Protein 2YF4 (pdb70)

Nearest PDB structures (foldseek):
  2yeu-assembly1_B  TM=9.692E-01  e=1.778E-23  Deinococcus radiodurans R1 = ATCC 13939 = DSM 20539
  2yeu-assembly3_F  TM=9.655E-01  e=5.722E-23  Deinococcus radiodurans R1 = ATCC 13939 = DSM 20539
  2yf3-assembly3_E  TM=9.596E-01  e=1.088E-22  Deinococcus radiodurans R1 = ATCC 13939 = DSM 20539
  5i0j-assembly1_A  TM=9.231E-01  e=7.939E-22  Deinococcus radiodurans
  5hva-assembly1_A  TM=9.234E-01  e=1.127E-21  Deinococcus radiodurans

GO terms:
  GO:0047429 nucleoside triphosphate diphosphatase activity (F, IDA)

Sequence (887 aa):
GIDPFTMSDLPCPPTNAERLHEFHRAIGAATPERPTPPPPELLRLRQTLLDEESAEVRAEIDHLLARQAAGEALSAGDLAPLAHELADLLYVTYGALDQLGIDADAVFAEVHRANLSKASGPRRADGKQLKPEGWRPADVRGVIERLQHAGIDPFTPCPPTNAERLHEFHRAIGAATPERPTPPPPELLRLRQTLLDEESAEVRAEIDHLLARQAAGEALSAGDLAPLAHELADLLYVTYGALDQLGIDADAVFAEVHRANLSKASGPRRADGKQLKPEGWRPADVRGVIERLQHAIDPFTMSDLPCPPTNAERLHEFHRAIGAATPERPTPPPPELLRLRQTLLDEESAEVRAEIDHLLARQAAGEALSAGDLAPLAHELADLLYVTYGALDQLGIDADAVFAEVHRANLSKASGPRRADGKQLKPEGWRPADVRGVIERLQHAGIDPFTMSDLPCPPTNAERLHEFHRAIGAATPERPTPPPPELLRLRQTLLDEESAEVRAEIDHLLARQAAGEALSAGDLAPLAHELADLLYVTYGALDQLGIDADAVFAEVHRANLSKASGPRRADGKQLKPEGWRPADVRGVIERLQHAIDPFTMSDLPCPPTNAERLHEFHRAIGAATPERPTPPPPELLRLRQTLLDEESAEVRAEIDHLLARQAAGEALSAGDLAPLAHELADLLYVTYGALDQLGIDADAVFAEVHRANLSKASGPRRADGKQLKPEGWRPADVRGVIERLQHAIDPFTCPPTNAERLHEFHRAIGATPERPTPPPPELLRLRQTLLDEESAEVRAEIDHLLARQAAGEALSAGDLAPLAHELADLLYVTYGALDQLGIDADAVFAEVHRANLSKASGPRRADGKQLKPEGWRPADVRGVIERLQHA

Structure (mmCIF, N/CA/C/O backbone):
data_2YF4
#
_entry.id   2YF4
#
_cell.length_a   67.778
_cell.length_b   110.828
_cell.length_c   166.110
_cell.angle_alpha   90.00
_cell.angle_beta   90.00
_cell.angle_gamma   90.00
#
_symmetry.space_group_name_H-M   'P 21 21 21'
#
loop_
_entity.id
_entity.type
_entity.pdbx_description
1 polymer 'MAZG-LIKE NUCLEOSIDE TRIPHOSPHATE PYROPHOSPHOHYDROLASE'
2 non-polymer GLYCEROL
3 non-polymer 'SULFATE ION'
4 water water
#
loop_
_atom_site.group_PDB
_atom_site.id
_atom_site.type_symbol
_atom_site.label_atom_id
_atom_site.label_alt_id
_atom_site.label_comp_id
_atom_site.label_asym_id
_atom_site.label_entity_id
_atom_site.label_seq_id
_atom_site.pdbx_PDB_ins_code
_atom_site.Cartn_x
_atom_site.Cartn_y
_atom_site.Cartn_z
_atom_site.occupancy
_atom_site.B_iso_or_equiv
_atom_site.auth_seq_id
_atom_site.auth_comp_id
_atom_site.auth_asym_id
_atom_site.auth_atom_id
_atom_site.pdbx_PDB_model_num
ATOM 1 N N . GLY A 1 1 ? -5.251 10.282 4.524 1.00 57.22 -5 GLY A N 1
ATOM 2 C CA . GLY A 1 1 ? -4.717 11.674 4.428 1.00 54.98 -5 GLY A CA 1
ATOM 3 C C . GLY A 1 1 ? -5.736 12.646 3.854 1.00 55.18 -5 GLY A C 1
ATOM 4 O O . GLY A 1 1 ? -6.932 12.557 4.154 1.00 57.31 -5 GLY A O 1
ATOM 10 N N . ILE A 1 2 ? -5.256 13.553 3.002 1.00 53.23 -4 ILE A N 1
ATOM 11 C CA . ILE A 1 2 ? -6.031 14.702 2.497 1.00 51.67 -4 ILE A CA 1
ATOM 12 C C . ILE A 1 2 ? -7.282 14.324 1.669 1.00 52.47 -4 ILE A C 1
ATOM 13 O O . ILE A 1 2 ? -7.347 13.234 1.087 1.00 53.73 -4 ILE A O 1
ATOM 29 N N . ASP A 1 3 ? -8.275 15.227 1.629 1.00 51.83 -3 ASP A N 1
ATOM 30 C CA . ASP A 1 3 ? -9.573 14.976 0.930 1.00 52.47 -3 ASP A CA 1
ATOM 31 C C . ASP A 1 3 ? -10.301 16.290 0.451 1.00 51.31 -3 ASP A C 1
ATOM 32 O O . ASP A 1 3 ? -9.796 17.396 0.717 1.00 49.32 -3 ASP A O 1
ATOM 41 N N . PRO A 1 4 ? -11.495 16.173 -0.257 1.00 53.12 -2 PRO A N 1
ATOM 42 C CA . PRO A 1 4 ? -12.229 17.390 -0.722 1.00 53.83 -2 PRO A CA 1
ATOM 43 C C . PRO A 1 4 ? -12.544 18.363 0.388 1.00 53.62 -2 PRO A C 1
ATOM 44 O O . PRO A 1 4 ? -12.928 19.563 0.076 1.00 54.93 -2 PRO A O 1
ATOM 55 N N . PHE A 1 5 ? -12.596 17.898 1.659 1.00 53.48 -1 PHE A N 1
ATOM 56 C CA . PHE A 1 5 ? -12.876 18.719 2.859 1.00 52.73 -1 PHE A CA 1
ATOM 57 C C . PHE A 1 5 ? -11.656 19.403 3.562 1.00 49.76 -1 PHE A C 1
ATOM 58 O O . PHE A 1 5 ? -11.830 20.200 4.515 1.00 49.76 -1 PHE A O 1
ATOM 75 N N . THR A 1 6 ? -10.398 19.124 3.102 1.00 48.14 0 THR A N 1
ATOM 76 C CA . THR A 1 6 ? -9.185 19.634 3.795 1.00 45.40 0 THR A CA 1
ATOM 77 C C . THR A 1 6 ? -8.979 21.160 3.639 1.00 44.58 0 THR A C 1
ATOM 78 O O . THR A 1 6 ? -9.146 21.693 2.540 1.00 44.93 0 THR A O 1
ATOM 89 N N . MET A 1 7 ? -8.636 21.858 4.737 1.00 42.79 1 MET A N 1
ATOM 90 C CA . MET A 1 7 ? -8.305 23.292 4.684 1.00 43.11 1 MET A CA 1
ATOM 91 C C . MET A 1 7 ? -6.813 23.447 4.452 1.00 40.80 1 MET A C 1
ATOM 92 O O . MET A 1 7 ? -6.011 23.110 5.324 1.00 41.25 1 MET A O 1
ATOM 106 N N . SER A 1 8 ? -6.429 23.967 3.289 1.00 40.73 2 SER A N 1
ATOM 107 C CA . SER A 1 8 ? -5.002 24.084 2.947 1.00 39.89 2 SER A CA 1
ATOM 108 C C . SER A 1 8 ? -4.254 25.217 3.648 1.00 39.70 2 SER A C 1
ATOM 109 O O . SER A 1 8 ? -3.029 25.147 3.784 1.00 38.12 2 SER A O 1
ATOM 117 N N . ASP A 1 9 ? -4.951 26.275 4.050 1.00 42.09 3 ASP A N 1
ATOM 118 C CA . ASP A 1 9 ? -4.224 27.351 4.730 1.00 43.48 3 ASP A CA 1
ATOM 119 C C . ASP A 1 9 ? -3.914 26.930 6.161 1.00 43.74 3 ASP A C 1
ATOM 120 O O . ASP A 1 9 ? -4.802 26.493 6.880 1.00 44.86 3 ASP A O 1
ATOM 129 N N . LEU A 1 10 ? -2.634 26.982 6.535 1.00 43.82 4 LEU A N 1
ATOM 130 C CA . LEU A 1 10 ? -2.209 26.495 7.848 1.00 44.62 4 LEU A CA 1
ATOM 131 C C . LEU A 1 10 ? -2.688 27.436 8.944 1.00 44.98 4 LEU A C 1
ATOM 132 O O . LEU A 1 10 ? -2.792 28.648 8.719 1.00 44.21 4 LEU A O 1
ATOM 148 N N . PRO A 1 11 ? -3.023 26.877 10.126 1.00 46.18 5 PRO A N 1
ATOM 149 C CA . PRO A 1 11 ? -3.530 27.724 11.207 1.00 46.17 5 PRO A CA 1
ATOM 150 C C . PRO A 1 11 ? -2.447 28.676 11.741 1.00 43.91 5 PRO A C 1
ATOM 151 O O . PRO A 1 11 ? -2.773 29.704 12.347 1.00 43.42 5 PRO A O 1
ATOM 162 N N . CYS A 1 12 ? -1.181 28.343 11.486 1.00 42.12 6 CYS A N 1
ATOM 163 C CA . CYS A 1 12 ? -0.050 29.110 12.020 1.00 40.45 6 CYS A CA 1
ATOM 164 C C . CYS A 1 12 ? 0.968 29.506 10.945 1.00 37.81 6 CYS A C 1
ATOM 165 O O . CYS A 1 12 ? 1.260 28.721 10.040 1.00 38.05 6 CYS A O 1
ATOM 173 N N . PRO A 1 13 ? 1.497 30.739 11.033 1.00 35.53 7 PRO A N 1
ATOM 174 C CA . PRO A 1 13 ? 2.413 31.221 10.004 1.00 33.20 7 PRO A CA 1
ATOM 175 C C . PRO A 1 13 ? 3.783 30.562 10.130 1.00 29.96 7 PRO A C 1
ATOM 176 O O . PRO A 1 13 ? 4.115 30.061 11.204 1.00 28.97 7 PRO A O 1
ATOM 187 N N . PRO A 1 14 ? 4.559 30.531 9.033 1.00 28.03 8 PRO A N 1
ATOM 188 C CA . PRO A 1 14 ? 5.901 29.984 9.139 1.00 25.66 8 PRO A CA 1
ATOM 189 C C . PRO A 1 14 ? 6.715 30.824 10.098 1.00 23.55 8 PRO A C 1
ATOM 190 O O . PRO A 1 14 ? 6.450 32.018 10.254 1.00 23.73 8 PRO A O 1
ATOM 201 N N . THR A 1 15 ? 7.689 30.189 10.731 1.00 20.67 9 THR A N 1
ATOM 202 C CA . THR A 1 15 ? 8.634 30.931 11.568 1.00 18.30 9 THR A CA 1
ATOM 203 C C . THR A 1 15 ? 9.589 31.711 10.658 1.00 17.64 9 THR A C 1
ATOM 204 O O . THR A 1 15 ? 9.737 31.405 9.485 1.00 17.31 9 THR A O 1
ATOM 215 N N . ASN A 1 16 ? 10.244 32.722 11.218 1.00 15.87 10 ASN A N 1
ATOM 216 C CA . ASN A 1 16 ? 11.254 33.466 10.457 1.00 16.10 10 ASN A CA 1
ATOM 217 C C . ASN A 1 16 ? 12.386 32.584 9.943 1.00 16.47 10 ASN A C 1
ATOM 218 O O . ASN A 1 16 ? 12.931 32.845 8.858 1.00 17.05 10 ASN A O 1
ATOM 229 N N . ALA A 1 17 ? 12.754 31.554 10.702 1.00 15.41 11 ALA A N 1
ATOM 230 C CA . ALA A 1 17 ? 13.759 30.616 10.234 1.00 15.38 11 ALA A CA 1
ATOM 231 C C . ALA A 1 17 ? 13.238 29.892 9.011 1.00 16.63 11 ALA A C 1
ATOM 232 O O . ALA A 1 17 ? 13.971 29.698 8.046 1.00 15.42 11 ALA A O 1
ATOM 239 N N . GLU A 1 18 ? 11.974 29.487 9.079 1.00 17.10 12 GLU A N 1
ATOM 240 C CA . GLU A 1 18 ? 11.350 28.793 7.950 1.00 18.86 12 GLU A CA 1
ATOM 241 C C . GLU A 1 18 ? 11.288 29.672 6.712 1.00 18.40 12 GLU A C 1
ATOM 242 O O . GLU A 1 18 ? 11.450 29.163 5.581 1.00 18.50 12 GLU A O 1
ATOM 254 N N . ARG A 1 19 ? 11.069 30.972 6.920 1.00 17.49 13 ARG A N 1
ATOM 255 C CA . ARG A 1 19 ? 11.084 31.948 5.839 1.00 17.69 13 ARG A CA 1
ATOM 256 C C . ARG A 1 19 ? 12.441 31.994 5.163 1.00 16.77 13 ARG A C 1
ATOM 257 O O . ARG A 1 19 ? 12.510 32.058 3.950 1.00 17.02 13 ARG A O 1
ATOM 278 N N . LEU A 1 20 ? 13.537 31.904 5.930 1.00 15.39 14 LEU A N 1
ATOM 279 C CA . LEU A 1 20 ? 14.836 31.860 5.273 1.00 14.21 14 LEU A CA 1
ATOM 280 C C . LEU A 1 20 ? 15.006 30.612 4.419 1.00 14.64 14 LEU A C 1
ATOM 281 O O . LEU A 1 20 ? 15.679 30.657 3.395 1.00 14.68 14 LEU A O 1
ATOM 297 N N . HIS A 1 21 ? 14.446 29.487 4.865 1.00 15.19 15 HIS A N 1
ATOM 298 C CA . HIS A 1 21 ? 14.581 28.253 4.095 1.00 15.72 15 HIS A CA 1
ATOM 299 C C . HIS A 1 21 ? 13.858 28.433 2.759 1.00 17.02 15 HIS A C 1
ATOM 300 O O . HIS A 1 21 ? 14.344 27.966 1.722 1.00 17.51 15 HIS A O 1
ATOM 315 N N . GLU A 1 22 ? 12.698 29.094 2.807 1.00 17.25 16 GLU A N 1
ATOM 316 C CA . GLU A 1 22 ? 11.904 29.387 1.594 1.00 17.98 16 GLU A CA 1
ATOM 317 C C . GLU A 1 22 ? 12.665 30.354 0.660 1.00 17.20 16 GLU A C 1
ATOM 318 O O . GLU A 1 22 ? 12.728 30.153 -0.565 1.00 17.94 16 GLU A O 1
ATOM 330 N N . PHE A 1 23 ? 13.255 31.391 1.259 1.00 16.24 17 PHE A N 1
ATOM 331 C CA . PHE A 1 23 ? 14.096 32.320 0.524 1.00 15.36 17 PHE A CA 1
ATOM 332 C C . PHE A 1 23 ? 15.238 31.614 -0.204 1.00 15.01 17 PHE A C 1
ATOM 333 O O . PHE A 1 23 ? 15.501 31.874 -1.382 1.00 14.04 17 PHE A O 1
ATOM 350 N N . HIS A 1 24 ? 15.968 30.765 0.515 1.00 14.99 18 HIS A N 1
ATOM 351 C CA . HIS A 1 24 ? 17.063 30.050 -0.116 1.00 14.60 18 HIS A CA 1
ATOM 352 C C . HIS A 1 24 ? 16.637 29.148 -1.256 1.00 15.74 18 HIS A C 1
ATOM 353 O O . HIS A 1 24 ? 17.332 29.068 -2.259 1.00 15.48 18 HIS A O 1
ATOM 367 N N . ARG A 1 25 ? 15.471 28.532 -1.130 1.00 16.54 19 ARG A N 1
ATOM 368 C CA . ARG A 1 25 ? 14.967 27.771 -2.267 1.00 18.26 19 ARG A CA 1
ATOM 369 C C . ARG A 1 25 ? 14.693 28.700 -3.464 1.00 18.82 19 ARG A C 1
ATOM 370 O O . ARG A 1 25 ? 14.977 28.328 -4.637 1.00 20.27 19 ARG A O 1
ATOM 391 N N . ALA A 1 26 ? 14.188 29.903 -3.186 1.00 17.93 20 ALA A N 1
ATOM 392 C CA . ALA A 1 26 ? 13.848 30.849 -4.248 1.00 18.04 20 ALA A CA 1
ATOM 393 C C . ALA A 1 26 ? 15.071 31.404 -4.978 1.00 19.16 20 ALA A C 1
ATOM 394 O O . ALA A 1 26 ? 14.954 31.835 -6.129 1.00 20.84 20 ALA A O 1
ATOM 401 N N . ILE A 1 27 ? 16.244 31.389 -4.339 1.00 17.70 21 ILE A N 1
ATOM 402 C CA . ILE A 1 27 ? 17.434 31.943 -5.024 1.00 18.41 21 ILE A CA 1
ATOM 403 C C . ILE A 1 27 ? 18.267 30.878 -5.688 1.00 20.48 21 ILE A C 1
ATOM 404 O O . ILE A 1 27 ? 19.263 31.176 -6.346 1.00 19.94 21 ILE A O 1
ATOM 420 N N . GLY A 1 28 ? 17.809 29.638 -5.553 1.00 23.07 22 GLY A N 1
ATOM 421 C CA . GLY A 1 28 ? 18.356 28.520 -6.308 1.00 27.57 22 GLY A CA 1
ATOM 422 C C . GLY A 1 28 ? 19.158 27.686 -5.352 1.00 28.60 22 GLY A C 1
ATOM 423 O O . GLY A 1 28 ? 19.598 26.568 -5.675 1.00 30.93 22 GLY A O 1
ATOM 427 N N . ALA A 1 29 ? 19.297 28.232 -4.155 1.00 30.03 23 ALA A N 1
ATOM 428 C CA . ALA A 1 29 ? 20.315 27.833 -3.200 1.00 30.14 23 ALA A CA 1
ATOM 429 C C . ALA A 1 29 ? 19.891 26.793 -2.187 1.00 29.86 23 ALA A C 1
ATOM 430 O O . ALA A 1 29 ? 20.217 26.946 -1.014 1.00 29.50 23 ALA A O 1
ATOM 437 N N . ALA A 1 30 ? 19.250 25.718 -2.641 1.00 28.36 24 ALA A N 1
ATOM 438 C CA . ALA A 1 30 ? 18.431 24.858 -1.756 1.00 28.87 24 ALA A CA 1
ATOM 439 C C . ALA A 1 30 ? 19.210 24.168 -0.622 1.00 26.79 24 ALA A C 1
ATOM 440 O O . ALA A 1 30 ? 19.917 23.174 -0.841 1.00 28.21 24 ALA A O 1
ATOM 447 N N . THR A 1 31 ? 19.036 24.682 0.593 1.00 23.67 25 THR A N 1
ATOM 448 C CA . THR A 1 31 ? 19.984 24.411 1.676 1.00 21.82 25 THR A CA 1
ATOM 449 C C . THR A 1 31 ? 19.684 23.096 2.399 1.00 21.51 25 THR A C 1
ATOM 450 O O . THR A 1 31 ? 18.571 22.587 2.320 1.00 22.92 25 THR A O 1
ATOM 461 N N . PRO A 1 32 ? 20.674 22.551 3.135 1.00 21.52 26 PRO A N 1
ATOM 462 C CA . PRO A 1 32 ? 20.513 21.231 3.753 1.00 21.54 26 PRO A CA 1
ATOM 463 C C . PRO A 1 32 ? 19.560 21.227 4.932 1.00 21.70 26 PRO A C 1
ATOM 464 O O . PRO A 1 32 ? 19.373 22.260 5.586 1.00 20.88 26 PRO A O 1
ATOM 475 N N . GLU A 1 33 ? 18.951 20.065 5.176 1.00 22.90 27 GLU A N 1
ATOM 476 C CA . GLU A 1 33 ? 17.974 19.910 6.262 1.00 23.98 27 GLU A CA 1
ATOM 477 C C . GLU A 1 33 ? 18.660 19.679 7.604 1.00 23.30 27 GLU A C 1
ATOM 478 O O . GLU A 1 33 ? 18.072 19.946 8.640 1.00 24.04 27 GLU A O 1
ATOM 490 N N . ARG A 1 34 ? 19.899 19.192 7.572 1.00 21.79 28 ARG A N 1
ATOM 491 C CA . ARG A 1 34 ? 20.647 18.844 8.788 1.00 21.18 28 ARG A CA 1
ATOM 492 C C . ARG A 1 34 ? 22.005 19.529 8.802 1.00 19.30 28 ARG A C 1
ATOM 493 O O . ARG A 1 34 ? 22.473 19.979 7.754 1.00 17.16 28 ARG A O 1
ATOM 514 N N . PRO A 1 35 ? 22.640 19.615 9.995 1.00 18.34 29 PRO A N 1
ATOM 515 C CA . PRO A 1 35 ? 23.891 20.357 10.105 1.00 17.62 29 PRO A CA 1
ATOM 516 C C . PRO A 1 35 ? 24.928 19.847 9.125 1.00 17.68 29 PRO A C 1
ATOM 517 O O . PRO A 1 35 ? 25.185 18.632 9.057 1.00 18.36 29 PRO A O 1
ATOM 528 N N . THR A 1 36 ? 25.513 20.770 8.372 1.00 16.77 30 THR A N 1
ATOM 529 C CA . THR A 1 36 ? 26.376 20.446 7.251 1.00 17.77 30 THR A CA 1
ATOM 530 C C . THR A 1 36 ? 27.594 21.381 7.225 1.00 17.04 30 THR A C 1
ATOM 531 O O . THR A 1 36 ? 27.436 22.608 7.081 1.00 15.15 30 THR A O 1
ATOM 542 N N . PRO A 1 37 ? 28.799 20.831 7.374 1.00 17.97 31 PRO A N 1
ATOM 543 C CA . PRO A 1 37 ? 29.974 21.699 7.340 1.00 18.47 31 PRO A CA 1
ATOM 544 C C . PRO A 1 37 ? 30.033 22.450 6.014 1.00 18.56 31 PRO A C 1
ATOM 545 O O . PRO A 1 37 ? 29.817 21.867 4.935 1.00 18.61 31 PRO A O 1
ATOM 556 N N . PRO A 1 38 ? 30.299 23.749 6.086 1.00 17.84 32 PRO A N 1
ATOM 557 C CA . PRO A 1 38 ? 30.249 24.599 4.923 1.00 17.27 32 PRO A CA 1
ATOM 558 C C . PRO A 1 38 ? 31.619 24.711 4.251 1.00 18.15 32 PRO A C 1
ATOM 559 O O . PRO A 1 38 ? 32.656 24.484 4.901 1.00 19.24 32 PRO A O 1
ATOM 570 N N . PRO A 1 39 ? 31.632 25.016 2.952 1.00 18.20 33 PRO A N 1
ATOM 571 C CA . PRO A 1 39 ? 32.909 25.398 2.347 1.00 18.46 33 PRO A CA 1
ATOM 572 C C . PRO A 1 39 ? 33.324 26.767 2.845 1.00 16.41 33 PRO A C 1
ATOM 573 O O . PRO A 1 39 ? 32.461 27.541 3.285 1.00 16.50 33 PRO A O 1
ATOM 584 N N . PRO A 1 40 ? 34.637 27.073 2.795 1.00 17.46 34 PRO A N 1
ATOM 585 C CA . PRO A 1 40 ? 35.122 28.376 3.257 1.00 16.72 34 PRO A CA 1
ATOM 586 C C . PRO A 1 40 ? 34.483 29.539 2.531 1.00 15.96 34 PRO A C 1
ATOM 587 O O . PRO A 1 40 ? 34.284 30.586 3.174 1.00 14.88 34 PRO A O 1
ATOM 598 N N . GLU A 1 41 ? 34.147 29.359 1.237 1.00 16.10 35 GLU A N 1
ATOM 599 C CA . GLU A 1 41 ? 33.486 30.455 0.499 1.00 16.81 35 GLU A CA 1
ATOM 600 C C . GLU A 1 41 ? 32.177 30.843 1.168 1.00 14.80 35 GLU A C 1
ATOM 601 O O . GLU A 1 41 ? 31.798 32.031 1.159 1.00 14.96 35 GLU A O 1
ATOM 613 N N . LEU A 1 42 ? 31.461 29.851 1.695 1.00 13.80 36 LEU A N 1
ATOM 614 C CA . LEU A 1 42 ? 30.180 30.097 2.320 1.00 13.86 36 LEU A CA 1
ATOM 615 C C . LEU A 1 42 ? 30.383 30.883 3.617 1.00 13.48 36 LEU A C 1
ATOM 616 O O . LEU A 1 42 ? 29.692 31.869 3.865 1.00 12.39 36 LEU A O 1
ATOM 632 N N . LEU A 1 43 ? 31.348 30.460 4.429 1.00 13.11 37 LEU A N 1
ATOM 633 C CA . LEU A 1 43 ? 31.612 31.181 5.680 1.00 12.43 37 LEU A CA 1
ATOM 634 C C . LEU A 1 43 ? 32.048 32.613 5.411 1.00 13.71 37 LEU A C 1
ATOM 635 O O . LEU A 1 43 ? 31.649 33.528 6.141 1.00 12.92 37 LEU A O 1
ATOM 651 N N . ARG A 1 44 ? 32.891 32.814 4.408 1.00 14.10 38 ARG A N 1
ATOM 652 C CA . ARG A 1 44 ? 33.318 34.183 4.081 1.00 15.03 38 ARG A CA 1
ATOM 653 C C . ARG A 1 44 ? 32.136 35.055 3.686 1.00 14.67 38 ARG A C 1
ATOM 654 O O . ARG A 1 44 ? 32.049 36.206 4.109 1.00 14.45 38 ARG A O 1
ATOM 675 N N . LEU A 1 45 ? 31.235 34.505 2.871 1.00 13.80 39 LEU A N 1
ATOM 676 C CA . LEU A 1 45 ? 30.057 35.256 2.437 1.00 14.00 39 LEU A CA 1
ATOM 677 C C . LEU A 1 45 ? 29.219 35.612 3.643 1.00 13.32 39 LEU A C 1
ATOM 678 O O . LEU A 1 45 ? 28.793 36.784 3.805 1.00 13.47 39 LEU A O 1
ATOM 694 N N . ARG A 1 46 ? 28.967 34.631 4.507 1.00 11.69 40 ARG A N 1
ATOM 695 C CA . ARG A 1 46 ? 28.105 34.929 5.654 1.00 12.23 40 ARG A CA 1
ATOM 696 C C . ARG A 1 46 ? 28.727 35.957 6.567 1.00 12.31 40 ARG A C 1
ATOM 697 O O . ARG A 1 46 ? 28.009 36.762 7.178 1.00 11.51 40 ARG A O 1
ATOM 718 N N . GLN A 1 47 ? 30.051 35.893 6.719 1.00 12.60 41 GLN A N 1
ATOM 719 C CA . GLN A 1 47 ? 30.749 36.866 7.554 1.00 13.84 41 GLN A CA 1
ATOM 720 C C . GLN A 1 47 ? 30.591 38.274 6.997 1.00 14.16 41 GLN A C 1
ATOM 721 O O . GLN A 1 47 ? 30.313 39.207 7.767 1.00 13.84 41 GLN A O 1
ATOM 735 N N . THR A 1 48 ? 30.817 38.444 5.694 1.00 13.50 42 THR A N 1
ATOM 736 C CA . THR A 1 48 ? 30.675 39.759 5.075 1.00 14.72 42 THR A CA 1
ATOM 737 C C . THR A 1 48 ? 29.253 40.296 5.274 1.00 13.60 42 THR A C 1
ATOM 738 O O . THR A 1 48 ? 29.049 41.480 5.610 1.00 14.96 42 THR A O 1
ATOM 749 N N . LEU A 1 49 ? 28.262 39.438 5.049 1.00 12.95 43 LEU A N 1
ATOM 750 C CA . LEU A 1 49 ? 26.879 39.872 5.226 1.00 13.34 43 LEU A CA 1
ATOM 751 C C . LEU A 1 49 ? 26.604 40.375 6.650 1.00 13.86 43 LEU A C 1
ATOM 752 O O . LEU A 1 49 ? 25.971 41.420 6.843 1.00 12.95 43 LEU A O 1
ATOM 768 N N . LEU A 1 50 ? 27.080 39.625 7.642 1.00 13.14 44 LEU A N 1
ATOM 769 C CA . LEU A 1 50 ? 26.910 40.030 9.039 1.00 13.17 44 LEU A CA 1
ATOM 770 C C . LEU A 1 50 ? 27.641 41.332 9.352 1.00 13.90 44 LEU A C 1
ATOM 771 O O . LEU A 1 50 ? 27.091 42.203 10.037 1.00 15.40 44 LEU A O 1
ATOM 787 N N . ASP A 1 51 ? 28.874 41.464 8.873 1.00 14.43 45 ASP A N 1
ATOM 788 C CA . ASP A 1 51 ? 29.655 42.688 9.107 1.00 15.53 45 ASP A CA 1
ATOM 789 C C . ASP A 1 51 ? 28.988 43.901 8.502 1.00 16.45 45 ASP A C 1
ATOM 790 O O . ASP A 1 51 ? 28.916 44.970 9.158 1.00 16.38 45 ASP A O 1
ATOM 799 N N . GLU A 1 52 ? 28.516 43.770 7.262 1.00 16.25 46 GLU A N 1
ATOM 800 C CA . GLU A 1 52 ? 27.865 44.913 6.601 1.00 17.54 46 GLU A CA 1
ATOM 801 C C . GLU A 1 52 ? 26.573 45.328 7.313 1.00 17.31 46 GLU A C 1
ATOM 802 O O . GLU A 1 52 ? 26.357 46.537 7.546 1.00 17.31 46 GLU A O 1
ATOM 814 N N . GLU A 1 53 ? 25.741 44.356 7.682 1.00 16.38 47 GLU A N 1
ATOM 815 C CA . GLU A 1 53 ? 24.460 44.702 8.325 1.00 17.18 47 GLU A CA 1
ATOM 816 C C . GLU A 1 53 ? 24.662 45.206 9.728 1.00 16.11 47 GLU A C 1
ATOM 817 O O . GLU A 1 53 ? 24.015 46.185 10.127 1.00 16.74 47 GLU A O 1
ATOM 829 N N . SER A 1 54 ? 25.547 44.579 10.498 1.00 15.05 48 SER A N 1
ATOM 830 C CA . SER A 1 54 ? 25.792 45.088 11.844 1.00 15.99 48 SER A CA 1
ATOM 831 C C . SER A 1 54 ? 26.349 46.526 11.795 1.00 16.37 48 SER A C 1
ATOM 832 O O . SER A 1 54 ? 25.998 47.342 12.650 1.00 17.02 48 SER A O 1
ATOM 840 N N . ALA A 1 55 ? 27.180 46.843 10.798 1.00 17.07 49 ALA A N 1
ATOM 841 C CA . ALA A 1 55 ? 27.721 48.209 10.659 1.00 17.81 49 ALA A CA 1
ATOM 842 C C . ALA A 1 55 ? 26.610 49.219 10.359 1.00 18.39 49 ALA A C 1
ATOM 843 O O . ALA A 1 55 ? 26.621 50.343 10.875 1.00 20.27 49 ALA A O 1
ATOM 850 N N . GLU A 1 56 ? 25.647 48.825 9.536 1.00 18.35 50 GLU A N 1
ATOM 851 C CA . GLU A 1 56 ? 24.523 49.698 9.210 1.00 19.90 50 GLU A CA 1
ATOM 852 C C . GLU A 1 56 ? 23.681 49.972 10.468 1.00 19.39 50 GLU A C 1
ATOM 853 O O . GLU A 1 56 ? 23.338 51.130 10.762 1.00 20.18 50 GLU A O 1
ATOM 865 N N . VAL A 1 57 ? 23.325 48.907 11.187 1.00 16.97 51 VAL A N 1
ATOM 866 C CA . VAL A 1 57 ? 22.573 49.080 12.450 1.00 16.09 51 VAL A CA 1
ATOM 867 C C . VAL A 1 57 ? 23.317 50.044 13.383 1.00 16.15 51 VAL A C 1
ATOM 868 O O . VAL A 1 57 ? 22.682 50.948 13.980 1.00 17.30 51 VAL A O 1
ATOM 881 N N . ARG A 1 58 ? 24.631 49.843 13.513 1.00 16.49 52 ARG A N 1
ATOM 882 C CA . ARG A 1 58 ? 25.502 50.599 14.445 1.00 18.33 52 ARG A CA 1
ATOM 883 C C . ARG A 1 58 ? 25.497 52.095 14.147 1.00 19.07 52 ARG A C 1
ATOM 884 O O . ARG A 1 58 ? 25.307 52.930 15.058 1.00 19.54 52 ARG A O 1
ATOM 905 N N . ALA A 1 59 ? 25.691 52.433 12.874 1.00 20.24 53 ALA A N 1
ATOM 906 C CA . ALA A 1 59 ? 25.712 53.835 12.437 1.00 21.95 53 ALA A CA 1
ATOM 907 C C . ALA A 1 59 ? 24.350 54.465 12.646 1.00 22.14 53 ALA A C 1
ATOM 908 O O . ALA A 1 59 ? 24.275 55.617 13.100 1.00 22.16 53 ALA A O 1
ATOM 915 N N . GLU A 1 60 ? 23.277 53.733 12.356 1.00 20.94 54 GLU A N 1
ATOM 916 C CA . GLU A 1 60 ? 21.932 54.274 12.568 1.00 21.82 54 GLU A CA 1
ATOM 917 C C . GLU A 1 60 ? 21.601 54.550 14.040 1.00 21.19 54 GLU A C 1
ATOM 918 O O . GLU A 1 60 ? 21.074 55.630 14.368 1.00 21.21 54 GLU A O 1
ATOM 930 N N . ILE A 1 61 ? 21.917 53.617 14.935 1.00 18.87 55 ILE A N 1
ATOM 931 C CA . ILE A 1 61 ? 21.853 53.983 16.378 1.00 18.19 55 ILE A CA 1
ATOM 932 C C . ILE A 1 61 ? 22.689 55.240 16.736 1.00 18.92 55 ILE A C 1
ATOM 933 O O . ILE A 1 61 ? 22.231 56.117 17.499 1.00 18.75 55 ILE A O 1
ATOM 949 N N . ASP A 1 62 ? 23.892 55.360 16.173 1.00 19.45 56 ASP A N 1
ATOM 950 C CA . ASP A 1 62 ? 24.734 56.561 16.405 1.00 22.03 56 ASP A CA 1
ATOM 951 C C . ASP A 1 62 ? 24.011 57.852 16.005 1.00 23.32 56 ASP A C 1
ATOM 952 O O . ASP A 1 62 ? 24.169 58.876 16.676 1.00 23.69 56 ASP A O 1
ATOM 961 N N . HIS A 1 63 ? 23.240 57.777 14.914 1.00 24.31 57 HIS A N 1
ATOM 962 C CA . HIS A 1 63 ? 22.564 58.964 14.354 1.00 25.08 57 HIS A CA 1
ATOM 963 C C . HIS A 1 63 ? 21.370 59.344 15.209 1.00 24.65 57 HIS A C 1
ATOM 964 O O . HIS A 1 63 ? 21.115 60.528 15.424 1.00 24.19 57 HIS A O 1
ATOM 978 N N . LEU A 1 64 ? 20.644 58.339 15.692 1.00 21.90 58 LEU A N 1
ATOM 979 C CA . LEU A 1 64 ? 19.548 58.582 16.630 1.00 20.77 58 LEU A CA 1
ATOM 980 C C . LEU A 1 64 ? 20.085 59.218 17.894 1.00 20.67 58 LEU A C 1
ATOM 981 O O . LEU A 1 64 ? 19.507 60.189 18.383 1.00 20.37 58 LEU A O 1
ATOM 997 N N . LEU A 1 65 ? 21.202 58.696 18.408 1.00 19.02 59 LEU A N 1
ATOM 998 C CA . LEU A 1 65 ? 21.793 59.241 19.616 1.00 18.86 59 LEU A CA 1
ATOM 999 C C . LEU A 1 65 ? 22.246 60.685 19.400 1.00 19.72 59 LEU A C 1
ATOM 1000 O O . LEU A 1 65 ? 22.121 61.488 20.300 1.00 20.36 59 LEU A O 1
ATOM 1016 N N . ALA A 1 66 ? 22.756 61.002 18.202 1.00 19.75 60 ALA A N 1
ATOM 1017 C CA . ALA A 1 66 ? 23.234 62.364 17.941 1.00 20.86 60 ALA A CA 1
ATOM 1018 C C . ALA A 1 66 ? 22.066 63.343 17.992 1.00 21.28 60 ALA A C 1
ATOM 1019 O O . ALA A 1 66 ? 22.200 64.454 18.469 1.00 22.49 60 ALA A O 1
ATOM 1026 N N . ARG A 1 67 ? 20.933 62.911 17.459 1.00 19.83 61 ARG A N 1
ATOM 1027 C CA . ARG A 1 67 ? 19.758 63.748 17.445 1.00 20.44 61 ARG A CA 1
ATOM 1028 C C . ARG A 1 67 ? 19.212 63.930 18.849 1.00 19.52 61 ARG A C 1
ATOM 1029 O O . ARG A 1 67 ? 18.749 65.006 19.186 1.00 19.54 61 ARG A O 1
ATOM 1050 N N . GLN A 1 68 ? 19.277 62.882 19.675 1.00 17.76 62 GLN A N 1
ATOM 1051 C CA . GLN A 1 68 ? 18.873 63.023 21.072 1.00 17.94 62 GLN A CA 1
ATOM 1052 C C . GLN A 1 68 ? 19.805 63.955 21.830 1.00 18.22 62 GLN A C 1
ATOM 1053 O O . GLN A 1 68 ? 19.352 64.796 22.598 1.00 18.37 62 GLN A O 1
ATOM 1067 N N . ALA A 1 69 ? 21.098 63.859 21.529 1.00 18.11 63 ALA A N 1
ATOM 1068 C CA . ALA A 1 69 ? 22.104 64.718 22.177 1.00 18.11 63 ALA A CA 1
ATOM 1069 C C . ALA A 1 69 ? 21.845 66.182 21.840 1.00 18.77 63 ALA A C 1
ATOM 1070 O O . ALA A 1 69 ? 22.157 67.063 22.635 1.00 19.62 63 ALA A O 1
ATOM 1077 N N . ALA A 1 70 ? 21.232 66.397 20.683 1.00 19.11 64 ALA A N 1
ATOM 1078 C CA . ALA A 1 70 ? 20.925 67.721 20.155 1.00 20.59 64 ALA A CA 1
ATOM 1079 C C . ALA A 1 70 ? 19.651 68.265 20.778 1.00 21.10 64 ALA A C 1
ATOM 1080 O O . ALA A 1 70 ? 19.312 69.429 20.580 1.00 22.46 64 ALA A O 1
ATOM 1087 N N . GLY A 1 71 ? 18.966 67.426 21.553 1.00 20.13 65 GLY A N 1
ATOM 1088 C CA . GLY A 1 71 ? 17.744 67.841 22.265 1.00 20.60 65 GLY A CA 1
ATOM 1089 C C . GLY A 1 71 ? 16.442 67.405 21.607 1.00 20.42 65 GLY A C 1
ATOM 1090 O O . GLY A 1 71 ? 15.369 67.850 22.012 1.00 22.11 65 GLY A O 1
ATOM 1094 N N . GLU A 1 72 ? 16.538 66.550 20.590 1.00 21.21 66 GLU A N 1
ATOM 1095 C CA . GLU A 1 72 ? 15.355 66.154 19.828 1.00 22.91 66 GLU A CA 1
ATOM 1096 C C . GLU A 1 72 ? 14.576 65.064 20.555 1.00 23.50 66 GLU A C 1
ATOM 1097 O O . GLU A 1 72 ? 15.166 64.222 21.202 1.00 22.49 66 GLU A O 1
ATOM 1109 N N . ALA A 1 73 ? 13.251 65.099 20.401 1.00 25.34 67 ALA A N 1
ATOM 1110 C CA . ALA A 1 73 ? 12.389 64.040 20.906 1.00 26.54 67 ALA A CA 1
ATOM 1111 C C . ALA A 1 73 ? 12.045 63.135 19.739 1.00 26.53 67 ALA A C 1
ATOM 1112 O O . ALA A 1 73 ? 11.315 63.541 18.816 1.00 28.77 67 ALA A O 1
ATOM 1119 N N . LEU A 1 74 ? 12.580 61.922 19.773 1.00 26.06 68 LEU A N 1
ATOM 1120 C CA . LEU A 1 74 ? 12.334 60.947 18.701 1.00 25.96 68 LEU A CA 1
ATOM 1121 C C . LEU A 1 74 ? 10.869 60.621 18.611 1.00 26.64 68 LEU A C 1
ATOM 1122 O O . LEU A 1 74 ? 10.162 60.573 19.623 1.00 26.26 68 LEU A O 1
ATOM 1138 N N . SER A 1 75 ? 10.420 60.438 17.375 1.00 28.44 69 SER A N 1
ATOM 1139 C CA . SER A 1 75 ? 9.112 59.894 17.102 1.00 30.22 69 SER A CA 1
ATOM 1140 C C . SER A 1 75 ? 9.246 58.403 16.810 1.00 29.92 69 SER A C 1
ATOM 1141 O O . SER A 1 75 ? 10.347 57.918 16.458 1.00 29.35 69 SER A O 1
ATOM 1149 N N . ALA A 1 76 ? 8.145 57.668 16.983 1.00 30.40 70 ALA A N 1
ATOM 1150 C CA . ALA A 1 76 ? 8.087 56.281 16.513 1.00 29.64 70 ALA A CA 1
ATOM 1151 C C . ALA A 1 76 ? 8.541 56.148 15.045 1.00 29.32 70 ALA A C 1
ATOM 1152 O O . ALA A 1 76 ? 9.312 55.249 14.732 1.00 27.95 70 ALA A O 1
ATOM 1159 N N . GLY A 1 77 ? 8.091 57.046 14.158 1.00 30.34 71 GLY A N 1
ATOM 1160 C CA . GLY A 1 77 ? 8.538 57.052 12.748 1.00 29.26 71 GLY A CA 1
ATOM 1161 C C . GLY A 1 77 ? 10.034 57.218 12.512 1.00 28.01 71 GLY A C 1
ATOM 1162 O O . GLY A 1 77 ? 10.592 56.706 11.535 1.00 27.57 71 GLY A O 1
ATOM 1166 N N . ASP A 1 78 ? 10.707 57.906 13.426 1.00 26.36 72 ASP A N 1
ATOM 1167 C CA . ASP A 1 78 ? 12.148 58.050 13.329 1.00 24.98 72 ASP A CA 1
ATOM 1168 C C . ASP A 1 78 ? 12.851 56.703 13.524 1.00 22.71 72 ASP A C 1
ATOM 1169 O O . ASP A 1 78 ? 14.010 56.588 13.174 1.00 24.02 72 ASP A O 1
ATOM 1178 N N . LEU A 1 79 ? 12.150 55.728 14.093 1.00 21.76 73 LEU A N 1
ATOM 1179 C CA . LEU A 1 79 ? 12.720 54.374 14.370 1.00 20.65 73 LEU A CA 1
ATOM 1180 C C . LEU A 1 79 ? 12.622 53.416 13.174 1.00 21.02 73 LEU A C 1
ATOM 1181 O O . LEU A 1 79 ? 13.138 52.291 13.218 1.00 20.92 73 LEU A O 1
ATOM 1197 N N . ALA A 1 80 ? 11.950 53.837 12.114 1.00 21.36 74 ALA A N 1
ATOM 1198 C CA . ALA A 1 80 ? 11.747 52.922 10.992 1.00 21.16 74 ALA A CA 1
ATOM 1199 C C . ALA A 1 80 ? 13.062 52.461 10.329 1.00 20.73 74 ALA A C 1
ATOM 1200 O O . ALA A 1 80 ? 13.226 51.262 10.088 1.00 20.04 74 ALA A O 1
ATOM 1207 N N . PRO A 1 81 ? 14.000 53.397 10.066 1.00 20.75 75 PRO A N 1
ATOM 1208 C CA . PRO A 1 81 ? 15.263 52.941 9.489 1.00 20.39 75 PRO A CA 1
ATOM 1209 C C . PRO A 1 81 ? 15.973 51.912 10.375 1.00 18.46 75 PRO A C 1
ATOM 1210 O O . PRO A 1 81 ? 16.410 50.863 9.875 1.00 17.39 75 PRO A O 1
ATOM 1221 N N . LEU A 1 82 ? 16.052 52.179 11.676 1.00 18.13 76 LEU A N 1
ATOM 1222 C CA . LEU A 1 82 ? 16.684 51.235 12.617 1.00 16.32 76 LEU A CA 1
ATOM 1223 C C . LEU A 1 82 ? 15.963 49.887 12.631 1.00 16.82 76 LEU A C 1
ATOM 1224 O O . LEU A 1 82 ? 16.598 48.828 12.616 1.00 15.80 76 LEU A O 1
ATOM 1240 N N . ALA A 1 83 ? 14.625 49.918 12.667 1.00 16.44 77 ALA A N 1
ATOM 1241 C CA . ALA A 1 83 ? 13.829 48.700 12.690 1.00 16.98 77 ALA A CA 1
ATOM 1242 C C . ALA A 1 83 ? 14.072 47.854 11.425 1.00 17.34 77 ALA A C 1
ATOM 1243 O O . ALA A 1 83 ? 14.229 46.628 11.509 1.00 16.47 77 ALA A O 1
ATOM 1250 N N . HIS A 1 84 ? 14.093 48.529 10.273 1.00 16.93 78 HIS A N 1
ATOM 1251 C CA . HIS A 1 84 ? 14.399 47.912 8.975 1.00 17.46 78 HIS A CA 1
ATOM 1252 C C . HIS A 1 84 ? 15.767 47.227 9.058 1.00 16.18 78 HIS A C 1
ATOM 1253 O O . HIS A 1 84 ? 15.910 46.034 8.695 1.00 15.88 78 HIS A O 1
ATOM 1267 N N . GLU A 1 85 ? 16.766 47.945 9.572 1.00 15.40 79 GLU A N 1
ATOM 1268 C CA . GLU A 1 85 ? 18.134 47.405 9.625 1.00 15.50 79 GLU A CA 1
ATOM 1269 C C . GLU A 1 85 ? 18.256 46.274 10.622 1.00 14.79 79 GLU A C 1
ATOM 1270 O O . GLU A 1 85 ? 18.951 45.305 10.361 1.00 13.99 79 GLU A O 1
ATOM 1282 N N . LEU A 1 86 ? 17.562 46.358 11.760 1.00 13.90 80 LEU A N 1
ATOM 1283 C CA . LEU A 1 86 ? 17.559 45.220 12.678 1.00 13.14 80 LEU A CA 1
ATOM 1284 C C . LEU A 1 86 ? 16.925 44.006 12.026 1.00 13.38 80 LEU A C 1
ATOM 1285 O O . LEU A 1 86 ? 17.404 42.883 12.209 1.00 12.64 80 LEU A O 1
ATOM 1301 N N . ALA A 1 87 ? 15.852 44.225 11.258 1.00 13.49 81 ALA A N 1
ATOM 1302 C CA . ALA A 1 87 ? 15.251 43.105 10.536 1.00 13.10 81 ALA A CA 1
ATOM 1303 C C . ALA A 1 87 ? 16.185 42.520 9.470 1.00 13.23 81 ALA A C 1
ATOM 1304 O O . ALA A 1 87 ? 16.242 41.301 9.293 1.00 13.91 81 ALA A O 1
ATOM 1311 N N . ASP A 1 88 ? 16.920 43.374 8.777 1.00 13.03 82 ASP A N 1
ATOM 1312 C CA . ASP A 1 88 ? 17.904 42.892 7.804 1.00 13.20 82 ASP A CA 1
ATOM 1313 C C . ASP A 1 88 ? 18.982 42.077 8.523 1.00 12.89 82 ASP A C 1
ATOM 1314 O O . ASP A 1 88 ? 19.514 41.112 7.976 1.00 11.81 82 ASP A O 1
ATOM 1323 N N . LEU A 1 89 ? 19.346 42.505 9.734 1.00 12.06 83 LEU A N 1
ATOM 1324 C CA . LEU A 1 89 ? 20.309 41.746 10.528 1.00 11.72 83 LEU A CA 1
ATOM 1325 C C . LEU A 1 89 ? 19.744 40.377 10.911 1.00 11.70 83 LEU A C 1
ATOM 1326 O O . LEU A 1 89 ? 20.435 39.364 10.764 1.00 11.25 83 LEU A O 1
ATOM 1342 N N . LEU A 1 90 ? 18.461 40.317 11.296 1.00 11.57 84 LEU A N 1
ATOM 1343 C CA . LEU A 1 90 ? 17.841 39.015 11.537 1.00 11.91 84 LEU A CA 1
ATOM 1344 C C . LEU A 1 90 ? 17.917 38.172 10.264 1.00 11.72 84 LEU A C 1
ATOM 1345 O O . LEU A 1 90 ? 18.238 36.989 10.344 1.00 11.93 84 LEU A O 1
ATOM 1361 N N . TYR A 1 91 ? 17.649 38.807 9.115 1.00 11.73 85 TYR A N 1
ATOM 1362 C CA . TYR A 1 91 ? 17.584 38.099 7.846 1.00 12.36 85 TYR A CA 1
ATOM 1363 C C . TYR A 1 91 ? 18.926 37.418 7.567 1.00 12.57 85 TYR A C 1
ATOM 1364 O O . TYR A 1 91 ? 18.936 36.234 7.208 1.00 11.98 85 TYR A O 1
ATOM 1382 N N . VAL A 1 92 ? 20.051 38.102 7.803 1.00 11.84 86 VAL A N 1
ATOM 1383 C CA . VAL A 1 92 ? 21.335 37.471 7.454 1.00 11.84 86 VAL A CA 1
ATOM 1384 C C . VAL A 1 92 ? 21.886 36.563 8.566 1.00 11.38 86 VAL A C 1
ATOM 1385 O O . VAL A 1 92 ? 22.772 35.770 8.313 1.00 10.69 86 VAL A O 1
ATOM 1398 N N . THR A 1 93 ? 21.323 36.672 9.775 1.00 10.80 87 THR A N 1
ATOM 1399 C CA . THR A 1 93 ? 21.712 35.817 10.895 1.00 10.48 87 THR A CA 1
ATOM 1400 C C . THR A 1 93 ? 20.970 34.501 10.739 1.00 11.68 87 THR A C 1
ATOM 1401 O O . THR A 1 93 ? 21.578 33.426 10.741 1.00 12.01 87 THR A O 1
ATOM 1412 N N . TYR A 1 94 ? 19.659 34.579 10.586 1.00 11.08 88 TYR A N 1
ATOM 1413 C CA . TYR A 1 94 ? 18.927 33.361 10.227 1.00 11.47 88 TYR A CA 1
ATOM 1414 C C . TYR A 1 94 ? 19.497 32.744 8.941 1.00 11.75 88 TYR A C 1
ATOM 1415 O O . TYR A 1 94 ? 19.563 31.496 8.825 1.00 11.86 88 TYR A O 1
ATOM 1433 N N . GLY A 1 95 ? 19.877 33.597 7.973 1.00 11.46 89 GLY A N 1
ATOM 1434 C CA . GLY A 1 95 ? 20.389 33.110 6.685 1.00 10.44 89 GLY A CA 1
ATOM 1435 C C . GLY A 1 95 ? 21.635 32.262 6.893 1.00 11.65 89 GLY A C 1
ATOM 1436 O O . GLY A 1 95 ? 21.813 31.225 6.239 1.00 11.80 89 GLY A O 1
ATOM 1440 N N . ALA A 1 96 ? 22.501 32.677 7.818 1.00 9.61 90 ALA A N 1
ATOM 1441 C CA . ALA A 1 96 ? 23.708 31.903 8.078 1.00 10.65 90 ALA A CA 1
ATOM 1442 C C . ALA A 1 96 ? 23.372 30.541 8.668 1.00 10.84 90 ALA A C 1
ATOM 1443 O O . ALA A 1 96 ? 23.905 29.510 8.237 1.00 11.62 90 ALA A O 1
ATOM 1450 N N . LEU A 1 97 ? 22.455 30.519 9.633 1.00 10.85 91 LEU A N 1
ATOM 1451 C CA . LEU A 1 97 ? 22.108 29.260 10.281 1.00 11.52 91 LEU A CA 1
ATOM 1452 C C . LEU A 1 97 ? 21.496 28.301 9.252 1.00 12.42 91 LEU A C 1
ATOM 1453 O O . LEU A 1 97 ? 21.876 27.132 9.193 1.00 12.84 91 LEU A O 1
ATOM 1469 N N . ASP A 1 98 ? 20.614 28.825 8.406 1.00 12.45 92 ASP A N 1
ATOM 1470 C CA . ASP A 1 98 ? 19.958 28.040 7.358 1.00 12.44 92 ASP A CA 1
ATOM 1471 C C . ASP A 1 98 ? 20.956 27.479 6.343 1.00 13.10 92 ASP A C 1
ATOM 1472 O O . ASP A 1 98 ? 20.873 26.310 5.946 1.00 13.81 92 ASP A O 1
ATOM 1481 N N . GLN A 1 99 ? 21.953 28.276 5.989 1.00 12.21 93 GLN A N 1
ATOM 1482 C CA . GLN A 1 99 ? 22.980 27.772 5.069 1.00 12.65 93 GLN A CA 1
ATOM 1483 C C . GLN A 1 99 ? 23.865 26.674 5.676 1.00 13.18 93 GLN A C 1
ATOM 1484 O O . GLN A 1 99 ? 24.443 25.864 4.938 1.00 13.98 93 GLN A O 1
ATOM 1498 N N . LEU A 1 100 ? 23.984 26.677 7.008 1.00 13.22 94 LEU A N 1
ATOM 1499 C CA . LEU A 1 100 ? 24.697 25.636 7.757 1.00 13.24 94 LEU A CA 1
ATOM 1500 C C . LEU A 1 100 ? 23.840 24.390 7.976 1.00 14.19 94 LEU A C 1
ATOM 1501 O O . LEU A 1 100 ? 24.299 23.398 8.530 1.00 14.17 94 LEU A O 1
ATOM 1517 N N . GLY A 1 101 ? 22.599 24.414 7.500 1.00 14.27 95 GLY A N 1
ATOM 1518 C CA . GLY A 1 101 ? 21.706 23.278 7.734 1.00 15.50 95 GLY A CA 1
ATOM 1519 C C . GLY A 1 101 ? 21.273 23.137 9.178 1.00 15.70 95 GLY A C 1
ATOM 1520 O O . GLY A 1 101 ? 20.829 22.069 9.613 1.00 16.10 95 GLY A O 1
ATOM 1524 N N . ILE A 1 102 ? 21.410 24.216 9.942 1.00 15.11 96 ILE A N 1
ATOM 1525 C CA . ILE A 1 102 ? 21.124 24.176 11.370 1.00 15.75 96 ILE A CA 1
ATOM 1526 C C . ILE A 1 102 ? 19.805 24.887 11.648 1.00 15.67 96 ILE A C 1
ATOM 1527 O O . ILE A 1 102 ? 19.653 26.066 11.324 1.00 15.76 96 ILE A O 1
ATOM 1543 N N . ASP A 1 103 ? 18.863 24.170 12.261 1.00 15.91 97 ASP A N 1
ATOM 1544 C CA . ASP A 1 103 ? 17.541 24.699 12.548 1.00 16.83 97 ASP A CA 1
ATOM 1545 C C . ASP A 1 103 ? 17.684 25.830 13.573 1.00 15.37 97 ASP A C 1
ATOM 1546 O O . ASP A 1 103 ? 17.971 25.557 14.727 1.00 15.17 97 ASP A O 1
ATOM 1555 N N . ALA A 1 104 ? 17.496 27.085 13.141 1.00 15.33 98 ALA A N 1
ATOM 1556 C CA . ALA A 1 104 ? 17.707 28.235 14.031 1.00 14.22 98 ALA A CA 1
ATOM 1557 C C . ALA A 1 104 ? 16.780 28.189 15.234 1.00 14.96 98 ALA A C 1
ATOM 1558 O O . ALA A 1 104 ? 17.150 28.603 16.333 1.00 15.23 98 ALA A O 1
ATOM 1565 N N . ASP A 1 105 ? 15.563 27.688 15.021 1.00 15.57 99 ASP A N 1
ATOM 1566 C CA . ASP A 1 105 ? 14.584 27.647 16.117 1.00 16.06 99 ASP A CA 1
ATOM 1567 C C . ASP A 1 105 ? 15.008 26.689 17.223 1.00 16.70 99 ASP A C 1
ATOM 1568 O O . ASP A 1 105 ? 14.759 26.966 18.393 1.00 16.76 99 ASP A O 1
ATOM 1577 N N . ALA A 1 106 ? 15.638 25.565 16.859 1.00 17.18 100 ALA A N 1
ATOM 1578 C CA . ALA A 1 106 ? 16.050 24.560 17.850 1.00 17.13 100 ALA A CA 1
ATOM 1579 C C . ALA A 1 106 ? 17.179 25.130 18.691 1.00 16.43 100 ALA A C 1
ATOM 1580 O O . ALA A 1 106 ? 17.210 24.931 19.894 1.00 16.85 100 ALA A O 1
ATOM 1587 N N . VAL A 1 107 ? 18.111 25.826 18.038 1.00 14.94 101 VAL A N 1
ATOM 1588 C CA . VAL A 1 107 ? 19.231 26.433 18.770 1.00 14.81 101 VAL A CA 1
ATOM 1589 C C . VAL A 1 107 ? 18.711 27.583 19.646 1.00 15.03 101 VAL A C 1
ATOM 1590 O O . VAL A 1 107 ? 19.067 27.667 20.823 1.00 16.00 101 VAL A O 1
ATOM 1603 N N . PHE A 1 108 ? 17.852 28.434 19.080 1.00 14.25 102 PHE A N 1
ATOM 1604 C CA . PHE A 1 108 ? 17.308 29.571 19.806 1.00 13.53 102 PHE A CA 1
ATOM 1605 C C . PHE A 1 108 ? 16.531 29.069 21.029 1.00 14.99 102 PHE A C 1
ATOM 1606 O O . PHE A 1 108 ? 16.579 29.684 22.101 1.00 13.90 102 PHE A O 1
ATOM 1623 N N . ALA A 1 109 ? 15.806 27.963 20.871 1.00 15.08 103 ALA A N 1
ATOM 1624 C CA . ALA A 1 109 ? 14.963 27.461 21.989 1.00 17.20 103 ALA A CA 1
ATOM 1625 C C . ALA A 1 109 ? 15.814 27.126 23.207 1.00 17.49 103 ALA A C 1
ATOM 1626 O O . ALA A 1 109 ? 15.390 27.343 24.353 1.00 17.95 103 ALA A O 1
ATOM 1633 N N . GLU A 1 110 ? 17.000 26.583 22.947 1.00 17.29 104 GLU A N 1
ATOM 1634 C CA . GLU A 1 110 ? 17.924 26.190 23.996 1.00 17.93 104 GLU A CA 1
ATOM 1635 C C . GLU A 1 110 ? 18.560 27.424 24.671 1.00 16.91 104 GLU A C 1
ATOM 1636 O O . GLU A 1 110 ? 18.652 27.499 25.912 1.00 16.71 104 GLU A O 1
ATOM 1648 N N . VAL A 1 111 ? 18.969 28.395 23.857 1.00 15.55 105 VAL A N 1
ATOM 1649 C CA . VAL A 1 111 ? 19.498 29.676 24.364 1.00 15.17 105 VAL A CA 1
ATOM 1650 C C . VAL A 1 111 ? 18.412 30.361 25.204 1.00 15.39 105 VAL A C 1
ATOM 1651 O O . VAL A 1 111 ? 18.679 30.828 26.324 1.00 15.63 105 VAL A O 1
ATOM 1664 N N . HIS A 1 112 ? 17.192 30.400 24.662 1.00 15.48 106 HIS A N 1
ATOM 1665 C CA . HIS A 1 112 ? 16.066 30.974 25.398 1.00 15.88 106 HIS A CA 1
ATOM 1666 C C . HIS A 1 112 ? 15.816 30.262 26.721 1.00 16.27 106 HIS A C 1
ATOM 1667 O O . HIS A 1 112 ? 15.630 30.919 27.751 1.00 15.52 106 HIS A O 1
ATOM 1682 N N . ARG A 1 113 ? 15.841 28.933 26.720 1.00 17.07 107 ARG A N 1
ATOM 1683 C CA . ARG A 1 113 ? 15.591 28.194 27.959 1.00 17.90 107 ARG A CA 1
ATOM 1684 C C . ARG A 1 113 ? 16.590 28.628 29.036 1.00 17.50 107 ARG A C 1
ATOM 1685 O O . ARG A 1 113 ? 16.211 28.892 30.185 1.00 16.80 107 ARG A O 1
ATOM 1706 N N . ALA A 1 114 ? 17.865 28.704 28.661 1.00 17.00 108 ALA A N 1
ATOM 1707 C CA . ALA A 1 114 ? 18.886 29.008 29.638 1.00 16.08 108 ALA A CA 1
ATOM 1708 C C . ALA A 1 114 ? 18.782 30.483 30.088 1.00 15.58 108 ALA A C 1
ATOM 1709 O O . ALA A 1 114 ? 18.978 30.792 31.266 1.00 15.83 108 ALA A O 1
ATOM 1716 N N . ASN A 1 115 ? 18.404 31.367 29.170 1.00 14.70 109 ASN A N 1
ATOM 1717 C CA . ASN A 1 115 ? 18.330 32.795 29.489 1.00 14.30 109 ASN A CA 1
ATOM 1718 C C . ASN A 1 115 ? 17.120 33.054 30.379 1.00 14.13 109 ASN A C 1
ATOM 1719 O O . ASN A 1 115 ? 17.193 33.796 31.357 1.00 13.52 109 ASN A O 1
ATOM 1730 N N . LEU A 1 116 ? 16.008 32.430 30.032 1.00 14.33 110 LEU A N 1
ATOM 1731 C CA . LEU A 1 116 ? 14.811 32.579 30.847 1.00 14.91 110 LEU A CA 1
ATOM 1732 C C . LEU A 1 116 ? 15.022 32.021 32.236 1.00 15.37 110 LEU A C 1
ATOM 1733 O O . LEU A 1 116 ? 14.551 32.605 33.225 1.00 15.79 110 LEU A O 1
ATOM 1749 N N . SER A 1 117 ? 15.708 30.871 32.324 1.00 15.47 111 SER A N 1
ATOM 1750 C CA . SER A 1 117 ? 16.054 30.300 33.607 1.00 16.69 111 SER A CA 1
ATOM 1751 C C . SER A 1 117 ? 16.924 31.255 34.434 1.00 15.73 111 SER A C 1
ATOM 1752 O O . SER A 1 117 ? 16.680 31.457 35.616 1.00 16.81 111 SER A O 1
ATOM 1760 N N . LYS A 1 118 ? 17.911 31.876 33.798 1.00 14.46 112 LYS A N 1
ATOM 1761 C CA . LYS A 1 118 ? 18.765 32.806 34.544 1.00 14.46 112 LYS A CA 1
ATOM 1762 C C . LYS A 1 118 ? 17.960 34.002 35.056 1.00 14.12 112 LYS A C 1
ATOM 1763 O O . LYS A 1 118 ? 18.230 34.511 36.136 1.00 15.17 112 LYS A O 1
ATOM 1782 N N . ALA A 1 119 ? 16.955 34.409 34.287 1.00 14.42 113 ALA A N 1
ATOM 1783 C CA . ALA A 1 119 ? 16.132 35.548 34.657 1.00 14.04 113 ALA A CA 1
ATOM 1784 C C . ALA A 1 119 ? 15.336 35.271 35.924 1.00 15.23 113 ALA A C 1
ATOM 1785 O O . ALA A 1 119 ? 14.815 36.202 36.546 1.00 15.98 113 ALA A O 1
ATOM 1792 N N . SER A 1 120 ? 15.268 34.003 36.347 1.00 14.78 114 SER A N 1
ATOM 1793 C CA . SER A 1 120 ? 14.527 33.654 37.553 1.00 15.95 114 SER A CA 1
ATOM 1794 C C . SER A 1 120 ? 15.419 33.774 38.811 1.00 15.98 114 SER A C 1
ATOM 1795 O O . SER A 1 120 ? 14.962 33.595 39.930 1.00 16.05 114 SER A O 1
ATOM 1803 N N . GLY A 1 121 ? 16.684 34.123 38.605 1.00 15.45 115 GLY A N 1
ATOM 1804 C CA . GLY A 1 121 ? 17.607 34.343 39.708 1.00 15.38 115 GLY A CA 1
ATOM 1805 C C . GLY A 1 121 ? 17.362 35.673 40.403 1.00 15.93 115 GLY A C 1
ATOM 1806 O O . GLY A 1 121 ? 16.676 36.546 39.845 1.00 15.28 115 GLY A O 1
ATOM 1810 N N . PRO A 1 122 ? 17.946 35.844 41.588 1.00 16.78 116 PRO A N 1
ATOM 1811 C CA . PRO A 1 122 ? 17.877 37.113 42.304 1.00 17.36 116 PRO A CA 1
ATOM 1812 C C . PRO A 1 122 ? 18.809 38.117 41.674 1.00 17.36 116 PRO A C 1
ATOM 1813 O O . PRO A 1 122 ? 19.658 37.777 40.859 1.00 16.32 116 PRO A O 1
ATOM 1824 N N . ARG A 1 123 ? 18.596 39.369 42.031 1.00 20.56 117 ARG A N 1
ATOM 1825 C CA . ARG A 1 123 ? 19.485 40.449 41.687 1.00 21.77 117 ARG A CA 1
ATOM 1826 C C . ARG A 1 123 ? 20.379 40.764 42.900 1.00 23.35 117 ARG A C 1
ATOM 1827 O O . ARG A 1 123 ? 19.949 40.731 44.061 1.00 23.84 117 ARG A O 1
ATOM 1848 N N . ARG A 1 124 ? 21.629 41.043 42.591 1.00 23.92 118 ARG A N 1
ATOM 1849 C CA . ARG A 1 124 ? 22.599 41.572 43.521 1.00 26.91 118 ARG A CA 1
ATOM 1850 C C . ARG A 1 124 ? 22.175 43.014 43.809 1.00 27.08 118 ARG A C 1
ATOM 1851 O O . ARG A 1 124 ? 21.390 43.590 43.043 1.00 27.41 118 ARG A O 1
ATOM 1872 N N . ALA A 1 125 ? 22.705 43.592 44.891 1.00 29.14 119 ALA A N 1
ATOM 1873 C CA . ALA A 1 125 ? 22.329 44.945 45.342 1.00 30.50 119 ALA A CA 1
ATOM 1874 C C . ALA A 1 125 ? 22.465 46.027 44.257 1.00 30.15 119 ALA A C 1
ATOM 1875 O O . ALA A 1 125 ? 21.620 46.927 44.158 1.00 31.24 119 ALA A O 1
ATOM 1882 N N . ASP A 1 126 ? 23.525 45.940 43.462 1.00 29.61 120 ASP A N 1
ATOM 1883 C CA . ASP A 1 126 ? 23.736 46.863 42.343 1.00 29.55 120 ASP A CA 1
ATOM 1884 C C . ASP A 1 126 ? 22.928 46.493 41.071 1.00 28.37 120 ASP A C 1
ATOM 1885 O O . ASP A 1 126 ? 23.142 47.066 39.983 1.00 28.52 120 ASP A O 1
ATOM 1894 N N . GLY A 1 127 ? 22.035 45.508 41.202 1.00 27.44 121 GLY A N 1
ATOM 1895 C CA . GLY A 1 127 ? 21.174 45.060 40.089 1.00 26.00 121 GLY A CA 1
ATOM 1896 C C . GLY A 1 127 ? 21.706 44.027 39.110 1.00 25.24 121 GLY A C 1
ATOM 1897 O O . GLY A 1 127 ? 21.034 43.703 38.102 1.00 24.82 121 GLY A O 1
ATOM 1901 N N . LYS A 1 128 ? 22.904 43.488 39.363 1.00 23.62 122 LYS A N 1
ATOM 1902 C CA . LYS A 1 128 ? 23.442 42.475 38.472 1.00 21.89 122 LYS A CA 1
ATOM 1903 C C . LYS A 1 128 ? 22.587 41.224 38.608 1.00 20.23 122 LYS A C 1
ATOM 1904 O O . LYS A 1 128 ? 22.259 40.844 39.732 1.00 20.07 122 LYS A O 1
ATOM 1923 N N . GLN A 1 129 ? 22.191 40.642 37.477 1.00 18.44 123 GLN A N 1
ATOM 1924 C CA . GLN A 1 129 ? 21.423 39.389 37.489 1.00 16.91 123 GLN A CA 1
ATOM 1925 C C . GLN A 1 129 ? 22.283 38.259 37.962 1.00 16.66 123 GLN A C 1
ATOM 1926 O O . GLN A 1 129 ? 23.336 38.009 37.374 1.00 17.60 123 GLN A O 1
ATOM 1940 N N . LEU A 1 130 ? 21.799 37.520 38.950 1.00 16.68 124 LEU A N 1
ATOM 1941 C CA . LEU A 1 130 ? 22.491 36.308 39.389 1.00 17.32 124 LEU A CA 1
ATOM 1942 C C . LEU A 1 130 ? 21.701 35.110 38.902 1.00 16.84 124 LEU A C 1
ATOM 1943 O O . LEU A 1 130 ? 20.494 35.213 38.649 1.00 16.33 124 LEU A O 1
ATOM 1959 N N . LYS A 1 131 ? 22.387 33.980 38.753 1.00 16.80 125 LYS A N 1
ATOM 1960 C CA . LYS A 1 131 ? 21.738 32.724 38.396 1.00 17.61 125 LYS A CA 1
ATOM 1961 C C . LYS A 1 131 ? 20.939 32.166 39.581 1.00 17.82 125 LYS A C 1
ATOM 1962 O O . LYS A 1 131 ? 21.329 32.344 40.735 1.00 18.93 125 LYS A O 1
ATOM 1981 N N . PRO A 1 132 ? 19.815 31.489 39.294 1.00 17.98 126 PRO A N 1
ATOM 1982 C CA . PRO A 1 132 ? 19.023 30.843 40.339 1.00 18.76 126 PRO A CA 1
ATOM 1983 C C . PRO A 1 132 ? 19.705 29.538 40.793 1.00 20.62 126 PRO A C 1
ATOM 1984 O O . PRO A 1 132 ? 20.744 29.158 40.220 1.00 20.38 126 PRO A O 1
ATOM 1995 N N . GLU A 1 133 ? 19.129 28.872 41.791 1.00 21.31 127 GLU A N 1
ATOM 1996 C CA . GLU A 1 133 ? 19.496 27.479 42.091 1.00 24.51 127 GLU A CA 1
ATOM 1997 C C . GLU A 1 133 ? 19.140 26.580 40.924 1.00 25.28 127 GLU A C 1
ATOM 1998 O O . GLU A 1 133 ? 18.097 26.769 40.281 1.00 26.63 127 GLU A O 1
ATOM 2010 N N . GLY A 1 134 ? 19.970 25.574 40.693 1.00 28.10 128 GLY A N 1
ATOM 2011 C CA . GLY A 1 134 ? 19.679 24.557 39.686 1.00 28.86 128 GLY A CA 1
ATOM 2012 C C . GLY A 1 134 ? 19.916 25.007 38.252 1.00 28.56 128 GLY A C 1
ATOM 2013 O O . GLY A 1 134 ? 19.414 24.360 37.328 1.00 28.95 128 GLY A O 1
ATOM 2017 N N . TRP A 1 135 ? 20.663 26.108 38.057 1.00 27.43 129 TRP A N 1
ATOM 2018 C CA . TRP A 1 135 ? 20.856 26.664 36.709 1.00 25.47 129 TRP A CA 1
ATOM 2019 C C . TRP A 1 135 ? 21.748 25.780 35.847 1.00 26.22 129 TRP A C 1
ATOM 2020 O O . TRP A 1 135 ? 22.834 25.367 36.265 1.00 27.45 129 TRP A O 1
ATOM 2041 N N . ARG A 1 136 ? 21.275 25.524 34.637 1.00 25.14 130 ARG A N 1
ATOM 2042 C CA . ARG A 1 136 ? 21.996 24.724 33.657 1.00 25.67 130 ARG A CA 1
ATOM 2043 C C . ARG A 1 136 ? 22.226 25.584 32.427 1.00 24.16 130 ARG A C 1
ATOM 2044 O O . ARG A 1 136 ? 21.272 26.175 31.904 1.00 23.22 130 ARG A O 1
ATOM 2065 N N . PRO A 1 137 ? 23.478 25.630 31.933 1.00 23.55 131 PRO A N 1
ATOM 2066 C CA . PRO A 1 137 ? 23.817 26.409 30.746 1.00 22.89 131 PRO A CA 1
ATOM 2067 C C . PRO A 1 137 ? 23.194 25.836 29.466 1.00 21.68 131 PRO A C 1
ATOM 2068 O O . PRO A 1 137 ? 22.832 24.646 29.415 1.00 21.95 131 PRO A O 1
ATOM 2079 N N . ALA A 1 138 ? 23.064 26.688 28.455 1.00 21.43 132 ALA A N 1
ATOM 2080 C CA . ALA A 1 138 ? 22.600 26.269 27.135 1.00 21.48 132 ALA A CA 1
ATOM 2081 C C . ALA A 1 138 ? 23.545 25.177 26.637 1.00 22.24 132 ALA A C 1
ATOM 2082 O O . ALA A 1 138 ? 24.769 25.317 26.753 1.00 23.89 132 ALA A O 1
ATOM 2089 N N . ASP A 1 139 ? 22.984 24.077 26.144 1.00 22.01 133 ASP A N 1
ATOM 2090 C CA . ASP A 1 139 ? 23.796 22.977 25.612 1.00 22.36 133 ASP A CA 1
ATOM 2091 C C . ASP A 1 139 ? 23.574 22.903 24.121 1.00 20.83 133 ASP A C 1
ATOM 2092 O O . ASP A 1 139 ? 22.786 22.069 23.630 1.00 21.72 133 ASP A O 1
ATOM 2101 N N . VAL A 1 140 ? 24.239 23.798 23.400 1.00 19.01 134 VAL A N 1
ATOM 2102 C CA . VAL A 1 140 ? 24.039 23.879 21.954 1.00 17.75 134 VAL A CA 1
ATOM 2103 C C . VAL A 1 140 ? 24.725 22.716 21.235 1.00 18.20 134 VAL A C 1
ATOM 2104 O O . VAL A 1 140 ? 24.209 22.244 20.241 1.00 18.62 134 VAL A O 1
ATOM 2117 N N . ARG A 1 141 ? 25.855 22.234 21.760 1.00 18.98 135 ARG A N 1
ATOM 2118 C CA . ARG A 1 141 ? 26.463 21.017 21.197 1.00 20.25 135 ARG A CA 1
ATOM 2119 C C . ARG A 1 141 ? 25.461 19.877 21.143 1.00 20.96 135 ARG A C 1
ATOM 2120 O O . ARG A 1 141 ? 25.413 19.131 20.159 1.00 21.01 135 ARG A O 1
ATOM 2141 N N . GLY A 1 142 ? 24.671 19.742 22.211 1.00 20.93 136 GLY A N 1
ATOM 2142 C CA . GLY A 1 142 ? 23.685 18.665 22.311 1.00 22.18 136 GLY A CA 1
ATOM 2143 C C . GLY A 1 142 ? 22.569 18.850 21.304 1.00 21.02 136 GLY A C 1
ATOM 2144 O O . GLY A 1 142 ? 22.116 17.868 20.683 1.00 22.93 136 GLY A O 1
ATOM 2148 N N . VAL A 1 143 ? 22.146 20.105 21.121 1.00 20.48 137 VAL A N 1
ATOM 2149 C CA . VAL A 1 143 ? 21.149 20.435 20.090 1.00 19.88 137 VAL A CA 1
ATOM 2150 C C . VAL A 1 143 ? 21.653 20.013 18.689 1.00 19.99 137 VAL A C 1
ATOM 2151 O O . VAL A 1 143 ? 20.926 19.367 17.919 1.00 20.57 137 VAL A O 1
ATOM 2164 N N . ILE A 1 144 ? 22.902 20.362 18.370 1.00 19.80 138 ILE A N 1
ATOM 2165 C CA . ILE A 1 144 ? 23.477 20.038 17.057 1.00 20.51 138 ILE A CA 1
ATOM 2166 C C . ILE A 1 144 ? 23.556 18.521 16.873 1.00 21.91 138 ILE A C 1
ATOM 2167 O O . ILE A 1 144 ? 23.240 17.991 15.794 1.00 22.03 138 ILE A O 1
ATOM 2183 N N . GLU A 1 145 ? 23.928 17.816 17.934 1.00 22.96 139 GLU A N 1
ATOM 2184 C CA . GLU A 1 145 ? 24.017 16.357 17.863 1.00 25.20 139 GLU A CA 1
ATOM 2185 C C . GLU A 1 145 ? 22.655 15.738 17.526 1.00 25.72 139 GLU A C 1
ATOM 2186 O O . GLU A 1 145 ? 22.558 14.842 16.677 1.00 26.23 139 GLU A O 1
ATOM 2198 N N . ARG A 1 146 ? 21.614 16.225 18.196 1.00 25.82 140 ARG A N 1
ATOM 2199 C CA . ARG A 1 146 ? 20.237 15.762 18.008 1.00 26.76 140 ARG A CA 1
ATOM 2200 C C . ARG A 1 146 ? 19.693 16.071 16.610 1.00 25.98 140 ARG A C 1
ATOM 2201 O O . ARG A 1 146 ? 18.999 15.248 16.009 1.00 26.44 140 ARG A O 1
ATOM 2222 N N . LEU A 1 147 ? 20.007 17.258 16.088 1.00 23.95 141 LEU A N 1
ATOM 2223 C CA . LEU A 1 147 ? 19.557 17.668 14.752 1.00 24.22 141 LEU A CA 1
ATOM 2224 C C . LEU A 1 147 ? 20.143 16.798 13.639 1.00 25.55 141 LEU A C 1
ATOM 2225 O O . LEU A 1 147 ? 19.583 16.723 12.556 1.00 26.82 141 LEU A O 1
ATOM 2241 N N . GLN A 1 148 ? 21.280 16.168 13.901 1.00 27.07 142 GLN A N 1
ATOM 2242 C CA . GLN A 1 148 ? 21.892 15.288 12.911 1.00 30.18 142 GLN A CA 1
ATOM 2243 C C . GLN A 1 148 ? 21.122 13.972 12.748 1.00 33.42 142 GLN A C 1
ATOM 2244 O O . GLN A 1 148 ? 21.397 13.229 11.811 1.00 33.81 142 GLN A O 1
ATOM 2258 N N . HIS A 1 149 ? 20.162 13.703 13.639 1.00 36.15 143 HIS A N 1
ATOM 2259 C CA . HIS A 1 149 ? 19.407 12.428 13.622 1.00 40.56 143 HIS A CA 1
ATOM 2260 C C . HIS A 1 149 ? 17.875 12.555 13.502 1.00 42.04 143 HIS A C 1
ATOM 2261 O O . HIS A 1 149 ? 17.294 13.599 13.833 1.00 41.51 143 HIS A O 1
ATOM 2275 N N . ALA A 1 150 ? 17.235 11.482 13.021 1.00 44.78 144 ALA A N 1
ATOM 2276 C CA . ALA A 1 150 ? 15.780 11.459 12.790 1.00 46.14 144 ALA A CA 1
ATOM 2277 C C . ALA A 1 150 ? 14.976 11.506 14.088 1.00 47.45 144 ALA A C 1
ATOM 2278 O O . ALA A 1 150 ? 15.543 11.561 15.186 1.00 48.10 144 ALA A O 1
ATOM 2285 N N . GLY B 1 1 ? -23.372 35.097 22.805 1.00 80.96 -5 GLY B N 1
ATOM 2286 C CA . GLY B 1 1 ? -22.361 35.941 23.527 1.00 78.22 -5 GLY B CA 1
ATOM 2287 C C . GLY B 1 1 ? -21.135 35.176 23.995 1.00 75.16 -5 GLY B C 1
ATOM 2288 O O . GLY B 1 1 ? -20.167 35.003 23.243 1.00 73.25 -5 GLY B O 1
ATOM 2294 N N . ILE B 1 2 ? -21.176 34.733 25.254 1.00 75.10 -4 ILE B N 1
ATOM 2295 C CA . ILE B 1 2 ? -20.028 34.083 25.905 1.00 71.87 -4 ILE B CA 1
ATOM 2296 C C . ILE B 1 2 ? -20.519 32.882 26.726 1.00 72.74 -4 ILE B C 1
ATOM 2297 O O . ILE B 1 2 ? -21.481 33.004 27.494 1.00 74.95 -4 ILE B O 1
ATOM 2313 N N . ASP B 1 3 ? -19.862 31.724 26.541 1.00 70.66 -3 ASP B N 1
ATOM 2314 C CA . ASP B 1 3 ? -20.395 30.446 27.078 1.00 71.33 -3 ASP B CA 1
ATOM 2315 C C . ASP B 1 3 ? -19.265 29.397 27.158 1.00 68.24 -3 ASP B C 1
ATOM 2316 O O . ASP B 1 3 ? -18.153 29.679 26.740 1.00 65.43 -3 ASP B O 1
ATOM 2325 N N . PRO B 1 4 ? -19.555 28.191 27.704 1.00 68.63 -2 PRO B N 1
ATOM 2326 C CA . PRO B 1 4 ? -18.520 27.154 27.820 1.00 65.90 -2 PRO B CA 1
ATOM 2327 C C . PRO B 1 4 ? -17.801 26.794 26.512 1.00 63.79 -2 PRO B C 1
ATOM 2328 O O . PRO B 1 4 ? -16.638 26.280 26.563 1.00 60.98 -2 PRO B O 1
ATOM 2339 N N . PHE B 1 5 ? -18.463 27.091 25.361 1.00 64.63 -1 PHE B N 1
ATOM 2340 C CA . PHE B 1 5 ? -17.848 26.826 24.055 1.00 62.68 -1 PHE B CA 1
ATOM 2341 C C . PHE B 1 5 ? -16.846 27.895 23.597 1.00 60.76 -1 PHE B C 1
ATOM 2342 O O . PHE B 1 5 ? -15.996 27.623 22.750 1.00 59.34 -1 PHE B O 1
ATOM 2359 N N . THR B 1 6 ? -16.945 29.096 24.171 1.00 61.30 0 THR B N 1
ATOM 2360 C CA . THR B 1 6 ? -16.020 30.188 23.870 1.00 59.55 0 THR B CA 1
ATOM 2361 C C . THR B 1 6 ? -14.585 29.727 24.119 1.00 57.04 0 THR B C 1
ATOM 2362 O O . THR B 1 6 ? -13.685 29.981 23.323 1.00 56.64 0 THR B O 1
ATOM 2373 N N . PRO B 1 11 ? -4.192 29.939 19.187 1.00 53.09 5 PRO B N 1
ATOM 2374 C CA . PRO B 1 11 ? -3.094 29.668 20.099 1.00 51.32 5 PRO B CA 1
ATOM 2375 C C . PRO B 1 11 ? -1.906 29.095 19.321 1.00 49.25 5 PRO B C 1
ATOM 2376 O O . PRO B 1 11 ? -1.499 27.944 19.541 1.00 49.49 5 PRO B O 1
ATOM 2387 N N . CYS B 1 12 ? -1.382 29.896 18.390 1.00 46.97 6 CYS B N 1
ATOM 2388 C CA . CYS B 1 12 ? -0.190 29.534 17.619 1.00 44.65 6 CYS B CA 1
ATOM 2389 C C . CYS B 1 12 ? 1.015 29.382 18.555 1.00 41.77 6 CYS B C 1
ATOM 2390 O O . CYS B 1 12 ? 1.111 30.124 19.539 1.00 41.82 6 CYS B O 1
ATOM 2398 N N . PRO B 1 13 ? 1.913 28.405 18.275 1.00 39.39 7 PRO B N 1
ATOM 2399 C CA . PRO B 1 13 ? 3.117 28.258 19.101 1.00 36.82 7 PRO B CA 1
ATOM 2400 C C . PRO B 1 13 ? 3.859 29.601 19.153 1.00 33.86 7 PRO B C 1
ATOM 2401 O O . PRO B 1 13 ? 3.869 30.332 18.158 1.00 33.50 7 PRO B O 1
ATOM 2412 N N . PRO B 1 14 ? 4.452 29.944 20.308 1.00 31.88 8 PRO B N 1
ATOM 2413 C CA . PRO B 1 14 ? 5.152 31.233 20.373 1.00 29.24 8 PRO B CA 1
ATOM 2414 C C . PRO B 1 14 ? 6.283 31.375 19.351 1.00 26.20 8 PRO B C 1
ATOM 2415 O O . PRO B 1 14 ? 6.952 30.390 19.037 1.00 25.80 8 PRO B O 1
ATOM 2426 N N . THR B 1 15 ? 6.529 32.603 18.887 1.00 24.00 9 THR B N 1
ATOM 2427 C CA . THR B 1 15 ? 7.660 32.870 17.964 1.00 20.84 9 THR B CA 1
ATOM 2428 C C . THR B 1 15 ? 8.862 33.357 18.766 1.00 19.53 9 THR B C 1
ATOM 2429 O O . THR B 1 15 ? 8.732 33.689 19.934 1.00 18.78 9 THR B O 1
ATOM 2440 N N . ASN B 1 16 ? 10.018 33.435 18.122 1.00 17.18 10 ASN B N 1
ATOM 2441 C CA . ASN B 1 16 ? 11.223 33.879 18.834 1.00 16.60 10 ASN B CA 1
ATOM 2442 C C . ASN B 1 16 ? 11.120 35.328 19.307 1.00 16.13 10 ASN B C 1
ATOM 2443 O O . ASN B 1 16 ? 11.639 35.683 20.390 1.00 16.58 10 ASN B O 1
ATOM 2454 N N . ALA B 1 17 ? 10.473 36.185 18.519 1.00 16.28 11 ALA B N 1
ATOM 2455 C CA . ALA B 1 17 ? 10.197 37.558 18.976 1.00 17.19 11 ALA B CA 1
ATOM 2456 C C . ALA B 1 17 ? 9.362 37.526 20.250 1.00 17.97 11 ALA B C 1
ATOM 2457 O O . ALA B 1 17 ? 9.653 38.238 21.213 1.00 17.17 11 ALA B O 1
ATOM 2464 N N . GLU B 1 18 ? 8.334 36.681 20.250 1.00 19.56 12 GLU B N 1
ATOM 2465 C CA . GLU B 1 18 ? 7.509 36.513 21.455 1.00 19.79 12 GLU B CA 1
ATOM 2466 C C . GLU B 1 18 ? 8.290 35.990 22.658 1.00 19.79 12 GLU B C 1
ATOM 2467 O O . GLU B 1 18 ? 8.010 36.401 23.808 1.00 20.28 12 GLU B O 1
ATOM 2479 N N . ARG B 1 19 ? 9.280 35.132 22.407 1.00 19.02 13 ARG B N 1
ATOM 2480 C CA . ARG B 1 19 ? 10.196 34.680 23.456 1.00 18.23 13 ARG B CA 1
ATOM 2481 C C . ARG B 1 19 ? 10.928 35.854 24.103 1.00 17.77 13 ARG B C 1
ATOM 2482 O O . ARG B 1 19 ? 11.077 35.874 25.328 1.00 15.73 13 ARG B O 1
ATOM 2503 N N . LEU B 1 20 ? 11.356 36.843 23.302 1.00 16.80 14 LEU B N 1
ATOM 2504 C CA . LEU B 1 20 ? 12.022 38.033 23.866 1.00 15.82 14 LEU B CA 1
ATOM 2505 C C . LEU B 1 20 ? 11.085 38.881 24.749 1.00 16.92 14 LEU B C 1
ATOM 2506 O O . LEU B 1 20 ? 11.497 39.433 25.766 1.00 15.93 14 LEU B O 1
ATOM 2522 N N . HIS B 1 21 ? 9.818 38.983 24.352 1.00 17.38 15 HIS B N 1
ATOM 2523 C CA . HIS B 1 21 ? 8.848 39.655 25.209 1.00 18.21 15 HIS B CA 1
ATOM 2524 C C . HIS B 1 21 ? 8.701 38.949 26.561 1.00 17.80 15 HIS B C 1
ATOM 2525 O O . HIS B 1 21 ? 8.646 39.610 27.618 1.00 17.94 15 HIS B O 1
ATOM 2539 N N . GLU B 1 22 ? 8.646 37.614 26.523 1.00 18.35 16 GLU B N 1
ATOM 2540 C CA . GLU B 1 22 ? 8.582 36.804 27.754 1.00 19.22 16 GLU B CA 1
ATOM 2541 C C . GLU B 1 22 ? 9.836 37.009 28.607 1.00 18.33 16 GLU B C 1
ATOM 2542 O O . GLU B 1 22 ? 9.762 37.150 29.834 1.00 17.39 16 GLU B O 1
ATOM 2554 N N . PHE B 1 23 ? 10.979 37.056 27.935 1.00 16.59 17 PHE B N 1
ATOM 2555 C CA . PHE B 1 23 ? 12.261 37.269 28.632 1.00 16.62 17 PHE B CA 1
ATOM 2556 C C . PHE B 1 23 ? 12.268 38.620 29.316 1.00 16.64 17 PHE B C 1
ATOM 2557 O O . PHE B 1 23 ? 12.705 38.743 30.461 1.00 16.28 17 PHE B O 1
ATOM 2574 N N . HIS B 1 24 ? 11.828 39.657 28.604 1.00 16.19 18 HIS B N 1
ATOM 2575 C CA . HIS B 1 24 ? 11.926 40.982 29.153 1.00 15.90 18 HIS B CA 1
ATOM 2576 C C . HIS B 1 24 ? 10.942 41.201 30.309 1.00 17.17 18 HIS B C 1
ATOM 2577 O O . HIS B 1 24 ? 11.210 41.982 31.213 1.00 17.89 18 HIS B O 1
ATOM 2591 N N . ARG B 1 25 ? 9.827 40.471 30.269 1.00 18.81 19 ARG B N 1
ATOM 2592 C CA . ARG B 1 25 ? 8.930 40.440 31.429 1.00 19.84 19 ARG B CA 1
ATOM 2593 C C . ARG B 1 25 ? 9.647 39.790 32.617 1.00 19.31 19 ARG B C 1
ATOM 2594 O O . ARG B 1 25 ? 9.581 40.293 33.745 1.00 21.21 19 ARG B O 1
ATOM 2615 N N . ALA B 1 26 ? 10.352 38.690 32.345 1.00 19.66 20 ALA B N 1
ATOM 2616 C CA . ALA B 1 26 ? 11.076 37.951 33.390 1.00 18.83 20 ALA B CA 1
ATOM 2617 C C . ALA B 1 26 ? 12.190 38.740 34.047 1.00 19.90 20 ALA B C 1
ATOM 2618 O O . ALA B 1 26 ? 12.399 38.611 35.255 1.00 20.99 20 ALA B O 1
ATOM 2625 N N . ILE B 1 27 ? 12.890 39.589 33.287 1.00 19.24 21 ILE B N 1
ATOM 2626 C CA . ILE B 1 27 ? 13.961 40.384 33.890 1.00 19.55 21 ILE B CA 1
ATOM 2627 C C . ILE B 1 27 ? 13.489 41.735 34.404 1.00 21.52 21 ILE B C 1
ATOM 2628 O O . ILE B 1 27 ? 14.287 42.554 34.891 1.00 21.93 21 ILE B O 1
ATOM 2644 N N . GLY B 1 28 ? 12.179 41.980 34.308 1.00 23.76 22 GLY B N 1
ATOM 2645 C CA . GLY B 1 28 ? 11.610 43.176 34.885 1.00 27.30 22 GLY B CA 1
ATOM 2646 C C . GLY B 1 28 ? 11.869 44.371 34.004 1.00 28.20 22 GLY B C 1
ATOM 2647 O O . GLY B 1 28 ? 11.910 45.495 34.490 1.00 29.58 22 GLY B O 1
ATOM 2651 N N . ALA B 1 29 ? 12.011 44.128 32.709 1.00 29.40 23 ALA B N 1
ATOM 2652 C CA . ALA B 1 29 ? 12.323 45.172 31.744 1.00 30.44 23 ALA B CA 1
ATOM 2653 C C . ALA B 1 29 ? 11.067 45.775 31.108 1.00 32.67 23 ALA B C 1
ATOM 2654 O O . ALA B 1 29 ? 11.200 46.529 30.130 1.00 33.54 23 ALA B O 1
ATOM 2661 N N . ALA B 1 30 ? 9.887 45.446 31.675 1.00 32.93 24 ALA B N 1
ATOM 2662 C CA . ALA B 1 30 ? 8.571 46.007 31.295 1.00 33.68 24 ALA B CA 1
ATOM 2663 C C . ALA B 1 30 ? 8.412 46.674 29.894 1.00 33.54 24 ALA B C 1
ATOM 2664 O O . ALA B 1 30 ? 7.999 47.848 29.807 1.00 34.51 24 ALA B O 1
ATOM 2671 N N . THR B 1 31 ? 8.679 45.924 28.815 1.00 31.93 25 THR B N 1
ATOM 2672 C CA . THR B 1 31 ? 8.756 46.488 27.437 1.00 30.35 25 THR B CA 1
ATOM 2673 C C . THR B 1 31 ? 7.416 46.741 26.717 1.00 31.33 25 THR B C 1
ATOM 2674 O O . THR B 1 31 ? 6.503 45.904 26.782 1.00 32.39 25 THR B O 1
ATOM 2685 N N . PRO B 1 32 ? 7.327 47.868 25.984 1.00 30.29 26 PRO B N 1
ATOM 2686 C CA . PRO B 1 32 ? 6.010 48.324 25.506 1.00 30.52 26 PRO B CA 1
ATOM 2687 C C . PRO B 1 32 ? 5.402 47.450 24.398 1.00 29.92 26 PRO B C 1
ATOM 2688 O O . PRO B 1 32 ? 6.120 46.808 23.647 1.00 27.80 26 PRO B O 1
ATOM 2699 N N . GLU B 1 33 ? 4.075 47.433 24.325 1.00 30.97 27 GLU B N 1
ATOM 2700 C CA . GLU B 1 33 ? 3.347 46.654 23.321 1.00 31.62 27 GLU B CA 1
ATOM 2701 C C . GLU B 1 33 ? 3.397 47.300 21.926 1.00 30.99 27 GLU B C 1
ATOM 2702 O O . GLU B 1 33 ? 3.315 46.598 20.913 1.00 31.67 27 GLU B O 1
ATOM 2714 N N . ARG B 1 34 ? 3.572 48.618 21.881 1.00 29.97 28 ARG B N 1
ATOM 2715 C CA . ARG B 1 34 ? 3.500 49.408 20.651 1.00 29.73 28 ARG B CA 1
ATOM 2716 C C . ARG B 1 34 ? 4.783 50.272 20.452 1.00 27.67 28 ARG B C 1
ATOM 2717 O O . ARG B 1 34 ? 5.517 50.513 21.424 1.00 25.73 28 ARG B O 1
ATOM 2738 N N . PRO B 1 35 ? 5.092 50.694 19.202 1.00 26.95 29 PRO B N 1
ATOM 2739 C CA . PRO B 1 35 ? 6.355 51.411 18.978 1.00 26.00 29 PRO B CA 1
ATOM 2740 C C . PRO B 1 35 ? 6.534 52.611 19.877 1.00 25.88 29 PRO B C 1
ATOM 2741 O O . PRO B 1 35 ? 5.639 53.455 19.985 1.00 27.34 29 PRO B O 1
ATOM 2752 N N . THR B 1 36 ? 7.698 52.657 20.530 1.00 24.19 30 THR B N 1
ATOM 2753 C CA . THR B 1 36 ? 7.963 53.627 21.589 1.00 25.22 30 THR B CA 1
ATOM 2754 C C . THR B 1 36 ? 9.382 54.162 21.498 1.00 24.67 30 THR B C 1
ATOM 2755 O O . THR B 1 36 ? 10.339 53.400 21.637 1.00 21.83 30 THR B O 1
ATOM 2766 N N . PRO B 1 37 ? 9.523 55.474 21.263 1.00 25.57 31 PRO B N 1
ATOM 2767 C CA . PRO B 1 37 ? 10.840 56.089 21.216 1.00 25.38 31 PRO B CA 1
ATOM 2768 C C . PRO B 1 37 ? 11.593 55.838 22.530 1.00 23.87 31 PRO B C 1
ATOM 2769 O O . PRO B 1 37 ? 11.048 56.107 23.606 1.00 25.07 31 PRO B O 1
ATOM 2780 N N . PRO B 1 38 ? 12.811 55.305 22.441 1.00 22.08 32 PRO B N 1
ATOM 2781 C CA . PRO B 1 38 ? 13.599 54.888 23.601 1.00 20.81 32 PRO B CA 1
ATOM 2782 C C . PRO B 1 38 ? 14.394 56.050 24.174 1.00 21.56 32 PRO B C 1
ATOM 2783 O O . PRO B 1 38 ? 14.691 57.016 23.459 1.00 22.86 32 PRO B O 1
ATOM 2794 N N . PRO B 1 39 ? 14.747 55.970 25.461 1.00 20.56 33 PRO B N 1
ATOM 2795 C CA . PRO B 1 39 ? 15.689 56.950 25.988 1.00 20.65 33 PRO B CA 1
ATOM 2796 C C . PRO B 1 39 ? 17.091 56.581 25.473 1.00 18.75 33 PRO B C 1
ATOM 2797 O O . PRO B 1 39 ? 17.323 55.433 25.066 1.00 17.69 33 PRO B O 1
ATOM 2808 N N . PRO B 1 40 ? 18.013 57.552 25.454 1.00 18.45 34 PRO B N 1
ATOM 2809 C CA . PRO B 1 40 ? 19.326 57.292 24.864 1.00 18.84 34 PRO B CA 1
ATOM 2810 C C . PRO B 1 40 ? 20.085 56.166 25.582 1.00 17.96 34 PRO B C 1
ATOM 2811 O O . PRO B 1 40 ? 20.827 55.420 24.936 1.00 17.37 34 PRO B O 1
ATOM 2822 N N . GLU B 1 41 ? 19.872 56.044 26.894 1.00 18.99 35 GLU B N 1
ATOM 2823 C CA . GLU B 1 41 ? 20.549 54.996 27.679 1.00 19.23 35 GLU B CA 1
ATOM 2824 C C . GLU B 1 41 ? 20.199 53.612 27.145 1.00 17.78 35 GLU B C 1
ATOM 2825 O O . GLU B 1 41 ? 21.053 52.704 27.165 1.00 17.81 35 GLU B O 1
ATOM 2837 N N . LEU B 1 42 ? 18.958 53.439 26.691 1.00 17.91 36 LEU B N 1
ATOM 2838 C CA . LEU B 1 42 ? 18.499 52.148 26.179 1.00 16.83 36 LEU B CA 1
ATOM 2839 C C . LEU B 1 42 ? 19.179 51.899 24.824 1.00 16.06 36 LEU B C 1
ATOM 2840 O O . LEU B 1 42 ? 19.682 50.814 24.546 1.00 15.35 36 LEU B O 1
ATOM 2856 N N . LEU B 1 43 ? 19.213 52.930 23.988 1.00 15.89 37 LEU B N 1
ATOM 2857 C CA . LEU B 1 43 ? 19.868 52.786 22.696 1.00 15.65 37 LEU B CA 1
ATOM 2858 C C . LEU B 1 43 ? 21.335 52.392 22.853 1.00 15.23 37 LEU B C 1
ATOM 2859 O O . LEU B 1 43 ? 21.801 51.483 22.147 1.00 15.04 37 LEU B O 1
ATOM 2875 N N . ARG B 1 44 ? 22.044 53.061 23.768 1.00 16.38 38 ARG B N 1
ATOM 2876 C CA . ARG B 1 44 ? 23.461 52.746 24.004 1.00 17.13 38 ARG B CA 1
ATOM 2877 C C . ARG B 1 44 ? 23.617 51.324 24.495 1.00 16.11 38 ARG B C 1
ATOM 2878 O O . ARG B 1 44 ? 24.501 50.606 24.030 1.00 15.80 38 ARG B O 1
ATOM 2899 N N . LEU B 1 45 ? 22.741 50.901 25.406 1.00 15.46 39 LEU B N 1
ATOM 2900 C CA . LEU B 1 45 ? 22.824 49.502 25.846 1.00 15.74 39 LEU B CA 1
ATOM 2901 C C . LEU B 1 45 ? 22.595 48.532 24.675 1.00 14.51 39 LEU B C 1
ATOM 2902 O O . LEU B 1 45 ? 23.354 47.572 24.504 1.00 14.54 39 LEU B O 1
ATOM 2918 N N . ARG B 1 46 ? 21.576 48.772 23.856 1.00 13.12 40 ARG B N 1
ATOM 2919 C CA . ARG B 1 46 ? 21.305 47.836 22.786 1.00 12.41 40 ARG B CA 1
ATOM 2920 C C . ARG B 1 46 ? 22.487 47.814 21.810 1.00 12.32 40 ARG B C 1
ATOM 2921 O O . ARG B 1 46 ? 22.833 46.763 21.267 1.00 13.00 40 ARG B O 1
ATOM 2942 N N . GLN B 1 47 ? 23.098 48.988 21.602 1.00 13.54 41 GLN B N 1
ATOM 2943 C CA . GLN B 1 47 ? 24.262 49.074 20.685 1.00 14.79 41 GLN B CA 1
ATOM 2944 C C . GLN B 1 47 ? 25.404 48.195 21.187 1.00 15.13 41 GLN B C 1
ATOM 2945 O O . GLN B 1 47 ? 26.021 47.434 20.423 1.00 15.27 41 GLN B O 1
ATOM 2959 N N . THR B 1 48 ? 25.701 48.332 22.476 1.00 15.24 42 THR B N 1
ATOM 2960 C CA . THR B 1 48 ? 26.794 47.580 23.094 1.00 15.44 42 THR B CA 1
ATOM 2961 C C . THR B 1 48 ? 26.530 46.086 22.959 1.00 14.88 42 THR B C 1
ATOM 2962 O O . THR B 1 48 ? 27.441 45.314 22.601 1.00 16.12 42 THR B O 1
ATOM 2973 N N . LEU B 1 49 ? 25.284 45.679 23.213 1.00 13.92 43 LEU B N 1
ATOM 2974 C CA . LEU B 1 49 ? 24.968 44.241 23.169 1.00 13.78 43 LEU B CA 1
ATOM 2975 C C . LEU B 1 49 ? 25.156 43.698 21.759 1.00 14.02 43 LEU B C 1
ATOM 2976 O O . LEU B 1 49 ? 25.689 42.592 21.572 1.00 13.84 43 LEU B O 1
ATOM 2992 N N . LEU B 1 50 ? 24.724 44.478 20.766 1.00 13.54 44 LEU B N 1
ATOM 2993 C CA . LEU B 1 50 ? 24.876 44.088 19.362 1.00 13.55 44 LEU B CA 1
ATOM 2994 C C . LEU B 1 50 ? 26.343 44.057 18.954 1.00 14.78 44 LEU B C 1
ATOM 2995 O O . LEU B 1 50 ? 26.755 43.103 18.279 1.00 14.99 44 LEU B O 1
ATOM 3011 N N . ASP B 1 51 ? 27.112 45.068 19.355 1.00 15.77 45 ASP B N 1
ATOM 3012 C CA . ASP B 1 51 ? 28.557 45.131 19.013 1.00 17.42 45 ASP B CA 1
ATOM 3013 C C . ASP B 1 51 ? 29.282 43.945 19.593 1.00 17.97 45 ASP B C 1
ATOM 3014 O O . ASP B 1 51 ? 30.133 43.325 18.911 1.00 19.09 45 ASP B O 1
ATOM 3023 N N . GLU B 1 52 ? 28.955 43.608 20.831 1.00 18.38 46 GLU B N 1
ATOM 3024 C CA . GLU B 1 52 ? 29.649 42.508 21.529 1.00 19.80 46 GLU B CA 1
ATOM 3025 C C . GLU B 1 52 ? 29.339 41.146 20.919 1.00 18.50 46 GLU B C 1
ATOM 3026 O O . GLU B 1 52 ? 30.255 40.356 20.657 1.00 18.62 46 GLU B O 1
ATOM 3038 N N . GLU B 1 53 ? 28.073 40.893 20.603 1.00 16.12 47 GLU B N 1
ATOM 3039 C CA . GLU B 1 53 ? 27.730 39.631 20.009 1.00 15.58 47 GLU B CA 1
ATOM 3040 C C . GLU B 1 53 ? 28.218 39.529 18.566 1.00 14.96 47 GLU B C 1
ATOM 3041 O O . GLU B 1 53 ? 28.624 38.446 18.121 1.00 15.20 47 GLU B O 1
ATOM 3053 N N . SER B 1 54 ? 28.139 40.631 17.816 1.00 15.45 48 SER B N 1
ATOM 3054 C CA . SER B 1 54 ? 28.651 40.629 16.427 1.00 15.90 48 SER B CA 1
ATOM 3055 C C . SER B 1 54 ? 30.134 40.293 16.374 1.00 16.45 48 SER B C 1
ATOM 3056 O O . SER B 1 54 ? 30.574 39.512 15.507 1.00 15.32 48 SER B O 1
ATOM 3064 N N . ALA B 1 55 ? 30.901 40.870 17.298 1.00 16.62 49 ALA B N 1
ATOM 3065 C CA . ALA B 1 55 ? 32.339 40.598 17.364 1.00 17.56 49 ALA B CA 1
ATOM 3066 C C . ALA B 1 55 ? 32.608 39.134 17.676 1.00 17.48 49 ALA B C 1
ATOM 3067 O O . ALA B 1 55 ? 33.565 38.546 17.124 1.00 17.88 49 ALA B O 1
ATOM 3074 N N . GLU B 1 56 ? 31.792 38.540 18.554 1.00 16.99 50 GLU B N 1
ATOM 3075 C CA . GLU B 1 56 ? 31.962 37.128 18.938 1.00 17.93 50 GLU B CA 1
ATOM 3076 C C . GLU B 1 56 ? 31.729 36.204 17.739 1.00 16.54 50 GLU B C 1
ATOM 3077 O O . GLU B 1 56 ? 32.538 35.293 17.477 1.00 17.20 50 GLU B O 1
ATOM 3089 N N . VAL B 1 57 ? 30.646 36.459 16.997 1.00 15.05 51 VAL B N 1
ATOM 3090 C CA . VAL B 1 57 ? 30.374 35.702 15.780 1.00 13.24 51 VAL B CA 1
ATOM 3091 C C . VAL B 1 57 ? 31.505 35.876 14.775 1.00 13.42 51 VAL B C 1
ATOM 3092 O O . VAL B 1 57 ? 31.950 34.891 14.144 1.00 13.21 51 VAL B O 1
ATOM 3105 N N . ARG B 1 58 ? 31.938 37.117 14.590 1.00 13.99 52 ARG B N 1
ATOM 3106 C CA . ARG B 1 58 ? 32.994 37.400 13.595 1.00 15.80 52 ARG B CA 1
ATOM 3107 C C . ARG B 1 58 ? 34.242 36.623 13.921 1.00 16.82 52 ARG B C 1
ATOM 3108 O O . ARG B 1 58 ? 34.874 36.019 13.021 1.00 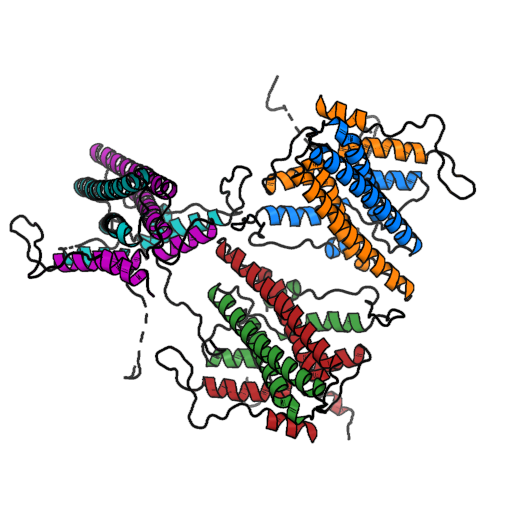16.89 52 ARG B O 1
ATOM 3129 N N . ALA B 1 59 ? 34.635 36.663 15.187 1.00 16.98 53 ALA B N 1
ATOM 3130 C CA . ALA B 1 59 ? 35.851 35.963 15.622 1.00 18.29 53 ALA B CA 1
ATOM 3131 C C . ALA B 1 59 ? 35.730 34.459 15.428 1.00 17.44 53 ALA B C 1
ATOM 3132 O O . ALA B 1 59 ? 36.701 33.815 14.980 1.00 16.81 53 ALA B O 1
ATOM 3139 N N . GLU B 1 60 ? 34.562 33.898 15.740 1.00 15.90 54 GLU B N 1
ATOM 3140 C CA . GLU B 1 60 ? 34.365 32.459 15.555 1.00 16.10 54 GLU B CA 1
ATOM 3141 C C . GLU B 1 60 ? 34.468 32.050 14.088 1.00 15.24 54 GLU B C 1
ATOM 3142 O O . GLU B 1 60 ? 35.071 31.013 13.773 1.00 15.51 54 GLU B O 1
ATOM 3154 N N . ILE B 1 61 ? 33.855 32.826 13.189 1.00 13.22 55 ILE B N 1
ATOM 3155 C CA . ILE B 1 61 ? 34.004 32.522 11.764 1.00 12.97 55 ILE B CA 1
ATOM 3156 C C . ILE B 1 61 ? 35.476 32.602 11.366 1.00 14.60 55 ILE B C 1
ATOM 3157 O O . ILE B 1 61 ? 35.946 31.790 10.552 1.00 14.71 55 ILE B O 1
ATOM 3173 N N . ASP B 1 62 ? 36.207 33.583 11.911 1.00 14.76 56 ASP B N 1
ATOM 3174 C CA . ASP B 1 62 ? 37.648 33.693 11.579 1.00 16.29 56 ASP B CA 1
ATOM 3175 C C . ASP B 1 62 ? 38.351 32.410 12.006 1.00 16.28 56 ASP B C 1
ATOM 3176 O O . ASP B 1 62 ? 39.263 31.913 11.306 1.00 17.13 56 ASP B O 1
ATOM 3185 N N . HIS B 1 63 ? 37.963 31.893 13.173 1.00 16.17 57 HIS B N 1
ATOM 3186 C CA . HIS B 1 63 ? 38.633 30.706 13.700 1.00 16.87 57 HIS B CA 1
ATOM 3187 C C . HIS B 1 63 ? 38.328 29.479 12.853 1.00 15.67 57 HIS B C 1
ATOM 3188 O O . HIS B 1 63 ? 39.225 28.669 12.597 1.00 15.11 57 HIS B O 1
ATOM 3202 N N . LEU B 1 64 ? 37.083 29.359 12.392 1.00 13.04 58 LEU B N 1
ATOM 3203 C CA . LEU B 1 64 ? 36.708 28.252 11.518 1.00 13.20 58 LEU B CA 1
ATOM 3204 C C . LEU B 1 64 ? 37.431 28.366 10.183 1.00 13.11 58 LEU B C 1
ATOM 3205 O O . LEU B 1 64 ? 37.930 27.374 9.675 1.00 14.86 58 LEU B O 1
ATOM 3221 N N . LEU B 1 65 ? 37.499 29.581 9.628 1.00 12.49 59 LEU B N 1
ATOM 3222 C CA . LEU B 1 65 ? 38.258 29.769 8.378 1.00 13.38 59 LEU B CA 1
ATOM 3223 C C . LEU B 1 65 ? 39.735 29.423 8.503 1.00 14.29 59 LEU B C 1
ATOM 3224 O O . LEU B 1 65 ? 40.310 28.841 7.577 1.00 14.58 59 LEU B O 1
ATOM 3240 N N . ALA B 1 66 ? 40.358 29.749 9.635 1.00 14.31 60 ALA B N 1
ATOM 3241 C CA . ALA B 1 66 ? 41.788 29.423 9.837 1.00 14.76 60 ALA B CA 1
ATOM 3242 C C . ALA B 1 66 ? 42.034 27.907 9.858 1.00 14.90 60 ALA B C 1
ATOM 3243 O O . ALA B 1 66 ? 43.017 27.418 9.311 1.00 15.42 60 ALA B O 1
ATOM 3250 N N . ARG B 1 67 ? 41.089 27.174 10.471 1.00 14.69 61 ARG B N 1
ATOM 3251 C CA . ARG B 1 67 ? 41.159 25.712 10.479 1.00 14.83 61 ARG B CA 1
ATOM 3252 C C . ARG B 1 67 ? 40.989 25.142 9.082 1.00 15.09 61 ARG B C 1
ATOM 3253 O O . ARG B 1 67 ? 41.695 24.188 8.694 1.00 16.71 61 ARG B O 1
ATOM 3274 N N . GLN B 1 68 ? 40.098 25.737 8.313 1.00 15.41 62 GLN B N 1
ATOM 3275 C CA . GLN B 1 68 ? 39.917 25.293 6.932 1.00 15.45 62 GLN B CA 1
ATOM 3276 C C . GLN B 1 68 ? 41.139 25.631 6.109 1.00 16.39 62 GLN B C 1
ATOM 3277 O O . GLN B 1 68 ? 41.553 24.844 5.265 1.00 16.77 62 GLN B O 1
ATOM 3291 N N . ALA B 1 69 ? 41.733 26.802 6.356 1.00 16.29 63 ALA B N 1
ATOM 3292 C CA . ALA B 1 69 ? 42.952 27.187 5.611 1.00 16.98 63 ALA B CA 1
ATOM 3293 C C . ALA B 1 69 ? 44.096 26.188 5.874 1.00 18.07 63 ALA B C 1
ATOM 3294 O O . ALA B 1 69 ? 44.970 25.943 5.013 1.00 18.68 63 ALA B O 1
ATOM 3301 N N . ALA B 1 70 ? 44.085 25.609 7.075 1.00 17.91 64 ALA B N 1
ATOM 3302 C CA . ALA B 1 70 ? 45.117 24.660 7.493 1.00 19.55 64 ALA B CA 1
ATOM 3303 C C . ALA B 1 70 ? 44.866 23.279 6.901 1.00 19.70 64 ALA B C 1
ATOM 3304 O O . ALA B 1 70 ? 45.652 22.360 7.101 1.00 20.74 64 ALA B O 1
ATOM 3311 N N . GLY B 1 71 ? 43.754 23.132 6.191 1.00 19.57 65 GLY B N 1
ATOM 3312 C CA . GLY B 1 71 ? 43.444 21.857 5.543 1.00 20.79 65 GLY B CA 1
ATOM 3313 C C . GLY B 1 71 ? 42.350 21.060 6.226 1.00 21.34 65 GLY B C 1
ATOM 3314 O O . GLY B 1 71 ? 42.056 19.947 5.810 1.00 22.41 65 GLY B O 1
ATOM 3318 N N . GLU B 1 72 ? 41.757 21.592 7.295 1.00 21.33 66 GLU B N 1
ATOM 3319 C CA . GLU B 1 72 ? 40.649 20.879 7.951 1.00 21.90 66 GLU B CA 1
ATOM 3320 C C . GLU B 1 72 ? 39.331 20.894 7.212 1.00 22.57 66 GLU B C 1
ATOM 3321 O O . GLU B 1 72 ? 38.915 21.912 6.657 1.00 23.19 66 GLU B O 1
ATOM 3333 N N . ALA B 1 73 ? 38.714 19.713 7.273 1.00 25.29 67 ALA B N 1
ATOM 3334 C CA . ALA B 1 73 ? 37.318 19.466 7.021 1.00 25.65 67 ALA B CA 1
ATOM 3335 C C . ALA B 1 73 ? 36.735 19.425 8.436 1.00 25.79 67 ALA B C 1
ATOM 3336 O O . ALA B 1 73 ? 37.023 18.492 9.253 1.00 27.77 67 ALA B O 1
ATOM 3343 N N . LEU B 1 74 ? 36.010 20.493 8.701 1.00 22.43 68 LEU B N 1
ATOM 3344 C CA . LEU B 1 74 ? 35.212 20.710 9.902 1.00 20.45 68 LEU B CA 1
ATOM 3345 C C . LEU B 1 74 ? 34.112 19.660 9.987 1.00 20.31 68 LEU B C 1
ATOM 3346 O O . LEU B 1 74 ? 33.605 19.201 8.963 1.00 20.06 68 LEU B O 1
ATOM 3362 N N . SER B 1 75 ? 33.740 19.309 11.209 1.00 20.97 69 SER B N 1
ATOM 3363 C CA . SER B 1 75 ? 32.631 18.400 11.443 1.00 21.04 69 SER B CA 1
ATOM 3364 C C . SER B 1 75 ? 31.417 19.246 11.797 1.00 20.64 69 SER B C 1
ATOM 3365 O O . SER B 1 75 ? 31.550 20.433 12.082 1.00 19.12 69 SER B O 1
ATOM 3373 N N . ALA B 1 76 ? 30.236 18.634 11.781 1.00 20.56 70 ALA B N 1
ATOM 3374 C CA . ALA B 1 76 ? 29.037 19.310 12.315 1.00 19.96 70 ALA B CA 1
ATOM 3375 C C . ALA B 1 76 ? 29.210 19.872 13.731 1.00 19.65 70 ALA B C 1
ATOM 3376 O O . ALA B 1 76 ? 28.812 21.020 13.993 1.00 19.34 70 ALA B O 1
ATOM 3383 N N . GLY B 1 77 ? 29.792 19.083 14.644 1.00 19.23 71 GLY B N 1
ATOM 3384 C CA . GLY B 1 77 ? 29.979 19.507 16.036 1.00 18.66 71 GLY B CA 1
ATOM 3385 C C . GLY B 1 77 ? 30.858 20.748 16.119 1.00 16.50 71 GLY B C 1
ATOM 3386 O O . GLY B 1 77 ? 30.681 21.575 17.017 1.00 16.87 71 GLY B O 1
ATOM 3390 N N . ASP B 1 78 ? 31.808 20.879 15.189 1.00 15.96 72 ASP B N 1
ATOM 3391 C CA . ASP B 1 78 ? 32.637 22.077 15.157 1.00 15.96 72 ASP B CA 1
ATOM 3392 C C . ASP B 1 78 ? 31.848 23.355 14.937 1.00 15.57 72 ASP B C 1
ATOM 3393 O O . ASP B 1 78 ? 32.352 24.418 15.225 1.00 15.44 72 ASP B O 1
ATOM 3402 N N . LEU B 1 79 ? 30.641 23.240 14.387 1.00 15.43 73 LEU B N 1
ATOM 3403 C CA . LEU B 1 79 ? 29.780 24.397 14.133 1.00 14.42 73 LEU B CA 1
ATOM 3404 C C . LEU B 1 79 ? 28.997 24.837 15.373 1.00 14.05 73 LEU B C 1
ATOM 3405 O O . LEU B 1 79 ? 28.317 25.846 15.315 1.00 13.59 73 LEU B O 1
ATOM 3421 N N . ALA B 1 80 ? 29.056 24.077 16.466 1.00 14.56 74 ALA B N 1
ATOM 3422 C CA . ALA B 1 80 ? 28.223 24.365 17.650 1.00 14.93 74 ALA B CA 1
ATOM 3423 C C . ALA B 1 80 ? 28.529 25.745 18.244 1.00 14.28 74 ALA B C 1
ATOM 3424 O O . ALA B 1 80 ? 27.611 26.487 18.552 1.00 14.41 74 ALA B O 1
ATOM 3431 N N . PRO B 1 81 ? 29.826 26.113 18.397 1.00 14.34 75 PRO B N 1
ATOM 3432 C CA . PRO B 1 81 ? 30.028 27.468 18.945 1.00 13.72 75 PRO B CA 1
ATOM 3433 C C . PRO B 1 81 ? 29.464 28.590 18.066 1.00 12.77 75 PRO B C 1
ATOM 3434 O O . PRO B 1 81 ? 28.823 29.548 18.575 1.00 12.96 75 PRO B O 1
ATOM 3445 N N . LEU B 1 82 ? 29.702 28.492 16.765 1.00 11.58 76 LEU B N 1
ATOM 3446 C CA . LEU B 1 82 ? 29.136 29.473 15.847 1.00 11.27 76 LEU B CA 1
ATOM 3447 C C . LEU B 1 82 ? 27.611 29.503 15.923 1.00 11.83 76 LEU B C 1
ATOM 3448 O O . LEU B 1 82 ? 27.009 30.589 15.961 1.00 11.87 76 LEU B O 1
ATOM 3464 N N . ALA B 1 83 ? 26.973 28.333 15.912 1.00 12.31 77 ALA B N 1
ATOM 3465 C CA . ALA B 1 83 ? 25.505 28.280 15.979 1.00 13.01 77 ALA B CA 1
ATOM 3466 C C . ALA B 1 83 ? 24.996 28.956 17.258 1.00 13.27 77 ALA B C 1
ATOM 3467 O O . ALA B 1 83 ? 24.034 29.714 17.223 1.00 12.98 77 ALA B O 1
ATOM 3474 N N . HIS B 1 84 ? 25.662 28.684 18.378 1.00 13.00 78 HIS B N 1
ATOM 3475 C CA . HIS B 1 84 ? 25.324 29.284 19.676 1.00 13.20 78 HIS B CA 1
ATOM 3476 C C . HIS B 1 84 ? 25.424 30.809 19.575 1.00 12.56 78 HIS B C 1
ATOM 3477 O O . HIS B 1 84 ? 24.511 31.531 19.981 1.00 13.19 78 HIS B O 1
ATOM 3491 N N . GLU B 1 85 ? 26.522 31.292 18.985 1.00 11.77 79 GLU B N 1
ATOM 3492 C CA . GLU B 1 85 ? 26.766 32.736 18.899 1.00 11.61 79 GLU B CA 1
ATOM 3493 C C . GLU B 1 85 ? 25.806 33.413 17.936 1.00 11.27 79 GLU B C 1
ATOM 3494 O O . GLU B 1 85 ? 25.335 34.527 18.210 1.00 9.91 79 GLU B O 1
ATOM 3506 N N . LEU B 1 86 ? 25.440 32.716 16.854 1.00 10.35 80 LEU B N 1
ATOM 3507 C CA . LEU B 1 86 ? 24.412 33.247 15.945 1.00 10.33 80 LEU B CA 1
ATOM 3508 C C . LEU B 1 86 ? 23.072 33.361 16.653 1.00 11.43 80 LEU B C 1
ATOM 3509 O O . LEU B 1 86 ? 22.382 34.354 16.481 1.00 11.59 80 LEU B O 1
ATOM 3525 N N . ALA B 1 87 ? 22.722 32.356 17.451 1.00 10.91 81 ALA B N 1
ATOM 3526 C CA . ALA B 1 87 ? 21.489 32.453 18.239 1.00 10.87 81 ALA B CA 1
ATOM 3527 C C . ALA B 1 87 ? 21.550 33.568 19.292 1.00 11.33 81 ALA B C 1
ATOM 3528 O O . ALA B 1 87 ? 20.548 34.230 19.529 1.00 11.96 81 ALA B O 1
ATOM 3535 N N . ASP B 1 88 ? 22.717 33.768 19.914 1.00 10.71 82 ASP B N 1
ATOM 3536 C CA . ASP B 1 88 ? 22.878 34.887 20.839 1.00 10.70 82 ASP B CA 1
ATOM 3537 C C . ASP B 1 88 ? 22.704 36.216 20.116 1.00 10.32 82 ASP B C 1
ATOM 3538 O O . ASP B 1 88 ? 22.159 37.177 20.664 1.00 10.81 82 ASP B O 1
ATOM 3547 N N . LEU B 1 89 ? 23.207 36.290 18.886 1.00 9.78 83 LEU B N 1
ATOM 3548 C CA . LEU B 1 89 ? 22.961 37.481 18.078 1.00 10.39 83 LEU B CA 1
ATOM 3549 C C . LEU B 1 89 ? 21.476 37.711 17.748 1.00 10.95 83 LEU B C 1
ATOM 3550 O O . LEU B 1 89 ? 20.979 38.833 17.859 1.00 11.00 83 LEU B O 1
ATOM 3566 N N . LEU B 1 90 ? 20.768 36.659 17.338 1.00 11.21 84 LEU B N 1
ATOM 3567 C CA . LEU B 1 90 ? 19.308 36.767 17.234 1.00 10.49 84 LEU B CA 1
ATOM 3568 C C . LEU B 1 90 ? 18.712 37.283 18.531 1.00 11.55 84 LEU B C 1
ATOM 3569 O O . LEU B 1 90 ? 17.819 38.142 18.519 1.00 11.27 84 LEU B O 1
ATOM 3585 N N . TYR B 1 91 ? 19.205 36.760 19.660 1.00 11.14 85 TYR B N 1
ATOM 3586 C CA . TYR B 1 91 ? 18.584 37.128 20.950 1.00 11.74 85 TYR B CA 1
ATOM 3587 C C . TYR B 1 91 ? 18.694 38.661 21.193 1.00 12.30 85 TYR B C 1
ATOM 3588 O O . TYR B 1 91 ? 17.746 39.307 21.651 1.00 11.57 85 TYR B O 1
ATOM 3606 N N . VAL B 1 92 ? 19.852 39.247 20.894 1.00 11.20 86 VAL B N 1
ATOM 3607 C CA . VAL B 1 92 ? 20.008 40.695 21.122 1.00 12.21 86 VAL B CA 1
ATOM 3608 C C . VAL B 1 92 ? 19.442 41.582 20.005 1.00 11.75 86 VAL B C 1
ATOM 3609 O O . VAL B 1 92 ? 19.165 42.771 20.219 1.00 12.11 86 VAL B O 1
ATOM 3622 N N . THR B 1 93 ? 19.208 40.988 18.829 1.00 11.46 87 THR B N 1
ATOM 3623 C CA . THR B 1 93 ? 18.578 41.711 17.723 1.00 11.25 87 THR B CA 1
ATOM 3624 C C . THR B 1 93 ? 17.073 41.770 17.947 1.00 12.30 87 THR B C 1
ATOM 3625 O O . THR B 1 93 ? 16.483 42.852 17.956 1.00 12.83 87 THR B O 1
ATOM 3636 N N . TYR B 1 94 ? 16.473 40.606 18.148 1.00 12.47 88 TYR B N 1
ATOM 3637 C CA . TYR B 1 94 ? 15.096 40.589 18.640 1.00 13.29 88 TYR B CA 1
ATOM 3638 C C . TYR B 1 94 ? 14.941 41.436 19.908 1.00 13.67 88 TYR B C 1
ATOM 3639 O O . TYR B 1 94 ? 13.918 42.106 20.074 1.00 13.55 88 TYR B O 1
ATOM 3657 N N . GLY B 1 95 ? 15.919 41.379 20.818 1.00 12.94 89 GLY B N 1
ATOM 3658 C CA . GLY B 1 95 ? 15.823 42.111 22.069 1.00 13.53 89 GLY B CA 1
ATOM 3659 C C . GLY B 1 95 ? 15.702 43.594 21.811 1.00 13.74 89 GLY B C 1
ATOM 3660 O O . GLY B 1 95 ? 14.961 44.298 22.510 1.00 13.82 89 GLY B O 1
ATOM 3664 N N . ALA B 1 96 ? 16.435 44.101 20.819 1.00 12.00 90 ALA B N 1
ATOM 3665 C CA . ALA B 1 96 ? 16.380 45.532 20.556 1.00 13.70 90 ALA B CA 1
ATOM 3666 C C . ALA B 1 96 ? 15.017 45.911 20.008 1.00 14.29 90 ALA B C 1
ATOM 3667 O O . ALA B 1 96 ? 14.408 46.918 20.433 1.00 15.38 90 ALA B O 1
ATOM 3674 N N . LEU B 1 97 ? 14.512 45.104 19.085 1.00 14.38 91 LEU B N 1
ATOM 3675 C CA . LEU B 1 97 ? 13.185 45.401 18.540 1.00 14.38 91 LEU B CA 1
ATOM 3676 C C . LEU B 1 97 ? 12.130 45.388 19.648 1.00 14.90 91 LEU B C 1
ATOM 3677 O O . LEU B 1 97 ? 11.301 46.292 19.716 1.00 17.14 91 LEU B O 1
ATOM 3693 N N . ASP B 1 98 ? 12.181 44.382 20.509 1.00 14.93 92 ASP B N 1
ATOM 3694 C CA . ASP B 1 98 ? 11.207 44.271 21.612 1.00 15.74 92 ASP B CA 1
ATOM 3695 C C . ASP B 1 98 ? 11.253 45.461 22.568 1.00 16.14 92 ASP B C 1
ATOM 3696 O O . ASP B 1 98 ? 10.201 45.989 22.977 1.00 17.44 92 ASP B O 1
ATOM 3705 N N . GLN B 1 99 ? 12.458 45.908 22.923 1.00 15.06 93 GLN B N 1
ATOM 3706 C CA . GLN B 1 99 ? 12.576 47.104 23.786 1.00 16.43 93 GLN B CA 1
ATOM 3707 C C . GLN B 1 99 ? 12.077 48.371 23.114 1.00 16.50 93 GLN B C 1
ATOM 3708 O O . GLN B 1 99 ? 11.688 49.337 23.784 1.00 17.97 93 GLN B O 1
ATOM 3722 N N . LEU B 1 100 ? 12.086 48.381 21.788 1.00 16.93 94 LEU B N 1
ATOM 3723 C CA . LEU B 1 100 ? 11.500 49.505 21.049 1.00 17.94 94 LEU B CA 1
ATOM 3724 C C . LEU B 1 100 ? 9.985 49.402 20.911 1.00 19.62 94 LEU B C 1
ATOM 3725 O O . LEU B 1 100 ? 9.378 50.303 20.334 1.00 20.23 94 LEU B O 1
ATOM 3741 N N . GLY B 1 101 ? 9.385 48.325 21.433 1.00 19.07 95 GLY B N 1
ATOM 3742 C CA . GLY B 1 101 ? 7.935 48.092 21.292 1.00 20.18 95 GLY B CA 1
ATOM 3743 C C . GLY B 1 101 ? 7.526 47.784 19.859 1.00 21.17 95 GLY B C 1
ATOM 3744 O O . GLY B 1 101 ? 6.357 47.935 19.473 1.00 21.82 95 GLY B O 1
ATOM 3748 N N . ILE B 1 102 ? 8.498 47.344 19.059 1.00 20.30 96 ILE B N 1
ATOM 3749 C CA . ILE B 1 102 ? 8.263 47.093 17.634 1.00 21.58 96 ILE B CA 1
ATOM 3750 C C . ILE B 1 102 ? 8.192 45.595 17.398 1.00 21.22 96 ILE B C 1
ATOM 3751 O O . ILE B 1 102 ? 9.124 44.866 17.730 1.00 20.88 96 ILE B O 1
ATOM 3767 N N . ASP B 1 103 ? 7.072 45.149 16.830 1.00 21.73 97 ASP B N 1
ATOM 3768 C CA . ASP B 1 103 ? 6.800 43.744 16.563 1.00 20.40 97 ASP B CA 1
ATOM 3769 C C . ASP B 1 103 ? 7.782 43.249 15.498 1.00 19.88 97 ASP B C 1
ATOM 3770 O O . ASP B 1 103 ? 7.634 43.569 14.325 1.00 19.95 97 ASP B O 1
ATOM 3779 N N . ALA B 1 104 ? 8.798 42.495 15.922 1.00 18.36 98 ALA B N 1
ATOM 3780 C CA . ALA B 1 104 ? 9.818 42.004 14.988 1.00 17.65 98 ALA B CA 1
ATOM 3781 C C . ALA B 1 104 ? 9.256 41.155 13.849 1.00 18.45 98 ALA B C 1
ATOM 3782 O O . ALA B 1 104 ? 9.797 41.159 12.729 1.00 18.41 98 ALA B O 1
ATOM 3789 N N . ASP B 1 105 ? 8.200 40.399 14.144 1.00 18.71 99 ASP B N 1
ATOM 3790 C CA . ASP B 1 105 ? 7.636 39.493 13.170 1.00 19.45 99 ASP B CA 1
ATOM 3791 C C . ASP B 1 105 ? 6.945 40.291 12.076 1.00 20.56 99 ASP B C 1
ATOM 3792 O O . ASP B 1 105 ? 6.986 39.913 10.905 1.00 21.80 99 ASP B O 1
ATOM 3801 N N . ALA B 1 106 ? 6.276 41.380 12.452 1.00 21.57 100 ALA B N 1
ATOM 3802 C CA . ALA B 1 106 ? 5.597 42.213 11.469 1.00 22.59 100 ALA B CA 1
ATOM 3803 C C . ALA B 1 106 ? 6.622 42.868 10.530 1.00 21.91 100 ALA B C 1
ATOM 3804 O O . ALA B 1 106 ? 6.447 42.882 9.309 1.00 21.72 100 ALA B O 1
ATOM 3811 N N . VAL B 1 107 ? 7.722 43.361 11.100 1.00 20.57 101 VAL B N 1
ATOM 3812 C CA . VAL B 1 107 ? 8.752 44.018 10.302 1.00 19.92 101 VAL B CA 1
ATOM 3813 C C . VAL B 1 107 ? 9.455 42.996 9.405 1.00 19.85 101 VAL B C 1
ATOM 3814 O O . VAL B 1 107 ? 9.681 43.258 8.216 1.00 20.37 101 VAL B O 1
ATOM 3827 N N . PHE B 1 108 ? 9.792 41.850 9.989 1.00 19.15 102 PHE B N 1
ATOM 3828 C CA . PHE B 1 108 ? 10.474 40.758 9.266 1.00 18.41 102 PHE B CA 1
ATOM 3829 C C . PHE B 1 108 ? 9.628 40.253 8.114 1.00 19.64 102 PHE B C 1
ATOM 3830 O O . PHE B 1 108 ? 10.144 39.992 7.026 1.00 19.50 102 PHE B O 1
ATOM 3847 N N . ALA B 1 109 ? 8.319 40.151 8.324 1.00 20.90 103 ALA B N 1
ATOM 3848 C CA . ALA B 1 109 ? 7.416 39.688 7.265 1.00 22.27 103 ALA B CA 1
ATOM 3849 C C . ALA B 1 109 ? 7.479 40.587 6.036 1.00 22.93 103 ALA B C 1
ATOM 3850 O O . ALA B 1 109 ? 7.444 40.075 4.885 1.00 22.97 103 ALA B O 1
ATOM 3857 N N . GLU B 1 110 ? 7.587 41.901 6.259 1.00 23.25 104 GLU B N 1
ATOM 3858 C CA . GLU B 1 110 ? 7.690 42.889 5.165 1.00 24.77 104 GLU B CA 1
ATOM 3859 C C . GLU B 1 110 ? 9.040 42.803 4.430 1.00 22.97 104 GLU B C 1
ATOM 3860 O O . GLU B 1 110 ? 9.090 42.842 3.199 1.00 23.68 104 GLU B O 1
ATOM 3872 N N . VAL B 1 111 ? 10.123 42.671 5.189 1.00 21.45 105 VAL B N 1
ATOM 3873 C CA . VAL B 1 111 ? 11.450 42.520 4.613 1.00 19.79 105 VAL B CA 1
ATOM 3874 C C . VAL B 1 111 ? 11.494 41.205 3.825 1.00 18.69 105 VAL B C 1
ATOM 3875 O O . VAL B 1 111 ? 12.068 41.149 2.717 1.00 18.74 105 VAL B O 1
ATOM 3888 N N . HIS B 1 112 ? 10.883 40.158 4.368 1.00 18.59 106 HIS B N 1
ATOM 3889 C CA . HIS B 1 112 ? 10.844 38.860 3.653 1.00 18.92 106 HIS B CA 1
ATOM 3890 C C . HIS B 1 112 ? 10.069 38.959 2.337 1.00 19.43 106 HIS B C 1
ATOM 3891 O O . HIS B 1 112 ? 10.522 38.427 1.302 1.00 20.10 106 HIS B O 1
ATOM 3906 N N . ARG B 1 113 ? 8.900 39.621 2.373 1.00 20.94 107 ARG B N 1
ATOM 3907 C CA . ARG B 1 113 ? 8.132 39.834 1.156 1.00 21.55 107 ARG B CA 1
ATOM 3908 C C . ARG B 1 113 ? 8.973 40.481 0.038 1.00 21.14 107 ARG B C 1
ATOM 3909 O O . ARG B 1 113 ? 8.971 40.005 -1.101 1.00 21.79 107 ARG B O 1
ATOM 3930 N N . ALA B 1 114 ? 9.681 41.557 0.355 1.00 20.66 108 ALA B N 1
ATOM 3931 C CA . ALA B 1 114 ? 10.496 42.282 -0.612 1.00 21.20 108 ALA B CA 1
ATOM 3932 C C . ALA B 1 114 ? 11.676 41.409 -1.073 1.00 19.94 108 ALA B C 1
ATOM 3933 O O . ALA B 1 114 ? 11.975 41.366 -2.266 1.00 20.50 108 ALA B O 1
ATOM 3940 N N . ASN B 1 115 ? 12.338 40.719 -0.147 1.00 19.26 109 ASN B N 1
ATOM 3941 C CA . ASN B 1 115 ? 13.428 39.829 -0.572 1.00 17.60 109 ASN B CA 1
ATOM 3942 C C . ASN B 1 115 ? 12.969 38.648 -1.436 1.00 18.09 109 ASN B C 1
ATOM 3943 O O . ASN B 1 115 ? 13.639 38.297 -2.409 1.00 17.87 109 ASN B O 1
ATOM 3954 N N . LEU B 1 116 ? 11.862 38.008 -1.074 1.00 18.85 110 LEU B N 1
ATOM 3955 C CA . LEU B 1 116 ? 11.343 36.881 -1.866 1.00 20.05 110 LEU B CA 1
ATOM 3956 C C . LEU B 1 116 ? 10.937 37.353 -3.262 1.00 20.68 110 LEU B C 1
ATOM 3957 O O . LEU B 1 116 ? 11.209 36.684 -4.267 1.00 19.70 110 LEU B O 1
ATOM 3973 N N . SER B 1 117 ? 10.264 38.509 -3.330 1.00 21.58 111 SER B N 1
ATOM 3974 C CA . SER B 1 117 ? 9.928 39.116 -4.611 1.00 21.69 111 SER B CA 1
ATOM 3975 C C . SER B 1 117 ? 11.196 39.401 -5.443 1.00 21.02 111 SER B C 1
ATOM 3976 O O . SER B 1 117 ? 11.226 39.075 -6.615 1.00 20.22 111 SER B O 1
ATOM 3984 N N . LYS B 1 118 ? 12.246 39.966 -4.828 1.00 18.68 112 LYS B N 1
ATOM 3985 C CA . LYS B 1 118 ? 13.499 40.228 -5.549 1.00 18.41 112 L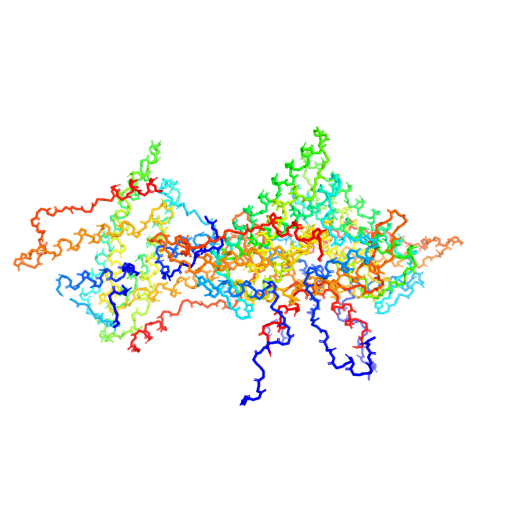YS B CA 1
ATOM 3986 C C . LYS B 1 118 ? 14.096 38.918 -6.070 1.00 17.09 112 LYS B C 1
ATOM 3987 O O . LYS B 1 118 ? 14.614 38.891 -7.182 1.00 18.78 112 LYS B O 1
ATOM 4006 N N . ALA B 1 119 ? 13.970 37.846 -5.294 1.00 16.20 113 ALA B N 1
ATOM 4007 C CA . ALA B 1 119 ? 14.473 36.521 -5.724 1.00 15.40 113 ALA B CA 1
ATOM 4008 C C . ALA B 1 119 ? 13.852 35.995 -7.000 1.00 16.50 113 ALA B C 1
ATOM 4009 O O . ALA B 1 119 ? 14.427 35.113 -7.637 1.00 15.85 113 ALA B O 1
ATOM 4016 N N . SER B 1 120 ? 12.684 36.513 -7.384 1.00 16.74 114 SER B N 1
ATOM 4017 C CA . SER B 1 120 ? 11.997 36.056 -8.581 1.00 18.42 114 SER B CA 1
ATOM 4018 C C . SER B 1 120 ? 12.496 36.763 -9.864 1.00 18.48 114 SER B C 1
ATOM 4019 O O . SER B 1 120 ? 12.034 36.476 -10.955 1.00 20.67 114 SER B O 1
ATOM 4027 N N . GLY B 1 121 ? 13.381 37.742 -9.704 1.00 17.49 115 GLY B N 1
ATOM 4028 C CA . GLY B 1 121 ? 14.004 38.356 -10.869 1.00 18.22 115 GLY B CA 1
ATOM 4029 C C . GLY B 1 121 ? 15.057 37.468 -11.526 1.00 16.95 115 GLY B C 1
ATOM 4030 O O . GLY B 1 121 ? 15.443 36.422 -10.970 1.00 16.30 115 GLY B O 1
ATOM 4034 N N . PRO B 1 122 ? 15.566 37.908 -12.691 1.00 17.48 116 PRO B N 1
ATOM 4035 C CA . PRO B 1 122 ? 16.631 37.165 -13.359 1.00 18.50 116 PRO B CA 1
ATOM 4036 C C . PRO B 1 122 ? 17.964 37.511 -12.700 1.00 17.78 116 PRO B C 1
ATOM 4037 O O . PRO B 1 122 ? 18.027 38.464 -11.918 1.00 18.47 116 PRO B O 1
ATOM 4048 N N . ARG B 1 123 ? 18.998 36.720 -12.998 1.00 18.67 117 ARG B N 1
ATOM 4049 C CA . ARG B 1 123 ? 20.371 37.083 -12.606 1.00 19.03 117 ARG B CA 1
ATOM 4050 C C . ARG B 1 123 ? 21.156 37.627 -13.798 1.00 20.24 117 ARG B C 1
ATOM 4051 O O . ARG B 1 123 ? 20.963 37.210 -14.956 1.00 20.62 117 ARG B O 1
ATOM 4072 N N . ARG B 1 124 ? 22.025 38.596 -13.513 1.00 20.95 118 ARG B N 1
ATOM 4073 C CA . ARG B 1 124 ? 23.021 39.049 -14.482 1.00 23.29 118 ARG B CA 1
ATOM 4074 C C . ARG B 1 124 ? 23.895 37.849 -14.848 1.00 23.52 118 ARG B C 1
ATOM 4075 O O . ARG B 1 124 ? 23.938 36.864 -14.113 1.00 23.80 118 ARG B O 1
ATOM 4096 N N . ALA B 1 125 ? 24.618 37.951 -15.960 1.00 24.77 119 ALA B N 1
ATOM 4097 C CA . ALA B 1 125 ? 25.508 36.888 -16.410 1.00 25.83 119 ALA B CA 1
ATOM 4098 C C . ALA B 1 125 ? 26.549 36.530 -15.348 1.00 25.48 119 ALA B C 1
ATOM 4099 O O . ALA B 1 125 ? 26.924 35.357 -15.201 1.00 27.03 119 ALA B O 1
ATOM 4106 N N . ASP B 1 126 ? 26.984 37.538 -14.595 1.00 26.42 120 ASP B N 1
ATOM 4107 C CA . ASP B 1 126 ? 27.985 37.387 -13.512 1.00 26.06 120 ASP B CA 1
ATOM 4108 C C . ASP B 1 126 ? 27.391 36.849 -12.208 1.00 24.74 120 ASP B C 1
ATOM 4109 O O . ASP B 1 126 ? 28.100 36.678 -11.207 1.00 24.81 120 ASP B O 1
ATOM 4118 N N . GLY B 1 127 ? 26.080 36.610 -12.221 1.00 23.72 121 GLY B N 1
ATOM 4119 C CA . GLY B 1 127 ? 25.388 36.009 -11.083 1.00 21.88 121 GLY B CA 1
ATOM 4120 C C . GLY B 1 127 ? 24.707 36.976 -10.133 1.00 20.47 121 GLY B C 1
ATOM 4121 O O . GLY B 1 127 ? 24.051 36.545 -9.170 1.00 19.30 121 GLY B O 1
ATOM 4125 N N . LYS B 1 128 ? 24.836 38.291 -10.350 1.00 19.89 122 LYS B N 1
ATOM 4126 C CA . LYS B 1 128 ? 24.150 39.217 -9.456 1.00 19.00 122 LYS B CA 1
ATOM 4127 C C . LYS B 1 128 ? 22.630 39.119 -9.609 1.00 18.42 122 LYS B C 1
ATOM 4128 O O . LYS B 1 128 ? 22.113 39.141 -10.735 1.00 19.28 122 LYS B O 1
ATOM 4147 N N . GLN B 1 129 ? 21.925 39.047 -8.477 1.00 17.76 123 GLN B N 1
ATOM 4148 C CA . GLN B 1 129 ? 20.459 39.068 -8.542 1.00 17.02 123 GLN B CA 1
ATOM 4149 C C . GLN B 1 129 ? 19.940 40.407 -9.035 1.00 17.71 123 GLN B C 1
ATOM 4150 O O . GLN B 1 129 ? 20.318 41.455 -8.488 1.00 18.31 123 GLN B O 1
ATOM 4164 N N . LEU B 1 130 ? 19.074 40.369 -10.043 1.00 17.48 124 LEU B N 1
ATOM 4165 C CA . LEU B 1 130 ? 18.343 41.555 -10.484 1.00 19.68 124 LEU B CA 1
ATOM 4166 C C . LEU B 1 130 ? 16.902 41.518 -9.988 1.00 20.27 124 LEU B C 1
ATOM 4167 O O . LEU B 1 130 ? 16.345 40.442 -9.748 1.00 19.17 124 LEU B O 1
ATOM 4183 N N . LYS B 1 131 ? 16.291 42.687 -9.828 1.00 20.06 125 LYS B N 1
ATOM 4184 C CA . LYS B 1 131 ? 14.883 42.750 -9.445 1.00 21.52 125 LYS B CA 1
ATOM 4185 C C . LYS B 1 131 ? 13.981 42.438 -10.624 1.00 21.35 125 LYS B C 1
ATOM 4186 O O . LYS B 1 131 ? 14.366 42.693 -11.750 1.00 24.57 125 LYS B O 1
ATOM 4205 N N . PRO B 1 132 ? 12.780 41.892 -10.362 1.00 22.00 126 PRO B N 1
ATOM 4206 C CA . PRO B 1 132 ? 11.799 41.697 -11.439 1.00 24.35 126 PRO B CA 1
ATOM 4207 C C . PRO B 1 132 ? 11.091 43.008 -11.744 1.00 26.42 126 PRO B C 1
ATOM 4208 O O . PRO B 1 132 ? 11.279 43.989 -11.021 1.00 27.58 126 PRO B O 1
ATOM 4219 N N . GLU B 1 133 ? 10.261 43.016 -12.788 1.00 28.43 127 GLU B N 1
ATOM 4220 C CA . GLU B 1 133 ? 9.319 44.124 -13.000 1.00 31.09 127 GLU B CA 1
ATOM 4221 C C . GLU B 1 133 ? 8.291 44.177 -11.865 1.00 31.98 127 GLU B C 1
ATOM 4222 O O . GLU B 1 133 ? 7.850 43.138 -11.378 1.00 32.47 127 GLU B O 1
ATOM 4234 N N . GLY B 1 134 ? 7.902 45.375 -11.452 1.00 33.65 128 GLY B N 1
ATOM 4235 C CA . GLY B 1 134 ? 6.859 45.545 -10.425 1.00 34.73 128 GLY B CA 1
ATOM 4236 C C . GLY B 1 134 ? 7.261 45.277 -8.985 1.00 33.87 128 GLY B C 1
ATOM 4237 O O . GLY B 1 134 ? 6.402 45.244 -8.090 1.00 34.54 128 GLY B O 1
ATOM 4241 N N . TRP B 1 135 ? 8.564 45.094 -8.750 1.00 32.59 129 TRP B N 1
ATOM 4242 C CA . TRP B 1 135 ? 9.109 44.927 -7.404 1.00 31.79 129 TRP B CA 1
ATOM 4243 C C . TRP B 1 135 ? 8.832 46.154 -6.539 1.00 33.38 129 TRP B C 1
ATOM 4244 O O . TRP B 1 135 ? 9.102 47.279 -6.955 1.00 34.53 129 TRP B O 1
ATOM 4265 N N . ARG B 1 136 ? 8.268 45.909 -5.358 1.00 34.24 130 ARG B N 1
ATOM 4266 C CA . ARG B 1 136 ? 8.028 46.934 -4.337 1.00 35.82 130 ARG B CA 1
ATOM 4267 C C . ARG B 1 136 ? 8.964 46.682 -3.149 1.00 34.70 130 ARG B C 1
ATOM 4268 O O . ARG B 1 136 ? 8.963 45.576 -2.581 1.00 33.97 130 ARG B O 1
ATOM 4289 N N . PRO B 1 137 ? 9.736 47.716 -2.747 1.00 35.38 131 PRO B N 1
ATOM 4290 C CA . PRO B 1 137 ? 10.558 47.665 -1.536 1.00 34.21 131 PRO B CA 1
ATOM 4291 C C . PRO B 1 137 ? 9.785 47.301 -0.277 1.00 33.87 131 PRO B C 1
ATOM 4292 O O . PRO B 1 137 ? 8.549 47.387 -0.222 1.00 34.82 131 PRO B O 1
ATOM 4303 N N . ALA B 1 138 ? 10.527 46.920 0.751 1.00 32.28 132 ALA B N 1
ATOM 4304 C CA . ALA B 1 138 ? 9.955 46.789 2.061 1.00 31.49 132 ALA B CA 1
ATOM 4305 C C . ALA B 1 138 ? 9.560 48.215 2.487 1.00 32.70 132 ALA B C 1
ATOM 4306 O O . ALA B 1 138 ? 10.317 49.174 2.264 1.00 33.72 132 ALA B O 1
ATOM 4313 N N . ASP B 1 139 ? 8.346 48.349 3.002 1.00 31.71 133 ASP B N 1
ATOM 4314 C CA . ASP B 1 139 ? 7.840 49.637 3.451 1.00 31.37 133 ASP B CA 1
ATOM 4315 C C . ASP B 1 139 ? 7.737 49.532 4.959 1.00 30.20 133 ASP B C 1
ATOM 4316 O O . ASP B 1 139 ? 6.675 49.250 5.530 1.00 30.51 133 ASP B O 1
ATOM 4325 N N . VAL B 1 140 ? 8.883 49.693 5.613 1.00 27.61 134 VAL B N 1
ATOM 4326 C CA . VAL B 1 140 ? 8.914 49.534 7.054 1.00 26.58 134 VAL B CA 1
ATOM 4327 C C . VAL B 1 140 ? 8.293 50.746 7.772 1.00 27.82 134 VAL B C 1
ATOM 4328 O O . VAL B 1 140 ? 7.709 50.577 8.835 1.00 28.45 134 VAL B O 1
ATOM 4341 N N . ARG B 1 141 ? 8.396 51.937 7.176 1.00 29.11 135 ARG B N 1
ATOM 4342 C CA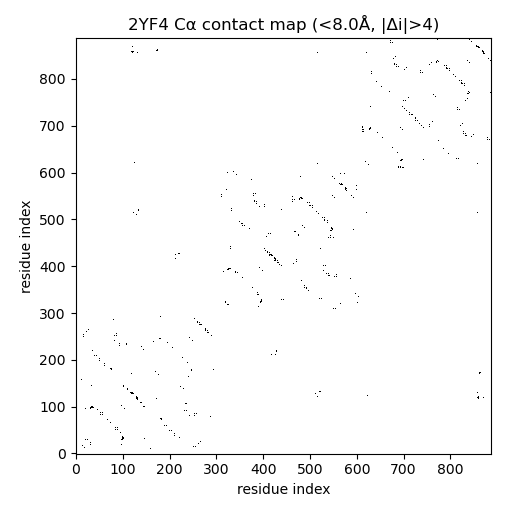 . ARG B 1 141 ? 7.702 53.133 7.700 1.00 31.22 135 ARG B CA 1
ATOM 4343 C C . ARG B 1 141 ? 6.198 52.893 7.772 1.00 32.36 135 ARG B C 1
ATOM 4344 O O . ARG B 1 141 ? 5.538 53.354 8.706 1.00 33.28 135 ARG B O 1
ATOM 4365 N N . GLY B 1 142 ? 5.664 52.157 6.788 1.00 32.01 136 GLY B N 1
ATOM 4366 C CA . GLY B 1 142 ? 4.252 51.772 6.772 1.00 32.20 136 GLY B CA 1
ATOM 4367 C C . GLY B 1 142 ? 3.905 50.737 7.829 1.00 30.91 136 GLY B C 1
ATOM 4368 O O . GLY B 1 142 ? 2.838 50.808 8.445 1.00 31.01 136 GLY B O 1
ATOM 4372 N N . VAL B 1 143 ? 4.814 49.790 8.080 1.00 29.41 137 VAL B N 1
ATOM 4373 C CA . VAL B 1 143 ? 4.579 48.778 9.105 1.00 29.05 137 VAL B CA 1
ATOM 4374 C C . VAL B 1 143 ? 4.531 49.417 10.499 1.00 29.37 137 VAL B C 1
ATOM 4375 O O . VAL B 1 143 ? 3.641 49.106 11.292 1.00 30.57 137 VAL B O 1
ATOM 4388 N N . ILE B 1 144 ? 5.507 50.278 10.781 1.00 29.32 138 ILE B N 1
ATOM 4389 C CA . ILE B 1 144 ? 5.582 51.000 12.071 1.00 29.31 138 ILE B CA 1
ATOM 4390 C C . ILE B 1 144 ? 4.255 51.726 12.332 1.00 32.06 138 ILE B C 1
ATOM 4391 O O . ILE B 1 144 ? 3.680 51.621 13.423 1.00 31.86 138 ILE B O 1
ATOM 4407 N N . GLU B 1 145 ? 3.759 52.401 11.302 1.00 33.67 139 GLU B N 1
ATOM 4408 C CA . GLU B 1 145 ? 2.487 53.127 11.375 1.00 36.37 139 GLU B CA 1
ATOM 4409 C C . GLU B 1 145 ? 1.321 52.217 11.765 1.00 36.93 139 GLU B C 1
ATOM 4410 O O . GLU B 1 145 ? 0.559 52.546 12.682 1.00 38.59 139 GLU B O 1
ATOM 4422 N N . ARG B 1 146 ? 1.190 51.069 11.103 1.00 36.13 140 ARG B N 1
ATOM 4423 C CA . ARG B 1 146 ? 0.119 50.111 11.423 1.00 37.63 140 ARG B CA 1
ATOM 4424 C C . ARG B 1 146 ? 0.202 49.540 12.827 1.00 36.18 140 ARG B C 1
ATOM 4425 O O . ARG B 1 146 ? -0.825 49.259 13.447 1.00 37.13 140 ARG B O 1
ATOM 4446 N N . LEU B 1 147 ? 1.426 49.367 13.326 1.00 33.55 141 LEU B N 1
ATOM 4447 C CA . LEU B 1 147 ? 1.624 48.876 14.676 1.00 32.76 141 LEU B CA 1
ATOM 4448 C C . LEU B 1 147 ? 1.189 49.926 15.698 1.00 34.50 141 LEU B C 1
ATOM 4449 O O . LEU B 1 147 ? 0.725 49.570 16.769 1.00 35.37 141 LEU B O 1
ATOM 4465 N N . GLN B 1 148 ? 1.325 51.203 15.345 1.00 35.74 142 GLN B N 1
ATOM 4466 C CA . GLN B 1 148 ? 0.952 52.316 16.239 1.00 38.26 142 GLN B CA 1
ATOM 4467 C C . GLN B 1 148 ? -0.553 52.457 16.425 1.00 41.96 142 GLN B C 1
ATOM 4468 O O . GLN B 1 148 ? -1.012 53.031 17.414 1.00 42.81 142 GLN B O 1
ATOM 4482 N N . HIS B 1 149 ? -1.308 51.941 15.464 1.00 44.64 143 HIS B N 1
ATOM 4483 C CA . HIS B 1 149 ? -2.736 52.229 15.353 1.00 49.31 143 HIS B CA 1
ATOM 4484 C C . HIS B 1 149 ? -3.615 50.982 15.468 1.00 50.72 143 HIS B C 1
ATOM 4485 O O . HIS B 1 149 ? -4.839 51.092 15.474 1.00 53.48 143 HIS B O 1
ATOM 4499 N N . ALA B 1 150 ? -2.994 49.806 15.586 1.00 50.41 144 ALA B N 1
ATOM 4500 C CA . ALA B 1 150 ? -3.756 48.561 15.779 1.00 51.51 144 ALA B CA 1
ATOM 4501 C C . ALA B 1 150 ? -4.266 48.398 17.213 1.00 52.16 144 ALA B C 1
ATOM 4502 O O . ALA B 1 150 ? -5.473 48.458 17.465 1.00 54.57 144 ALA B O 1
ATOM 4509 N N . ILE C 1 2 ? 39.650 -11.123 51.627 1.00 53.25 -4 ILE C N 1
ATOM 4510 C CA . ILE C 1 2 ? 40.848 -10.891 52.489 1.00 52.40 -4 ILE C CA 1
ATOM 4511 C C . ILE C 1 2 ? 41.292 -12.165 53.201 1.00 53.17 -4 ILE C C 1
ATOM 4512 O O . ILE C 1 2 ? 40.512 -12.809 53.920 1.00 54.89 -4 ILE C O 1
ATOM 4530 N N . ASP C 1 3 ? 42.552 -12.533 52.969 1.00 52.42 -3 ASP C N 1
ATOM 4531 C CA . ASP C 1 3 ? 43.185 -13.682 53.641 1.00 52.94 -3 ASP C CA 1
ATOM 4532 C C . ASP C 1 3 ? 44.678 -13.373 53.972 1.00 51.10 -3 ASP C C 1
ATOM 4533 O O . ASP C 1 3 ? 45.193 -12.302 53.602 1.00 49.31 -3 ASP C O 1
ATOM 4542 N N . PRO C 1 4 ? 45.390 -14.315 54.674 1.00 52.92 -2 PRO C N 1
ATOM 4543 C CA . PRO C 1 4 ? 46.823 -14.153 54.979 1.00 52.44 -2 PRO C CA 1
ATOM 4544 C C . PRO C 1 4 ? 47.694 -13.851 53.736 1.00 51.11 -2 PRO C C 1
ATOM 4545 O O . PRO C 1 4 ? 48.826 -13.619 53.892 1.00 51.15 -2 PRO C O 1
ATOM 4556 N N . PHE C 1 5 ? 47.214 -14.110 52.548 1.00 51.02 -1 PHE C N 1
ATOM 4557 C CA . PHE C 1 5 ? 47.979 -13.992 51.281 1.00 49.31 -1 PHE C CA 1
ATOM 4558 C C . PHE C 1 5 ? 47.789 -12.654 50.633 1.00 47.39 -1 PHE C C 1
ATOM 4559 O O . PHE C 1 5 ? 48.499 -12.284 49.688 1.00 45.36 -1 PHE C O 1
ATOM 4576 N N . THR C 1 6 ? 46.816 -11.908 51.157 1.00 45.09 0 THR C N 1
ATOM 4577 C CA . THR C 1 6 ? 46.530 -10.609 50.613 1.00 43.85 0 THR C CA 1
ATOM 4578 C C . THR C 1 6 ? 47.738 -9.695 50.819 1.00 42.78 0 THR C C 1
ATOM 4579 O O . THR C 1 6 ? 48.292 -9.615 51.922 1.00 43.49 0 THR C O 1
ATOM 4590 N N . MET C 1 7 ? 48.191 -9.070 49.733 1.00 42.58 1 MET C N 1
ATOM 4591 C CA . MET C 1 7 ? 49.177 -7.999 49.823 1.00 41.90 1 MET C CA 1
ATOM 4592 C C . MET C 1 7 ? 48.426 -6.719 50.207 1.00 40.49 1 MET C C 1
ATOM 4593 O O . MET C 1 7 ? 47.389 -6.407 49.616 1.00 39.95 1 MET C O 1
ATOM 4607 N N . SER C 1 8 ? 48.932 -5.979 51.192 1.00 40.23 2 SER C N 1
ATOM 4608 C CA . SER C 1 8 ? 48.264 -4.728 51.601 1.00 38.55 2 SER C CA 1
ATOM 4609 C C . SER C 1 8 ? 48.769 -3.513 50.849 1.00 37.71 2 SER C C 1
ATOM 4610 O O . SER C 1 8 ? 48.101 -2.470 50.858 1.00 35.14 2 SER C O 1
ATOM 4618 N N . ASP C 1 9 ? 49.943 -3.643 50.225 1.00 39.66 3 ASP C N 1
ATOM 4619 C CA . ASP C 1 9 ? 50.445 -2.624 49.292 1.00 40.23 3 ASP C CA 1
ATOM 4620 C C . ASP C 1 9 ? 49.398 -2.321 48.239 1.00 40.27 3 ASP C C 1
ATOM 4621 O O . ASP C 1 9 ? 48.802 -3.229 47.670 1.00 41.23 3 ASP C O 1
ATOM 4630 N N . LEU C 1 10 ? 49.186 -1.043 47.944 1.00 39.28 4 LEU C N 1
ATOM 4631 C CA . LEU C 1 10 ? 48.408 -0.718 46.761 1.00 40.20 4 LEU C CA 1
ATOM 4632 C C . LEU C 1 10 ? 49.343 -0.799 45.546 1.00 40.95 4 LEU C C 1
ATOM 4633 O O . LEU C 1 10 ? 50.537 -0.483 45.656 1.00 40.04 4 LEU C O 1
ATOM 4649 N N . PRO C 1 11 ? 48.817 -1.274 44.397 1.00 42.26 5 PRO C N 1
ATOM 4650 C CA . PRO C 1 11 ? 49.689 -1.395 43.221 1.00 42.81 5 PRO C CA 1
ATOM 4651 C C . PRO C 1 11 ? 50.289 -0.063 42.749 1.00 41.11 5 PRO C C 1
ATOM 4652 O O . PRO C 1 11 ? 51.360 -0.063 42.131 1.00 41.23 5 PRO C O 1
ATOM 4663 N N . CYS C 1 12 ? 49.628 1.056 43.068 1.00 39.28 6 CYS C N 1
ATOM 4664 C CA . CYS C 1 12 ? 50.066 2.373 42.628 1.00 37.76 6 CYS C CA 1
ATOM 4665 C C . CYS C 1 12 ? 50.231 3.333 43.802 1.00 35.31 6 CYS C C 1
ATOM 4666 O O . CYS C 1 12 ? 49.384 3.354 44.693 1.00 35.75 6 CYS C O 1
ATOM 4673 N N . PRO C 1 13 ? 51.312 4.138 43.790 1.00 33.27 7 PRO C N 1
ATOM 4674 C CA . PRO C 1 13 ? 51.582 5.151 44.809 1.00 30.65 7 PRO C CA 1
ATOM 4675 C C . PRO C 1 13 ? 50.536 6.282 44.814 1.00 27.06 7 PRO C C 1
ATOM 4676 O O . PRO C 1 13 ? 49.899 6.527 43.777 1.00 24.91 7 PRO C O 1
ATOM 4687 N N . PRO C 1 14 ? 50.350 6.948 45.980 1.00 24.94 8 PRO C N 1
ATOM 4688 C CA . PRO C 1 14 ? 49.388 8.051 46.114 1.00 22.02 8 PRO C CA 1
ATOM 4689 C C . PRO C 1 14 ? 49.641 9.177 45.126 1.00 19.65 8 PRO C C 1
ATOM 4690 O O . PRO C 1 14 ? 50.783 9.458 44.797 1.00 20.25 8 PRO C O 1
ATOM 4701 N N . THR C 1 15 ? 48.572 9.821 44.671 1.00 16.38 9 THR C N 1
ATOM 4702 C CA . THR C 1 15 ? 48.703 11.044 43.881 1.00 14.59 9 THR C CA 1
ATOM 4703 C C . THR C 1 15 ? 48.753 12.259 44.811 1.00 13.36 9 THR C C 1
ATOM 4704 O O . THR C 1 15 ? 48.444 12.164 45.999 1.00 15.21 9 THR C O 1
ATOM 4715 N N . ASN C 1 16 ? 49.125 13.407 44.262 1.00 13.10 10 ASN C N 1
ATOM 4716 C CA . ASN C 1 16 ? 49.136 14.624 45.051 1.00 11.58 10 ASN C CA 1
ATOM 4717 C C . ASN C 1 16 ? 47.755 15.005 45.567 1.00 12.07 10 ASN C C 1
ATOM 4718 O O . ASN C 1 16 ? 47.636 15.496 46.682 1.00 12.80 10 ASN C O 1
ATOM 4729 N N . ALA C 1 17 ? 46.725 14.764 44.758 1.00 11.73 11 ALA C N 1
ATOM 4730 C CA . ALA C 1 17 ? 45.342 14.963 45.202 1.00 12.03 11 ALA C CA 1
ATOM 4731 C C . ALA C 1 17 ? 45.073 14.107 46.440 1.00 12.94 11 ALA C C 1
ATOM 4732 O O . ALA C 1 17 ? 44.458 14.577 47.420 1.00 13.46 11 ALA C O 1
ATOM 4739 N N . GLU C 1 18 ? 45.523 12.850 46.400 1.00 13.34 12 GLU C N 1
ATOM 4740 C CA . GLU C 1 18 ? 45.303 11.932 47.497 1.00 14.09 12 GLU C CA 1
ATOM 4741 C C . GLU C 1 18 ? 46.064 12.358 48.744 1.00 14.34 12 GLU C C 1
ATOM 4742 O O . GLU C 1 18 ? 45.583 12.159 49.886 1.00 14.71 12 GLU C O 1
ATOM 4754 N N . ARG C 1 19 ? 47.245 12.940 48.537 1.00 13.82 13 ARG C N 1
ATOM 4755 C CA . ARG C 1 19 ? 47.991 13.536 49.627 1.00 13.44 13 ARG C CA 1
ATOM 4756 C C . ARG C 1 19 ? 47.207 14.625 50.358 1.00 13.10 13 ARG C C 1
ATOM 4757 O O . ARG C 1 19 ? 47.274 14.720 51.574 1.00 13.44 13 ARG C O 1
ATOM 4778 N N . LEU C 1 20 ? 46.442 15.440 49.622 1.00 12.57 14 LEU C N 1
ATOM 4779 C CA . LEU C 1 20 ? 45.630 16.463 50.298 1.00 12.47 14 LEU C CA 1
ATOM 4780 C C . LEU C 1 20 ? 44.529 15.859 51.164 1.00 12.89 14 LEU C C 1
ATOM 4781 O O . LEU C 1 20 ? 44.253 16.376 52.237 1.00 13.57 14 LEU C O 1
ATOM 4797 N N . HIS C 1 21 ? 43.935 14.758 50.711 1.00 13.01 15 HIS C N 1
ATOM 4798 C CA . HIS C 1 21 ? 42.924 14.101 51.508 1.00 14.11 15 HIS C CA 1
ATOM 4799 C C . HIS C 1 21 ? 43.544 13.626 52.819 1.00 14.88 15 HIS C C 1
ATOM 4800 O O . HIS C 1 21 ? 42.946 13.777 53.886 1.00 15.05 15 HIS C O 1
ATOM 4814 N N . GLU C 1 22 ? 44.752 13.057 52.731 1.00 14.84 16 GLU C N 1
ATOM 4815 C CA . GLU C 1 22 ? 45.495 12.597 53.916 1.00 15.49 16 GLU C CA 1
ATOM 4816 C C . GLU C 1 22 ? 45.774 13.755 54.875 1.00 14.81 16 GLU C C 1
ATOM 4817 O O . GLU C 1 22 ? 45.579 13.642 56.098 1.00 15.15 16 GLU C O 1
ATOM 4829 N N . PHE C 1 23 ? 46.226 14.874 54.305 1.00 13.38 17 PHE C N 1
ATOM 4830 C CA . PHE C 1 23 ? 46.493 16.068 55.081 1.00 13.45 17 PHE C CA 1
ATOM 4831 C C . PHE C 1 23 ? 45.231 16.548 55.800 1.00 13.39 17 PHE C C 1
ATOM 4832 O O . PHE C 1 23 ? 45.239 16.852 57.003 1.00 12.41 17 PHE C O 1
ATOM 4849 N N . HIS C 1 24 ? 44.121 16.625 55.073 1.00 13.54 18 HIS C N 1
ATOM 4850 C CA . HIS C 1 24 ? 42.909 17.103 55.733 1.00 13.44 18 HIS C CA 1
ATOM 4851 C C . HIS C 1 24 ? 42.393 16.181 56.807 1.00 15.18 18 HIS C C 1
ATOM 4852 O O . HIS C 1 24 ? 41.855 16.644 57.801 1.00 15.73 18 HIS C O 1
ATOM 4866 N N . ARG C 1 25 ? 42.577 14.876 56.614 1.00 15.43 19 ARG C N 1
ATOM 4867 C CA . ARG C 1 25 ? 42.209 13.939 57.657 1.00 17.02 19 ARG C CA 1
ATOM 4868 C C . ARG C 1 25 ? 43.019 14.238 58.921 1.00 17.25 19 ARG C C 1
ATOM 4869 O O . ARG C 1 25 ? 42.494 14.217 60.036 1.00 18.80 19 ARG C O 1
ATOM 4890 N N . ALA C 1 26 ? 44.292 14.569 58.736 1.00 16.28 20 ALA C N 1
ATOM 4891 C CA . ALA C 1 26 ? 45.169 14.817 59.869 1.00 17.56 20 ALA C CA 1
ATOM 4892 C C . ALA C 1 26 ? 44.781 16.100 60.608 1.00 18.17 20 ALA C C 1
ATOM 4893 O O . ALA C 1 26 ? 44.797 16.122 61.821 1.00 20.73 20 ALA C O 1
ATOM 4900 N N . ILE C 1 27 ? 44.385 17.150 59.893 1.00 17.46 21 ILE C N 1
ATOM 4901 C CA . ILE C 1 27 ? 44.130 18.413 60.601 1.00 19.60 21 ILE C CA 1
ATOM 4902 C C . ILE C 1 27 ? 42.677 18.571 61.053 1.00 20.99 21 ILE C C 1
ATOM 4903 O O . ILE C 1 27 ? 42.345 19.537 61.749 1.00 22.74 21 ILE C O 1
ATOM 4919 N N . GLY C 1 28 ? 41.818 17.649 60.631 1.00 22.16 22 GLY C N 1
ATOM 4920 C CA . GLY C 1 28 ? 40.387 17.691 60.953 1.00 24.94 22 GLY C CA 1
ATOM 4921 C C . GLY C 1 28 ? 39.561 18.605 60.055 1.00 25.12 22 GLY C C 1
ATOM 4922 O O . GLY C 1 28 ? 38.487 19.074 60.487 1.00 27.07 22 GLY C O 1
ATOM 4926 N N . ALA C 1 29 ? 40.029 18.846 58.827 1.00 24.52 23 ALA C N 1
ATOM 4927 C CA . ALA C 1 29 ? 39.335 19.740 57.883 1.00 24.50 23 ALA C CA 1
ATOM 4928 C C . ALA C 1 29 ? 38.372 18.933 57.048 1.00 24.92 23 ALA C C 1
ATOM 4929 O O . ALA C 1 29 ? 38.609 17.736 56.811 1.00 25.13 23 ALA C O 1
ATOM 4936 N N . ALA C 1 30 ? 37.312 19.599 56.577 1.00 24.09 24 ALA C N 1
ATOM 4937 C CA . ALA C 1 30 ? 36.309 18.938 55.749 1.00 24.13 24 ALA C CA 1
ATOM 4938 C C . ALA C 1 30 ? 36.938 18.312 54.499 1.00 23.08 24 ALA C C 1
ATOM 4939 O O . ALA C 1 30 ? 37.719 18.952 53.768 1.00 22.06 24 ALA C O 1
ATOM 4946 N N . THR C 1 31 ? 36.608 17.041 54.260 1.00 22.92 25 THR C N 1
ATOM 4947 C CA . THR C 1 31 ? 37.175 16.353 53.129 1.00 21.87 25 THR C CA 1
ATOM 4948 C C . THR C 1 31 ? 36.180 15.231 52.755 1.00 22.18 25 THR C C 1
ATOM 4949 O O . THR C 1 31 ? 36.397 14.024 52.995 1.00 22.55 25 THR C O 1
ATOM 4960 N N . PRO C 1 32 ? 35.038 15.645 52.177 1.00 21.21 26 PRO C N 1
ATOM 4961 C CA . PRO C 1 32 ? 34.045 14.683 51.730 1.00 20.97 26 PRO C CA 1
ATOM 4962 C C . PRO C 1 32 ? 34.549 13.833 50.570 1.00 20.25 26 PRO C C 1
ATOM 4963 O O . PRO C 1 32 ? 35.485 14.207 49.845 1.00 17.69 26 PRO C O 1
ATOM 4974 N N . GLU C 1 33 ? 33.896 12.689 50.398 1.00 21.56 27 GLU C N 1
ATOM 4975 C CA . GLU C 1 33 ? 34.274 11.749 49.373 1.00 23.07 27 GLU C CA 1
ATOM 4976 C C . GLU C 1 33 ? 33.723 12.162 48.005 1.00 21.68 27 GLU C C 1
ATOM 4977 O O . GLU C 1 33 ? 34.349 11.885 46.973 1.00 22.31 27 GLU C O 1
ATOM 4989 N N . ARG C 1 34 ? 32.571 12.828 47.993 1.00 20.03 28 ARG C N 1
ATOM 4990 C CA . ARG C 1 34 ? 31.930 13.204 46.741 1.00 20.10 28 ARG C CA 1
ATOM 4991 C C . ARG C 1 34 ? 31.649 14.709 46.744 1.00 18.86 28 ARG C C 1
ATOM 4992 O O . ARG C 1 34 ? 31.737 15.341 47.806 1.00 18.38 28 ARG C O 1
ATOM 5013 N N . PRO C 1 35 ? 31.330 15.275 45.569 1.00 17.90 29 PRO C N 1
ATOM 5014 C CA . PRO C 1 35 ? 31.176 16.722 45.462 1.00 17.21 29 PRO C CA 1
ATOM 5015 C C . PRO C 1 35 ? 30.115 17.255 46.413 1.00 17.35 29 PRO C C 1
ATOM 5016 O O . PRO C 1 35 ? 28.967 16.743 46.455 1.00 18.61 29 PRO C O 1
ATOM 5027 N N . THR C 1 36 ? 30.526 18.261 47.187 1.00 15.76 30 THR C N 1
ATOM 5028 C CA . THR C 1 36 ? 29.725 18.746 48.296 1.00 16.86 30 THR C CA 1
ATOM 5029 C C . THR C 1 36 ? 29.781 20.267 48.328 1.00 16.78 30 THR C C 1
ATOM 5030 O O . THR C 1 36 ? 30.839 20.831 48.539 1.00 15.27 30 THR C O 1
ATOM 5041 N N . PRO C 1 37 ? 28.614 20.935 48.166 1.00 18.36 31 PRO C N 1
ATOM 5042 C CA . PRO C 1 37 ? 28.619 22.393 48.220 1.00 18.33 31 PRO C CA 1
ATOM 5043 C C . PRO C 1 37 ? 29.132 22.875 49.574 1.00 18.25 31 PRO C C 1
ATOM 5044 O O . PRO C 1 37 ? 28.695 22.350 50.614 1.00 18.83 31 PRO C O 1
ATOM 5055 N N . PRO C 1 38 ? 30.045 23.844 49.567 1.00 17.58 32 PRO C N 1
ATOM 5056 C CA . PRO C 1 38 ? 30.685 24.321 50.778 1.00 17.04 32 PRO C CA 1
ATOM 5057 C C . PRO C 1 38 ? 29.941 25.488 51.401 1.00 17.35 32 PRO C C 1
ATOM 5058 O O . PRO C 1 38 ? 29.203 26.186 50.709 1.00 18.62 32 PRO C O 1
ATOM 5069 N N . PRO C 1 39 ? 30.130 25.708 52.705 1.00 16.79 33 PRO C N 1
ATOM 5070 C CA . PRO C 1 39 ? 29.603 26.930 53.280 1.00 17.46 33 PRO C CA 1
ATOM 5071 C C . PRO C 1 39 ? 30.453 28.139 52.807 1.00 15.77 33 PRO C C 1
ATOM 5072 O O . PRO C 1 39 ? 31.616 27.969 52.384 1.00 16.30 33 PRO C O 1
ATOM 5083 N N . PRO C 1 40 ? 29.876 29.358 52.883 1.00 16.45 34 PRO C N 1
ATOM 5084 C CA . PRO C 1 40 ? 30.613 30.513 52.379 1.00 16.42 34 PRO C CA 1
ATOM 5085 C C . PRO C 1 40 ? 31.942 30.753 53.093 1.00 15.88 34 PRO C C 1
ATOM 5086 O O . PRO C 1 40 ? 32.912 31.124 52.444 1.00 15.35 34 PRO C O 1
ATOM 5097 N N . GLU C 1 41 ? 31.994 30.490 54.391 1.00 16.63 35 GLU C N 1
ATOM 5098 C CA . GLU C 1 41 ? 33.270 30.699 55.123 1.00 16.53 35 GLU C CA 1
ATOM 5099 C C . GLU C 1 41 ? 34.372 29.825 54.575 1.00 15.82 35 GLU C C 1
ATOM 5100 O O . GLU C 1 41 ? 35.561 30.202 54.620 1.00 15.12 35 GLU C O 1
ATOM 5112 N N . LEU C 1 42 ? 34.012 28.645 54.075 1.00 14.11 36 LEU C N 1
ATOM 5113 C CA . LEU C 1 42 ? 35.029 27.736 53.503 1.00 14.27 36 LEU C CA 1
ATOM 5114 C C . LEU C 1 42 ? 35.532 28.283 52.183 1.00 13.20 36 LEU C C 1
ATOM 5115 O O . LEU C 1 42 ? 36.728 28.314 51.938 1.00 12.93 36 LEU C O 1
ATOM 5131 N N . LEU C 1 43 ? 34.615 28.761 51.341 1.00 13.94 37 LEU C N 1
ATOM 5132 C CA . LEU C 1 43 ? 35.034 29.421 50.104 1.00 13.43 37 LEU C CA 1
ATOM 5133 C C . LEU C 1 43 ? 35.955 30.627 50.351 1.00 13.86 37 LEU C C 1
ATOM 5134 O O . LEU C 1 43 ? 36.967 30.782 49.641 1.00 13.25 37 LEU C O 1
ATOM 5150 N N . ARG C 1 44 ? 35.624 31.449 51.344 1.00 14.99 38 ARG C N 1
ATOM 5151 C CA . ARG C 1 44 ? 36.428 32.641 51.646 1.00 14.92 38 ARG C CA 1
ATOM 5152 C C . ARG C 1 44 ? 37.805 32.213 52.108 1.00 15.42 38 ARG C C 1
ATOM 5153 O O . ARG C 1 44 ? 38.804 32.808 51.693 1.00 14.40 38 ARG C O 1
ATOM 5174 N N . LEU C 1 45 ? 37.868 31.165 52.937 1.00 14.61 39 LEU C N 1
ATOM 5175 C CA . LEU C 1 45 ? 39.174 30.639 53.360 1.00 14.90 39 LEU C CA 1
ATOM 5176 C C . LEU C 1 45 ? 40.006 30.162 52.167 1.00 13.25 39 LEU C C 1
ATOM 5177 O O . LEU C 1 45 ? 41.200 30.505 52.030 1.00 13.35 39 LEU C O 1
ATOM 5193 N N . ARG C 1 46 ? 39.402 29.359 51.302 1.00 12.09 40 ARG C N 1
ATOM 5194 C CA . ARG C 1 46 ? 40.122 28.833 50.163 1.00 11.82 40 ARG C CA 1
ATOM 5195 C C . ARG C 1 46 ? 40.610 29.955 49.255 1.00 12.43 40 ARG C C 1
ATOM 5196 O O . ARG C 1 46 ? 41.727 29.889 48.742 1.00 11.98 40 ARG C O 1
ATOM 5217 N N . GLN C 1 47 ? 39.787 30.988 49.096 1.00 12.80 41 GLN C N 1
ATOM 5218 C CA . GLN C 1 47 ? 40.200 32.146 48.297 1.00 13.40 41 GLN C CA 1
ATOM 5219 C C . GLN C 1 47 ? 41.410 32.835 48.921 1.00 14.00 41 GLN C C 1
ATOM 5220 O O . GLN C 1 47 ? 42.370 33.189 48.212 1.00 13.11 41 GLN C O 1
ATOM 5234 N N . THR C 1 48 ? 41.368 33.031 50.234 1.00 13.89 42 THR C N 1
ATOM 5235 C CA . THR C 1 48 ? 42.498 33.712 50.911 1.00 15.16 42 THR C CA 1
ATOM 5236 C C . THR C 1 48 ? 43.795 32.919 50.738 1.00 14.31 42 THR C C 1
ATOM 5237 O O . THR C 1 48 ? 44.845 33.502 50.490 1.00 15.51 42 THR C O 1
ATOM 5248 N N . LEU C 1 49 ? 43.716 31.602 50.870 1.00 13.27 43 LEU C N 1
ATOM 5249 C CA . LEU C 1 49 ? 44.904 30.757 50.742 1.00 12.98 43 LEU C CA 1
ATOM 5250 C C . LEU C 1 49 ? 45.489 30.835 49.343 1.00 12.53 43 LEU C C 1
ATOM 5251 O O . LEU C 1 49 ? 46.711 30.861 49.165 1.00 12.97 43 LEU C O 1
ATOM 5267 N N . LEU C 1 50 ? 44.618 30.822 48.336 1.00 11.96 44 LEU C N 1
ATOM 5268 C CA . LEU C 1 50 ? 45.068 30.950 46.953 1.00 12.37 44 LEU C CA 1
ATOM 5269 C C . LEU C 1 50 ? 45.732 32.305 46.707 1.00 14.32 44 LEU C C 1
ATOM 5270 O O . LEU C 1 50 ? 46.798 32.386 46.067 1.00 15.02 44 LEU C O 1
ATOM 5286 N N . ASP C 1 51 ? 45.103 33.363 47.202 1.00 14.67 45 ASP C N 1
ATOM 5287 C CA . ASP C 1 51 ? 45.629 34.714 47.006 1.00 16.59 45 ASP C CA 1
ATOM 5288 C C . ASP C 1 51 ? 46.971 34.861 47.633 1.00 18.23 45 ASP C C 1
ATOM 5289 O O . ASP C 1 51 ? 47.871 35.473 47.041 1.00 17.81 45 ASP C O 1
ATOM 5298 N N . GLU C 1 52 ? 47.120 34.303 48.829 1.00 18.59 46 GLU C N 1
ATOM 5299 C CA . GLU C 1 52 ? 48.391 34.452 49.533 1.00 20.04 46 GLU C CA 1
ATOM 5300 C C . GLU C 1 52 ? 49.516 33.701 48.824 1.00 19.05 46 GLU C C 1
ATOM 5301 O O . GLU C 1 52 ? 50.627 34.245 48.624 1.00 19.40 46 GLU C O 1
ATOM 5313 N N . GLU C 1 53 ? 49.237 32.489 48.373 1.00 16.91 47 GLU C N 1
ATOM 5314 C CA . GLU C 1 53 ? 50.264 31.768 47.672 1.00 16.59 47 GLU C CA 1
ATOM 5315 C C . GLU C 1 53 ? 50.576 32.345 46.284 1.00 15.74 47 GLU C C 1
ATOM 5316 O O . GLU C 1 53 ? 51.756 32.389 45.871 1.00 15.58 47 GLU C O 1
ATOM 5328 N N . SER C 1 54 ? 49.538 32.737 45.554 1.00 15.34 48 SER C N 1
ATOM 5329 C CA . SER C 1 54 ? 49.716 33.389 44.255 1.00 14.94 48 SER C CA 1
ATOM 5330 C C . SER C 1 54 ? 50.617 34.615 44.378 1.00 16.89 48 SER C C 1
ATOM 5331 O O . SER C 1 54 ? 51.486 34.857 43.504 1.00 16.05 48 SER C O 1
ATOM 5339 N N . ALA C 1 55 ? 50.410 35.388 45.443 1.00 17.71 49 ALA C N 1
ATOM 5340 C CA . ALA C 1 55 ? 51.214 36.569 45.705 1.00 19.38 49 ALA C CA 1
ATOM 5341 C C . ALA C 1 55 ? 52.672 36.237 45.948 1.00 19.58 49 ALA C C 1
ATOM 5342 O O . ALA C 1 55 ? 53.555 36.962 45.451 1.00 19.85 49 ALA C O 1
ATOM 5349 N N . GLU C 1 56 ? 52.923 35.161 46.702 1.00 18.76 50 GLU C N 1
ATOM 5350 C CA . GLU C 1 56 ? 54.292 34.718 46.975 1.00 19.64 50 GLU C CA 1
ATOM 5351 C C . GLU C 1 56 ? 54.987 34.318 45.675 1.00 18.01 50 GLU C C 1
ATOM 5352 O O . GLU C 1 56 ? 56.130 34.721 45.432 1.00 18.33 50 GLU C O 1
ATOM 5364 N N . VAL C 1 57 ? 54.281 33.569 44.828 1.00 15.50 51 VAL C N 1
ATOM 5365 C CA . VAL C 1 57 ? 54.855 33.109 43.556 1.00 13.88 51 VAL C CA 1
ATOM 5366 C C . VAL C 1 57 ? 55.142 34.316 42.669 1.00 15.20 51 VAL C C 1
ATOM 5367 O O . VAL C 1 57 ? 56.218 34.438 42.068 1.00 15.77 51 VAL C O 1
ATOM 5380 N N . ARG C 1 58 ? 54.166 35.223 42.598 1.00 15.16 52 ARG C N 1
ATOM 5381 C CA . ARG C 1 58 ? 54.357 36.405 41.752 1.00 18.20 52 ARG C CA 1
ATOM 5382 C C . ARG C 1 58 ? 55.553 37.241 42.184 1.00 19.35 52 ARG C C 1
ATOM 5383 O O . ARG C 1 58 ? 56.325 37.718 41.321 1.00 18.93 52 ARG C O 1
ATOM 5404 N N . ALA C 1 59 ? 55.736 37.427 43.492 1.00 20.48 53 ALA C N 1
ATOM 5405 C CA . ALA C 1 59 ? 56.854 38.210 43.995 1.00 22.12 53 ALA C CA 1
ATOM 5406 C C . ALA C 1 59 ? 58.189 37.544 43.674 1.00 22.14 53 ALA C C 1
ATOM 5407 O O . ALA C 1 59 ? 59.163 38.239 43.323 1.00 23.09 53 ALA C O 1
ATOM 5414 N N . GLU C 1 60 ? 58.241 36.222 43.807 1.00 19.89 54 GLU C N 1
ATOM 5415 C CA . GLU C 1 60 ? 59.470 35.484 43.514 1.00 18.92 54 GLU C CA 1
ATOM 5416 C C . GLU C 1 60 ? 59.821 35.587 42.033 1.00 17.88 54 GLU C C 1
ATOM 5417 O O . GLU C 1 60 ? 60.998 35.768 41.681 1.00 18.19 54 GLU C O 1
ATOM 5429 N N . ILE C 1 61 ? 58.821 35.459 41.160 1.00 15.48 55 ILE C N 1
ATOM 5430 C CA . ILE C 1 61 ? 59.078 35.629 39.732 1.00 15.06 55 ILE C CA 1
ATOM 5431 C C . ILE C 1 61 ? 59.569 37.046 39.445 1.00 15.97 55 ILE C C 1
ATOM 5432 O O . ILE C 1 61 ? 60.516 37.236 38.672 1.00 14.67 55 ILE C O 1
ATOM 5448 N N . ASP C 1 62 ? 58.957 38.044 40.089 1.00 17.04 56 ASP C N 1
ATOM 5449 C CA . ASP C 1 62 ? 59.429 39.422 39.899 1.00 19.58 56 ASP C CA 1
ATOM 5450 C C . ASP C 1 62 ? 60.872 39.552 40.355 1.00 20.33 56 ASP C C 1
ATOM 5451 O O . ASP C 1 62 ? 61.689 40.227 39.700 1.00 21.03 56 ASP C O 1
ATOM 5460 N N . HIS C 1 63 ? 61.206 38.901 41.469 1.00 19.95 57 HIS C N 1
ATOM 5461 C CA . HIS C 1 63 ? 62.569 39.031 41.964 1.00 20.99 57 HIS C CA 1
ATOM 5462 C C . HIS C 1 63 ? 63.572 38.389 40.989 1.00 19.27 57 HIS C C 1
ATOM 5463 O O . HIS C 1 63 ? 64.635 38.973 40.733 1.00 20.22 57 HIS C O 1
ATOM 5477 N N . LEU C 1 64 ? 63.233 37.215 40.443 1.00 16.72 58 LEU C N 1
ATOM 5478 C CA . LEU C 1 64 ? 64.134 36.573 39.462 1.00 15.93 58 LEU C CA 1
ATOM 5479 C C . LEU C 1 64 ? 64.305 37.422 38.222 1.00 16.65 58 LEU C C 1
ATOM 5480 O O . LEU C 1 64 ? 65.423 37.603 37.708 1.00 16.96 58 LEU C O 1
ATOM 5496 N N . LEU C 1 65 ? 63.189 37.934 37.713 1.00 16.47 59 LEU C N 1
ATOM 5497 C CA . LEU C 1 65 ? 63.257 38.845 36.560 1.00 16.82 59 LEU C CA 1
ATOM 5498 C C . LEU C 1 65 ? 64.107 40.092 36.823 1.00 17.82 59 LEU C C 1
ATOM 5499 O O . LEU C 1 65 ? 64.878 40.528 35.947 1.00 17.34 59 LEU C O 1
ATOM 5515 N N . ALA C 1 66 ? 64.005 40.651 38.025 1.00 18.03 60 ALA C N 1
ATOM 5516 C CA . ALA C 1 66 ? 64.808 41.820 38.371 1.00 18.79 60 ALA C CA 1
ATOM 5517 C C . ALA C 1 66 ? 66.296 41.467 38.391 1.00 19.22 60 ALA C C 1
ATOM 5518 O O . ALA C 1 66 ? 67.120 42.246 37.931 1.00 19.24 60 ALA C O 1
ATOM 5525 N N . ARG C 1 67 ? 66.609 40.262 38.879 1.00 17.81 61 ARG C N 1
ATOM 5526 C CA . ARG C 1 67 ? 68.020 39.834 38.916 1.00 18.45 61 ARG C CA 1
ATOM 5527 C C . ARG C 1 67 ? 68.559 39.692 37.496 1.00 17.76 61 ARG C C 1
ATOM 5528 O O . ARG C 1 67 ? 69.682 40.104 37.206 1.00 18.00 61 ARG C O 1
ATOM 5549 N N . GLN C 1 68 ? 67.750 39.119 36.615 1.00 17.27 62 GLN C N 1
ATOM 5550 C CA . GLN C 1 68 ? 68.164 38.951 35.214 1.00 17.49 62 GLN C CA 1
ATOM 5551 C C . GLN C 1 68 ? 68.369 40.296 34.542 1.00 18.21 62 GLN C C 1
ATOM 5552 O O . GLN C 1 68 ? 69.323 40.494 33.795 1.00 18.55 62 GLN C O 1
ATOM 5566 N N . ALA C 1 69 ? 67.458 41.238 34.809 1.00 17.76 63 ALA C N 1
ATOM 5567 C CA . ALA C 1 69 ? 67.606 42.597 34.261 1.00 18.74 63 ALA C CA 1
ATOM 5568 C C . ALA C 1 69 ? 68.897 43.284 34.723 1.00 19.86 63 ALA C C 1
ATOM 5569 O O . ALA C 1 69 ? 69.505 44.112 33.991 1.00 20.68 63 ALA C O 1
ATOM 5576 N N . ALA C 1 70 ? 69.316 42.944 35.940 1.00 19.03 64 ALA C N 1
ATOM 5577 C CA . ALA C 1 70 ? 70.499 43.499 36.555 1.00 20.12 64 ALA C CA 1
ATOM 5578 C C . ALA C 1 70 ? 71.761 42.769 36.114 1.00 20.13 64 ALA C C 1
ATOM 5579 O O . ALA C 1 70 ? 72.851 43.119 36.523 1.00 21.61 64 ALA C O 1
ATOM 5586 N N . GLY C 1 71 ? 71.590 41.771 35.258 1.00 19.56 65 GLY C N 1
ATOM 5587 C CA . GLY C 1 71 ? 72.700 41.143 34.542 1.00 20.42 65 GLY C CA 1
ATOM 5588 C C . GLY C 1 71 ? 73.058 39.733 35.009 1.00 20.35 65 GLY C C 1
ATOM 5589 O O . GLY C 1 71 ? 74.025 39.140 34.515 1.00 22.54 65 GLY C O 1
ATOM 5593 N N . GLU C 1 72 ? 72.296 39.195 35.942 1.00 20.15 66 GLU C N 1
ATOM 5594 C CA . GLU C 1 72 ? 72.574 37.864 36.470 1.00 19.78 66 GLU C CA 1
ATOM 5595 C C . GLU C 1 72 ? 72.181 36.752 35.527 1.00 19.90 66 GLU C C 1
ATOM 5596 O O . GLU C 1 72 ? 71.165 36.845 34.829 1.00 20.65 66 GLU C O 1
ATOM 5608 N N . ALA C 1 73 ? 72.962 35.674 35.555 1.00 20.33 67 ALA C N 1
ATOM 5609 C CA . ALA C 1 73 ? 72.562 34.417 34.918 1.00 19.49 67 ALA C CA 1
ATOM 5610 C C . ALA C 1 73 ? 72.109 33.504 36.043 1.00 18.92 67 ALA C C 1
ATOM 5611 O O . ALA C 1 73 ? 72.925 33.079 36.863 1.00 18.89 67 ALA C O 1
ATOM 5618 N N . LEU C 1 74 ? 70.820 33.233 36.074 1.00 17.97 68 LEU C N 1
ATOM 5619 C CA . LEU C 1 74 ? 70.236 32.386 37.115 1.00 17.69 68 LEU C CA 1
ATOM 5620 C C . LEU C 1 74 ? 70.817 30.971 37.068 1.00 18.89 68 LEU C C 1
ATOM 5621 O O . LEU C 1 74 ? 71.184 30.481 35.994 1.00 19.34 68 LEU C O 1
ATOM 5637 N N . SER C 1 75 ? 70.950 30.369 38.244 1.00 19.43 69 SER C N 1
ATOM 5638 C CA . SER C 1 75 ? 71.361 28.985 38.369 1.00 20.26 69 SER C CA 1
ATOM 5639 C C . SER C 1 75 ? 70.159 28.121 38.722 1.00 19.83 69 SER C C 1
ATOM 5640 O O . SER C 1 75 ? 69.098 28.632 39.103 1.00 17.74 69 SER C O 1
ATOM 5648 N N . ALA C 1 76 ? 70.334 26.799 38.653 1.00 20.31 70 ALA C N 1
ATOM 5649 C CA . ALA C 1 76 ? 69.298 25.875 39.171 1.00 19.84 70 ALA C CA 1
ATOM 5650 C C . ALA C 1 76 ? 68.943 26.124 40.633 1.00 19.32 70 ALA C C 1
ATOM 5651 O O . ALA C 1 76 ? 67.743 26.094 40.993 1.00 18.79 70 ALA C O 1
ATOM 5658 N N . GLY C 1 77 ? 69.965 26.377 41.473 1.00 20.33 71 GLY C N 1
ATOM 5659 C CA . GLY C 1 77 ? 69.750 26.624 42.902 1.00 19.55 71 GLY C CA 1
ATOM 5660 C C . GLY C 1 77 ? 68.943 27.883 43.157 1.00 19.04 71 GLY C C 1
ATOM 5661 O O . GLY C 1 77 ? 68.177 27.971 44.133 1.00 18.86 71 GLY C O 1
ATOM 5665 N N . ASP C 1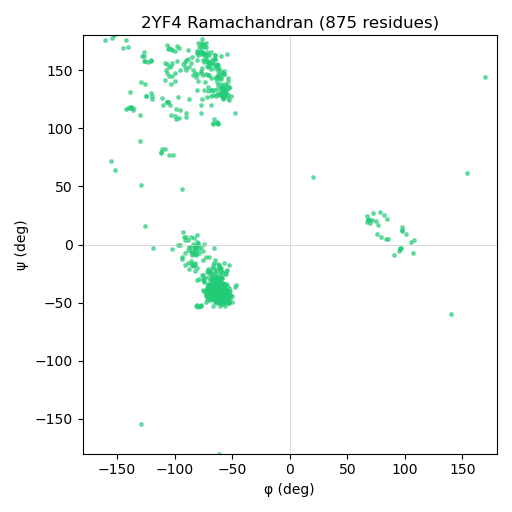 78 ? 69.099 28.861 42.266 1.00 17.90 72 ASP C N 1
ATOM 5666 C CA . ASP C 1 78 ? 68.288 30.072 42.358 1.00 16.95 72 ASP C CA 1
ATOM 5667 C C . ASP C 1 78 ? 66.814 29.802 42.235 1.00 16.13 72 ASP C C 1
ATOM 5668 O O . ASP C 1 78 ? 66.018 30.640 42.638 1.00 15.68 72 ASP C O 1
ATOM 5677 N N . LEU C 1 79 ? 66.442 28.653 41.658 1.00 15.46 73 LEU C N 1
ATOM 5678 C CA . LEU C 1 79 ? 65.040 28.352 41.406 1.00 15.45 73 LEU C CA 1
ATOM 5679 C C . LEU C 1 79 ? 64.324 27.728 42.606 1.00 14.26 73 LEU C C 1
ATOM 5680 O O . LEU C 1 79 ? 63.119 27.500 42.542 1.00 14.50 73 LEU C O 1
ATOM 5696 N N . ALA C 1 80 ? 65.065 27.390 43.667 1.00 15.67 74 ALA C N 1
ATOM 5697 C CA . ALA C 1 80 ? 64.429 26.690 44.767 1.00 15.65 74 ALA C CA 1
ATOM 5698 C C . ALA C 1 80 ? 63.261 27.446 45.411 1.00 15.73 74 ALA C C 1
ATOM 5699 O O . ALA C 1 80 ? 62.216 26.835 45.647 1.00 14.13 74 ALA C O 1
ATOM 5706 N N . PRO C 1 81 ? 63.409 28.768 45.680 1.00 15.33 75 PRO C N 1
ATOM 5707 C CA . PRO C 1 81 ? 62.235 29.408 46.283 1.00 14.36 75 PRO C CA 1
ATOM 5708 C C . PRO C 1 81 ? 61.016 29.419 45.398 1.00 13.15 75 PRO C C 1
ATOM 5709 O O . PRO C 1 81 ? 59.931 29.163 45.901 1.00 13.20 75 PRO C O 1
ATOM 5720 N N . LEU C 1 82 ? 61.195 29.684 44.111 1.00 12.63 76 LEU C N 1
ATOM 5721 C CA . LEU C 1 82 ? 60.061 29.671 43.175 1.00 11.76 76 LEU C CA 1
ATOM 5722 C C . LEU C 1 82 ? 59.484 28.268 43.126 1.00 11.63 76 LEU C C 1
ATOM 5723 O O . LEU C 1 82 ? 58.298 28.097 43.108 1.00 10.76 76 LEU C O 1
ATOM 5739 N N . ALA C 1 83 ? 60.331 27.251 43.048 1.00 11.44 77 ALA C N 1
ATOM 5740 C CA . ALA C 1 83 ? 59.806 25.872 43.005 1.00 11.42 77 ALA C CA 1
ATOM 5741 C C . ALA C 1 83 ? 58.991 25.557 44.240 1.00 11.93 77 ALA C C 1
ATOM 5742 O O . ALA C 1 83 ? 57.926 24.943 44.152 1.00 10.99 77 ALA C O 1
ATOM 5749 N N . HIS C 1 84 ? 59.501 25.963 45.393 1.00 11.73 78 HIS C N 1
ATOM 5750 C CA . HIS C 1 84 ? 58.827 25.739 46.676 1.00 12.29 78 HIS C CA 1
ATOM 5751 C C . HIS C 1 84 ? 57.436 26.424 46.635 1.00 12.48 78 HIS C C 1
ATOM 5752 O O . HIS C 1 84 ? 56.417 25.820 47.012 1.00 12.15 78 HIS C O 1
ATOM 5766 N N . GLU C 1 85 ? 57.404 27.683 46.204 1.00 12.15 79 GLU C N 1
ATOM 5767 C CA . GLU C 1 85 ? 56.156 28.445 46.204 1.00 12.19 79 GLU C CA 1
ATOM 5768 C C . GLU C 1 85 ? 55.171 27.880 45.197 1.00 10.76 79 GLU C C 1
ATOM 5769 O O . GLU C 1 85 ? 53.972 27.851 45.449 1.00 11.07 79 GLU C O 1
ATOM 5781 N N . LEU C 1 86 ? 55.659 27.427 44.044 1.00 10.09 80 LEU C N 1
ATOM 5782 C CA . LEU C 1 86 ? 54.755 26.778 43.090 1.00 8.63 80 LEU C CA 1
ATOM 5783 C C . LEU C 1 86 ? 54.164 25.507 43.704 1.00 9.46 80 LEU C C 1
ATOM 5784 O O . LEU C 1 86 ? 52.971 25.223 43.516 1.00 9.36 80 LEU C O 1
ATOM 5800 N N . ALA C 1 87 ? 54.978 24.740 44.435 1.00 10.26 81 ALA C N 1
ATOM 5801 C CA . ALA C 1 87 ? 54.423 23.540 45.078 1.00 10.39 81 ALA C CA 1
ATOM 5802 C C . ALA C 1 87 ? 53.425 23.909 46.171 1.00 10.74 81 ALA C C 1
ATOM 5803 O O . ALA C 1 87 ? 52.424 23.222 46.364 1.00 11.01 81 ALA C O 1
ATOM 5810 N N . ASP C 1 88 ? 53.678 25.009 46.877 1.00 10.91 82 ASP C N 1
ATOM 5811 C CA . ASP C 1 88 ? 52.734 25.470 47.883 1.00 10.79 82 ASP C CA 1
ATOM 5812 C C . ASP C 1 88 ? 51.421 25.869 47.206 1.00 10.08 82 ASP C C 1
ATOM 5813 O O . ASP C 1 88 ? 50.333 25.687 47.770 1.00 9.78 82 ASP C O 1
ATOM 5822 N N . LEU C 1 89 ? 51.526 26.454 46.018 1.00 9.59 83 LEU C N 1
ATOM 5823 C CA . LEU C 1 89 ? 50.324 26.831 45.251 1.00 9.06 83 LEU C CA 1
ATOM 5824 C C . LEU C 1 89 ? 49.563 25.559 44.820 1.00 9.96 83 LEU C C 1
ATOM 5825 O O . LEU C 1 89 ? 48.358 25.490 44.981 1.00 9.51 83 LEU C O 1
ATOM 5841 N N . LEU C 1 90 ? 50.263 24.538 44.312 1.00 9.48 84 LEU C N 1
ATOM 5842 C CA . LEU C 1 90 ? 49.573 23.241 44.115 1.00 10.17 84 LEU C CA 1
ATOM 5843 C C . LEU C 1 90 ? 48.859 22.759 45.377 1.00 9.97 84 LEU C C 1
ATOM 5844 O O . LEU C 1 90 ? 47.724 22.276 45.310 1.00 9.67 84 LEU C O 1
ATOM 5860 N N . TYR C 1 91 ? 49.534 22.875 46.521 1.00 9.46 85 TYR C N 1
ATOM 5861 C CA . TYR C 1 91 ? 48.994 22.355 47.778 1.00 9.80 85 TYR C CA 1
ATOM 5862 C C . TYR C 1 91 ? 47.642 22.993 48.101 1.00 10.54 85 TYR C C 1
ATOM 5863 O O . TYR C 1 91 ? 46.705 22.316 48.521 1.00 11.03 85 TYR C O 1
ATOM 5881 N N . VAL C 1 92 ? 47.530 24.310 47.920 1.00 9.87 86 VAL C N 1
ATOM 5882 C CA . VAL C 1 92 ? 46.242 24.971 48.266 1.00 9.89 86 VAL C CA 1
ATOM 5883 C C . VAL C 1 92 ? 45.214 24.910 47.128 1.00 10.18 86 VAL C C 1
ATOM 5884 O O . VAL C 1 92 ? 44.020 25.113 47.357 1.00 10.59 86 VAL C O 1
ATOM 5897 N N . THR C 1 93 ? 45.663 24.623 45.911 1.00 9.38 87 THR C N 1
ATOM 5898 C CA . THR C 1 93 ? 44.725 24.416 44.779 1.00 9.57 87 THR C CA 1
ATOM 5899 C C . THR C 1 93 ? 44.118 23.031 44.901 1.00 10.21 87 THR C C 1
ATOM 5900 O O . THR C 1 93 ? 42.877 22.867 44.873 1.00 9.99 87 THR C O 1
ATOM 5911 N N . TYR C 1 94 ? 44.969 22.016 45.036 1.00 8.92 88 TYR C N 1
ATOM 5912 C CA . TYR C 1 94 ? 44.413 20.693 45.387 1.00 9.52 88 TYR C CA 1
ATOM 5913 C C . TYR C 1 94 ? 43.624 20.742 46.675 1.00 9.82 88 TYR C C 1
ATOM 5914 O O . TYR C 1 94 ? 42.611 20.062 46.795 1.00 10.59 88 TYR C O 1
ATOM 5932 N N . GLY C 1 95 ? 44.052 21.560 47.641 1.00 9.06 89 GLY C N 1
ATOM 5933 C CA . GLY C 1 95 ? 43.322 21.654 48.912 1.00 10.16 89 GLY C CA 1
ATOM 5934 C C . GLY C 1 95 ? 41.908 22.139 48.721 1.00 10.57 89 GLY C C 1
ATOM 5935 O O . GLY C 1 95 ? 40.979 21.629 49.342 1.00 10.73 89 GLY C O 1
ATOM 5939 N N . ALA C 1 96 ? 41.718 23.086 47.800 1.00 10.01 90 ALA C N 1
ATOM 5940 C CA . ALA C 1 96 ? 40.378 23.606 47.556 1.00 10.72 90 ALA C CA 1
ATOM 5941 C C . ALA C 1 96 ? 39.506 22.510 46.928 1.00 10.70 90 ALA C C 1
ATOM 5942 O O . ALA C 1 96 ? 38.385 22.289 47.349 1.00 11.93 90 ALA C O 1
ATOM 5949 N N . LEU C 1 97 ? 40.042 21.803 45.936 1.00 9.79 91 LEU C N 1
ATOM 5950 C CA . LEU C 1 97 ? 39.250 20.751 45.297 1.00 10.04 91 LEU C CA 1
ATOM 5951 C C . LEU C 1 97 ? 38.864 19.666 46.307 1.00 11.01 91 LEU C C 1
ATOM 5952 O O . LEU C 1 97 ? 37.742 19.198 46.315 1.00 11.52 91 LEU C O 1
ATOM 5968 N N . ASP C 1 98 ? 39.815 19.284 47.140 1.00 10.68 92 ASP C N 1
ATOM 5969 C CA . ASP C 1 98 ? 39.552 18.234 48.145 1.00 11.54 92 ASP C CA 1
ATOM 5970 C C . ASP C 1 98 ? 38.474 18.650 49.155 1.00 12.62 92 ASP C C 1
ATOM 5971 O O . ASP C 1 98 ? 37.639 17.836 49.546 1.00 13.54 92 ASP C O 1
ATOM 5980 N N . GLN C 1 99 ? 38.472 19.932 49.537 1.00 12.04 93 GLN C N 1
ATOM 5981 C CA . GLN C 1 99 ? 37.479 20.424 50.498 1.00 12.72 93 GLN C CA 1
ATOM 5982 C C . GLN C 1 99 ? 36.114 20.509 49.865 1.00 13.12 93 GLN C C 1
ATOM 5983 O O . GLN C 1 99 ? 35.115 20.435 50.575 1.00 13.76 93 GLN C O 1
ATOM 5997 N N . LEU C 1 100 ? 36.071 20.615 48.541 1.00 13.24 94 LEU C N 1
ATOM 5998 C CA . LEU C 1 100 ? 34.791 20.556 47.815 1.00 13.16 94 LEU C CA 1
ATOM 5999 C C . LEU C 1 100 ? 34.340 19.128 47.564 1.00 13.90 94 LEU C C 1
ATOM 6000 O O . LEU C 1 100 ? 33.268 18.905 46.961 1.00 14.41 94 LEU C O 1
ATOM 6016 N N . GLY C 1 101 ? 35.161 18.166 47.983 1.00 14.45 95 GLY C N 1
ATOM 6017 C CA . GLY C 1 101 ? 34.830 16.759 47.765 1.00 14.88 95 GLY C CA 1
ATOM 6018 C C . GLY C 1 101 ? 34.957 16.346 46.311 1.00 14.95 95 GLY C C 1
ATOM 6019 O O . GLY C 1 101 ? 34.352 15.357 45.900 1.00 15.00 95 GLY C O 1
ATOM 6023 N N . ILE C 1 102 ? 35.731 17.109 45.528 1.00 14.20 96 ILE C N 1
ATOM 6024 C CA . ILE C 1 102 ? 35.835 16.880 44.107 1.00 15.04 96 ILE C CA 1
ATOM 6025 C C . ILE C 1 102 ? 37.194 16.268 43.786 1.00 13.47 96 ILE C C 1
ATOM 6026 O O . ILE C 1 102 ? 38.223 16.855 44.105 1.00 13.74 96 ILE C O 1
ATOM 6042 N N . ASP C 1 103 ? 37.179 15.089 43.164 1.00 13.77 97 ASP C N 1
ATOM 6043 C CA . ASP C 1 103 ? 38.387 14.346 42.836 1.00 13.33 97 ASP C CA 1
ATOM 6044 C C . ASP C 1 103 ? 39.188 15.125 41.780 1.00 13.47 97 ASP C C 1
ATOM 6045 O O . ASP C 1 103 ? 38.808 15.184 40.608 1.00 14.12 97 ASP C O 1
ATOM 6054 N N . ALA C 1 104 ? 40.270 15.746 42.234 1.00 12.36 98 ALA C N 1
ATOM 6055 C CA . ALA C 1 104 ? 41.070 16.635 41.394 1.00 12.19 98 ALA C CA 1
ATOM 6056 C C . ALA C 1 104 ? 41.667 15.879 40.229 1.00 12.83 98 ALA C C 1
ATOM 6057 O O . ALA C 1 104 ? 41.824 16.439 39.153 1.00 12.68 98 ALA C O 1
ATOM 6064 N N . ASP C 1 105 ? 41.982 14.594 40.423 1.00 13.22 99 ASP C N 1
ATOM 6065 C CA . ASP C 1 105 ? 42.566 13.833 39.334 1.00 13.61 99 ASP C CA 1
ATOM 6066 C C . ASP C 1 105 ? 41.560 13.588 38.209 1.00 14.24 99 ASP C C 1
ATOM 6067 O O . ASP C 1 105 ? 41.939 13.613 37.056 1.00 13.75 99 ASP C O 1
ATOM 6076 N N . ALA C 1 106 ? 40.290 13.348 38.554 1.00 14.91 100 ALA C N 1
ATOM 6077 C CA . ALA C 1 106 ? 39.241 13.168 37.557 1.00 14.97 100 ALA C CA 1
ATOM 6078 C C . ALA C 1 106 ? 39.012 14.443 36.771 1.00 15.06 100 ALA C C 1
ATOM 6079 O O . ALA C 1 106 ? 38.873 14.392 35.527 1.00 14.50 100 ALA C O 1
ATOM 6086 N N . VAL C 1 107 ? 38.987 15.589 37.470 1.00 13.24 101 VAL C N 1
ATOM 6087 C CA . VAL C 1 107 ? 38.821 16.867 36.758 1.00 13.36 101 VAL C CA 1
ATOM 6088 C C . VAL C 1 107 ? 40.053 17.178 35.877 1.00 13.28 101 VAL C C 1
ATOM 6089 O O . VAL C 1 107 ? 39.937 17.550 34.699 1.00 14.34 101 VAL C O 1
ATOM 6102 N N . PHE C 1 108 ? 41.229 16.996 36.446 1.00 12.82 102 PHE C N 1
ATOM 6103 C CA . PHE C 1 108 ? 42.458 17.247 35.704 1.00 12.64 102 PHE C CA 1
ATOM 6104 C C . PHE C 1 108 ? 42.571 16.360 34.454 1.00 13.79 102 PHE C C 1
ATOM 6105 O O . PHE C 1 108 ? 42.982 16.833 33.413 1.00 13.53 102 PHE C O 1
ATOM 6122 N N . ALA C 1 109 ? 42.167 15.092 34.547 1.00 14.05 103 ALA C N 1
ATOM 6123 C CA . ALA C 1 109 ? 42.269 14.190 33.401 1.00 14.75 103 ALA C CA 1
ATOM 6124 C C . ALA C 1 109 ? 41.452 14.717 32.245 1.00 14.80 103 ALA C C 1
ATOM 6125 O O . ALA C 1 109 ? 41.849 14.574 31.079 1.00 14.65 103 ALA C O 1
ATOM 6132 N N . GLU C 1 110 ? 40.298 15.317 32.574 1.00 14.52 104 GLU C N 1
ATOM 6133 C CA . GLU C 1 110 ? 39.402 15.833 31.531 1.00 15.71 104 GLU C CA 1
ATOM 6134 C C . GLU C 1 110 ? 39.923 17.133 30.895 1.00 14.64 104 GLU C C 1
ATOM 6135 O O . GLU C 1 110 ? 39.839 17.333 29.675 1.00 15.77 104 GLU C O 1
ATOM 6147 N N . VAL C 1 111 ? 40.475 18.012 31.721 1.00 13.38 105 VAL C N 1
ATOM 6148 C CA . VAL C 1 111 ? 41.146 19.208 31.232 1.00 13.26 105 VAL C CA 1
ATOM 6149 C C . VAL C 1 111 ? 42.343 18.799 30.357 1.00 13.00 105 VAL C C 1
ATOM 6150 O O . VAL C 1 111 ? 42.522 19.329 29.274 1.00 14.07 105 VAL C O 1
ATOM 6163 N N . HIS C 1 112 ? 43.124 17.824 30.815 1.00 12.63 106 HIS C N 1
ATOM 6164 C CA . HIS C 1 112 ? 44.269 17.358 30.028 1.00 12.95 106 HIS C CA 1
ATOM 6165 C C . HIS C 1 112 ? 43.808 16.739 28.707 1.00 14.45 106 HIS C C 1
ATOM 6166 O O . HIS C 1 112 ? 44.429 16.963 27.680 1.00 14.54 106 HIS C O 1
ATOM 6181 N N . ARG C 1 113 ? 42.728 15.949 28.738 1.00 14.14 107 ARG C N 1
ATOM 6182 C CA . ARG C 1 113 ? 42.226 15.303 27.525 1.00 15.59 107 ARG C CA 1
ATOM 6183 C C . ARG C 1 113 ? 41.993 16.373 26.451 1.00 15.80 107 ARG C C 1
ATOM 6184 O O . ARG C 1 113 ? 42.457 16.234 25.316 1.00 17.28 107 ARG C O 1
ATOM 6205 N N . ALA C 1 114 ? 41.305 17.447 26.836 1.00 15.55 108 ALA C N 1
ATOM 6206 C CA . ALA C 1 114 ? 40.982 18.539 25.910 1.00 14.91 108 ALA C CA 1
ATOM 6207 C C . ALA C 1 114 ? 42.233 19.295 25.461 1.00 14.86 108 ALA C C 1
ATOM 6208 O O . ALA C 1 114 ? 42.395 19.564 24.266 1.00 15.77 108 ALA C O 1
ATOM 6215 N N . ASN C 1 115 ? 43.135 19.593 26.398 1.00 13.71 109 ASN C N 1
ATOM 6216 C CA . ASN C 1 115 ? 44.334 20.325 26.055 1.00 14.14 109 ASN C CA 1
ATOM 6217 C C . ASN C 1 115 ? 45.215 19.519 25.121 1.00 14.47 109 ASN C C 1
ATOM 6218 O O . ASN C 1 115 ? 45.749 20.053 24.160 1.00 14.24 109 ASN C O 1
ATOM 6229 N N . LEU C 1 116 ? 45.370 18.235 25.422 1.00 14.26 110 LEU C N 1
ATOM 6230 C CA . LEU C 1 116 ? 46.261 17.406 24.598 1.00 15.47 110 LEU C CA 1
ATOM 6231 C C . LEU C 1 116 ? 45.648 17.190 23.221 1.00 15.54 110 LEU C C 1
ATOM 6232 O O . LEU C 1 116 ? 46.355 17.197 22.200 1.00 16.49 110 LEU C O 1
ATOM 6248 N N . SER C 1 117 ? 44.335 16.988 23.164 1.00 16.06 111 SER C N 1
ATOM 6249 C CA . SER C 1 117 ? 43.641 16.931 21.872 1.00 17.31 111 SER C CA 1
ATOM 6250 C C . SER C 1 117 ? 43.871 18.214 21.065 1.00 17.45 111 SER C C 1
ATOM 6251 O O . SER C 1 117 ? 44.195 18.157 19.870 1.00 16.78 111 SER C O 1
ATOM 6259 N N . LYS C 1 118 ? 43.765 19.373 21.723 1.00 15.82 112 LYS C N 1
ATOM 6260 C CA . LYS C 1 118 ? 44.019 20.632 20.997 1.00 15.57 112 LYS C CA 1
ATOM 6261 C C . LYS C 1 118 ? 45.444 20.689 20.466 1.00 15.17 112 LYS C C 1
ATOM 6262 O O . LYS C 1 118 ? 45.667 21.147 19.360 1.00 15.72 112 LYS C O 1
ATOM 6281 N N . ALA C 1 119 ? 46.395 20.189 21.256 1.00 14.42 113 ALA C N 1
ATOM 6282 C CA . ALA C 1 119 ? 47.805 20.165 20.866 1.00 14.77 113 ALA C CA 1
ATOM 6283 C C . ALA C 1 119 ? 48.040 19.369 19.593 1.00 15.98 113 ALA C C 1
ATOM 6284 O O . ALA C 1 119 ? 49.033 19.589 18.897 1.00 16.85 113 ALA C O 1
ATOM 6291 N N . SER C 1 120 ? 47.123 18.456 19.290 1.00 16.39 114 SER C N 1
ATOM 6292 C CA . SER C 1 120 ? 47.244 17.582 18.110 1.00 17.44 114 SER C CA 1
ATOM 6293 C C . SER C 1 120 ? 46.781 18.243 16.803 1.00 19.01 114 SER C C 1
ATOM 6294 O O . SER C 1 120 ? 46.883 17.662 15.720 1.00 19.57 114 SER C O 1
ATOM 6302 N N . GLY C 1 121 ? 46.272 19.468 16.913 1.00 17.58 115 GLY C N 1
ATOM 6303 C CA . GLY C 1 121 ? 45.778 20.193 15.756 1.00 18.63 115 GLY C CA 1
ATOM 6304 C C . GLY C 1 121 ? 46.952 20.718 14.945 1.00 19.73 115 GLY C C 1
ATOM 6305 O O . GLY C 1 121 ? 48.101 20.670 15.429 1.00 20.11 115 GLY C O 1
ATOM 6309 N N . PRO C 1 122 ? 46.666 21.266 13.767 1.00 20.72 116 PRO C N 1
ATOM 6310 C CA . PRO C 1 122 ? 47.685 21.908 12.926 1.00 21.42 116 PRO C CA 1
ATOM 6311 C C . PRO C 1 122 ? 48.061 23.247 13.558 1.00 21.83 116 PRO C C 1
ATOM 6312 O O . PRO C 1 122 ? 47.353 23.714 14.439 1.00 20.84 116 PRO C O 1
ATOM 6323 N N . ARG C 1 123 ? 49.184 23.829 13.152 1.00 23.82 117 ARG C N 1
ATOM 6324 C CA . ARG C 1 123 ? 49.478 25.203 13.537 1.00 25.17 117 ARG C CA 1
ATOM 6325 C C . ARG C 1 123 ? 49.265 26.145 12.354 1.00 26.62 117 ARG C C 1
ATOM 6326 O O . ARG C 1 123 ? 49.494 25.786 11.179 1.00 27.31 117 ARG C O 1
ATOM 6347 N N . ARG C 1 124 ? 48.794 27.347 12.677 1.00 26.95 118 ARG C N 1
ATOM 6348 C CA . ARG C 1 124 ? 48.666 28.422 11.715 1.00 28.89 118 ARG C CA 1
ATOM 6349 C C . ARG C 1 124 ? 50.088 28.786 11.261 1.00 29.45 118 ARG C C 1
ATOM 6350 O O . ARG C 1 124 ? 51.054 28.477 11.949 1.00 29.28 118 ARG C O 1
ATOM 6371 N N . ALA C 1 125 ? 50.217 29.434 10.108 1.00 31.50 119 ALA C N 1
ATOM 6372 C CA . ALA C 1 125 ? 51.540 29.775 9.565 1.00 32.67 119 ALA C CA 1
ATOM 6373 C C . ALA C 1 125 ? 52.394 30.578 10.558 1.00 32.23 119 ALA C C 1
ATOM 6374 O O . ALA C 1 125 ? 53.626 30.411 10.615 1.00 31.83 119 ALA C O 1
ATOM 6381 N N . ASP C 1 126 ? 51.743 31.427 11.351 1.00 31.67 120 ASP C N 1
ATOM 6382 C CA . ASP C 1 126 ? 52.437 32.201 12.382 1.00 32.03 120 ASP C CA 1
ATOM 6383 C C . ASP C 1 126 ? 52.713 31.395 13.654 1.00 31.06 120 ASP C C 1
ATOM 6384 O O . ASP C 1 126 ? 53.249 31.918 14.645 1.00 31.80 120 ASP C O 1
ATOM 6393 N N . GLY C 1 127 ? 52.329 30.120 13.643 1.00 30.26 121 GLY C N 1
ATOM 6394 C CA . GLY C 1 127 ? 52.602 29.243 14.769 1.00 28.50 121 GLY C CA 1
ATOM 6395 C C . GLY C 1 127 ? 51.494 29.079 15.797 1.00 27.04 121 GLY C C 1
ATOM 6396 O O . GLY C 1 127 ? 51.634 28.292 16.733 1.00 27.00 121 GLY C O 1
ATOM 6400 N N . LYS C 1 128 ? 50.388 29.804 15.652 1.00 25.94 122 LYS C N 1
ATOM 6401 C CA . LYS C 1 128 ? 49.295 29.649 16.609 1.00 23.94 122 LYS C CA 1
ATOM 6402 C C . LYS C 1 128 ? 48.730 28.223 16.562 1.00 22.38 122 LYS C C 1
ATOM 6403 O O . LYS C 1 128 ? 48.465 27.711 15.478 1.00 22.82 122 LYS C O 1
ATOM 6422 N N . GLN C 1 129 ? 48.527 27.617 17.721 1.00 21.23 123 GLN C N 1
ATOM 6423 C CA . GLN C 1 129 ? 47.921 26.269 17.783 1.00 19.81 123 GLN C CA 1
ATOM 6424 C C . GLN C 1 129 ? 46.437 26.308 17.444 1.00 19.65 123 GLN C C 1
ATOM 6425 O O . GLN C 1 129 ? 45.656 27.093 18.024 1.00 19.24 123 GLN C O 1
ATOM 6439 N N . LEU C 1 130 ? 46.050 25.471 16.485 1.00 18.51 124 LEU C N 1
ATOM 6440 C CA . LEU C 1 130 ? 44.654 25.393 16.040 1.00 18.11 124 LEU C CA 1
ATOM 6441 C C . LEU C 1 130 ? 44.066 24.087 16.541 1.00 18.35 124 LEU C C 1
ATOM 6442 O O . LEU C 1 130 ? 44.809 23.133 16.809 1.00 17.59 124 LEU C O 1
ATOM 6458 N N . LYS C 1 131 ? 42.740 24.046 16.677 1.00 17.94 125 LYS C N 1
ATOM 6459 C CA . LYS C 1 131 ? 42.083 22.828 17.138 1.00 17.25 125 LYS C CA 1
ATOM 6460 C C . LYS C 1 131 ? 42.036 21.845 15.967 1.00 17.70 125 LYS C C 1
ATOM 6461 O O . LYS C 1 131 ? 41.905 22.257 14.813 1.00 18.87 125 LYS C O 1
ATOM 6480 N N . PRO C 1 132 ? 42.114 20.531 16.263 1.00 17.37 126 PRO C N 1
ATOM 6481 C CA . PRO C 1 132 ? 41.910 19.536 15.204 1.00 18.86 126 PRO C CA 1
ATOM 6482 C C . PRO C 1 132 ? 40.435 19.429 14.845 1.00 19.86 126 PRO C C 1
ATOM 6483 O O . PRO C 1 132 ? 39.582 19.950 15.582 1.00 20.20 126 PRO C O 1
ATOM 6494 N N . GLU C 1 133 ? 40.134 18.730 13.765 1.00 21.55 127 GLU C N 1
ATOM 6495 C CA . GLU C 1 133 ? 38.749 18.512 13.373 1.00 23.20 127 GLU C CA 1
ATOM 6496 C C . GLU C 1 133 ? 38.023 17.816 14.517 1.00 23.16 127 GLU C C 1
ATOM 6497 O O . GLU C 1 133 ? 38.568 16.895 15.149 1.00 21.99 127 GLU C O 1
ATOM 6509 N N . GLY C 1 134 ? 36.814 18.278 14.807 1.00 22.88 128 GLY C N 1
ATOM 6510 C CA . GLY C 1 134 ? 35.971 17.628 15.817 1.00 24.28 128 GLY C CA 1
ATOM 6511 C C . GLY C 1 134 ? 36.416 17.713 17.265 1.00 23.85 128 GLY C C 1
ATOM 6512 O O . GLY C 1 134 ? 35.997 16.900 18.099 1.00 24.71 128 GLY C O 1
ATOM 6516 N N . TRP C 1 135 ? 37.242 18.705 17.589 1.00 22.74 129 TRP C N 1
ATOM 6517 C CA . TRP C 1 135 ? 37.734 18.894 18.941 1.00 21.83 129 TRP C CA 1
ATOM 6518 C C . TRP C 1 135 ? 36.582 19.114 19.908 1.00 23.01 129 TRP C C 1
ATOM 6519 O O . TRP C 1 135 ? 35.632 19.826 19.591 1.00 22.99 129 TRP C O 1
ATOM 6540 N N . ARG C 1 136 ? 36.675 18.490 21.072 1.00 22.32 130 ARG C N 1
ATOM 6541 C CA . ARG C 1 136 ? 35.664 18.643 22.113 1.00 24.28 130 ARG C CA 1
ATOM 6542 C C . ARG C 1 136 ? 36.249 19.212 23.392 1.00 22.61 130 ARG C C 1
ATOM 6543 O O . ARG C 1 136 ? 37.219 18.662 23.918 1.00 22.22 130 ARG C O 1
ATOM 6564 N N . PRO C 1 137 ? 35.666 20.324 23.885 1.00 23.24 131 PRO C N 1
ATOM 6565 C CA . PRO C 1 137 ? 36.142 21.020 25.069 1.00 22.17 131 PRO C CA 1
ATOM 6566 C C . PRO C 1 137 ? 35.988 20.150 26.312 1.00 21.29 131 PRO C C 1
ATOM 6567 O O . PRO C 1 137 ? 35.230 19.178 26.310 1.00 22.03 131 PRO C O 1
ATOM 6578 N N . ALA C 1 138 ? 36.749 20.473 27.348 1.00 20.84 132 ALA C N 1
ATOM 6579 C CA . ALA C 1 138 ? 36.629 19.789 28.636 1.00 20.35 132 ALA C CA 1
ATOM 6580 C C . ALA C 1 138 ? 35.190 19.917 29.104 1.00 21.71 132 ALA C C 1
ATOM 6581 O O . ALA C 1 138 ? 34.650 21.024 29.126 1.00 23.06 132 ALA C O 1
ATOM 6588 N N . ASP C 1 139 ? 34.588 18.795 29.478 1.00 20.41 133 ASP C N 1
ATOM 6589 C CA . ASP C 1 139 ? 33.244 18.757 30.030 1.00 21.03 133 ASP C CA 1
ATOM 6590 C C . ASP C 1 139 ? 33.347 18.441 31.522 1.00 19.41 133 ASP C C 1
ATOM 6591 O O . ASP C 1 139 ? 33.190 17.305 31.954 1.00 18.35 133 ASP C O 1
ATOM 6600 N N . VAL C 1 140 ? 33.609 19.479 32.313 1.00 18.17 134 VAL C N 1
ATOM 6601 C CA . VAL C 1 140 ? 33.791 19.292 33.755 1.00 17.41 134 VAL C CA 1
ATOM 6602 C C . VAL C 1 140 ? 32.449 19.031 34.439 1.00 18.84 134 VAL C C 1
ATOM 6603 O O . VAL C 1 140 ? 32.389 18.269 35.403 1.00 18.47 134 VAL C O 1
ATOM 6616 N N . ARG C 1 141 ? 31.366 19.604 33.918 1.00 19.76 135 ARG C N 1
ATOM 6617 C CA . ARG C 1 141 ? 30.051 19.293 34.481 1.00 21.59 135 ARG C CA 1
ATOM 6618 C C . ARG C 1 141 ? 29.808 17.787 34.485 1.00 21.64 135 ARG C C 1
ATOM 6619 O O . ARG C 1 141 ? 29.304 17.230 35.464 1.00 22.29 135 ARG C O 1
ATOM 6640 N N . GLY C 1 142 ? 30.201 17.142 33.385 1.00 21.82 136 GLY C N 1
ATOM 6641 C CA . GLY C 1 142 ? 29.982 15.726 33.207 1.00 22.12 136 GLY C CA 1
ATOM 6642 C C . GLY C 1 142 ? 30.811 14.948 34.194 1.00 21.33 136 GLY C C 1
ATOM 6643 O O . GLY C 1 142 ? 30.356 13.945 34.728 1.00 22.59 136 GLY C O 1
ATOM 6647 N N . VAL C 1 143 ? 32.042 15.411 34.424 1.00 20.20 137 VAL C N 1
ATOM 6648 C CA . VAL C 1 143 ? 32.911 14.773 35.415 1.00 19.40 137 VAL C CA 1
ATOM 6649 C C . VAL C 1 143 ? 32.260 14.856 36.793 1.00 18.83 137 VAL C C 1
ATOM 6650 O O . VAL C 1 143 ? 32.198 13.865 37.519 1.00 19.46 137 VAL C O 1
ATOM 6663 N N . ILE C 1 144 ? 31.801 16.055 37.154 1.00 18.90 138 ILE C N 1
ATOM 6664 C CA . ILE C 1 144 ? 31.151 16.252 38.453 1.00 19.37 138 ILE C CA 1
ATOM 6665 C C . ILE C 1 144 ? 29.937 15.337 38.623 1.00 20.81 138 ILE C C 1
ATOM 6666 O O . ILE C 1 144 ? 29.765 14.727 39.678 1.00 20.70 138 ILE C O 1
ATOM 6682 N N . GLU C 1 145 ? 29.114 15.226 37.581 1.00 22.15 139 GLU C N 1
ATOM 6683 C CA . GLU C 1 145 ? 27.960 14.336 37.620 1.00 24.40 139 GLU C CA 1
ATOM 6684 C C . GLU C 1 145 ? 28.386 12.894 37.871 1.00 24.71 139 GLU C C 1
ATOM 6685 O O . GLU C 1 145 ? 27.804 12.204 38.715 1.00 25.27 139 GLU C O 1
ATOM 6697 N N . ARG C 1 146 ? 29.404 12.432 37.151 1.00 23.92 140 ARG C N 1
ATOM 6698 C CA . ARG C 1 146 ? 29.876 11.062 37.347 1.00 25.58 140 ARG C CA 1
ATOM 6699 C C . ARG C 1 146 ? 30.431 10.819 38.748 1.00 24.93 140 ARG C C 1
ATOM 6700 O O . ARG C 1 146 ? 30.231 9.750 39.316 1.00 25.85 140 ARG C O 1
ATOM 6721 N N . LEU C 1 147 ? 31.113 11.810 39.305 1.00 23.44 141 LEU C N 1
ATOM 6722 C CA . LEU C 1 147 ? 31.657 11.689 40.651 1.00 23.71 141 LEU C CA 1
ATOM 6723 C C . LEU C 1 147 ? 30.556 11.578 41.700 1.00 26.12 141 LEU C C 1
ATOM 6724 O O . LEU C 1 147 ? 30.753 10.953 42.725 1.00 27.52 141 LEU C O 1
ATOM 6740 N N . GLN C 1 148 ? 29.404 12.188 41.435 1.00 28.25 142 GLN C N 1
ATOM 6741 C CA . GLN C 1 148 ? 28.274 12.127 42.359 1.00 31.53 142 GLN C CA 1
ATOM 6742 C C . GLN C 1 148 ? 27.707 10.708 42.502 1.00 34.89 142 GLN C C 1
ATOM 6743 O O . GLN C 1 148 ? 26.962 10.438 43.451 1.00 35.02 142 GLN C O 1
ATOM 6757 N N . HIS C 1 149 ? 28.066 9.822 41.565 1.00 38.06 143 HIS C N 1
ATOM 6758 C CA . HIS C 1 149 ? 27.583 8.424 41.531 1.00 42.72 143 HIS C CA 1
ATOM 6759 C C . HIS C 1 149 ? 28.727 7.409 41.380 1.00 44.35 143 HIS C C 1
ATOM 6760 O O . HIS C 1 149 ? 29.368 7.330 40.326 1.00 44.87 143 HIS C O 1
ATOM 6774 N N . ALA C 1 150 ? 28.980 6.626 42.427 1.00 46.62 144 ALA C N 1
ATOM 6775 C CA . ALA C 1 150 ? 30.135 5.722 42.421 1.00 47.75 144 ALA C CA 1
ATOM 6776 C C . ALA C 1 150 ? 29.764 4.312 41.989 1.00 49.88 144 ALA C C 1
ATOM 6777 O O . ALA C 1 150 ? 30.530 3.372 42.207 1.00 51.27 144 ALA C O 1
ATOM 6784 N N . GLY D 1 1 ? 66.971 -7.567 28.565 1.00 44.21 -5 GLY D N 1
ATOM 6785 C CA . GLY D 1 1 ? 66.551 -8.083 29.904 1.00 43.44 -5 GLY D CA 1
ATOM 6786 C C . GLY D 1 1 ? 65.052 -8.050 30.121 1.00 41.74 -5 GLY D C 1
ATOM 6787 O O . GLY D 1 1 ? 64.585 -8.047 31.272 1.00 42.56 -5 GLY D O 1
ATOM 6793 N N . ILE D 1 2 ? 64.289 -7.988 29.024 1.00 39.77 -4 ILE D N 1
ATOM 6794 C CA . ILE D 1 2 ? 62.817 -8.097 29.107 1.00 36.06 -4 ILE D CA 1
ATOM 6795 C C . ILE D 1 2 ? 62.386 -9.313 28.275 1.00 35.86 -4 ILE D C 1
ATOM 6796 O O . ILE D 1 2 ? 63.126 -9.765 27.423 1.00 36.69 -4 ILE D O 1
ATOM 6812 N N . ASP D 1 3 ? 61.205 -9.864 28.551 1.00 33.25 -3 ASP D N 1
ATOM 6813 C CA . ASP D 1 3 ? 60.779 -11.110 27.904 1.00 32.11 -3 ASP D CA 1
ATOM 6814 C C . ASP D 1 3 ? 59.232 -11.128 27.855 1.00 29.52 -3 ASP D C 1
ATOM 6815 O O . ASP D 1 3 ? 58.617 -10.181 28.292 1.00 29.23 -3 ASP D O 1
ATOM 6824 N N . PRO D 1 4 ? 58.619 -12.198 27.292 1.00 30.33 -2 PRO D N 1
ATOM 6825 C CA . PRO D 1 4 ? 57.154 -12.113 27.151 1.00 28.63 -2 PRO D CA 1
ATOM 6826 C C . PRO D 1 4 ? 56.429 -11.941 28.474 1.00 27.42 -2 PRO D C 1
ATOM 6827 O O . PRO D 1 4 ? 55.367 -11.319 28.517 1.00 26.50 -2 PRO D O 1
ATOM 6838 N N . PHE D 1 5 ? 57.034 -12.428 29.554 1.00 27.84 -1 PHE D N 1
ATOM 6839 C CA . PHE D 1 5 ? 56.501 -12.166 30.923 1.00 27.12 -1 PHE D CA 1
ATOM 6840 C C . PHE D 1 5 ? 56.470 -10.730 31.448 1.00 25.55 -1 PHE D C 1
ATOM 6841 O O . PHE D 1 5 ? 55.665 -10.390 32.325 1.00 24.98 -1 PHE D O 1
ATOM 6858 N N . THR D 1 6 ? 57.296 -9.847 30.878 1.00 25.39 0 THR D N 1
ATOM 6859 C CA . THR D 1 6 ? 57.301 -8.445 31.234 1.00 24.76 0 THR D CA 1
ATOM 6860 C C . THR D 1 6 ? 55.904 -7.812 31.086 1.00 23.00 0 THR D C 1
ATOM 6861 O O . THR D 1 6 ? 55.593 -6.874 31.757 1.00 22.60 0 THR D O 1
ATOM 6872 N N . MET D 1 7 ? 55.071 -8.403 30.217 1.00 23.46 1 MET D N 1
ATOM 6873 C CA . MET D 1 7 ? 53.777 -7.792 29.886 1.00 23.50 1 MET D CA 1
ATOM 6874 C C . MET D 1 7 ? 52.736 -7.969 31.009 1.00 23.78 1 MET D C 1
ATOM 6875 O O . MET D 1 7 ? 51.642 -7.414 30.943 1.00 23.55 1 MET D O 1
ATOM 6889 N N . SER D 1 8 ? 53.097 -8.733 32.043 1.00 25.81 2 SER D N 1
ATOM 6890 C CA . SER D 1 8 ? 52.295 -8.821 33.284 1.00 27.52 2 SER D CA 1
ATOM 6891 C C . SER D 1 8 ? 52.230 -7.521 34.062 1.00 28.24 2 SER D C 1
ATOM 6892 O O . SER D 1 8 ? 51.290 -7.287 34.820 1.00 27.93 2 SER D O 1
ATOM 6900 N N . ASP D 1 9 ? 53.261 -6.700 33.910 1.00 30.02 3 ASP D N 1
ATOM 6901 C CA . ASP D 1 9 ? 53.394 -5.472 34.655 1.00 32.33 3 ASP D CA 1
ATOM 6902 C C . ASP D 1 9 ? 52.465 -4.433 34.041 1.00 32.36 3 ASP D C 1
ATOM 6903 O O . ASP D 1 9 ? 52.656 -4.029 32.909 1.00 33.56 3 ASP D O 1
ATOM 6912 N N . LEU D 1 10 ? 51.436 -4.031 34.771 1.00 33.52 4 LEU D N 1
ATOM 6913 C CA . LEU D 1 10 ? 50.518 -3.016 34.255 1.00 33.87 4 LEU D CA 1
ATOM 6914 C C . LEU D 1 10 ? 50.902 -1.649 34.838 1.00 33.81 4 LEU D C 1
ATOM 6915 O O . LEU D 1 10 ? 50.867 -1.466 36.054 1.00 34.07 4 LEU D O 1
ATOM 6931 N N . PRO D 1 11 ? 51.307 -0.697 33.973 1.00 33.32 5 PRO D N 1
ATOM 6932 C CA . PRO D 1 11 ? 51.719 0.621 34.478 1.00 32.68 5 PRO D CA 1
ATOM 6933 C C . PRO D 1 11 ? 50.626 1.389 35.232 1.00 31.98 5 PRO D C 1
ATOM 6934 O O . PRO D 1 11 ? 49.429 1.273 34.928 1.00 31.98 5 PRO D O 1
ATOM 6945 N N . CYS D 1 12 ? 51.055 2.158 36.226 1.00 31.87 6 CYS D N 1
ATOM 6946 C CA . CYS D 1 12 ? 50.160 3.036 36.974 1.00 31.31 6 CYS D CA 1
ATOM 6947 C C . CYS D 1 12 ? 49.703 4.241 36.145 1.00 29.25 6 CYS D C 1
ATOM 6948 O O . CYS D 1 12 ? 50.354 4.575 35.154 1.00 29.71 6 CYS D O 1
ATOM 6955 N N . PRO D 1 13 ? 48.569 4.872 36.513 1.00 28.19 7 PRO D N 1
ATOM 6956 C CA . PRO D 1 13 ? 48.240 6.063 35.718 1.00 26.21 7 PRO D CA 1
ATOM 6957 C C . PRO D 1 13 ? 49.403 7.059 35.783 1.00 24.46 7 PRO D C 1
ATOM 6958 O O . PRO D 1 13 ? 50.123 7.102 36.795 1.00 23.01 7 PRO D O 1
ATOM 6969 N N . PRO D 1 14 ? 49.602 7.857 34.718 1.00 23.13 8 PRO D N 1
ATOM 6970 C CA . PRO D 1 14 ? 50.583 8.940 34.836 1.00 20.92 8 PRO D CA 1
ATOM 6971 C C . PRO D 1 14 ? 50.132 9.923 35.912 1.00 18.46 8 PRO D C 1
ATOM 6972 O O . PRO D 1 14 ? 48.936 9.997 36.206 1.00 19.22 8 PRO D O 1
ATOM 6983 N N . THR D 1 15 ? 51.078 10.636 36.518 1.00 16.27 9 THR D N 1
ATOM 6984 C CA . THR D 1 15 ? 50.725 11.705 37.448 1.00 14.83 9 THR D CA 1
ATOM 6985 C C . THR D 1 15 ? 50.357 12.947 36.642 1.00 13.29 9 THR D C 1
ATOM 6986 O O . THR D 1 15 ? 50.688 13.068 35.466 1.00 13.48 9 THR D O 1
ATOM 6997 N N . ASN D 1 16 ? 49.722 13.893 37.306 1.00 12.38 10 ASN D N 1
ATOM 6998 C CA . ASN D 1 16 ? 49.411 15.156 36.640 1.00 12.29 10 ASN D CA 1
ATOM 6999 C C . ASN D 1 16 ? 50.669 15.883 36.156 1.00 11.48 10 ASN D C 1
ATOM 7000 O O . ASN D 1 16 ? 50.663 16.502 35.070 1.00 11.53 10 ASN D O 1
ATOM 7011 N N . ALA D 1 17 ? 51.758 15.799 36.923 1.00 11.62 11 ALA D N 1
ATOM 7012 C CA . ALA D 1 17 ? 52.990 16.430 36.507 1.00 12.36 11 ALA D CA 1
ATOM 7013 C C . ALA D 1 17 ? 53.477 15.754 35.223 1.00 12.79 11 ALA D C 1
ATOM 7014 O O . ALA D 1 17 ? 53.941 16.440 34.285 1.00 12.68 11 ALA D O 1
ATOM 7021 N N . GLU D 1 18 ? 53.359 14.418 35.162 1.00 12.83 12 GLU D N 1
ATOM 7022 C CA . GLU D 1 18 ? 53.775 13.701 33.944 1.00 14.02 12 GLU D CA 1
ATOM 7023 C C . GLU D 1 18 ? 52.915 14.085 32.753 1.00 13.78 12 GLU D C 1
ATOM 7024 O O . GLU D 1 18 ? 53.425 14.201 31.638 1.00 14.23 12 GLU D O 1
ATOM 7036 N N . ARG D 1 19 ? 51.622 14.280 32.991 1.00 12.68 13 ARG D N 1
ATOM 7037 C CA . ARG D 1 19 ? 50.730 14.807 31.953 1.00 12.88 13 ARG D CA 1
ATOM 7038 C C . ARG D 1 19 ? 51.212 16.125 31.359 1.00 12.59 13 ARG D C 1
ATOM 7039 O O . ARG D 1 19 ? 51.154 16.329 30.132 1.00 12.72 13 ARG D O 1
ATOM 7060 N N . LEU D 1 20 ? 51.757 17.017 32.196 1.00 12.89 14 LEU D N 1
ATOM 7061 C CA . LEU D 1 20 ? 52.300 18.263 31.645 1.00 12.82 14 LEU D CA 1
ATOM 7062 C C . LEU D 1 20 ? 53.519 18.034 30.755 1.00 13.26 14 LEU D C 1
ATOM 7063 O O . LEU D 1 20 ? 53.691 18.709 29.746 1.00 14.16 14 LEU D O 1
ATOM 7079 N N . HIS D 1 21 ? 54.386 17.105 31.157 1.00 13.66 15 HIS D N 1
ATOM 7080 C CA . HIS D 1 21 ? 55.537 16.775 30.333 1.00 15.33 15 HIS D CA 1
ATOM 7081 C C . HIS D 1 21 ? 55.089 16.295 28.966 1.00 15.26 15 HIS D C 1
ATOM 7082 O O . HIS D 1 21 ? 55.648 16.704 27.932 1.00 15.85 15 HIS D O 1
ATOM 7097 N N . GLU D 1 22 ? 54.048 15.457 28.964 1.00 15.14 16 GLU D N 1
ATOM 7098 C CA . GLU D 1 22 ? 53.466 14.927 27.733 1.00 15.54 16 GLU D CA 1
ATOM 7099 C C . GLU D 1 22 ? 52.885 16.044 26.846 1.00 15.22 16 GLU D C 1
ATOM 7100 O O . GLU D 1 22 ? 53.030 16.038 25.608 1.00 15.13 16 GLU D O 1
ATOM 7112 N N . PHE D 1 23 ? 52.208 16.977 27.507 1.00 14.00 17 PHE D N 1
ATOM 7113 C CA . PHE D 1 23 ? 51.570 18.100 26.824 1.00 13.26 17 PHE D CA 1
ATOM 7114 C C . PHE D 1 23 ? 52.654 18.960 26.166 1.00 13.52 17 PHE D C 1
ATOM 7115 O O . PHE D 1 23 ? 52.565 19.300 24.999 1.00 13.21 17 PHE D O 1
ATOM 7132 N N . HIS D 1 24 ? 53.700 19.303 26.920 1.00 14.09 18 HIS D N 1
ATOM 7133 C CA . HIS D 1 24 ? 54.747 20.136 26.336 1.00 14.69 18 HIS D CA 1
ATOM 7134 C C . HIS D 1 24 ? 55.466 19.461 25.175 1.00 15.86 18 HIS D C 1
ATOM 7135 O O . HIS D 1 24 ? 55.733 20.100 24.188 1.00 16.50 18 HIS D O 1
ATOM 7149 N N . ARG D 1 25 ? 55.697 18.159 25.264 1.00 16.47 19 ARG D N 1
ATOM 7150 C CA . ARG D 1 25 ? 56.234 17.447 24.098 1.00 16.92 19 ARG D CA 1
ATOM 7151 C C . ARG D 1 25 ? 55.296 17.552 22.876 1.00 17.71 19 ARG D C 1
ATOM 7152 O O . ARG D 1 25 ? 55.760 17.791 21.745 1.00 18.59 19 ARG D O 1
ATOM 7173 N N . ALA D 1 26 ? 53.995 17.412 23.117 1.00 17.13 20 ALA D N 1
ATOM 7174 C CA . ALA D 1 26 ? 52.988 17.426 22.055 1.00 18.13 20 ALA D CA 1
ATOM 7175 C C . ALA D 1 26 ? 52.889 18.772 21.360 1.00 19.93 20 ALA D C 1
ATOM 7176 O O . ALA D 1 26 ? 52.714 18.819 20.130 1.00 22.91 20 ALA D O 1
ATOM 7183 N N . ILE D 1 27 ? 53.078 19.871 22.098 1.00 19.74 21 ILE D N 1
ATOM 7184 C CA . ILE D 1 27 ? 52.972 21.189 21.454 1.00 21.43 21 ILE D CA 1
ATOM 7185 C C . ILE D 1 27 ? 54.275 21.571 20.765 1.00 23.89 21 ILE D C 1
ATOM 7186 O O . ILE D 1 27 ? 54.394 22.684 20.236 1.00 25.12 21 ILE D O 1
ATOM 7202 N N . GLY D 1 28 ? 55.223 20.629 20.761 1.00 26.17 22 GLY D N 1
ATOM 7203 C CA . GLY D 1 28 ? 56.434 20.714 19.934 1.00 28.88 22 GLY D CA 1
ATOM 7204 C C . GLY D 1 28 ? 57.487 21.525 20.643 1.00 30.02 22 GLY D C 1
ATOM 7205 O O . GLY D 1 28 ? 58.401 22.086 20.012 1.00 31.49 22 GLY D O 1
ATOM 7209 N N . ALA D 1 29 ? 57.321 21.594 21.957 1.00 30.43 23 ALA D N 1
ATOM 7210 C CA . ALA D 1 29 ? 58.086 22.453 22.851 1.00 30.90 23 ALA D CA 1
ATOM 7211 C C . ALA D 1 29 ? 58.631 21.631 24.022 1.00 30.60 23 ALA D C 1
ATOM 7212 O O . ALA D 1 29 ? 58.435 22.012 25.193 1.00 30.09 23 ALA D O 1
ATOM 7219 N N . ALA D 1 30 ? 59.303 20.517 23.702 1.00 29.96 24 ALA D N 1
ATOM 7220 C CA . ALA D 1 30 ? 59.740 19.555 24.716 1.00 29.26 24 ALA D CA 1
ATOM 7221 C C . ALA D 1 30 ? 60.571 20.238 25.801 1.00 27.67 24 ALA D C 1
ATOM 7222 O O . ALA D 1 30 ? 61.461 21.051 25.509 1.00 28.57 24 ALA D O 1
ATOM 7229 N N . THR D 1 31 ? 60.297 19.868 27.039 1.00 25.41 25 THR D N 1
ATOM 7230 C CA . THR D 1 31 ? 60.893 20.519 28.212 1.00 23.11 25 THR D CA 1
ATOM 7231 C C . THR D 1 31 ? 62.030 19.712 28.853 1.00 22.97 25 THR D C 1
ATOM 7232 O O . THR D 1 31 ? 62.121 18.487 28.678 1.00 21.85 25 THR D O 1
ATOM 7243 N N . PRO D 1 32 ? 62.925 20.404 29.582 1.00 21.56 26 PRO D N 1
ATOM 7244 C CA . PRO D 1 32 ? 64.108 19.728 30.100 1.00 21.78 26 PRO D CA 1
ATOM 7245 C C . PRO D 1 32 ? 63.816 18.663 31.153 1.00 21.41 26 PRO D C 1
ATOM 7246 O O . PRO D 1 32 ? 62.812 18.735 31.874 1.00 20.60 26 PRO D O 1
ATOM 7257 N N . GLU D 1 33 ? 64.738 17.712 31.281 1.00 22.12 27 GLU D N 1
ATOM 7258 C CA . GLU D 1 33 ? 64.545 16.629 32.244 1.00 22.68 27 GLU D CA 1
ATOM 7259 C C . GLU D 1 33 ? 65.064 16.970 33.627 1.00 22.13 27 GLU D C 1
ATOM 7260 O O . GLU D 1 33 ? 64.583 16.415 34.624 1.00 23.77 27 GLU D O 1
ATOM 7272 N N . ARG D 1 34 ? 65.966 17.946 33.691 1.00 20.86 28 ARG D N 1
ATOM 7273 C CA . ARG D 1 34 ? 66.572 18.369 34.950 1.00 20.46 28 ARG D CA 1
ATOM 7274 C C . ARG D 1 34 ? 66.447 19.889 35.127 1.00 18.63 28 ARG D C 1
ATOM 7275 O O . ARG D 1 34 ? 66.157 20.607 34.151 1.00 17.66 28 ARG D O 1
ATOM 7296 N N . PRO D 1 35 ? 66.623 20.382 36.361 1.00 17.69 29 PRO D N 1
ATOM 7297 C CA . PRO D 1 35 ? 66.364 21.810 36.590 1.00 17.31 29 PRO D CA 1
ATOM 7298 C C . PRO D 1 35 ? 67.177 22.711 35.682 1.00 17.41 29 PRO D C 1
ATOM 7299 O O . PRO D 1 35 ? 68.397 22.529 35.527 1.00 17.54 29 PRO D O 1
ATOM 7310 N N . THR D 1 36 ? 66.487 23.665 35.053 1.00 17.16 30 THR D N 1
ATOM 7311 C CA . THR D 1 36 ? 67.098 24.447 33.991 1.00 18.50 30 THR D CA 1
ATOM 7312 C C . THR D 1 36 ? 66.704 25.912 34.131 1.00 17.94 30 THR D C 1
ATOM 7313 O O . THR D 1 36 ? 65.526 26.219 34.043 1.00 17.99 30 THR D O 1
ATOM 7324 N N . PRO D 1 37 ? 67.687 26.813 34.328 1.00 18.52 31 PRO D N 1
ATOM 7325 C CA . PRO D 1 37 ? 67.329 28.232 34.447 1.00 18.17 31 PRO D CA 1
ATOM 7326 C C . PRO D 1 37 ? 66.581 28.716 33.199 1.00 17.74 31 PRO D C 1
ATOM 7327 O O . PRO D 1 37 ? 67.026 28.444 32.079 1.00 19.62 31 PRO D O 1
ATOM 7338 N N . PRO D 1 38 ? 65.485 29.454 33.389 1.00 17.46 32 PRO D N 1
ATOM 7339 C CA . PRO D 1 38 ? 64.654 29.942 32.287 1.00 18.12 32 PRO D CA 1
ATOM 7340 C C . PRO D 1 38 ? 65.087 31.315 31.777 1.00 19.22 32 PRO D C 1
ATOM 7341 O O . PRO D 1 38 ? 65.577 32.149 32.555 1.00 19.65 32 PRO D O 1
ATOM 7352 N N . PRO D 1 39 ? 64.858 31.572 30.480 1.00 19.02 33 PRO D N 1
ATOM 7353 C CA . PRO D 1 39 ? 65.020 32.944 29.988 1.00 19.37 33 PRO D CA 1
ATOM 7354 C C . PRO D 1 39 ? 63.909 33.842 30.560 1.00 18.17 33 PRO D C 1
ATOM 7355 O O . PRO D 1 39 ? 62.848 33.339 30.917 1.00 17.55 33 PRO D O 1
ATOM 7366 N N . PRO D 1 40 ? 64.161 35.158 30.678 1.00 18.79 34 PRO D N 1
ATOM 7367 C CA . PRO D 1 40 ? 63.159 36.080 31.229 1.00 18.95 34 PRO D CA 1
ATOM 7368 C C . PRO D 1 40 ? 61.809 35.972 30.519 1.00 19.37 34 PRO D C 1
ATOM 7369 O O . PRO D 1 40 ? 60.790 36.047 31.195 1.00 18.34 34 PRO D O 1
ATOM 7380 N N . GLU D 1 41 ? 61.807 35.765 29.199 1.00 20.58 35 GLU D N 1
ATOM 7381 C CA . GLU D 1 41 ? 60.531 35.674 28.437 1.00 21.72 35 GLU D CA 1
ATOM 7382 C C . GLU D 1 41 ? 59.674 34.527 28.934 1.00 20.04 35 GLU D C 1
ATOM 7383 O O . GLU D 1 41 ? 58.440 34.658 28.982 1.00 19.92 35 GLU D O 1
ATOM 7395 N N . LEU D 1 42 ? 60.319 33.411 29.296 1.00 18.23 36 LEU D N 1
ATOM 7396 C CA . LEU D 1 42 ? 59.606 32.252 29.849 1.00 17.42 36 LEU D CA 1
ATOM 7397 C C . LEU D 1 42 ? 58.998 32.592 31.213 1.00 16.59 36 LEU D C 1
ATOM 7398 O O . LEU D 1 42 ? 57.831 32.264 31.497 1.00 16.43 36 LEU D O 1
ATOM 7414 N N . LEU D 1 43 ? 59.783 33.226 32.086 1.00 16.04 37 LEU D N 1
ATOM 7415 C CA . LEU D 1 43 ? 59.228 33.612 33.385 1.00 15.96 37 LEU D CA 1
ATOM 7416 C C . LEU D 1 43 ? 58.031 34.547 33.250 1.00 15.77 37 LEU D C 1
ATOM 7417 O O . LEU D 1 43 ? 57.026 34.376 33.961 1.00 15.03 37 LEU D O 1
ATOM 7433 N N . ARG D 1 44 ? 58.136 35.520 32.349 1.00 17.59 38 ARG D N 1
ATOM 7434 C CA . ARG D 1 44 ? 57.027 36.460 32.124 1.00 18.28 38 ARG D CA 1
ATOM 7435 C C . ARG D 1 44 ? 55.785 35.736 31.635 1.00 17.90 38 ARG D C 1
ATOM 7436 O O . ARG D 1 44 ? 54.687 36.025 32.115 1.00 18.23 38 ARG D O 1
ATOM 7457 N N . LEU D 1 45 ? 55.962 34.801 30.702 1.00 17.40 39 LEU D N 1
ATOM 7458 C CA . LEU D 1 45 ? 54.853 33.969 30.206 1.00 17.65 39 LEU D CA 1
ATOM 7459 C C . LEU D 1 45 ? 54.191 33.156 31.321 1.00 16.64 39 LEU D C 1
ATOM 7460 O O . LEU D 1 45 ? 52.951 33.137 31.471 1.00 16.17 39 LEU D O 1
ATOM 7476 N N . ARG D 1 46 ? 55.003 32.473 32.116 1.00 14.72 40 ARG D N 1
ATOM 7477 C CA . ARG D 1 46 ? 54.420 31.668 33.188 1.00 13.89 40 ARG D CA 1
ATOM 7478 C C . ARG D 1 46 ? 53.725 32.534 34.217 1.00 13.64 40 ARG D C 1
ATOM 7479 O O . ARG D 1 46 ? 52.696 32.136 34.747 1.00 13.92 40 ARG D O 1
ATOM 7500 N N . GLN D 1 47 ? 54.252 33.747 34.457 1.00 14.60 41 GLN D N 1
ATOM 7501 C CA . GLN D 1 47 ? 53.606 34.659 35.409 1.00 14.87 41 GLN D CA 1
ATOM 7502 C C . GLN D 1 47 ? 52.243 35.073 34.864 1.00 14.81 41 GLN D C 1
ATOM 7503 O O . GLN D 1 47 ? 51.253 35.083 35.609 1.00 15.04 41 GLN D O 1
ATOM 7517 N N . THR D 1 48 ? 52.211 35.415 33.578 1.00 15.06 42 THR D N 1
ATOM 7518 C CA . THR D 1 48 ? 50.940 35.849 32.959 1.00 15.82 42 THR D CA 1
ATOM 7519 C C . THR D 1 48 ? 49.909 34.751 33.053 1.00 15.13 42 THR D C 1
ATOM 7520 O O . THR D 1 48 ? 48.742 34.999 33.395 1.00 16.16 42 THR D O 1
ATOM 7531 N N . LEU D 1 49 ? 50.345 33.531 32.792 1.00 14.29 43 LEU D N 1
ATOM 7532 C CA . LEU D 1 49 ? 49.414 32.400 32.884 1.00 14.36 43 LEU D CA 1
ATOM 7533 C C . LEU D 1 49 ? 48.863 32.190 34.289 1.00 14.40 43 LEU D C 1
ATOM 7534 O O . LEU D 1 49 ? 47.662 31.916 34.474 1.00 14.80 43 LEU D O 1
ATOM 7550 N N . LEU D 1 50 ? 49.741 32.272 35.291 1.00 14.36 44 LEU D N 1
ATOM 7551 C CA . LEU D 1 50 ? 49.284 32.137 36.686 1.00 14.99 44 LEU D CA 1
ATOM 7552 C C . LEU D 1 50 ? 48.329 33.271 37.059 1.00 16.15 44 LEU D C 1
ATOM 7553 O O . LEU D 1 50 ? 47.270 33.037 37.670 1.00 16.64 44 LEU D O 1
ATOM 7569 N N . ASP D 1 51 ? 48.680 34.504 36.692 1.00 16.70 45 ASP D N 1
ATOM 7570 C CA . ASP D 1 51 ? 47.833 35.660 37.000 1.00 19.23 45 ASP D CA 1
ATOM 7571 C C . ASP D 1 51 ? 46.457 35.514 36.397 1.00 19.82 45 ASP D C 1
ATOM 7572 O O . ASP D 1 51 ? 45.440 35.724 37.082 1.00 20.37 45 ASP D O 1
ATOM 7581 N N . GLU D 1 52 ? 46.405 35.153 35.120 1.00 20.26 46 GLU D N 1
ATOM 7582 C CA . GLU D 1 52 ? 45.113 35.080 34.456 1.00 22.33 46 GLU D CA 1
ATOM 7583 C C . GLU D 1 52 ? 44.229 33.960 35.048 1.00 21.29 46 GLU D C 1
ATOM 7584 O O . GLU D 1 52 ? 43.038 34.180 35.316 1.00 21.42 46 GLU D O 1
ATOM 7596 N N . GLU D 1 53 ? 44.816 32.788 35.304 1.00 19.61 47 GLU D N 1
ATOM 7597 C CA . GLU D 1 53 ? 44.045 31.694 35.849 1.00 18.96 47 GLU D CA 1
ATOM 7598 C C . GLU D 1 53 ? 43.607 31.938 37.282 1.00 17.72 47 GLU D C 1
ATOM 7599 O O . GLU D 1 53 ? 42.467 31.620 37.657 1.00 17.20 47 GLU D O 1
ATOM 7611 N N . SER D 1 54 ? 44.495 32.514 38.081 1.00 16.93 48 SER D N 1
ATOM 7612 C CA . SER D 1 54 ? 44.119 32.924 39.443 1.00 18.72 48 SER D CA 1
ATOM 7613 C C . SER D 1 54 ? 42.924 33.862 39.485 1.00 18.78 48 SER D C 1
ATOM 7614 O O . SER D 1 54 ? 42.018 33.727 40.353 1.00 17.29 48 SER D O 1
ATOM 7622 N N . ALA D 1 55 ? 42.894 34.798 38.535 1.00 17.74 49 ALA D N 1
ATOM 7623 C CA . ALA D 1 55 ? 41.787 35.740 38.425 1.00 19.41 49 ALA D CA 1
ATOM 7624 C C . ALA D 1 55 ? 40.477 35.050 38.070 1.00 18.92 49 ALA D C 1
ATOM 7625 O O . ALA D 1 55 ? 39.413 35.445 38.587 1.00 20.21 49 ALA D O 1
ATOM 7632 N N . GLU D 1 56 ? 40.547 34.027 37.210 1.00 17.72 50 GLU D N 1
ATOM 7633 C CA . GLU D 1 56 ? 39.364 33.253 36.840 1.00 17.50 50 GLU D CA 1
ATOM 7634 C C . GLU D 1 56 ? 38.829 32.478 38.037 1.00 16.12 50 GLU D C 1
ATOM 7635 O O . GLU D 1 56 ? 37.616 32.443 38.233 1.00 16.46 50 GLU D O 1
ATOM 7647 N N . VAL D 1 57 ? 39.722 31.846 38.806 1.00 14.35 51 VAL D N 1
ATOM 7648 C CA . VAL D 1 57 ? 39.322 31.162 40.050 1.00 14.38 51 VAL D CA 1
ATOM 7649 C C . VAL D 1 57 ? 38.666 32.146 41.006 1.00 14.88 51 VAL D C 1
ATOM 7650 O O . VAL D 1 57 ? 37.586 31.869 41.585 1.00 15.32 51 VAL D O 1
ATOM 7663 N N . ARG D 1 58 ? 39.307 33.292 41.204 1.00 16.12 52 ARG D N 1
ATOM 7664 C CA . ARG D 1 58 ? 38.721 34.318 42.067 1.00 18.39 52 ARG D CA 1
ATOM 7665 C C . ARG D 1 58 ? 37.317 34.698 41.627 1.00 19.35 52 ARG D C 1
ATOM 7666 O O . ARG D 1 58 ? 36.402 34.787 42.462 1.00 19.82 52 ARG D O 1
ATOM 7687 N N . ALA D 1 59 ? 37.127 34.925 40.324 1.00 20.10 53 ALA D N 1
ATOM 7688 C CA . ALA D 1 59 ? 35.800 35.238 39.764 1.00 20.17 53 ALA D CA 1
ATOM 7689 C C . ALA D 1 59 ? 34.762 34.141 40.049 1.00 20.37 53 ALA D C 1
ATOM 7690 O O . ALA D 1 59 ? 33.606 34.459 40.371 1.00 20.83 53 ALA D O 1
ATOM 7697 N N . GLU D 1 60 ? 35.143 32.866 39.935 1.00 18.52 54 GLU D N 1
ATOM 7698 C CA . GLU D 1 60 ? 34.147 31.819 40.178 1.00 18.02 54 GLU D CA 1
ATOM 7699 C C . GLU D 1 60 ? 33.807 31.768 41.660 1.00 16.91 54 GLU D C 1
ATOM 7700 O O . GLU D 1 60 ? 32.644 31.587 41.997 1.00 16.61 54 GLU D O 1
ATOM 7712 N N . ILE D 1 61 ? 34.810 31.910 42.539 1.00 15.05 55 ILE D N 1
ATOM 7713 C CA . ILE D 1 61 ? 34.503 31.931 43.985 1.00 13.63 55 ILE D CA 1
ATOM 7714 C C . ILE D 1 61 ? 33.567 33.097 44.317 1.00 15.85 55 ILE D C 1
ATOM 7715 O O . ILE D 1 61 ? 32.589 32.930 45.056 1.00 14.18 55 ILE D O 1
ATOM 7731 N N . ASP D 1 62 ? 33.879 34.270 43.776 1.00 15.61 56 ASP D N 1
ATOM 7732 C CA . ASP D 1 62 ? 32.994 35.428 43.953 1.00 18.15 56 ASP D CA 1
ATOM 7733 C C . ASP D 1 62 ? 31.555 35.178 43.518 1.00 18.49 56 ASP D C 1
ATOM 7734 O O . ASP D 1 62 ? 30.613 35.573 44.237 1.00 19.42 56 ASP D O 1
ATOM 7743 N N . HIS D 1 63 ? 31.371 34.534 42.367 1.00 18.54 57 HIS D N 1
ATOM 7744 C CA . HIS D 1 63 ? 30.018 34.264 41.847 1.00 19.83 57 HIS D CA 1
ATOM 7745 C C . HIS D 1 63 ? 29.257 33.326 42.792 1.00 18.16 57 HIS D C 1
ATOM 7746 O O . HIS D 1 63 ? 28.068 33.526 43.067 1.00 18.73 57 HIS D O 1
ATOM 7760 N N . LEU D 1 64 ? 29.953 32.317 43.314 1.00 16.92 58 LEU D N 1
ATOM 7761 C CA . LEU D 1 64 ? 29.317 31.396 44.251 1.00 15.31 58 LEU D CA 1
ATOM 7762 C C . LEU D 1 64 ? 28.922 32.136 45.536 1.00 15.16 58 LEU D C 1
ATOM 7763 O O . LEU D 1 64 ? 27.802 31.983 46.019 1.00 15.34 58 LEU D O 1
ATOM 7779 N N . LEU D 1 65 ? 29.854 32.916 46.087 1.00 14.78 59 LEU D N 1
ATOM 7780 C CA . LEU D 1 65 ? 29.580 33.678 47.310 1.00 14.26 59 LEU D CA 1
ATOM 7781 C C . LEU D 1 65 ? 28.421 34.649 47.132 1.00 14.62 59 LEU D C 1
ATOM 7782 O O . LEU D 1 65 ? 27.633 34.834 48.064 1.00 14.30 59 LEU D O 1
ATOM 7798 N N . ALA D 1 66 ? 28.306 35.274 45.958 1.00 15.38 60 ALA D N 1
ATOM 7799 C CA . ALA D 1 66 ? 27.187 36.186 45.720 1.00 16.10 60 ALA D CA 1
ATOM 7800 C C . ALA D 1 66 ? 25.826 35.487 45.703 1.00 15.72 60 ALA D C 1
ATOM 7801 O O . ALA D 1 66 ? 24.830 36.022 46.200 1.00 16.38 60 ALA D O 1
ATOM 7808 N N . ARG D 1 67 ? 25.793 34.293 45.115 1.00 14.98 61 ARG D N 1
ATOM 7809 C CA . ARG D 1 67 ? 24.577 33.511 45.109 1.00 16.41 61 ARG D CA 1
ATOM 7810 C C . ARG D 1 67 ? 24.237 33.046 46.529 1.00 16.24 61 ARG D C 1
ATOM 7811 O O . ARG D 1 67 ? 23.073 33.086 46.935 1.00 16.28 61 ARG D O 1
ATOM 7832 N N . GLN D 1 68 ? 25.241 32.620 47.288 1.00 15.81 62 GLN D N 1
ATOM 7833 C CA . GLN D 1 68 ? 25.010 32.320 48.704 1.00 15.01 62 GLN D CA 1
ATOM 7834 C C . GLN D 1 68 ? 24.504 33.521 49.517 1.00 15.93 62 GLN D C 1
ATOM 7835 O O . GLN D 1 68 ? 23.593 33.388 50.343 1.00 16.69 62 GLN D O 1
ATOM 7849 N N . ALA D 1 69 ? 25.102 34.692 49.290 1.00 15.24 63 ALA D N 1
ATOM 7850 C CA . ALA D 1 69 ? 24.662 35.909 49.986 1.00 15.34 63 ALA D CA 1
ATOM 7851 C C . ALA D 1 69 ? 23.212 36.240 49.628 1.00 16.04 63 ALA D C 1
ATOM 7852 O O . ALA D 1 69 ? 22.482 36.828 50.427 1.00 15.99 63 ALA D O 1
ATOM 7859 N N . ALA D 1 70 ? 22.794 35.820 48.433 1.00 16.49 64 ALA D N 1
ATOM 7860 C CA . ALA D 1 70 ? 21.446 36.115 47.958 1.00 17.12 64 ALA D CA 1
ATOM 7861 C C . ALA D 1 70 ? 20.413 35.125 48.533 1.00 17.39 64 ALA D C 1
ATOM 7862 O O . ALA D 1 70 ? 19.220 35.243 48.274 1.00 18.57 64 ALA D O 1
ATOM 7869 N N . GLY D 1 71 ? 20.903 34.152 49.306 1.00 16.52 65 GLY D N 1
ATOM 7870 C CA . GLY D 1 71 ? 20.030 33.199 49.992 1.00 16.64 65 GLY D CA 1
ATOM 7871 C C . GLY D 1 71 ? 19.872 31.876 49.264 1.00 16.73 65 GLY D C 1
ATOM 7872 O O . GLY D 1 71 ? 19.000 31.069 49.607 1.00 17.93 65 GLY D O 1
ATOM 7876 N N . GLU D 1 72 ? 20.707 31.647 48.260 1.00 16.35 66 GLU D N 1
ATOM 7877 C CA . GLU D 1 72 ? 20.636 30.386 47.517 1.00 17.03 66 GLU D CA 1
ATOM 7878 C C . GLU D 1 72 ? 21.359 29.237 48.199 1.00 17.05 66 GLU D C 1
ATOM 7879 O O . GLU D 1 72 ? 22.385 29.433 48.857 1.00 17.68 66 GLU D O 1
ATOM 7891 N N . ALA D 1 73 ? 20.829 28.026 48.002 1.00 17.82 67 ALA D N 1
ATOM 7892 C CA . ALA D 1 73 ? 21.580 26.805 48.334 1.00 17.81 67 ALA D CA 1
ATOM 7893 C C . ALA D 1 73 ? 22.281 26.276 47.076 1.00 17.80 67 ALA D C 1
ATOM 7894 O O . ALA D 1 73 ? 21.629 25.850 46.137 1.00 19.51 67 ALA D O 1
ATOM 7901 N N . LEU D 1 74 ? 23.605 26.269 47.077 1.00 17.76 68 LEU D N 1
ATOM 7902 C CA . LEU D 1 74 ? 24.328 25.761 45.907 1.00 18.30 68 LEU D CA 1
ATOM 7903 C C . LEU D 1 74 ? 24.135 24.253 45.768 1.00 18.74 68 LEU D C 1
ATOM 7904 O O . LEU D 1 74 ? 23.914 23.575 46.771 1.00 20.16 68 LEU D O 1
ATOM 7920 N N . SER D 1 75 ? 24.185 23.750 44.537 1.00 19.13 69 SER D N 1
ATOM 7921 C CA . SER D 1 75 ? 24.173 22.298 44.261 1.00 19.71 69 SER D CA 1
ATOM 7922 C C . SER D 1 75 ? 25.601 21.882 43.933 1.00 18.96 69 SER D C 1
ATOM 7923 O O . SER D 1 75 ? 26.439 22.745 43.665 1.00 18.00 69 SER D O 1
ATOM 7931 N N . ALA D 1 76 ? 25.876 20.577 43.903 1.00 18.68 70 ALA D N 1
ATOM 7932 C CA . ALA D 1 76 ? 27.154 20.096 43.352 1.00 17.93 70 ALA D CA 1
ATOM 7933 C C . ALA D 1 76 ? 27.473 20.566 41.920 1.00 18.49 70 ALA D C 1
ATOM 7934 O O . ALA D 1 76 ? 28.609 20.934 41.627 1.00 17.54 70 ALA D O 1
ATOM 7941 N N . GLY D 1 77 ? 26.486 20.535 41.022 1.00 19.17 71 GLY D N 1
ATOM 7942 C CA . GLY D 1 77 ? 26.661 21.042 39.665 1.00 20.34 71 GLY D CA 1
ATOM 7943 C C . GLY D 1 77 ? 27.105 22.497 39.595 1.00 19.15 71 GLY D C 1
ATOM 7944 O O . GLY D 1 77 ? 27.890 22.871 38.726 1.00 19.22 71 GLY D O 1
ATOM 7948 N N . ASP D 1 78 ? 26.643 23.316 40.540 1.00 16.81 72 ASP D N 1
ATOM 7949 C CA . ASP D 1 78 ? 27.061 24.711 40.560 1.00 16.48 72 ASP D CA 1
ATOM 7950 C C . ASP D 1 78 ? 28.556 24.832 40.738 1.00 14.67 72 ASP D C 1
ATOM 7951 O O . ASP D 1 78 ? 29.110 25.892 40.474 1.00 14.90 72 ASP D O 1
ATOM 7960 N N . LEU D 1 79 ? 29.201 23.761 41.203 1.00 13.91 73 LEU D N 1
ATOM 7961 C CA . LEU D 1 79 ? 30.661 23.827 41.467 1.00 13.38 73 LEU D CA 1
ATOM 7962 C C . LEU D 1 79 ? 31.519 23.592 40.222 1.00 13.73 73 LEU D C 1
ATOM 7963 O O . LEU D 1 79 ? 32.735 23.718 40.279 1.00 12.92 73 LEU D O 1
ATOM 7979 N N . ALA D 1 80 ? 30.900 23.206 39.112 1.00 14.19 74 ALA D N 1
ATOM 7980 C CA . ALA D 1 80 ? 31.708 22.750 37.960 1.00 13.96 74 ALA D CA 1
ATOM 7981 C C . ALA D 1 80 ? 32.603 23.859 37.399 1.00 14.07 74 ALA D C 1
ATOM 7982 O O . ALA D 1 80 ? 33.749 23.555 37.094 1.00 14.06 74 ALA D O 1
ATOM 7989 N N . PRO D 1 81 ? 32.108 25.131 37.283 1.00 13.92 75 PRO D N 1
ATOM 7990 C CA . PRO D 1 81 ? 32.999 26.165 36.733 1.00 13.89 75 PRO D CA 1
ATOM 7991 C C . PRO D 1 81 ? 34.219 26.392 37.633 1.00 13.21 75 PRO D C 1
ATOM 7992 O O . PRO D 1 81 ? 35.343 26.444 37.144 1.00 13.57 75 PRO D O 1
ATOM 8003 N N . LEU D 1 82 ? 33.988 26.513 38.930 1.00 12.44 76 LEU D N 1
ATOM 8004 C CA . LEU D 1 82 ? 35.111 26.625 39.871 1.00 12.13 76 LEU D CA 1
ATOM 8005 C C . LEU D 1 82 ? 36.045 25.431 39.791 1.00 12.22 76 LEU D C 1
ATOM 8006 O O . LEU D 1 82 ? 37.257 25.593 39.800 1.00 12.04 76 LEU D O 1
ATOM 8022 N N . ALA D 1 83 ? 35.505 24.218 39.753 1.00 12.11 77 ALA D N 1
ATOM 8023 C CA . ALA D 1 83 ? 36.361 23.029 39.691 1.00 11.92 77 ALA D CA 1
ATOM 8024 C C . ALA D 1 83 ? 37.225 23.044 38.414 1.00 12.47 77 ALA D C 1
ATOM 8025 O O . ALA D 1 83 ? 38.426 22.683 38.434 1.00 11.66 77 ALA D O 1
ATOM 8032 N N . HIS D 1 84 ? 36.605 23.463 37.315 1.00 11.54 78 HIS D N 1
ATOM 8033 C CA . HIS D 1 84 ? 37.294 23.588 36.026 1.00 11.90 78 HIS D CA 1
ATOM 8034 C C . HIS D 1 84 ? 38.434 24.601 36.156 1.00 11.86 78 HIS D C 1
ATOM 8035 O O . HIS D 1 84 ? 39.576 24.320 35.757 1.00 11.12 78 HIS D O 1
ATOM 8049 N N . GLU D 1 85 ? 38.140 25.764 36.741 1.00 11.36 79 GLU D N 1
ATOM 8050 C CA . GLU D 1 85 ? 39.189 26.784 36.839 1.00 12.07 79 GLU D CA 1
ATOM 8051 C C . GLU D 1 85 ? 40.295 26.370 37.797 1.00 11.33 79 GLU D C 1
ATOM 8052 O O . GLU D 1 85 ? 41.452 26.684 37.552 1.00 12.30 79 GLU D O 1
ATOM 8064 N N . LEU D 1 86 ? 39.942 25.654 38.874 1.00 10.76 80 LEU D N 1
ATOM 8065 C CA . LEU D 1 86 ? 40.989 25.140 39.787 1.00 9.95 80 LEU D CA 1
ATOM 8066 C C . LEU D 1 86 ? 41.902 24.167 39.053 1.00 10.51 80 LEU D C 1
ATOM 8067 O O . LEU D 1 86 ? 43.130 24.212 39.204 1.00 9.81 80 LEU D O 1
ATOM 8083 N N . ALA D 1 87 ? 41.305 23.292 38.239 1.00 10.60 81 ALA D N 1
ATOM 8084 C CA . ALA D 1 87 ? 42.119 22.357 37.449 1.00 10.38 81 ALA D CA 1
ATOM 8085 C C . ALA D 1 87 ? 42.950 23.102 36.408 1.00 10.98 81 ALA D C 1
ATOM 8086 O O . ALA D 1 87 ? 44.085 22.707 36.141 1.00 10.48 81 ALA D O 1
ATOM 8093 N N . ASP D 1 88 ? 42.400 24.167 35.825 1.00 11.51 82 ASP D N 1
ATOM 8094 C CA . ASP D 1 88 ? 43.184 24.998 34.894 1.00 11.35 82 ASP D CA 1
ATOM 8095 C C . ASP D 1 88 ? 44.368 25.644 35.629 1.00 11.80 82 ASP D C 1
ATOM 8096 O O . ASP D 1 88 ? 45.473 25.770 35.062 1.00 11.63 82 ASP D O 1
ATOM 8105 N N . LEU D 1 89 ? 44.134 26.071 36.866 1.00 10.56 83 LEU D N 1
ATOM 8106 C CA . LEU D 1 89 ? 45.232 26.595 37.697 1.00 10.39 83 LEU D CA 1
ATOM 8107 C C . LEU D 1 89 ? 46.305 25.521 37.978 1.00 10.52 83 LEU D C 1
ATOM 8108 O O . LEU D 1 89 ? 47.509 25.787 37.825 1.00 10.65 83 LEU D O 1
ATOM 8124 N N . LEU D 1 90 ? 45.882 24.295 38.325 1.00 10.98 84 LEU D N 1
ATOM 8125 C CA . LEU D 1 90 ? 46.864 23.198 38.418 1.00 10.85 84 LEU D CA 1
ATOM 8126 C C . LEU D 1 90 ? 47.660 23.066 37.114 1.00 11.27 84 LEU D C 1
ATOM 8127 O O . LEU D 1 90 ? 48.881 22.867 37.147 1.00 10.92 84 LEU D O 1
ATOM 8143 N N . TYR D 1 91 ? 46.964 23.151 35.981 1.00 10.62 85 TYR D N 1
ATOM 8144 C CA . TYR D 1 91 ? 47.604 22.921 34.681 1.00 10.88 85 TYR D CA 1
ATOM 8145 C C . TYR D 1 91 ? 48.734 23.930 34.468 1.00 11.31 85 TYR D C 1
ATOM 8146 O O . TYR D 1 91 ? 49.826 23.544 34.039 1.00 11.40 85 TYR D O 1
ATOM 8164 N N . VAL D 1 92 ? 48.512 25.201 34.827 1.00 10.71 86 VAL D N 1
ATOM 8165 C CA . VAL D 1 92 ? 49.574 26.202 34.533 1.00 10.98 86 VAL D CA 1
ATOM 8166 C C . VAL D 1 92 ? 50.633 26.238 35.645 1.00 10.00 86 VAL D C 1
ATOM 8167 O O . VAL D 1 92 ? 51.710 26.768 35.429 1.00 11.84 86 VAL D O 1
ATOM 8180 N N . THR D 1 93 ? 50.296 25.706 36.816 1.00 10.33 87 THR D N 1
ATOM 8181 C CA . THR D 1 93 ? 51.244 25.633 37.958 1.00 9.59 87 THR D CA 1
ATOM 8182 C C . THR D 1 93 ? 52.198 24.469 37.702 1.00 10.90 87 THR D C 1
ATOM 8183 O O . THR D 1 93 ? 53.427 24.639 37.741 1.00 10.58 87 THR D O 1
ATOM 8194 N N . TYR D 1 94 ? 51.636 23.289 37.444 1.00 10.17 88 TYR D N 1
ATOM 8195 C CA . TYR D 1 94 ? 52.461 22.196 36.978 1.00 10.57 88 TYR D CA 1
ATOM 8196 C C . TYR D 1 94 ? 53.230 22.594 35.737 1.00 11.28 88 TYR D C 1
ATOM 8197 O O . TYR D 1 94 ? 54.375 22.185 35.563 1.00 12.45 88 TYR D O 1
ATOM 8215 N N . GLY D 1 95 ? 52.592 23.346 34.835 1.00 10.56 89 GLY D N 1
ATOM 8216 C CA . GLY D 1 95 ? 53.245 23.674 33.586 1.00 10.49 89 GLY D CA 1
ATOM 8217 C C . GLY D 1 95 ? 54.493 24.518 33.831 1.00 11.96 89 GLY D C 1
ATOM 8218 O O . GLY D 1 95 ? 55.491 24.358 33.149 1.00 11.81 89 GLY D O 1
ATOM 8222 N N . ALA D 1 96 ? 54.421 25.404 34.821 1.00 11.01 90 ALA D N 1
ATOM 8223 C CA . ALA D 1 96 ? 55.588 26.224 35.169 1.00 11.20 90 ALA D CA 1
ATOM 8224 C C . ALA D 1 96 ? 56.728 25.353 35.684 1.00 11.12 90 ALA D C 1
ATOM 8225 O O . ALA D 1 96 ? 57.864 25.519 35.220 1.00 11.69 90 ALA D O 1
ATOM 8232 N N . LEU D 1 97 ? 56.444 24.445 36.619 1.00 10.88 91 LEU D N 1
ATOM 8233 C CA . LEU D 1 97 ? 57.490 23.546 37.125 1.00 11.06 91 LEU D CA 1
ATOM 8234 C C . LEU D 1 97 ? 58.070 22.726 35.980 1.00 12.27 91 LEU D C 1
ATOM 8235 O O . LEU D 1 97 ? 59.293 22.560 35.900 1.00 12.26 91 LEU D O 1
ATOM 8251 N N . ASP D 1 98 ? 57.210 22.222 35.093 1.00 12.25 92 ASP D N 1
ATOM 8252 C CA . ASP D 1 98 ? 57.730 21.399 33.972 1.00 13.18 92 ASP D CA 1
ATOM 8253 C C . ASP D 1 98 ? 58.658 22.205 33.051 1.00 13.68 92 ASP D C 1
ATOM 8254 O O . ASP D 1 98 ? 59.714 21.714 32.627 1.00 14.19 92 ASP D O 1
ATOM 8263 N N . GLN D 1 99 ? 58.291 23.456 32.770 1.00 14.00 93 GLN D N 1
ATOM 8264 C CA . GLN D 1 99 ? 59.153 24.315 31.951 1.00 14.44 93 GLN D CA 1
ATOM 8265 C C . GLN D 1 99 ? 60.502 24.651 32.593 1.00 14.84 93 GLN D C 1
ATOM 8266 O O . GLN D 1 99 ? 61.481 24.915 31.877 1.00 15.20 93 GLN D O 1
ATOM 8280 N N . LEU D 1 100 ? 60.530 24.679 33.924 1.00 14.40 94 LEU D N 1
ATOM 8281 C CA . LEU D 1 100 ? 61.790 24.824 34.683 1.00 13.91 94 LEU D CA 1
ATOM 8282 C C . LEU D 1 100 ? 62.616 23.546 34.749 1.00 14.05 94 LEU D C 1
ATOM 8283 O O . LEU D 1 100 ? 63.701 23.534 35.350 1.00 13.71 94 LEU D O 1
ATOM 8299 N N . GLY D 1 101 ? 62.109 22.457 34.164 1.00 13.88 95 GLY D N 1
ATOM 8300 C CA . GLY D 1 101 ? 62.795 21.150 34.275 1.00 14.85 95 GLY D CA 1
ATOM 8301 C C . GLY D 1 101 ? 62.794 20.595 35.684 1.00 14.74 95 GLY D C 1
ATOM 8302 O O . GLY D 1 101 ? 63.664 19.778 36.047 1.00 14.94 95 GLY D O 1
ATOM 8306 N N . ILE D 1 102 ? 61.819 21.011 36.492 1.00 13.63 96 ILE D N 1
ATOM 8307 C CA . ILE D 1 102 ? 61.775 20.604 37.903 1.00 14.40 96 ILE D CA 1
ATOM 8308 C C . ILE D 1 102 ? 60.610 19.647 38.138 1.00 14.54 96 ILE D C 1
ATOM 8309 O O . ILE D 1 102 ? 59.456 19.996 37.892 1.00 13.90 96 ILE D O 1
ATOM 8325 N N . ASP D 1 103 ? 60.920 18.437 38.588 1.00 14.01 97 ASP D N 1
ATOM 8326 C CA . ASP D 1 103 ? 59.927 17.412 38.852 1.00 13.75 97 ASP D CA 1
ATOM 8327 C C . ASP D 1 103 ? 58.985 17.851 39.963 1.00 13.40 97 ASP D C 1
ATOM 8328 O O . ASP D 1 103 ? 59.367 17.926 41.129 1.00 14.16 97 ASP D O 1
ATOM 8337 N N . ALA D 1 104 ? 57.779 18.220 39.564 1.00 12.14 98 ALA D N 1
ATOM 8338 C CA . ALA D 1 104 ? 56.801 18.773 40.512 1.00 11.65 98 ALA D CA 1
ATOM 8339 C C . ALA D 1 104 ? 56.480 17.777 41.606 1.00 12.06 98 ALA D C 1
ATOM 8340 O O . ALA D 1 104 ? 56.207 18.189 42.745 1.00 12.35 98 ALA D O 1
ATOM 8347 N N . ASP D 1 105 ? 56.485 16.487 41.271 1.00 13.27 99 ASP D N 1
ATOM 8348 C CA . ASP D 1 105 ? 56.113 15.479 42.265 1.00 13.32 99 ASP D CA 1
ATOM 8349 C C . ASP D 1 105 ? 57.152 15.371 43.385 1.00 14.02 99 ASP D C 1
ATOM 8350 O O . ASP D 1 105 ? 56.807 15.154 44.558 1.00 13.97 99 ASP D O 1
ATOM 8359 N N . ALA D 1 106 ? 58.415 15.534 43.013 1.00 14.16 100 ALA D N 1
ATOM 8360 C CA . ALA D 1 106 ? 59.500 15.469 43.973 1.00 14.45 100 ALA D CA 1
ATOM 8361 C C . ALA D 1 106 ? 59.406 16.656 44.917 1.00 14.20 100 ALA D C 1
ATOM 8362 O O . ALA D 1 106 ? 59.602 16.504 46.130 1.00 14.05 100 ALA D O 1
ATOM 8369 N N . VAL D 1 107 ? 59.139 17.849 44.369 1.00 12.31 101 VAL D N 1
ATOM 8370 C CA . VAL D 1 107 ? 59.019 19.025 45.233 1.00 12.06 101 VAL D CA 1
ATOM 8371 C C . VAL D 1 107 ? 57.781 18.918 46.106 1.00 12.04 101 VAL D C 1
ATOM 8372 O O . VAL D 1 107 ? 57.842 19.127 47.317 1.00 12.85 101 VAL D O 1
ATOM 8385 N N . PHE D 1 108 ? 56.670 18.555 45.478 1.00 11.82 102 PHE D N 1
ATOM 8386 C CA . PHE D 1 108 ? 55.409 18.348 46.209 1.00 12.17 102 PHE D CA 1
ATOM 8387 C C . PHE D 1 108 ? 55.522 17.323 47.330 1.00 12.81 102 PHE D C 1
ATOM 8388 O O . PHE D 1 108 ? 54.989 17.537 48.417 1.00 12.94 102 PHE D O 1
ATOM 8405 N N . ALA D 1 109 ? 56.227 16.219 47.081 1.00 12.56 103 ALA D N 1
ATOM 8406 C CA . ALA D 1 109 ? 56.368 15.190 48.103 1.00 14.13 103 ALA D CA 1
ATOM 8407 C C . ALA D 1 109 ? 57.067 15.743 49.356 1.00 14.26 103 ALA D C 1
ATOM 8408 O O . ALA D 1 109 ? 56.697 15.397 50.497 1.00 14.23 103 ALA D O 1
ATOM 8415 N N . GLU D 1 110 ? 58.053 16.614 49.155 1.00 14.18 104 GLU D N 1
ATOM 8416 C CA . GLU D 1 110 ? 58.774 17.232 50.266 1.00 14.19 104 GLU D CA 1
ATOM 8417 C C . GLU D 1 110 ? 57.918 18.246 51.009 1.00 14.37 104 GLU D C 1
ATOM 8418 O O . GLU D 1 110 ? 57.965 18.334 52.230 1.00 15.38 104 GLU D O 1
ATOM 8430 N N . VAL D 1 111 ? 57.153 19.037 50.258 1.00 12.91 105 VAL D N 1
ATOM 8431 C CA . VAL D 1 111 ? 56.258 19.991 50.886 1.00 13.28 105 VAL D CA 1
ATOM 8432 C C . VAL D 1 111 ? 55.193 19.244 51.721 1.00 13.30 105 VAL D C 1
ATOM 8433 O O . VAL D 1 111 ? 54.908 19.618 52.868 1.00 13.72 105 VAL D O 1
ATOM 8446 N N . HIS D 1 112 ? 54.641 18.192 51.136 1.00 12.72 106 HIS D N 1
ATOM 8447 C CA . HIS D 1 112 ? 53.691 17.340 51.846 1.00 13.23 106 HIS D CA 1
ATOM 8448 C C . HIS D 1 112 ? 54.292 16.698 53.102 1.00 14.09 106 HIS D C 1
ATOM 8449 O O . HIS D 1 112 ? 53.633 16.687 54.163 1.00 15.51 106 HIS D O 1
ATOM 8464 N N . ARG D 1 113 ? 55.515 16.189 52.997 1.00 13.84 107 ARG D N 1
ATOM 8465 C CA . ARG D 1 113 ? 56.182 15.582 54.159 1.00 14.54 107 ARG D CA 1
ATOM 8466 C C . ARG D 1 113 ? 56.212 16.570 55.342 1.00 14.70 107 ARG D C 1
ATOM 8467 O O . ARG D 1 113 ? 55.828 16.232 56.491 1.00 14.78 107 ARG D O 1
ATOM 8488 N N . ALA D 1 114 ? 56.627 17.803 55.042 1.00 13.78 108 ALA D N 1
ATOM 8489 C CA . ALA D 1 114 ? 56.729 18.834 56.050 1.00 14.01 108 ALA D CA 1
ATOM 8490 C C . ALA D 1 114 ? 55.370 19.264 56.593 1.00 14.12 108 ALA D C 1
ATOM 8491 O O . ALA D 1 114 ? 55.233 19.464 57.792 1.00 15.20 108 ALA D O 1
ATOM 8498 N N . ASN D 1 115 ? 54.377 19.400 55.710 1.00 13.72 109 ASN D N 1
ATOM 8499 C CA . ASN D 1 115 ? 53.051 19.874 56.133 1.00 13.08 109 ASN D CA 1
ATOM 8500 C C . ASN D 1 115 ? 52.336 18.823 56.970 1.00 13.15 109 ASN D C 1
ATOM 8501 O O . ASN D 1 115 ? 51.719 19.159 57.982 1.00 12.99 109 ASN D O 1
ATOM 8512 N N . LEU D 1 116 ? 52.454 17.560 56.558 1.00 14.18 110 LEU D N 1
ATOM 8513 C CA . LEU D 1 116 ? 51.785 16.458 57.283 1.00 14.87 110 LEU D CA 1
ATOM 8514 C C . LEU D 1 116 ? 52.442 16.278 58.650 1.00 15.68 110 LEU D C 1
ATOM 8515 O O . LEU D 1 116 ? 51.762 16.066 59.659 1.00 16.41 110 LEU D O 1
ATOM 8531 N N . SER D 1 117 ? 53.769 16.404 58.687 1.00 15.49 111 SER D N 1
ATOM 8532 C CA . SER D 1 117 ? 54.482 16.322 59.952 1.00 16.82 111 SER D CA 1
ATOM 8533 C C . SER D 1 117 ? 54.053 17.454 60.887 1.00 16.27 111 SER D C 1
ATOM 8534 O O . SER D 1 117 ? 53.795 17.226 62.064 1.00 15.74 111 SER D O 1
ATOM 8542 N N . LYS D 1 118 ? 53.942 18.680 60.346 1.00 14.33 112 LYS D N 1
ATOM 8543 C CA . LYS D 1 118 ? 53.462 19.810 61.129 1.00 14.07 112 LYS D CA 1
ATOM 8544 C C . LYS D 1 118 ? 52.051 19.538 61.674 1.00 13.44 112 LYS D C 1
ATOM 8545 O O . LYS D 1 118 ? 51.761 19.834 62.822 1.00 15.49 112 LYS D O 1
ATOM 8564 N N . ALA D 1 119 ? 51.190 18.962 60.837 1.00 12.86 113 ALA D N 1
ATOM 8565 C CA . ALA D 1 119 ? 49.810 18.676 61.253 1.00 13.74 113 ALA D CA 1
ATOM 8566 C C . ALA D 1 119 ? 49.736 17.761 62.466 1.00 14.16 113 ALA D C 1
ATOM 8567 O O . ALA D 1 119 ? 48.769 17.821 63.248 1.00 15.51 113 ALA D O 1
ATOM 8574 N N . SER D 1 120 ? 50.794 16.971 62.682 1.00 13.89 114 SER D N 1
ATOM 8575 C CA . SER D 1 120 ? 50.855 16.054 63.841 1.00 15.11 114 SER D CA 1
ATOM 8576 C C . SER D 1 120 ? 51.225 16.722 65.178 1.00 15.77 114 SER D C 1
ATOM 8577 O O . SER D 1 120 ? 51.207 16.079 66.234 1.00 16.38 114 SER D O 1
ATOM 8585 N N . GLY D 1 121 ? 51.595 18.010 65.117 1.00 14.91 115 GLY D N 1
ATOM 8586 C CA . GLY D 1 121 ? 51.878 18.756 66.326 1.00 14.96 115 GLY D CA 1
ATOM 8587 C C . GLY D 1 121 ? 50.569 19.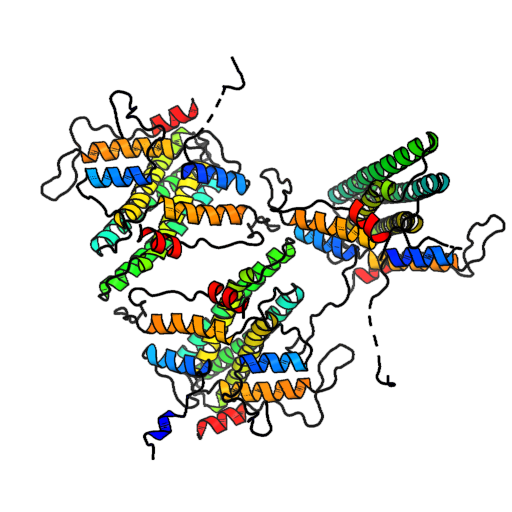068 67.074 1.00 15.18 115 GLY D C 1
ATOM 8588 O O . GLY D 1 121 ? 49.474 18.888 66.517 1.00 15.44 115 GLY D O 1
ATOM 8592 N N . PRO D 1 122 ? 50.685 19.634 68.269 1.00 17.08 116 PRO D N 1
ATOM 8593 C CA . PRO D 1 122 ? 49.533 20.053 69.074 1.00 18.14 116 PRO D CA 1
ATOM 8594 C C . PRO D 1 122 ? 49.015 21.393 68.561 1.00 19.10 116 PRO D C 1
ATOM 8595 O O . PRO D 1 122 ? 49.694 22.060 67.776 1.00 18.84 116 PRO D O 1
ATOM 8606 N N . ARG D 1 123 ? 47.809 21.762 68.981 1.00 21.55 117 ARG D N 1
ATOM 8607 C CA . ARG D 1 123 ? 47.236 23.041 68.605 1.00 23.42 117 ARG D CA 1
ATOM 8608 C C . ARG D 1 123 ? 47.441 23.997 69.758 1.00 25.23 117 ARG D C 1
ATOM 8609 O O . ARG D 1 123 ? 47.459 23.614 70.946 1.00 25.42 117 ARG D O 1
ATOM 8630 N N . ARG D 1 124 ? 47.616 25.257 69.384 1.00 26.59 118 ARG D N 1
ATOM 8631 C CA . ARG D 1 124 ? 47.612 26.293 70.364 1.00 29.19 118 ARG D CA 1
ATOM 8632 C C . ARG D 1 124 ? 46.159 26.648 70.710 1.00 29.13 118 ARG D C 1
ATOM 8633 O O . ARG D 1 124 ? 45.231 26.401 69.921 1.00 28.89 118 ARG D O 1
ATOM 8654 N N . ALA D 1 125 ? 45.999 27.245 71.877 1.00 30.70 119 ALA D N 1
ATOM 8655 C CA . ALA D 1 125 ? 44.697 27.693 72.383 1.00 31.17 119 ALA D CA 1
ATOM 8656 C C . ALA D 1 125 ? 43.858 28.473 71.365 1.00 31.09 119 ALA D C 1
ATOM 8657 O O . ALA D 1 125 ? 42.627 28.358 71.366 1.00 31.17 119 ALA D O 1
ATOM 8664 N N . ASP D 1 126 ? 44.505 29.267 70.509 1.00 30.41 120 ASP D N 1
ATOM 8665 C CA . ASP D 1 126 ? 43.765 30.100 69.564 1.00 29.69 120 ASP D CA 1
ATOM 8666 C C . ASP D 1 126 ? 43.527 29.361 68.252 1.00 29.60 120 ASP D C 1
ATOM 8667 O O . ASP D 1 126 ? 43.017 29.941 67.270 1.00 29.70 120 ASP D O 1
ATOM 8676 N N . GLY D 1 127 ? 43.901 28.075 68.239 1.00 28.29 121 GLY D N 1
ATOM 8677 C CA . GLY D 1 127 ? 43.651 27.203 67.104 1.00 27.45 121 GLY D CA 1
ATOM 8678 C C . GLY D 1 127 ? 44.831 27.092 66.164 1.00 26.39 121 GLY D C 1
ATOM 8679 O O . GLY D 1 127 ? 44.752 26.384 65.152 1.00 26.56 121 GLY D O 1
ATOM 8683 N N . LYS D 1 128 ? 45.895 27.828 66.442 1.00 26.34 122 LYS D N 1
ATOM 8684 C CA . LYS D 1 128 ? 47.042 27.816 65.536 1.00 25.61 122 LYS D CA 1
ATOM 8685 C C . LYS D 1 128 ? 47.811 26.508 65.678 1.00 24.71 122 LYS D C 1
ATOM 8686 O O . LYS D 1 128 ? 48.089 26.051 66.800 1.00 25.41 122 LYS D O 1
ATOM 8705 N N . GLN D 1 129 ? 48.121 25.934 64.525 1.00 23.97 123 GLN D N 1
ATOM 8706 C CA . GLN D 1 129 ? 48.903 24.719 64.461 1.00 22.55 123 GLN D CA 1
ATOM 8707 C C . GLN D 1 129 ? 50.314 24.926 65.014 1.00 23.00 123 GLN D C 1
ATOM 8708 O O . GLN D 1 129 ? 51.026 25.869 64.611 1.00 23.90 123 GLN D O 1
ATOM 8722 N N . LEU D 1 130 ? 50.716 24.046 65.924 1.00 21.30 124 LEU D N 1
ATOM 8723 C CA . LEU D 1 130 ? 52.095 23.967 66.398 1.00 21.32 124 LEU D CA 1
ATOM 8724 C C . LEU D 1 130 ? 52.793 22.720 65.826 1.00 20.01 124 LEU D C 1
ATOM 8725 O O . LEU D 1 130 ? 52.169 21.909 65.164 1.00 18.32 124 LEU D O 1
ATOM 8741 N N . LYS D 1 131 ? 54.098 22.625 66.042 1.00 20.34 125 LYS D N 1
ATOM 8742 C CA . LYS D 1 131 ? 54.933 21.584 65.419 1.00 18.72 125 LYS D CA 1
ATOM 8743 C C . LYS D 1 131 ? 55.343 20.532 66.436 1.00 19.18 125 LYS D C 1
ATOM 8744 O O . LYS D 1 131 ? 55.565 20.837 67.624 1.00 20.71 125 LYS D O 1
ATOM 8763 N N . PRO D 1 132 ? 55.486 19.281 65.980 1.00 18.51 126 PRO D N 1
ATOM 8764 C CA . PRO D 1 132 ? 55.968 18.193 66.838 1.00 18.90 126 PRO D CA 1
ATOM 8765 C C . PRO D 1 132 ? 57.453 18.354 67.135 1.00 20.88 126 PRO D C 1
ATOM 8766 O O . PRO D 1 132 ? 58.142 19.115 66.438 1.00 20.44 126 PRO D O 1
ATOM 8777 N N . GLU D 1 133 ? 57.928 17.615 68.133 1.00 22.52 127 GLU D N 1
ATOM 8778 C CA . GLU D 1 133 ? 59.349 17.539 68.445 1.00 24.28 127 GLU D CA 1
ATOM 8779 C C . GLU D 1 133 ? 60.059 17.024 67.192 1.00 23.82 127 GLU D C 1
ATOM 8780 O O . GLU D 1 133 ? 59.601 16.079 66.544 1.00 23.87 127 GLU D O 1
ATOM 8792 N N . GLY D 1 134 ? 61.167 17.659 66.841 1.00 23.72 128 GLY D N 1
ATOM 8793 C CA . GLY D 1 134 ? 61.990 17.178 65.740 1.00 23.32 128 GLY D CA 1
ATOM 8794 C C . GLY D 1 134 ? 61.535 17.614 64.357 1.00 22.56 128 GLY D C 1
ATOM 8795 O O . GLY D 1 134 ? 62.123 17.201 63.358 1.00 22.01 128 GLY D O 1
ATOM 8799 N N . TRP D 1 135 ? 60.512 18.460 64.278 1.00 21.12 129 TRP D N 1
ATOM 8800 C CA . TRP D 1 135 ? 60.018 18.917 62.963 1.00 21.19 129 TRP D CA 1
ATOM 8801 C C . TRP D 1 135 ? 61.094 19.558 62.087 1.00 21.35 129 TRP D C 1
ATOM 8802 O O . TRP D 1 135 ? 61.905 20.359 62.562 1.00 22.88 129 TRP D O 1
ATOM 8823 N N . ARG D 1 136 ? 61.109 19.150 60.824 1.00 20.65 130 ARG D N 1
ATOM 8824 C CA . ARG D 1 136 ? 62.014 19.712 59.820 1.00 21.34 130 ARG D CA 1
ATOM 8825 C C . ARG D 1 136 ? 61.223 20.345 58.686 1.00 19.36 130 ARG D C 1
ATOM 8826 O O . ARG D 1 136 ? 60.362 19.681 58.090 1.00 19.25 130 ARG D O 1
ATOM 8847 N N . PRO D 1 137 ? 61.536 21.613 58.360 1.00 19.54 131 PRO D N 1
ATOM 8848 C CA . PRO D 1 137 ? 60.857 22.269 57.244 1.00 18.88 131 PRO D CA 1
ATOM 8849 C C . PRO D 1 137 ? 61.153 21.617 55.899 1.00 18.44 131 PRO D C 1
ATOM 8850 O O . PRO D 1 137 ? 62.113 20.872 55.780 1.00 18.67 131 PRO D O 1
ATOM 8861 N N . ALA D 1 138 ? 60.323 21.917 54.899 1.00 17.56 132 ALA D N 1
ATOM 8862 C CA . ALA D 1 138 ? 60.533 21.423 53.538 1.00 17.10 132 ALA D CA 1
ATOM 8863 C C . ALA D 1 138 ? 61.896 21.903 53.071 1.00 17.79 132 ALA D C 1
ATOM 8864 O O . ALA D 1 138 ? 62.213 23.114 53.183 1.00 19.06 132 ALA D O 1
ATOM 8871 N N . ASP D 1 139 ? 62.713 20.965 52.600 1.00 17.10 133 ASP D N 1
ATOM 8872 C CA . ASP D 1 139 ? 64.058 21.299 52.140 1.00 17.66 133 ASP D CA 1
ATOM 8873 C C . ASP D 1 139 ? 64.073 21.268 50.617 1.00 17.00 133 ASP D C 1
ATOM 8874 O O . ASP D 1 139 ? 64.547 20.313 49.989 1.00 17.46 133 ASP D O 1
ATOM 8883 N N . VAL D 1 140 ? 63.530 22.319 50.011 1.00 16.21 134 VAL D N 1
ATOM 8884 C CA . VAL D 1 140 ? 63.403 22.315 48.558 1.00 15.81 134 VAL D CA 1
ATOM 8885 C C . VAL D 1 140 ? 64.743 22.544 47.878 1.00 16.58 134 VAL D C 1
ATOM 8886 O O . VAL D 1 140 ? 64.953 22.030 46.787 1.00 16.92 134 VAL D O 1
ATOM 8899 N N . ARG D 1 141 ? 65.661 23.265 48.533 1.00 17.28 135 ARG D N 1
ATOM 8900 C CA . ARG D 1 141 ? 67.031 23.384 48.002 1.00 17.88 135 ARG D CA 1
ATOM 8901 C C . ARG D 1 141 ? 67.617 21.981 47.793 1.00 17.95 135 ARG D C 1
ATOM 8902 O O . ARG D 1 141 ? 68.225 21.687 46.744 1.00 18.65 135 ARG D O 1
ATOM 8923 N N . GLY D 1 142 ? 67.439 21.123 48.806 1.00 17.86 136 GLY D N 1
ATOM 8924 C CA . GLY D 1 142 ? 67.926 19.745 48.735 1.00 18.49 136 GLY D CA 1
ATOM 8925 C C . GLY D 1 142 ? 67.283 18.929 47.631 1.00 17.63 136 GLY D C 1
ATOM 8926 O O . GLY D 1 142 ? 67.967 18.125 46.964 1.00 18.18 136 GLY D O 1
ATOM 8930 N N . VAL D 1 143 ? 65.977 19.112 47.438 1.00 16.96 137 VAL D N 1
ATOM 8931 C CA . VAL D 1 143 ? 65.263 18.440 46.344 1.00 16.46 137 VAL D CA 1
ATOM 8932 C C . VAL D 1 143 ? 65.853 18.859 44.995 1.00 17.36 137 VAL D C 1
ATOM 8933 O O . VAL D 1 143 ? 66.176 18.010 44.148 1.00 17.83 137 VAL D O 1
ATOM 8946 N N . ILE D 1 144 ? 65.987 20.170 44.815 1.00 16.83 138 ILE D N 1
ATOM 8947 C CA . ILE D 1 144 ? 66.583 20.715 43.581 1.00 17.17 138 ILE D CA 1
ATOM 8948 C C . ILE D 1 144 ? 67.995 20.175 43.322 1.00 18.93 138 ILE D C 1
ATOM 8949 O O . ILE D 1 144 ? 68.316 19.779 42.189 1.00 18.79 138 ILE D O 1
ATOM 8965 N N . GLU D 1 145 ? 68.831 20.125 44.362 1.00 18.59 139 GLU D N 1
ATOM 8966 C CA . GLU D 1 145 ? 70.186 19.591 44.198 1.00 21.14 139 GLU D CA 1
ATOM 8967 C C . GLU D 1 145 ? 70.164 18.126 43.738 1.00 21.54 139 GLU D C 1
ATOM 8968 O O . GLU D 1 145 ? 70.934 17.743 42.843 1.00 22.64 139 GLU D O 1
ATOM 8980 N N . ARG D 1 146 ? 69.281 17.322 44.332 1.00 21.52 140 ARG D N 1
ATOM 8981 C CA . ARG D 1 146 ? 69.161 15.899 43.969 1.00 22.75 140 ARG D CA 1
ATOM 8982 C C . ARG D 1 146 ? 68.681 15.661 42.542 1.00 22.38 140 ARG D C 1
ATOM 8983 O O . ARG D 1 146 ? 69.148 14.719 41.866 1.00 23.44 140 ARG D O 1
ATOM 9004 N N . LEU D 1 147 ? 67.795 16.538 42.071 1.00 20.83 141 LEU D N 1
ATOM 9005 C CA . LEU D 1 147 ? 67.215 16.442 40.730 1.00 20.37 141 LEU D CA 1
ATOM 9006 C C . LEU D 1 147 ? 68.254 16.742 39.659 1.00 22.38 141 LEU D C 1
ATOM 9007 O O . LEU D 1 147 ? 68.139 16.290 38.531 1.00 23.59 141 LEU D O 1
ATOM 9023 N N . GLN D 1 148 ? 69.284 17.492 40.022 1.00 23.76 142 GLN D N 1
ATOM 9024 C CA . GLN D 1 148 ? 70.355 17.801 39.077 1.00 26.88 142 GLN D CA 1
ATOM 9025 C C . GLN D 1 148 ? 71.287 16.619 38.846 1.00 29.16 142 GLN D C 1
ATOM 9026 O O . GLN D 1 148 ? 72.081 16.644 37.905 1.00 29.96 142 GLN D O 1
ATOM 9040 N N . HIS D 1 149 ? 71.180 15.600 39.701 1.00 31.93 143 HIS D N 1
ATOM 9041 C CA . HIS D 1 149 ? 72.114 14.465 39.696 1.00 36.05 143 HIS D CA 1
ATOM 9042 C C . HIS D 1 149 ? 71.474 13.069 39.573 1.00 37.72 143 HIS D C 1
ATOM 9043 O O . HIS D 1 149 ? 72.139 12.052 39.855 1.00 39.91 143 HIS D O 1
ATOM 9057 N N . ALA D 1 150 ? 70.204 13.018 39.164 1.00 38.61 144 ALA D N 1
ATOM 9058 C CA . ALA D 1 150 ? 69.548 11.759 38.729 1.00 40.03 144 ALA D CA 1
ATOM 9059 C C . ALA D 1 150 ? 69.613 10.605 39.740 1.00 40.78 144 ALA D C 1
ATOM 9060 O O . ALA D 1 150 ? 70.415 9.672 39.591 1.00 42.67 144 ALA D O 1
ATOM 9067 N N . ILE E 1 2 ? 46.487 33.242 58.737 1.00 47.91 -4 ILE E N 1
ATOM 9068 C CA . ILE E 1 2 ? 45.616 32.328 57.940 1.00 46.07 -4 ILE E CA 1
ATOM 9069 C C . ILE E 1 2 ? 46.531 31.426 57.128 1.00 46.53 -4 ILE E C 1
ATOM 9070 O O . ILE E 1 2 ? 47.316 31.908 56.298 1.00 48.50 -4 ILE E O 1
ATOM 9088 N N . ASP E 1 3 ? 46.474 30.123 57.400 1.00 45.56 -3 ASP E N 1
ATOM 9089 C CA . ASP E 1 3 ? 47.366 29.140 56.733 1.00 45.23 -3 ASP E CA 1
ATOM 9090 C C . ASP E 1 3 ? 46.582 27.858 56.401 1.00 43.38 -3 ASP E C 1
ATOM 9091 O O . ASP E 1 3 ? 45.455 27.715 56.842 1.00 41.73 -3 ASP E O 1
ATOM 9100 N N . PRO E 1 4 ? 47.164 26.930 55.612 1.00 44.83 -2 PRO E N 1
ATOM 9101 C CA . PRO E 1 4 ? 46.424 25.705 55.269 1.00 44.35 -2 PRO E CA 1
ATOM 9102 C C . PRO E 1 4 ? 45.921 24.840 56.438 1.00 44.50 -2 PRO E C 1
ATOM 9103 O O . PRO E 1 4 ? 45.072 23.977 56.219 1.00 43.68 -2 PRO E O 1
ATOM 9114 N N . PHE E 1 5 ? 46.455 25.070 57.637 1.00 45.66 -1 PHE E N 1
ATOM 9115 C CA . PHE E 1 5 ? 46.048 24.353 58.839 1.00 45.95 -1 PHE E CA 1
ATOM 9116 C C . PHE E 1 5 ? 44.797 24.983 59.491 1.00 43.53 -1 PHE E C 1
ATOM 9117 O O . PHE E 1 5 ? 44.107 24.321 60.264 1.00 43.25 -1 PHE E O 1
ATOM 9134 N N . THR E 1 6 ? 44.494 26.237 59.141 1.00 43.35 0 THR E N 1
ATOM 9135 C CA . THR E 1 6 ? 43.393 27.015 59.759 1.00 43.59 0 THR E CA 1
ATOM 9136 C C . THR E 1 6 ? 41.995 26.398 59.563 1.00 44.32 0 THR E C 1
ATOM 9137 O O . THR E 1 6 ? 41.603 26.076 58.437 1.00 43.64 0 THR E O 1
ATOM 9148 N N . MET E 1 7 ? 41.247 26.265 60.663 1.00 46.10 1 MET E N 1
ATOM 9149 C CA . MET E 1 7 ? 39.863 25.763 60.633 1.00 47.07 1 MET E CA 1
ATOM 9150 C C . MET E 1 7 ? 38.888 26.911 60.395 1.00 45.91 1 MET E C 1
ATOM 9151 O O . MET E 1 7 ? 38.922 27.889 61.135 1.00 46.06 1 MET E O 1
ATOM 9165 N N . SER E 1 8 ? 38.041 26.797 59.365 1.00 46.25 2 SER E N 1
ATOM 9166 C CA . SER E 1 8 ? 36.988 27.793 59.089 1.00 45.81 2 SER E CA 1
ATOM 9167 C C . SER E 1 8 ? 35.651 27.408 59.719 1.00 46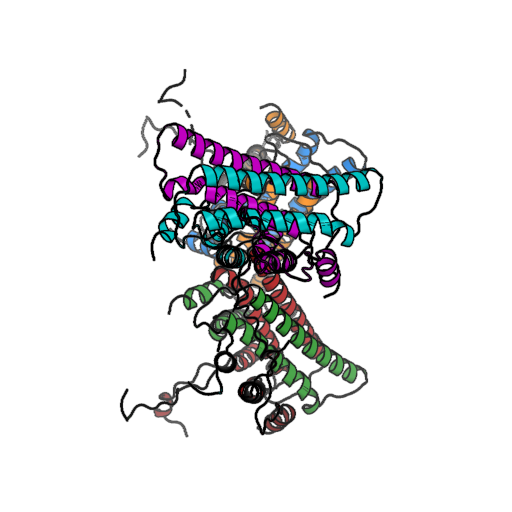.23 2 SER E C 1
ATOM 9168 O O . SER E 1 8 ? 34.723 28.236 59.776 1.00 44.22 2 SER E O 1
ATOM 9176 N N . ASP E 1 9 ? 35.567 26.152 60.172 1.00 49.53 3 ASP E N 1
ATOM 9177 C CA . ASP E 1 9 ? 34.350 25.586 60.760 1.00 51.16 3 ASP E CA 1
ATOM 9178 C C . ASP E 1 9 ? 33.775 26.532 61.789 1.00 51.21 3 ASP E C 1
ATOM 9179 O O . ASP E 1 9 ? 34.395 26.804 62.819 1.00 52.21 3 ASP E O 1
ATOM 9188 N N . LEU E 1 10 ? 32.603 27.064 61.480 1.00 50.92 4 LEU E N 1
ATOM 9189 C CA . LEU E 1 10 ? 31.784 27.669 62.505 1.00 51.51 4 LEU E CA 1
ATOM 9190 C C . LEU E 1 10 ? 30.871 26.563 63.054 1.00 51.99 4 LEU E C 1
ATOM 9191 O O . LEU E 1 10 ? 29.986 26.045 62.344 1.00 51.52 4 LEU E O 1
ATOM 9207 N N . PRO E 1 11 ? 31.135 26.145 64.304 1.00 53.18 5 PRO E N 1
ATOM 9208 C CA . PRO E 1 11 ? 30.321 25.086 64.881 1.00 53.63 5 PRO E CA 1
ATOM 9209 C C . PRO E 1 11 ? 28.921 25.603 65.244 1.00 51.77 5 PRO E C 1
ATOM 9210 O O . PRO E 1 11 ? 27.926 25.007 64.824 1.00 51.52 5 PRO E O 1
ATOM 9221 N N . CYS E 1 12 ? 28.862 26.735 65.949 1.00 50.65 6 CYS E N 1
ATOM 9222 C CA . CYS E 1 12 ? 27.638 27.226 66.582 1.00 48.78 6 CYS E CA 1
ATOM 9223 C C . CYS E 1 12 ? 26.493 27.476 65.611 1.00 45.98 6 CYS E C 1
ATOM 9224 O O . CYS E 1 12 ? 26.700 28.034 64.530 1.00 45.60 6 CYS E O 1
ATOM 9232 N N . PRO E 1 13 ? 25.279 27.038 65.991 1.00 44.10 7 PRO E N 1
ATOM 9233 C CA . PRO E 1 13 ? 24.143 27.399 65.162 1.00 41.37 7 PRO E CA 1
ATOM 9234 C C . PRO E 1 13 ? 24.006 28.929 65.187 1.00 38.12 7 PRO E C 1
ATOM 9235 O O . PRO E 1 13 ? 24.210 29.550 66.229 1.00 37.51 7 PRO E O 1
ATOM 9246 N N . PRO E 1 14 ? 23.698 29.537 64.037 1.00 35.82 8 PRO E N 1
ATOM 9247 C CA . PRO E 1 14 ? 23.523 30.997 64.040 1.00 32.97 8 PRO E CA 1
ATOM 9248 C C . PRO E 1 14 ? 22.446 31.459 65.019 1.00 30.65 8 PRO E C 1
ATOM 9249 O O . PRO E 1 14 ? 21.456 30.748 65.247 1.00 30.18 8 PRO E O 1
ATOM 9260 N N . THR E 1 15 ? 22.638 32.636 65.603 1.00 28.11 9 THR E N 1
ATOM 9261 C CA . THR E 1 15 ? 21.598 33.249 66.437 1.00 25.52 9 THR E CA 1
ATOM 9262 C C . THR E 1 15 ? 20.539 33.916 65.568 1.00 23.30 9 THR E C 1
ATOM 9263 O O . THR E 1 15 ? 20.762 34.163 64.383 1.00 22.80 9 THR E O 1
ATOM 9274 N N . ASN E 1 16 ? 19.393 34.199 66.167 1.00 21.95 10 ASN E N 1
ATOM 9275 C CA . ASN E 1 16 ? 18.328 34.876 65.453 1.00 19.85 10 ASN E CA 1
ATOM 9276 C C . ASN E 1 16 ? 18.764 36.276 64.998 1.00 18.95 10 ASN E C 1
ATOM 9277 O O . ASN E 1 16 ? 18.373 36.728 63.915 1.00 18.01 10 ASN E O 1
ATOM 92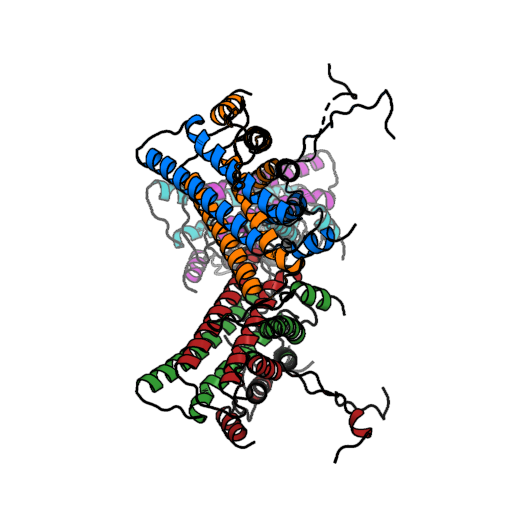88 N N . ALA E 1 17 ? 19.609 36.947 65.789 1.00 18.61 11 ALA E N 1
ATOM 9289 C CA . ALA E 1 17 ? 20.129 38.250 65.373 1.00 18.54 11 ALA E CA 1
ATOM 9290 C C . ALA E 1 17 ? 20.991 38.101 64.130 1.00 18.95 11 ALA E C 1
ATOM 9291 O O . ALA E 1 17 ? 20.915 38.915 63.198 1.00 18.19 11 ALA E O 1
ATOM 9298 N N . GLU E 1 18 ? 21.813 37.055 64.118 1.00 18.91 12 GLU E N 1
ATOM 9299 C CA . GLU E 1 18 ? 22.671 36.778 62.976 1.00 19.98 12 GLU E CA 1
ATOM 9300 C C . GLU E 1 18 ? 21.835 36.434 61.760 1.00 18.87 12 GLU E C 1
ATOM 9301 O O . GLU E 1 18 ? 22.204 36.778 60.647 1.00 19.60 12 GLU E O 1
ATOM 9313 N N . ARG E 1 19 ? 20.701 35.783 61.994 1.00 18.06 13 ARG E N 1
ATOM 9314 C CA . ARG E 1 19 ? 19.737 35.494 60.917 1.00 16.84 13 ARG E CA 1
ATOM 9315 C C . ARG E 1 19 ? 19.223 36.756 60.233 1.00 15.77 13 ARG E C 1
ATOM 9316 O O . ARG E 1 19 ? 19.073 36.771 59.019 1.00 14.74 13 ARG E O 1
ATOM 9337 N N . LEU E 1 20 ? 18.990 37.831 60.988 1.00 15.54 14 LEU E N 1
ATOM 9338 C CA . LEU E 1 20 ? 18.582 39.097 60.351 1.00 14.43 14 LEU E CA 1
ATOM 9339 C C . LEU E 1 20 ? 19.660 39.721 59.495 1.00 15.09 14 LEU E C 1
ATOM 9340 O O . LEU E 1 20 ? 19.361 40.296 58.462 1.00 14.59 14 LEU E O 1
ATOM 9356 N N . HIS E 1 21 ? 20.918 39.653 59.947 1.00 15.04 15 HIS E N 1
ATOM 9357 C CA . HIS E 1 21 ? 22.007 40.111 59.090 1.00 15.54 15 HIS E CA 1
ATOM 9358 C C . HIS E 1 21 ? 22.014 39.328 57.773 1.00 14.95 15 HIS E C 1
ATOM 9359 O O . HIS E 1 21 ? 22.195 39.916 56.702 1.00 15.82 15 HIS E O 1
ATOM 9374 N N . GLU E 1 22 ? 21.841 38.010 57.864 1.00 15.31 16 GLU E N 1
ATOM 9375 C CA . GLU E 1 22 ? 21.809 37.149 56.693 1.00 14.84 16 GLU E CA 1
ATOM 9376 C C . GLU E 1 22 ? 20.663 37.562 55.764 1.00 14.42 16 GLU E C 1
ATOM 9377 O O . GLU E 1 22 ? 20.833 37.690 54.557 1.00 14.02 16 GLU E O 1
ATOM 9389 N N . PHE E 1 23 ? 19.491 37.772 56.352 1.00 13.43 17 PHE E N 1
ATOM 9390 C CA . PHE E 1 23 ? 18.334 38.207 55.556 1.00 12.98 17 PHE E CA 1
ATOM 9391 C C . PHE E 1 23 ? 18.624 39.541 54.875 1.00 12.90 17 PHE E C 1
ATOM 9392 O O . PHE E 1 23 ? 18.323 39.721 53.693 1.00 12.66 17 PHE E O 1
ATOM 9409 N N . HIS E 1 24 ? 19.192 40.497 55.613 1.00 13.03 18 HIS E N 1
ATOM 9410 C CA . HIS E 1 24 ? 19.390 41.821 55.027 1.00 12.82 18 HIS E CA 1
ATOM 9411 C C . HIS E 1 24 ? 20.433 41.782 53.921 1.00 13.16 18 HIS E C 1
ATOM 9412 O O . HIS E 1 24 ? 20.315 42.510 52.947 1.00 13.92 18 HIS E O 1
ATOM 9426 N N . ARG E 1 25 ? 21.446 40.930 54.077 1.00 13.86 19 ARG E N 1
ATOM 9427 C CA . ARG E 1 25 ? 22.384 40.715 52.964 1.00 14.79 19 ARG E CA 1
ATOM 9428 C C . ARG E 1 25 ? 21.675 40.157 51.702 1.00 14.42 19 ARG E C 1
ATOM 9429 O O . ARG E 1 25 ? 21.997 40.556 50.553 1.00 15.57 19 ARG E O 1
ATOM 9450 N N . ALA E 1 26 ? 20.714 39.272 51.914 1.00 14.45 20 ALA E N 1
ATOM 9451 C CA . ALA E 1 26 ? 20.035 38.614 50.806 1.00 14.64 20 ALA E CA 1
ATOM 9452 C C . ALA E 1 26 ? 19.151 39.624 50.074 1.00 16.23 20 ALA E C 1
ATOM 9453 O O . ALA E 1 26 ? 19.081 39.611 48.842 1.00 17.72 20 ALA E O 1
ATOM 9460 N N . ILE E 1 27 ? 18.553 40.560 50.811 1.00 14.68 21 ILE E N 1
ATOM 9461 C CA . ILE E 1 27 ? 17.662 41.518 50.156 1.00 14.54 21 ILE E CA 1
ATOM 9462 C C . ILE E 1 27 ? 18.347 42.834 49.785 1.00 15.53 21 ILE E C 1
ATOM 9463 O O . ILE E 1 27 ? 17.713 43.708 49.196 1.00 16.32 21 ILE E O 1
ATOM 9479 N N . GLY E 1 28 ? 19.631 42.966 50.103 1.00 15.60 22 GLY E N 1
ATOM 9480 C CA . GLY E 1 28 ? 20.367 44.192 49.820 1.00 15.99 22 GLY E CA 1
ATOM 9481 C C . GLY E 1 28 ? 20.014 45.390 50.700 1.00 16.91 22 GLY E C 1
ATOM 9482 O O . GLY E 1 28 ? 20.190 46.542 50.274 1.00 18.35 22 GLY E O 1
ATOM 9486 N N . ALA E 1 29 ? 19.551 45.138 51.924 1.00 16.01 23 ALA E N 1
ATOM 9487 C CA . ALA E 1 29 ? 19.173 46.211 52.851 1.00 15.86 23 ALA E CA 1
ATOM 9488 C C . ALA E 1 29 ? 20.385 46.642 53.654 1.00 16.99 23 ALA E C 1
ATOM 9489 O O . ALA E 1 29 ? 21.313 45.844 53.818 1.00 16.94 23 ALA E O 1
ATOM 9496 N N . ALA E 1 30 ? 20.343 47.853 54.218 1.00 16.11 24 ALA E N 1
ATOM 9497 C CA . ALA E 1 30 ? 21.418 48.344 55.098 1.00 17.75 24 ALA E CA 1
ATOM 9498 C C . ALA E 1 30 ? 21.623 47.408 56.283 1.00 17.37 24 ALA E C 1
ATOM 9499 O O . ALA E 1 30 ? 20.665 47.039 56.964 1.00 17.17 24 ALA E O 1
ATOM 9506 N N . THR E 1 31 ? 22.858 46.959 56.476 1.00 18.04 25 THR E N 1
ATOM 9507 C CA . THR E 1 31 ? 23.166 46.023 57.544 1.00 19.05 25 THR E CA 1
ATOM 9508 C C . THR E 1 31 ? 24.628 46.223 57.980 1.00 20.45 25 THR E C 1
ATOM 9509 O O . THR E 1 31 ? 25.485 45.330 57.822 1.00 20.73 25 THR E O 1
ATOM 9520 N N . PRO E 1 32 ? 24.914 47.413 58.527 1.00 21.29 26 PRO E N 1
ATOM 9521 C CA . PRO E 1 32 ? 26.287 47.721 58.954 1.00 22.59 26 PRO E CA 1
ATOM 9522 C C . PRO E 1 32 ? 26.793 46.775 60.047 1.00 23.63 26 PRO E C 1
ATOM 9523 O O . PRO E 1 32 ? 25.996 46.267 60.847 1.00 21.85 26 PRO E O 1
ATOM 9534 N N . GLU E 1 33 ? 28.108 46.560 60.076 1.00 24.61 27 GLU E N 1
ATOM 9535 C CA . GLU E 1 33 ? 28.759 45.742 61.108 1.00 26.92 27 GLU E CA 1
ATOM 9536 C C . GLU E 1 33 ? 28.698 46.390 62.492 1.00 26.66 27 GLU E C 1
ATOM 9537 O O . GLU E 1 33 ? 28.526 45.701 63.515 1.00 27.06 27 GLU E O 1
ATOM 9549 N N . ARG E 1 34 ? 28.888 47.706 62.515 1.00 26.20 28 ARG E N 1
ATOM 9550 C CA . ARG E 1 34 ? 29.053 48.472 63.757 1.00 26.73 28 ARG E CA 1
ATOM 9551 C C . ARG E 1 34 ? 27.978 49.542 63.896 1.00 24.99 28 ARG E C 1
ATOM 9552 O O . ARG E 1 34 ? 27.366 49.926 62.895 1.00 23.75 28 ARG E O 1
ATOM 9573 N N . PRO E 1 35 ? 27.721 50.011 65.132 1.00 24.88 29 PRO E N 1
ATOM 9574 C CA . PRO E 1 35 ? 26.635 50.960 65.380 1.00 23.41 29 PRO E CA 1
ATOM 9575 C C . PRO E 1 35 ? 26.709 52.188 64.464 1.00 23.60 29 PRO E C 1
ATOM 9576 O O . PRO E 1 35 ? 27.761 52.861 64.369 1.00 23.58 29 PRO E O 1
ATOM 9587 N N . THR E 1 36 ? 25.606 52.420 63.752 1.00 21.42 30 THR E N 1
ATOM 9588 C CA . THR E 1 36 ? 25.563 53.400 62.671 1.00 22.46 30 THR E CA 1
ATOM 9589 C C . THR E 1 36 ? 24.294 54.229 62.745 1.00 21.56 30 THR E C 1
ATOM 9590 O O . THR E 1 36 ? 23.202 53.699 62.558 1.00 20.01 30 THR E O 1
ATOM 9601 N N . PRO E 1 37 ? 24.427 55.539 62.984 1.00 22.38 31 PRO E N 1
ATOM 9602 C CA . PRO E 1 37 ? 23.243 56.405 63.030 1.00 21.91 31 PRO E CA 1
ATOM 9603 C C . PRO E 1 37 ? 22.479 56.339 61.696 1.00 20.69 31 PRO E C 1
ATOM 9604 O O . PRO E 1 37 ? 23.089 56.448 60.624 1.00 19.99 31 PRO E O 1
ATOM 9615 N N . PRO E 1 38 ? 21.163 56.112 61.763 1.00 19.77 32 PRO E N 1
ATOM 9616 C CA . PRO E 1 38 ? 20.301 55.887 60.602 1.00 18.38 32 PRO E CA 1
ATOM 9617 C C . PRO E 1 38 ? 19.748 57.189 60.004 1.00 19.25 32 PRO E C 1
ATOM 9618 O O . PRO E 1 38 ? 19.605 58.185 60.717 1.00 21.51 32 PRO E O 1
ATOM 9629 N N . PRO E 1 39 ? 19.437 57.200 58.702 1.00 19.60 33 PRO E N 1
ATOM 9630 C CA . PRO E 1 39 ? 18.654 58.325 58.187 1.00 19.48 33 PRO E CA 1
ATOM 9631 C C . PRO E 1 39 ? 17.225 58.256 58.768 1.00 18.51 33 PRO E C 1
ATOM 9632 O O . PRO E 1 39 ? 16.765 57.168 59.159 1.00 16.95 33 PRO E O 1
ATOM 9643 N N . PRO E 1 40 ? 16.532 59.402 58.825 1.00 19.02 34 PRO E N 1
ATOM 9644 C CA . PRO E 1 40 ? 15.187 59.462 59.413 1.00 18.34 34 PRO E CA 1
ATOM 9645 C C . PRO E 1 40 ? 14.227 58.515 58.692 1.00 18.21 34 PRO E C 1
ATOM 9646 O O . PRO E 1 40 ? 13.407 57.874 59.356 1.00 17.29 34 PRO E O 1
ATOM 9657 N N . GLU E 1 41 ? 14.346 58.399 57.371 1.00 17.56 35 GLU E N 1
ATOM 9658 C CA . GLU E 1 41 ? 13.414 57.512 56.660 1.00 18.98 35 GLU E CA 1
ATOM 9659 C C . GLU E 1 41 ? 13.539 56.056 57.133 1.00 18.08 35 GLU E C 1
ATOM 9660 O O . GLU E 1 41 ? 12.533 55.331 57.175 1.00 18.42 35 GLU E O 1
ATOM 9672 N N . LEU E 1 42 ? 14.749 55.618 57.492 1.00 17.55 36 LEU E N 1
ATOM 9673 C CA . LEU E 1 42 ? 14.947 54.240 57.970 1.00 17.06 36 LEU E CA 1
ATOM 9674 C C . LEU E 1 42 ? 14.244 54.055 59.305 1.00 16.25 36 LEU E C 1
ATOM 9675 O O . LEU E 1 42 ? 13.542 53.073 59.540 1.00 15.99 36 LEU E O 1
ATOM 9691 N N . LEU E 1 43 ? 14.409 55.043 60.182 1.00 15.80 37 LEU E N 1
ATOM 9692 C CA . LEU E 1 43 ? 13.691 55.003 61.454 1.00 16.64 37 LEU E CA 1
ATOM 9693 C C . LEU E 1 43 ? 12.187 54.926 61.280 1.00 16.36 37 LEU E C 1
ATOM 9694 O O . LEU E 1 43 ? 11.519 54.152 62.006 1.00 16.60 37 LEU E O 1
ATOM 9710 N N . ARG E 1 44 ? 11.645 55.709 60.346 1.00 16.77 38 ARG E N 1
ATOM 9711 C CA . ARG E 1 44 ? 10.194 55.731 60.124 1.00 17.45 38 ARG E CA 1
ATOM 9712 C C . ARG E 1 44 ? 9.727 54.376 59.646 1.00 17.14 38 ARG E C 1
ATOM 9713 O O . ARG E 1 44 ? 8.709 53.861 60.094 1.00 17.57 38 ARG E O 1
ATOM 9734 N N . LEU E 1 45 ? 10.497 53.765 58.765 1.00 16.13 39 LEU E N 1
ATOM 9735 C CA . LEU E 1 45 ? 10.104 52.450 58.307 1.00 15.80 39 LEU E CA 1
ATOM 9736 C C . LEU E 1 45 ? 10.216 51.397 59.394 1.00 14.71 39 LEU E C 1
ATOM 9737 O O . LEU E 1 45 ? 9.345 50.538 59.488 1.00 15.89 39 LEU E O 1
ATOM 9753 N N . ARG E 1 46 ? 11.246 51.457 60.243 1.00 13.59 40 ARG E N 1
ATOM 9754 C CA . ARG E 1 46 ? 11.335 50.461 61.304 1.00 13.50 40 ARG E CA 1
ATOM 9755 C C . ARG E 1 46 ? 10.160 50.623 62.271 1.00 14.44 40 ARG E C 1
ATOM 9756 O O . ARG E 1 46 ? 9.601 49.625 62.753 1.00 15.08 40 ARG E O 1
ATOM 9777 N N . GLN E 1 47 ? 9.771 51.881 62.495 1.00 14.82 41 GLN E N 1
ATOM 9778 C CA . GLN E 1 47 ? 8.600 52.175 63.348 1.00 16.34 41 GLN E CA 1
ATOM 9779 C C . GLN E 1 47 ? 7.359 51.505 62.781 1.00 16.93 41 GLN E C 1
ATOM 9780 O O . GLN E 1 47 ? 6.649 50.784 63.501 1.00 18.01 41 GLN E O 1
ATOM 9794 N N . THR E 1 48 ? 7.117 51.722 61.495 1.00 17.14 42 THR E N 1
ATOM 9795 C CA . THR E 1 48 ? 5.948 51.149 60.824 1.00 18.20 42 THR E CA 1
ATOM 9796 C C . THR E 1 48 ? 5.928 49.611 60.857 1.00 17.70 42 THR E C 1
ATOM 9797 O O . THR E 1 48 ? 4.866 49.026 61.092 1.00 18.06 42 THR E O 1
ATOM 9808 N N . LEU E 1 49 ? 7.080 48.973 60.626 1.00 16.52 43 LEU E N 1
ATOM 9809 C CA . LEU E 1 49 ? 7.163 47.502 60.695 1.00 17.01 43 LEU E CA 1
ATOM 9810 C C . LEU E 1 49 ? 6.774 46.992 62.079 1.00 17.47 43 LEU E C 1
ATOM 9811 O O . LEU E 1 49 ? 6.026 46.024 62.201 1.00 17.54 43 LEU E O 1
ATOM 9827 N N . LEU E 1 50 ? 7.267 47.663 63.123 1.00 18.35 44 LEU E N 1
ATOM 9828 C CA . LEU E 1 50 ? 6.908 47.304 64.495 1.00 19.08 44 LEU E CA 1
ATOM 9829 C C . LEU E 1 50 ? 5.418 47.471 64.731 1.00 20.08 44 LEU E C 1
ATOM 9830 O O . LEU E 1 50 ? 4.766 46.572 65.311 1.00 20.02 44 LEU E O 1
ATOM 9846 N N . ASP E 1 51 ? 4.873 48.602 64.276 1.00 20.07 45 ASP E N 1
ATOM 9847 C CA . ASP E 1 51 ? 3.444 48.916 64.489 1.00 21.23 45 ASP E CA 1
ATOM 9848 C C . ASP E 1 51 ? 2.524 47.883 63.860 1.00 21.85 45 ASP E C 1
ATOM 9849 O O . ASP E 1 51 ? 1.593 47.373 64.527 1.00 22.77 45 ASP E O 1
ATOM 9858 N N . GLU E 1 52 ? 2.788 47.585 62.589 1.00 21.45 46 GLU E N 1
ATOM 9859 C CA . GLU E 1 52 ? 1.962 46.676 61.818 1.00 23.12 46 GLU E CA 1
ATOM 9860 C C . GLU E 1 52 ? 2.061 45.279 62.405 1.00 23.08 46 GLU E C 1
ATOM 9861 O O . GLU E 1 52 ? 1.029 44.620 62.587 1.00 24.16 46 GLU E O 1
ATOM 9873 N N . GLU E 1 53 ? 3.262 44.849 62.795 1.00 21.97 47 GLU E N 1
ATOM 9874 C CA . GLU E 1 53 ? 3.368 43.519 63.375 1.00 22.83 47 GLU E CA 1
ATOM 9875 C C . GLU E 1 53 ? 2.732 43.440 64.773 1.00 23.38 47 GLU E C 1
ATOM 9876 O O . GLU E 1 53 ? 2.068 42.447 65.090 1.00 23.63 47 GLU E O 1
ATOM 9888 N N . SER E 1 54 ? 2.934 44.477 65.592 1.00 22.42 48 SER E N 1
ATOM 9889 C CA . SER E 1 54 ? 2.259 44.530 66.902 1.00 24.56 48 SER E CA 1
ATOM 9890 C C . SER E 1 54 ? 0.736 44.485 66.766 1.00 24.55 48 SER E C 1
ATOM 9891 O O . SER E 1 54 ? 0.057 43.911 67.633 1.00 25.50 48 SER E O 1
ATOM 9899 N N . ALA E 1 55 ? 0.198 45.059 65.688 1.00 24.87 49 ALA E N 1
ATOM 9900 C CA . ALA E 1 55 ? -1.259 45.107 65.496 1.00 26.61 49 ALA E CA 1
ATOM 9901 C C . ALA E 1 55 ? -1.770 43.702 65.183 1.00 26.87 49 ALA E C 1
ATOM 9902 O O . ALA E 1 55 ? -2.889 43.338 65.571 1.00 27.87 49 ALA E O 1
ATOM 9909 N N . GLU E 1 56 ? -0.950 42.924 64.476 1.00 26.28 50 GLU E N 1
ATOM 9910 C CA . GLU E 1 56 ? -1.314 41.542 64.178 1.00 27.04 50 GLU E CA 1
ATOM 9911 C C . GLU E 1 56 ? -1.223 40.675 65.424 1.00 26.22 50 GLU E C 1
ATOM 9912 O O . GLU E 1 56 ? -2.062 39.796 65.599 1.00 27.19 50 GLU E O 1
ATOM 9924 N N . VAL E 1 57 ? -0.223 40.899 66.281 1.00 24.83 51 VAL E N 1
ATOM 9925 C CA . VAL E 1 57 ? -0.119 40.122 67.521 1.00 24.59 51 VAL E CA 1
ATOM 9926 C C . VAL E 1 57 ? -1.365 40.436 68.375 1.00 25.72 51 VAL E C 1
ATOM 9927 O O . VAL E 1 57 ? -2.022 39.515 68.911 1.00 25.67 51 VAL E O 1
ATOM 9940 N N . ARG E 1 58 ? -1.718 41.719 68.451 1.00 26.18 52 ARG E N 1
ATOM 9941 C CA . ARG E 1 58 ? -2.950 42.152 69.162 1.00 28.60 52 ARG E CA 1
ATOM 9942 C C . ARG E 1 58 ? -4.243 41.553 68.603 1.00 29.65 52 ARG E C 1
ATOM 9943 O O . ARG E 1 58 ? -5.122 41.149 69.380 1.00 30.22 52 ARG E O 1
ATOM 9964 N N . ALA E 1 59 ? -4.375 41.508 67.281 1.00 30.03 53 ALA E N 1
ATOM 9965 C CA . ALA E 1 59 ? -5.531 40.900 66.636 1.00 31.62 53 ALA E CA 1
ATOM 9966 C C . ALA E 1 59 ? -5.668 39.427 67.032 1.00 32.19 53 ALA E C 1
ATOM 9967 O O . ALA E 1 59 ? -6.782 38.956 67.316 1.00 33.66 53 ALA E O 1
ATOM 9974 N N . GLU E 1 60 ? -4.542 38.709 67.065 1.00 30.95 54 GLU E N 1
ATOM 9975 C CA . GLU E 1 60 ? -4.566 37.281 67.408 1.00 30.94 54 GLU E CA 1
ATOM 9976 C C . GLU E 1 60 ? -4.921 37.084 68.877 1.00 31.06 54 GLU E C 1
ATOM 9977 O O . GLU E 1 60 ? -5.735 36.213 69.209 1.00 32.44 54 GLU E O 1
ATOM 9989 N N . ILE E 1 61 ? -4.330 37.899 69.758 1.00 30.04 55 ILE E N 1
ATOM 9990 C CA . ILE E 1 61 ? -4.706 37.853 71.176 1.00 29.84 55 ILE E CA 1
ATOM 9991 C C . ILE E 1 61 ? -6.184 38.208 71.343 1.00 31.28 55 ILE E C 1
ATOM 9992 O O . ILE E 1 61 ? -6.905 37.478 72.037 1.00 31.76 55 ILE E O 1
ATOM 10008 N N . ASP E 1 62 ? -6.664 39.259 70.671 1.00 31.24 56 ASP E N 1
ATOM 10009 C CA . ASP E 1 62 ? -8.106 39.625 70.763 1.00 33.37 56 ASP E CA 1
ATOM 10010 C C . ASP E 1 62 ? -9.031 38.485 70.327 1.00 34.26 56 ASP E C 1
ATOM 10011 O O . ASP E 1 62 ? -10.064 38.252 70.963 1.00 35.77 56 ASP E O 1
ATOM 10020 N N . HIS E 1 63 ? -8.662 37.801 69.247 1.00 33.68 57 HIS E N 1
ATOM 10021 C CA . HIS E 1 63 ? -9.436 36.675 68.740 1.00 34.70 57 HIS E CA 1
ATOM 10022 C C . HIS E 1 63 ? -9.435 35.518 69.748 1.00 34.56 57 HIS E C 1
ATOM 10023 O O . HIS E 1 63 ? -10.494 34.930 70.025 1.00 34.81 57 HIS E O 1
ATOM 10037 N N . LEU E 1 64 ? -8.265 35.208 70.310 1.00 31.94 58 LEU E N 1
ATOM 10038 C CA . LEU E 1 64 ? -8.144 34.134 71.304 1.00 31.76 58 LEU E CA 1
ATOM 10039 C C . LEU E 1 64 ? -9.009 34.410 72.537 1.00 32.58 58 LEU E C 1
ATOM 10040 O O . LEU E 1 64 ? -9.682 33.519 73.074 1.00 33.65 58 LEU E O 1
ATOM 10056 N N . LEU E 1 65 ? -8.988 35.666 72.968 1.00 31.95 59 LEU E N 1
ATOM 10057 C CA . LEU E 1 65 ? -9.885 36.131 74.044 1.00 31.95 59 LEU E CA 1
ATOM 10058 C C . LEU E 1 65 ? -11.381 36.039 73.751 1.00 33.43 59 LEU E C 1
ATOM 10059 O O . LEU E 1 65 ? -12.142 35.611 74.603 1.00 33.90 59 LEU E O 1
ATOM 10075 N N . ALA E 1 66 ? -11.796 36.463 72.562 1.00 33.85 60 ALA E N 1
ATOM 10076 C CA . ALA E 1 66 ? -13.194 36.404 72.149 1.00 35.25 60 ALA E CA 1
ATOM 10077 C C . ALA E 1 66 ? -13.707 34.956 72.106 1.00 36.46 60 ALA E C 1
ATOM 10078 O O . ALA E 1 66 ? -14.861 34.695 72.445 1.00 37.37 60 ALA E O 1
ATOM 10085 N N . ARG E 1 67 ? -12.836 34.031 71.691 1.00 35.12 61 ARG E N 1
ATOM 10086 C CA . ARG E 1 67 ? -13.138 32.590 71.692 1.00 36.22 61 ARG E CA 1
ATOM 10087 C C . ARG E 1 67 ? -13.377 32.057 73.098 1.00 37.52 61 ARG E C 1
ATOM 10088 O O . ARG E 1 67 ? -14.379 31.383 73.359 1.00 37.67 61 ARG E O 1
ATOM 10109 N N . GLN E 1 68 ? -12.454 32.362 74.003 1.00 36.60 62 GLN E N 1
ATOM 10110 C CA . GLN E 1 68 ? -12.607 31.976 75.398 1.00 38.40 62 GLN E CA 1
ATOM 10111 C C . GLN E 1 68 ? -13.867 32.595 76.028 1.00 39.92 62 GLN E C 1
ATOM 10112 O O . GLN E 1 68 ? -14.684 31.893 76.646 1.00 40.33 62 GLN E O 1
ATOM 10126 N N . ALA E 1 69 ? -14.052 33.904 75.840 1.00 40.14 63 ALA E N 1
ATOM 10127 C CA . ALA E 1 69 ? -15.289 34.559 76.308 1.00 41.56 63 ALA E CA 1
ATOM 10128 C C . ALA E 1 69 ? -16.552 33.906 75.742 1.00 43.38 63 ALA E C 1
ATOM 10129 O O . ALA E 1 69 ? -17.624 33.992 76.353 1.00 44.19 63 ALA E O 1
ATOM 10136 N N . ALA E 1 70 ? -16.431 33.260 74.583 1.00 42.36 64 ALA E N 1
ATOM 10137 C CA . ALA E 1 70 ? -17.559 32.533 73.996 1.00 44.40 64 ALA E CA 1
ATOM 10138 C C . ALA E 1 70 ? -17.592 31.061 74.430 1.00 44.59 64 ALA E C 1
ATOM 10139 O O . ALA E 1 70 ? -18.418 30.272 73.944 1.00 46.57 64 ALA E O 1
ATOM 10146 N N . GLY E 1 71 ? -16.701 30.700 75.354 1.00 43.25 65 GLY E N 1
ATOM 10147 C CA . GLY E 1 71 ? -16.703 29.371 75.958 1.00 44.07 65 GLY E CA 1
ATOM 10148 C C . GLY E 1 71 ? -15.763 28.289 75.436 1.00 42.81 65 GLY E C 1
ATOM 10149 O O . GLY E 1 71 ? -15.947 27.117 75.742 1.00 44.82 65 GLY E O 1
ATOM 10153 N N . GLU E 1 72 ? -14.754 28.652 74.662 1.00 40.53 66 GLU E N 1
ATOM 10154 C CA . GLU E 1 72 ? -13.844 27.647 74.108 1.00 39.88 66 GLU E CA 1
ATOM 10155 C C . GLU E 1 72 ? -12.710 27.215 75.041 1.00 38.88 66 GLU E C 1
ATOM 10156 O O . GLU E 1 72 ? -12.171 28.027 75.795 1.00 39.41 66 GLU E O 1
ATOM 10168 N N . ALA E 1 73 ? -12.336 25.939 74.953 1.00 39.37 67 ALA E N 1
ATOM 10169 C CA . ALA E 1 73 ? -11.110 25.432 75.571 1.00 38.29 67 ALA E CA 1
ATOM 10170 C C . ALA E 1 73 ? -10.025 25.419 74.514 1.00 36.87 67 ALA E C 1
ATOM 10171 O O . ALA E 1 73 ? -10.061 24.614 73.585 1.00 37.21 67 ALA E O 1
ATOM 10178 N N . LEU E 1 74 ? -9.063 26.322 74.645 1.00 35.61 68 LEU E N 1
ATOM 10179 C CA . LEU E 1 74 ? -8.000 26.450 73.632 1.00 34.38 68 LEU E CA 1
ATOM 10180 C C . LEU E 1 74 ? -7.066 25.244 73.623 1.00 34.99 68 LEU E C 1
ATOM 10181 O O . LEU E 1 74 ? -6.785 24.661 74.670 1.00 36.44 68 LEU E O 1
ATOM 10197 N N . SER E 1 75 ? -6.613 24.860 72.432 1.00 35.02 69 SER E N 1
ATOM 10198 C CA . SER E 1 75 ? -5.651 23.770 72.280 1.00 35.42 69 SER E CA 1
ATOM 10199 C C . SER E 1 75 ? -4.284 24.359 71.935 1.00 34.11 69 SER E C 1
ATOM 10200 O O . SER E 1 75 ? -4.190 25.538 71.579 1.00 33.17 69 SER E O 1
ATOM 10208 N N . ALA E 1 76 ? -3.241 23.530 72.003 1.00 34.51 70 ALA E N 1
ATOM 10209 C CA . ALA E 1 76 ? -1.916 23.931 71.523 1.00 33.17 70 ALA E CA 1
ATOM 10210 C C . ALA E 1 76 ? -1.949 24.392 70.060 1.00 32.09 70 ALA E C 1
ATOM 10211 O O . ALA E 1 76 ? -1.362 25.420 69.730 1.00 31.65 70 ALA E O 1
ATOM 10218 N N . GLY E 1 77 ? -2.646 23.637 69.206 1.00 32.69 71 GLY E N 1
ATOM 10219 C CA . GLY E 1 77 ? -2.847 24.018 67.794 1.00 31.40 71 GLY E CA 1
ATOM 10220 C C . GLY E 1 77 ? -3.384 25.433 67.600 1.00 29.42 71 GLY E C 1
ATOM 10221 O O . GLY E 1 77 ? -2.962 26.136 66.687 1.00 28.10 71 GLY E O 1
ATOM 10225 N N . ASP E 1 78 ? -4.321 25.851 68.458 1.00 28.99 72 ASP E N 1
ATOM 10226 C CA . ASP E 1 78 ? -4.944 27.168 68.333 1.00 28.19 72 ASP E CA 1
ATOM 10227 C C . ASP E 1 78 ? -3.948 28.298 68.466 1.00 26.62 72 ASP E C 1
ATOM 10228 O O . ASP E 1 78 ? -4.235 29.439 68.066 1.00 26.04 72 ASP E O 1
ATOM 10237 N N . LEU E 1 79 ? -2.785 27.979 69.036 1.00 25.00 73 LEU E N 1
ATOM 10238 C CA . LEU E 1 79 ? -1.757 28.984 69.309 1.00 24.91 73 LEU E CA 1
ATOM 10239 C C . LEU E 1 79 ? -0.844 29.275 68.138 1.00 22.95 73 LEU E C 1
ATOM 10240 O O . LEU E 1 79 ? -0.045 30.210 68.212 1.00 23.25 73 LEU E O 1
ATOM 10256 N N . ALA E 1 80 ? -0.950 28.482 67.069 1.00 24.02 74 ALA E N 1
ATOM 10257 C CA . ALA E 1 80 ? -0.078 28.638 65.906 1.00 22.61 74 ALA E CA 1
ATOM 10258 C C . ALA E 1 80 ? -0.060 30.072 65.335 1.00 22.02 74 ALA E C 1
ATOM 10259 O O . ALA E 1 80 ? 1.034 30.629 65.137 1.00 21.11 74 ALA E O 1
ATOM 10266 N N . PRO E 1 81 ? -1.246 30.684 65.080 1.00 22.29 75 PRO E N 1
ATOM 10267 C CA . PRO E 1 81 ? -1.205 32.049 64.544 1.00 22.06 75 PRO E CA 1
ATOM 10268 C C . PRO E 1 81 ? -0.493 33.057 65.471 1.00 21.53 75 PRO E C 1
ATOM 10269 O O . PRO E 1 81 ? 0.276 33.880 64.993 1.00 21.61 75 PRO E O 1
ATOM 10280 N N . LEU E 1 82 ? -0.738 32.964 66.775 1.00 22.32 76 LEU E N 1
ATOM 10281 C CA . LEU E 1 82 ? -0.081 33.834 67.738 1.00 21.98 76 LEU E CA 1
ATOM 10282 C C . LEU E 1 82 ? 1.418 33.592 67.814 1.00 21.26 76 LEU E C 1
ATOM 10283 O O . LEU E 1 82 ? 2.202 34.549 67.833 1.00 21.52 76 LEU E O 1
ATOM 10299 N N . ALA E 1 83 ? 1.833 32.324 67.838 1.00 22.16 77 ALA E N 1
ATOM 10300 C CA . ALA E 1 83 ? 3.260 32.017 67.853 1.00 20.87 77 ALA E CA 1
ATOM 10301 C C . ALA E 1 83 ? 3.928 32.575 66.595 1.00 20.62 77 ALA E C 1
ATOM 10302 O O . ALA E 1 83 ? 4.997 33.199 66.666 1.00 20.19 77 ALA E O 1
ATOM 10309 N N . HIS E 1 84 ? 3.258 32.394 65.464 1.00 20.27 78 HIS E N 1
ATOM 10310 C CA . HIS E 1 84 ? 3.768 32.883 64.177 1.00 19.72 78 HIS E CA 1
ATOM 10311 C C . HIS E 1 84 ? 3.947 34.401 64.236 1.00 18.59 78 HIS E C 1
ATOM 10312 O O . HIS E 1 84 ? 4.981 34.932 63.833 1.00 17.54 78 HIS E O 1
ATOM 10326 N N . GLU E 1 85 ? 2.934 35.100 64.764 1.00 18.96 79 GLU E N 1
ATOM 10327 C CA . GLU E 1 85 ? 2.987 36.565 64.785 1.00 19.16 79 GLU E CA 1
ATOM 10328 C C . GLU E 1 85 ? 4.032 37.072 65.775 1.00 18.55 79 GLU E C 1
ATOM 10329 O O . GLU E 1 85 ? 4.673 38.099 65.517 1.00 16.66 79 GLU E O 1
ATOM 10341 N N . LEU E 1 86 ? 4.208 36.362 66.891 1.00 18.56 80 LEU E N 1
ATOM 10342 C CA . LEU E 1 86 ? 5.263 36.720 67.857 1.00 18.59 80 LEU E CA 1
ATOM 10343 C C . LEU E 1 86 ? 6.644 36.550 67.231 1.00 18.16 80 LEU E C 1
ATOM 10344 O O . LEU E 1 86 ? 7.544 37.380 67.454 1.00 17.33 80 LEU E O 1
ATOM 10360 N N . ALA E 1 87 ? 6.811 35.489 66.445 1.00 17.50 81 ALA E N 1
ATOM 10361 C CA . ALA E 1 87 ? 8.064 35.282 65.721 1.00 17.20 81 ALA E CA 1
ATOM 10362 C C . ALA E 1 87 ? 8.280 36.372 64.679 1.00 16.64 81 ALA E C 1
ATOM 10363 O O . ALA E 1 87 ? 9.414 36.845 64.514 1.00 15.92 81 ALA E O 1
ATOM 10370 N N . ASP E 1 88 ? 7.208 36.773 63.989 1.00 15.91 82 ASP E N 1
ATOM 10371 C CA . ASP E 1 88 ? 7.315 37.904 63.036 1.00 15.87 82 ASP E CA 1
ATOM 10372 C C . ASP E 1 88 ? 7.703 39.199 63.761 1.00 15.03 82 ASP E C 1
ATOM 10373 O O . ASP E 1 88 ? 8.421 40.020 63.229 1.00 14.63 82 ASP E O 1
ATOM 10382 N N . LEU E 1 89 ? 7.204 39.393 64.974 1.00 15.33 83 LEU E N 1
ATOM 10383 C CA . LEU E 1 89 ? 7.563 40.571 65.761 1.00 15.18 83 LEU E CA 1
ATOM 10384 C C . LEU E 1 89 ? 9.035 40.515 66.162 1.00 14.96 83 LEU E C 1
ATOM 10385 O O . LEU E 1 89 ? 9.739 41.516 66.046 1.00 15.09 83 LEU E O 1
ATOM 10401 N N . LEU E 1 90 ? 9.522 39.327 66.540 1.00 15.73 84 LEU E N 1
ATOM 10402 C CA . LEU E 1 90 ? 10.955 39.159 66.777 1.00 15.91 84 LEU E CA 1
ATOM 10403 C C . LEU E 1 90 ? 11.732 39.584 65.515 1.00 15.25 84 LEU E C 1
ATOM 10404 O O . LEU E 1 90 ? 12.711 40.311 65.606 1.00 15.63 84 LEU E O 1
ATOM 10420 N N . TYR E 1 91 ? 11.246 39.133 64.358 1.00 15.44 85 TYR E N 1
ATOM 10421 C CA . TYR E 1 91 ? 11.910 39.391 63.069 1.00 14.67 85 TYR E CA 1
ATOM 10422 C C . TYR E 1 91 ? 12.095 40.884 62.816 1.00 15.13 85 TYR E C 1
ATOM 10423 O O . TYR E 1 91 ? 13.190 41.332 62.393 1.00 14.22 85 TYR E O 1
ATOM 10441 N N . VAL E 1 92 ? 11.051 41.682 63.052 1.00 14.51 86 VAL E N 1
ATOM 10442 C CA . VAL E 1 92 ? 11.181 43.142 62.813 1.00 14.79 86 VAL E CA 1
ATOM 10443 C C . VAL E 1 92 ? 11.852 43.908 63.965 1.00 14.59 86 VAL E C 1
ATOM 10444 O O . VAL E 1 92 ? 12.306 45.032 63.786 1.00 14.58 86 VAL E O 1
ATOM 10457 N N . THR E 1 93 ? 11.940 43.276 65.138 1.00 14.86 87 THR E N 1
ATOM 10458 C CA . THR E 1 93 ? 12.624 43.888 66.294 1.00 14.77 87 THR E CA 1
ATOM 10459 C C . THR E 1 93 ? 14.127 43.686 66.137 1.00 14.70 87 THR E C 1
ATOM 10460 O O . THR E 1 93 ? 14.904 44.667 66.132 1.00 15.08 87 THR E O 1
ATOM 10471 N N . TYR E 1 94 ? 14.539 42.436 65.917 1.00 14.64 88 TYR E N 1
ATOM 10472 C CA . TYR E 1 94 ? 15.913 42.170 65.520 1.00 15.21 88 TYR E CA 1
ATOM 10473 C C . TYR E 1 94 ? 16.277 42.942 64.249 1.00 15.18 88 TYR E C 1
ATOM 10474 O O . TYR E 1 94 ? 17.407 43.416 64.105 1.00 15.20 88 TYR E O 1
ATOM 10492 N N . GLY E 1 95 ? 15.327 43.054 63.324 1.00 14.68 89 GLY E N 1
ATOM 10493 C CA . GLY E 1 95 ? 15.613 43.751 62.062 1.00 14.68 89 GLY E CA 1
ATOM 10494 C C . GLY E 1 95 ? 16.021 45.187 62.305 1.00 14.83 89 GLY E C 1
ATOM 10495 O O . GLY E 1 95 ? 16.928 45.693 61.649 1.00 14.16 89 GLY E O 1
ATOM 10499 N N . ALA E 1 96 ? 15.375 45.849 63.269 1.00 14.80 90 ALA E N 1
ATOM 10500 C CA . ALA E 1 96 ? 15.667 47.261 63.533 1.00 14.81 90 ALA E CA 1
ATOM 10501 C C . ALA E 1 96 ? 17.079 47.378 64.109 1.00 15.50 90 ALA E C 1
ATOM 10502 O O . ALA E 1 96 ? 17.877 48.235 63.693 1.00 15.27 90 ALA E O 1
ATOM 10509 N N . LEU E 1 97 ? 17.397 46.509 65.070 1.00 15.99 91 LEU E N 1
ATOM 10510 C CA . LEU E 1 97 ? 18.721 46.534 65.694 1.00 16.38 91 LEU E CA 1
ATOM 10511 C C . LEU E 1 97 ? 19.808 46.289 64.660 1.00 16.50 91 LEU E C 1
ATOM 10512 O O . LEU E 1 97 ? 20.827 46.988 64.626 1.00 16.57 91 LEU E O 1
ATOM 10528 N N . ASP E 1 98 ? 19.547 45.336 63.782 1.00 15.52 92 ASP E N 1
ATOM 10529 C CA . ASP E 1 98 ? 20.493 45.008 62.716 1.00 15.33 92 ASP E CA 1
ATOM 10530 C C . ASP E 1 98 ? 20.746 46.178 61.780 1.00 15.27 92 ASP E C 1
ATOM 10531 O O . ASP E 1 98 ? 21.889 46.405 61.383 1.00 14.58 92 ASP E O 1
ATOM 10540 N N . GLN E 1 99 ? 19.690 46.885 61.380 1.00 14.60 93 GLN E N 1
ATOM 10541 C CA . GLN E 1 99 ? 19.856 47.991 60.424 1.00 14.47 93 GLN E CA 1
ATOM 10542 C C . GLN E 1 99 ? 20.547 49.162 61.092 1.00 15.83 93 GLN E C 1
ATOM 10543 O O . GLN E 1 99 ? 21.133 49.980 60.423 1.00 16.79 93 GLN E O 1
ATOM 10557 N N . LEU E 1 100 ? 20.496 49.206 62.430 1.00 16.43 94 LEU E N 1
ATOM 10558 C CA . LEU E 1 100 ? 21.259 50.212 63.191 1.00 18.29 94 LEU E CA 1
ATOM 10559 C C . LEU E 1 100 ? 22.723 49.803 63.382 1.00 18.73 94 LEU E C 1
ATOM 10560 O O . LEU E 1 100 ? 23.505 50.561 63.951 1.00 19.20 94 LEU E O 1
ATOM 10576 N N . GLY E 1 101 ? 23.079 48.608 62.919 1.00 18.18 95 GLY E N 1
ATOM 10577 C CA . GLY E 1 101 ? 24.454 48.133 63.047 1.00 19.77 95 GLY E CA 1
ATOM 10578 C C . GLY E 1 101 ? 24.766 47.717 64.462 1.00 21.01 95 GLY E C 1
ATOM 10579 O O . GLY E 1 101 ? 25.930 47.638 64.845 1.00 22.12 95 GLY E O 1
ATOM 10583 N N . ILE E 1 102 ? 23.726 47.436 65.241 1.00 20.45 96 ILE E N 1
ATOM 10584 C CA . ILE E 1 102 ? 23.901 47.111 66.668 1.00 21.16 96 ILE E CA 1
ATOM 10585 C C . ILE E 1 102 ? 23.679 45.623 66.922 1.00 21.01 96 ILE E C 1
ATOM 10586 O O . ILE E 1 102 ? 22.605 45.085 66.633 1.00 20.71 96 ILE E O 1
ATOM 10602 N N . ASP E 1 103 ? 24.691 44.971 67.488 1.00 21.76 97 ASP E N 1
ATOM 10603 C CA . ASP E 1 103 ? 24.627 43.555 67.834 1.00 22.92 97 ASP E CA 1
ATOM 10604 C C . ASP E 1 103 ? 23.530 43.350 68.905 1.00 22.47 97 ASP E C 1
ATOM 10605 O O . ASP E 1 103 ? 23.720 43.690 70.072 1.00 22.95 97 ASP E O 1
ATOM 10614 N N . ALA E 1 104 ? 22.384 42.810 68.488 1.00 21.16 98 ALA E N 1
ATOM 10615 C CA . ALA E 1 104 ? 21.239 42.609 69.385 1.00 20.90 98 ALA E CA 1
ATOM 10616 C C . ALA E 1 104 ? 21.590 41.681 70.528 1.00 22.28 98 ALA E C 1
ATOM 10617 O O . ALA E 1 104 ? 21.046 41.834 71.640 1.00 22.84 98 ALA E O 1
ATOM 10624 N N . ASP E 1 105 ? 22.458 40.704 70.255 1.00 22.63 99 ASP E N 1
ATOM 10625 C CA . ASP E 1 105 ? 22.794 39.695 71.260 1.00 24.48 99 ASP E CA 1
ATOM 10626 C C . ASP E 1 105 ? 23.632 40.337 72.372 1.00 25.94 99 ASP E C 1
ATOM 10627 O O . ASP E 1 105 ? 23.404 40.058 73.562 1.00 26.94 99 ASP E O 1
ATOM 10636 N N . ALA E 1 106 ? 24.571 41.212 71.988 1.00 26.04 100 ALA E N 1
ATOM 10637 C CA . ALA E 1 106 ? 25.363 41.978 72.962 1.00 27.18 100 ALA E CA 1
ATOM 10638 C C . ALA E 1 106 ? 24.472 42.860 73.847 1.00 26.77 100 ALA E C 1
ATOM 10639 O O . ALA E 1 106 ? 24.673 42.940 75.064 1.00 27.97 100 ALA E O 1
ATOM 10646 N N . VAL E 1 107 ? 23.475 43.498 73.242 1.00 24.71 101 VAL E N 1
ATOM 10647 C CA . VAL E 1 107 ? 22.542 44.334 73.984 1.00 25.10 101 VAL E CA 1
ATOM 10648 C C . VAL E 1 107 ? 21.627 43.460 74.843 1.00 25.06 101 VAL E C 1
ATOM 10649 O O . VAL E 1 107 ? 21.440 43.729 76.024 1.00 26.34 101 VAL E O 1
ATOM 10662 N N . PHE E 1 108 ? 21.067 42.419 74.239 1.00 24.45 102 PHE E N 1
ATOM 10663 C CA . PHE E 1 108 ? 20.230 41.476 74.993 1.00 24.92 102 PHE E CA 1
ATOM 10664 C C . PHE E 1 108 ? 20.959 40.894 76.208 1.00 26.61 102 PHE E C 1
ATOM 10665 O O . PHE E 1 108 ? 20.368 40.810 77.303 1.00 27.03 102 PHE E O 1
ATOM 10682 N N . ALA E 1 109 ? 22.217 40.488 76.031 1.00 27.26 103 ALA E N 1
ATOM 10683 C CA . ALA E 1 109 ? 22.980 39.896 77.149 1.00 29.48 103 ALA E CA 1
ATOM 10684 C C . ALA E 1 109 ? 23.066 40.812 78.367 1.00 30.55 103 ALA E C 1
ATOM 10685 O O . ALA E 1 109 ? 22.948 40.342 79.504 1.00 31.21 103 ALA E O 1
ATOM 10692 N N . GLU E 1 110 ? 23.238 42.114 78.133 1.00 30.84 104 GLU E N 1
ATOM 10693 C CA . GLU E 1 110 ? 23.290 43.103 79.205 1.00 31.88 104 GLU E CA 1
ATOM 10694 C C . GLU E 1 110 ? 21.929 43.314 79.870 1.00 31.15 104 GLU E C 1
ATOM 10695 O O . GLU E 1 110 ? 21.843 43.448 81.100 1.00 32.12 104 GLU E O 1
ATOM 10707 N N . VAL E 1 111 ? 20.868 43.325 79.064 1.00 29.06 105 VAL E N 1
ATOM 10708 C CA . VAL E 1 111 ? 19.519 43.526 79.576 1.00 28.77 105 VAL E CA 1
ATOM 10709 C C . VAL E 1 111 ? 19.169 42.305 80.438 1.00 28.38 105 VAL E C 1
ATOM 10710 O O . VAL E 1 111 ? 18.618 42.446 81.542 1.00 29.04 105 VAL E O 1
ATOM 10723 N N . HIS E 1 112 ? 19.538 41.122 79.944 1.00 27.55 106 HIS E N 1
ATOM 10724 C CA . HIS E 1 112 ? 19.287 39.867 80.664 1.00 28.27 106 HIS E CA 1
ATOM 10725 C C . HIS E 1 112 ? 20.044 39.898 81.991 1.00 29.23 106 HIS E C 1
ATOM 10726 O O . HIS E 1 112 ? 19.482 39.574 83.045 1.00 28.09 106 HIS E O 1
ATOM 10740 N N . ARG E 1 113 ? 21.319 40.287 81.928 1.00 30.09 107 ARG E N 1
ATOM 10741 C CA . ARG E 1 113 ? 22.136 40.388 83.139 1.00 31.44 107 ARG E CA 1
ATOM 10742 C C . ARG E 1 113 ? 21.425 41.207 84.224 1.00 31.57 107 ARG E C 1
ATOM 10743 O O . ARG E 1 113 ? 21.311 40.751 85.375 1.00 32.25 107 ARG E O 1
ATOM 10764 N N . ALA E 1 114 ? 20.926 42.390 83.862 1.00 30.37 108 ALA E N 1
ATOM 10765 C CA . ALA E 1 114 ? 20.242 43.267 84.815 1.00 30.89 108 ALA E CA 1
ATOM 10766 C C . ALA E 1 114 ? 18.937 42.642 85.334 1.00 29.85 108 ALA E C 1
ATOM 10767 O O . ALA E 1 114 ? 18.615 42.740 86.532 1.00 29.93 108 ALA E O 1
ATOM 10774 N N . ASN E 1 115 ? 18.208 41.969 84.445 1.00 27.91 109 ASN E N 1
ATOM 10775 C CA . ASN E 1 115 ? 16.945 41.345 84.830 1.00 27.21 109 ASN E CA 1
ATOM 10776 C C . ASN E 1 115 ? 17.146 40.149 85.745 1.00 27.97 109 ASN E C 1
ATOM 10777 O O . ASN E 1 115 ? 16.422 39.981 86.722 1.00 27.24 109 ASN E O 1
ATOM 10788 N N . LEU E 1 116 ? 18.139 39.332 85.416 1.00 28.35 110 LEU E N 1
ATOM 10789 C CA . LEU E 1 116 ? 18.471 38.149 86.185 1.00 29.63 110 LEU E CA 1
ATOM 10790 C C . LEU E 1 116 ? 18.988 38.549 87.562 1.00 29.73 110 LEU E C 1
ATOM 10791 O O . LEU E 1 116 ? 18.652 37.922 88.578 1.00 29.71 110 LEU E O 1
ATOM 10807 N N . SER E 1 117 ? 19.794 39.607 87.589 1.00 28.81 111 SER E N 1
ATOM 10808 C CA . SER E 1 117 ? 20.235 40.196 88.842 1.00 29.56 111 SER E CA 1
ATOM 10809 C C . SER E 1 117 ? 19.061 40.656 89.707 1.00 28.99 111 SER E C 1
ATOM 10810 O O . SER E 1 117 ? 19.013 40.374 90.901 1.00 30.33 111 SER E O 1
ATOM 10818 N N . LYS E 1 118 ? 18.110 41.363 89.101 1.00 27.59 112 LYS E N 1
ATOM 10819 C CA . LYS E 1 118 ? 16.966 41.847 89.856 1.00 27.30 112 LYS E CA 1
ATOM 10820 C C . LYS E 1 118 ? 16.168 40.678 90.431 1.00 26.86 112 LYS E C 1
ATOM 10821 O O . LYS E 1 118 ? 15.660 40.759 91.548 1.00 27.34 112 LYS E O 1
ATOM 10840 N N . ALA E 1 119 ? 16.099 39.593 89.663 1.00 26.07 113 ALA E N 1
ATOM 10841 C CA . ALA E 1 119 ? 15.408 38.375 90.095 1.00 25.98 113 ALA E CA 1
ATOM 10842 C C . ALA E 1 119 ? 16.025 37.730 91.340 1.00 27.51 113 ALA E C 1
ATOM 10843 O O . ALA E 1 119 ? 15.377 36.924 92.005 1.00 27.35 113 ALA E O 1
ATOM 10850 N N . SER E 1 120 ? 17.260 38.100 91.671 1.00 27.47 114 SER E N 1
ATOM 10851 C CA . SER E 1 120 ? 17.908 37.584 92.886 1.00 28.76 114 SER E CA 1
ATOM 10852 C C . SER E 1 120 ? 17.625 38.436 94.126 1.00 28.90 114 SER E C 1
ATOM 10853 O O . SER E 1 120 ? 18.164 38.181 95.203 1.00 30.16 114 SER E O 1
ATOM 10861 N N . GLY E 1 121 ? 16.792 39.456 93.964 1.00 27.94 115 GLY E N 1
ATOM 10862 C CA . GLY E 1 121 ? 16.337 40.257 95.085 1.00 29.00 115 GLY E CA 1
ATOM 10863 C C . GLY E 1 121 ? 15.234 39.500 95.810 1.00 29.74 115 GLY E C 1
ATOM 10864 O O . GLY E 1 121 ? 14.727 38.488 95.281 1.00 29.44 115 GLY E O 1
ATOM 10868 N N . PRO E 1 122 ? 14.842 40.000 96.990 1.00 31.38 116 PRO E N 1
ATOM 10869 C CA . PRO E 1 122 ? 13.670 39.488 97.693 1.00 33.09 116 PRO E CA 1
ATOM 10870 C C . PRO E 1 122 ? 12.382 39.986 97.033 1.00 33.30 116 PRO E C 1
ATOM 10871 O O . PRO E 1 122 ? 12.412 40.934 96.260 1.00 32.31 116 PRO E O 1
ATOM 10882 N N . ARG E 1 123 ? 11.263 39.345 97.357 1.00 36.12 117 ARG E N 1
ATOM 10883 C CA . ARG E 1 123 ? 9.968 39.858 96.943 1.00 37.44 117 ARG E CA 1
ATOM 10884 C C . ARG E 1 123 ? 9.251 40.536 98.116 1.00 39.75 117 ARG E C 1
ATOM 10885 O O . ARG E 1 123 ? 9.290 40.046 99.248 1.00 41.47 117 ARG E O 1
ATOM 10906 N N . ARG E 1 124 ? 8.623 41.677 97.824 1.00 41.49 118 ARG E N 1
ATOM 10907 C CA . ARG E 1 124 ? 7.736 42.385 98.758 1.00 44.22 118 ARG E CA 1
ATOM 10908 C C . ARG E 1 124 ? 6.536 41.492 99.063 1.00 45.65 118 ARG E C 1
ATOM 10909 O O . ARG E 1 124 ? 6.190 40.624 98.264 1.00 45.78 118 ARG E O 1
ATOM 10930 N N . ALA E 1 125 ? 5.897 41.696 100.212 1.00 48.38 119 ALA E N 1
ATOM 10931 C CA . ALA E 1 125 ? 4.726 40.898 100.592 1.00 50.15 119 ALA E CA 1
ATOM 10932 C C . ALA E 1 125 ? 3.696 40.775 99.458 1.00 49.87 119 ALA E C 1
ATOM 10933 O O . ALA E 1 125 ? 3.099 39.713 99.287 1.00 50.38 119 ALA E O 1
ATOM 10940 N N . ASP E 1 126 ? 3.517 41.848 98.678 1.00 50.37 120 ASP E N 1
ATOM 10941 C CA . ASP E 1 126 ? 2.570 41.856 97.550 1.00 50.04 120 ASP E CA 1
ATOM 10942 C C . ASP E 1 126 ? 3.070 41.071 96.325 1.00 48.84 120 ASP E C 1
ATOM 10943 O O . ASP E 1 126 ? 2.395 41.003 95.285 1.00 48.73 120 ASP E O 1
ATOM 10952 N N . GLY E 1 127 ? 4.261 40.490 96.441 1.00 47.93 121 GLY E N 1
ATOM 10953 C CA . GLY E 1 127 ? 4.850 39.748 95.333 1.00 44.88 121 GLY E CA 1
ATOM 10954 C C . GLY E 1 127 ? 5.728 40.548 94.400 1.00 42.65 121 GLY E C 1
ATOM 10955 O O . GLY E 1 127 ? 6.384 39.961 93.538 1.00 41.92 121 GLY E O 1
ATOM 10959 N N . LYS E 1 128 ? 5.756 41.881 94.546 1.00 40.81 122 LYS E N 1
ATOM 10960 C CA . LYS E 1 128 ? 6.614 42.716 93.694 1.00 38.64 122 LYS E CA 1
ATOM 10961 C C . LYS E 1 128 ? 8.057 42.305 93.893 1.00 36.81 122 LYS E C 1
ATOM 10962 O O . LYS E 1 128 ? 8.525 42.175 95.033 1.00 38.34 122 LYS E O 1
ATOM 10981 N N . GLN E 1 129 ? 8.746 42.090 92.788 1.00 34.46 123 GLN E N 1
ATOM 10982 C CA . GLN E 1 129 ? 10.169 41.857 92.814 1.00 32.18 123 GLN E CA 1
ATOM 10983 C C . GLN E 1 129 ? 10.945 43.100 93.229 1.00 31.41 123 GLN E C 1
ATOM 10984 O O . GLN E 1 129 ? 10.906 44.137 92.547 1.00 31.66 123 GLN E O 1
ATOM 10998 N N . LEU E 1 130 ? 11.685 42.968 94.322 1.00 30.83 124 LEU E N 1
ATOM 10999 C CA . LEU E 1 130 ? 12.584 44.011 94.763 1.00 30.86 124 LEU E CA 1
ATOM 11000 C C . LEU E 1 130 ? 13.997 43.745 94.248 1.00 30.67 124 LEU E C 1
ATOM 11001 O O . LEU E 1 130 ? 14.398 42.599 94.033 1.00 30.42 124 LEU E O 1
ATOM 11017 N N . LYS E 1 131 ? 14.741 44.821 94.033 1.00 30.38 125 LYS E N 1
ATOM 11018 C CA . LYS E 1 131 ? 16.143 44.738 93.654 1.00 30.30 125 LYS E CA 1
ATOM 11019 C C . LYS E 1 131 ? 16.957 44.241 94.855 1.00 31.08 125 LYS E C 1
ATOM 11020 O O . LYS E 1 131 ? 16.621 44.571 95.986 1.00 32.81 125 LYS E O 1
ATOM 11039 N N . PRO E 1 132 ? 18.019 43.449 94.599 1.00 31.04 126 PRO E N 1
ATOM 11040 C CA . PRO E 1 132 ? 18.960 43.026 95.639 1.00 33.16 126 PRO E CA 1
ATOM 11041 C C . PRO E 1 132 ? 19.839 44.207 96.044 1.00 34.99 126 PRO E C 1
ATOM 11042 O O . PRO E 1 132 ? 19.815 45.248 95.369 1.00 34.77 126 PRO E O 1
ATOM 11053 N N . GLU E 1 133 ? 20.611 44.038 97.120 1.00 37.37 127 GLU E N 1
ATOM 11054 C CA . GLU E 1 133 ? 21.616 45.006 97.517 1.00 40.38 127 GLU E CA 1
ATOM 11055 C C . GLU E 1 133 ? 22.504 45.354 96.353 1.00 41.21 127 GLU E C 1
ATOM 11056 O O . GLU E 1 133 ? 23.034 44.466 95.676 1.00 40.53 127 GLU E O 1
ATOM 11068 N N . GLY E 1 134 ? 22.625 46.664 96.109 1.00 42.78 128 GLY E N 1
ATOM 11069 C CA . GLY E 1 134 ? 23.572 47.230 95.155 1.00 43.73 128 GLY E CA 1
ATOM 11070 C C . GLY E 1 134 ? 23.297 46.976 93.695 1.00 42.77 128 GLY E C 1
ATOM 11071 O O . GLY E 1 134 ? 24.203 47.078 92.879 1.00 43.35 128 GLY E O 1
ATOM 11075 N N . TRP E 1 135 ? 22.049 46.652 93.361 1.00 41.46 129 TRP E N 1
ATOM 11076 C CA . TRP E 1 135 ? 21.655 46.368 91.993 1.00 40.35 129 TRP E CA 1
ATOM 11077 C C . TRP E 1 135 ? 22.060 47.522 91.074 1.00 40.69 129 TRP E C 1
ATOM 11078 O O . TRP E 1 135 ? 21.967 48.703 91.455 1.00 40.82 129 TRP E O 1
ATOM 11099 N N . ARG E 1 136 ? 22.527 47.156 89.884 1.00 40.85 130 ARG E N 1
ATOM 11100 C CA . ARG E 1 136 ? 22.943 48.117 88.866 1.00 41.87 130 ARG E CA 1
ATOM 11101 C C . ARG E 1 136 ? 22.202 47.869 87.564 1.00 40.45 130 ARG E C 1
ATOM 11102 O O . ARG E 1 136 ? 22.195 46.740 87.064 1.00 39.46 130 ARG E O 1
ATOM 11123 N N . PRO E 1 137 ? 21.569 48.935 87.016 1.00 40.03 131 PRO E N 1
ATOM 11124 C CA . PRO E 1 137 ? 20.700 48.793 85.854 1.00 38.67 131 PRO E CA 1
ATOM 11125 C C . PRO E 1 137 ? 21.470 48.432 84.586 1.00 37.72 131 PRO E C 1
ATOM 11126 O O . PRO E 1 137 ? 22.698 48.526 84.559 1.00 38.40 131 PRO E O 1
ATOM 11137 N N . ALA E 1 138 ? 20.751 47.993 83.556 1.00 36.31 132 ALA E N 1
ATOM 11138 C CA . ALA E 1 138 ? 21.360 47.704 82.263 1.00 35.42 132 ALA E CA 1
ATOM 11139 C C . ALA E 1 138 ? 22.115 48.945 81.757 1.00 35.94 132 ALA E C 1
ATOM 11140 O O . ALA E 1 138 ? 21.582 50.068 81.807 1.00 37.02 132 ALA E O 1
ATOM 11147 N N . ASP E 1 139 ? 23.360 48.736 81.321 1.00 35.29 133 ASP E N 1
ATOM 11148 C CA . ASP E 1 139 ? 24.223 49.812 80.805 1.00 35.11 133 ASP E CA 1
ATOM 11149 C C . ASP E 1 139 ? 24.408 49.602 79.309 1.00 33.08 133 ASP E C 1
ATOM 11150 O O . ASP E 1 139 ? 25.392 49.011 78.844 1.00 32.94 133 ASP E O 1
ATOM 11159 N N . VAL E 1 140 ? 23.430 50.065 78.549 1.00 31.68 134 VAL E N 1
ATOM 11160 C CA . VAL E 1 140 ? 23.451 49.805 77.119 1.00 29.73 134 VAL E CA 1
ATOM 11161 C C . VAL E 1 140 ? 24.414 50.761 76.420 1.00 30.77 134 VAL E C 1
ATOM 11162 O O . VAL E 1 140 ? 25.019 50.391 75.415 1.00 29.61 134 VAL E O 1
ATOM 11175 N N . ARG E 1 141 ? 24.576 51.962 76.971 1.00 32.24 135 ARG E N 1
ATOM 11176 C CA . ARG E 1 141 ? 25.587 52.889 76.429 1.00 33.98 135 ARG E CA 1
ATOM 11177 C C . ARG E 1 141 ? 26.960 52.198 76.382 1.00 34.57 135 ARG E C 1
ATOM 11178 O O . ARG E 1 141 ? 27.656 52.226 75.357 1.00 34.45 135 ARG E O 1
ATOM 11199 N N . GLY E 1 142 ? 27.329 51.549 77.488 1.00 35.40 136 GLY E N 1
ATOM 11200 C CA . GLY E 1 142 ? 28.565 50.774 77.558 1.00 35.94 136 GLY E CA 1
ATOM 11201 C C . GLY E 1 142 ? 28.723 49.728 76.473 1.00 34.40 136 GLY E C 1
ATOM 11202 O O . GLY E 1 142 ? 29.800 49.603 75.884 1.00 35.17 136 GLY E O 1
ATOM 11206 N N . VAL E 1 143 ? 27.652 48.974 76.214 1.00 32.58 137 VAL E N 1
ATOM 11207 C CA . VAL E 1 143 ? 27.649 47.936 75.185 1.00 31.62 137 VAL E CA 1
ATOM 11208 C C . VAL E 1 143 ? 27.917 48.572 73.824 1.00 31.11 137 VAL E C 1
ATOM 11209 O O . VAL E 1 143 ? 28.730 48.073 73.043 1.00 31.00 137 VAL E O 1
ATOM 11222 N N . ILE E 1 144 ? 27.230 49.679 73.566 1.00 30.93 138 ILE E N 1
ATOM 11223 C CA . ILE E 1 144 ? 27.332 50.343 72.261 1.00 30.64 138 ILE E CA 1
ATOM 11224 C C . ILE E 1 144 ? 28.751 50.869 72.046 1.00 32.62 138 ILE E C 1
ATOM 11225 O O . ILE E 1 144 ? 29.336 50.638 70.988 1.00 32.70 138 ILE E O 1
ATOM 11241 N N . GLU E 1 145 ? 29.299 51.531 73.067 1.00 34.63 139 GLU E N 1
ATOM 11242 C CA . GLU E 1 145 ? 30.688 51.983 73.060 1.00 37.04 139 GLU E CA 1
ATOM 11243 C C . GLU E 1 145 ? 31.650 50.832 72.725 1.00 37.63 139 GLU E C 1
ATOM 11244 O O . GLU E 1 145 ? 32.481 50.971 71.837 1.00 38.06 139 GLU E O 1
ATOM 11256 N N . ARG E 1 146 ? 31.509 49.690 73.409 1.00 38.14 140 ARG E N 1
ATOM 11257 C CA . ARG E 1 146 ? 32.357 48.512 73.148 1.00 39.53 140 ARG E CA 1
ATOM 11258 C C . ARG E 1 146 ? 32.214 48.009 71.710 1.00 38.36 140 ARG E C 1
ATOM 11259 O O . ARG E 1 146 ? 33.189 47.598 71.085 1.00 38.46 140 ARG E O 1
ATOM 11280 N N . LEU E 1 147 ? 30.989 48.044 71.191 1.00 36.78 141 LEU E N 1
ATOM 11281 C CA . LEU E 1 147 ? 30.713 47.563 69.838 1.00 36.34 141 LEU E CA 1
ATOM 11282 C C . LEU E 1 147 ? 31.391 48.401 68.759 1.00 37.80 141 LEU E C 1
ATOM 11283 O O . LEU E 1 147 ? 31.780 47.876 67.722 1.00 37.68 141 LEU E O 1
ATOM 11299 N N . GLN E 1 148 ? 31.542 49.694 69.031 1.00 40.46 142 GLN E N 1
ATOM 11300 C CA . GLN E 1 148 ? 32.127 50.642 68.087 1.00 43.36 142 GLN E CA 1
ATOM 11301 C C . GLN E 1 148 ? 33.611 50.392 67.889 1.00 46.88 142 GLN E C 1
ATOM 11302 O O . GLN E 1 148 ? 34.175 50.777 66.870 1.00 47.08 142 GLN E O 1
ATOM 11316 N N . HIS E 1 149 ? 34.236 49.748 68.871 1.00 50.97 143 HIS E N 1
ATOM 11317 C CA . HIS E 1 149 ? 35.676 49.521 68.848 1.00 56.07 143 HIS E CA 1
ATOM 11318 C C . HIS E 1 149 ? 35.984 48.049 69.121 1.00 58.26 143 HIS E C 1
ATOM 11319 O O . HIS E 1 149 ? 36.150 47.643 70.276 1.00 59.57 143 HIS E O 1
ATOM 11333 N N . ALA E 1 150 ? 36.028 47.247 68.052 1.00 36.81 144 ALA E N 1
ATOM 11334 C CA . ALA E 1 150 ? 36.343 45.813 68.172 1.00 38.05 144 ALA E CA 1
ATOM 11335 C C . ALA E 1 150 ? 37.033 45.245 66.932 1.00 38.98 144 ALA E C 1
ATOM 11336 O O . ALA E 1 150 ? 38.240 44.956 66.954 1.00 40.44 144 ALA E O 1
ATOM 11343 N N . ILE F 1 2 ? 36.491 9.001 81.195 1.00 90.02 -4 ILE F N 1
ATOM 11344 C CA . ILE F 1 2 ? 37.541 9.457 80.234 1.00 89.85 -4 ILE F CA 1
ATOM 11345 C C . ILE F 1 2 ? 38.853 9.680 81.002 1.00 92.30 -4 ILE F C 1
ATOM 11346 O O . ILE F 1 2 ? 39.260 8.832 81.804 1.00 95.99 -4 ILE F O 1
ATOM 11364 N N . ASP F 1 3 ? 39.500 10.821 80.758 1.00 90.80 -3 ASP F N 1
ATOM 11365 C CA . ASP F 1 3 ? 40.779 11.160 81.384 1.00 92.96 -3 ASP F CA 1
ATOM 11366 C C . ASP F 1 3 ? 40.873 12.673 81.660 1.00 90.33 -3 ASP F C 1
ATOM 11367 O O . ASP F 1 3 ? 40.033 13.442 81.175 1.00 86.89 -3 ASP F O 1
ATOM 11376 N N . PRO F 1 4 ? 41.895 13.106 82.435 1.00 92.10 -2 PRO F N 1
ATOM 11377 C CA . PRO F 1 4 ? 42.046 14.534 82.757 1.00 90.19 -2 PRO F CA 1
ATOM 11378 C C . PRO F 1 4 ? 42.358 15.449 81.554 1.00 87.22 -2 PRO F C 1
ATOM 11379 O O . PRO F 1 4 ? 42.530 16.724 81.731 1.00 85.73 -2 PRO F O 1
ATOM 11390 N N . PHE F 1 5 ? 42.524 14.797 80.351 1.00 86.48 -1 PHE F N 1
ATOM 11391 C CA . PHE F 1 5 ? 42.850 15.526 79.113 1.00 83.98 -1 PHE F CA 1
ATOM 11392 C C . PHE F 1 5 ? 41.607 16.041 78.385 1.00 79.88 -1 PHE F C 1
ATOM 11393 O O . PHE F 1 5 ? 41.713 16.706 77.341 1.00 77.49 -1 PHE F O 1
ATOM 11410 N N . THR F 1 6 ? 40.435 15.726 78.937 1.00 78.94 0 THR F N 1
ATOM 11411 C CA . THR F 1 6 ? 39.159 16.120 78.335 1.00 75.36 0 THR F CA 1
ATOM 11412 C C . THR F 1 6 ? 38.986 17.649 78.231 1.00 73.03 0 THR F C 1
ATOM 11413 O O . THR F 1 6 ? 39.506 18.408 79.069 1.00 74.14 0 THR F O 1
ATOM 11424 N N . CYS F 1 12 ? 28.444 26.337 73.210 1.00 60.76 6 CYS F N 1
ATOM 11425 C CA . CYS F 1 12 ? 27.508 27.245 72.545 1.00 58.17 6 CYS F CA 1
ATOM 11426 C C . CYS F 1 12 ? 26.785 28.122 73.577 1.00 57.01 6 CYS F C 1
ATOM 11427 O O . CYS F 1 12 ? 26.051 27.592 74.418 1.00 58.11 6 CYS F O 1
ATOM 11434 N N . PRO F 1 13 ? 26.983 29.460 73.517 1.00 55.13 7 PRO F N 1
ATOM 11435 C CA . PRO F 1 13 ? 26.323 30.404 74.440 1.00 53.69 7 PRO F CA 1
ATOM 11436 C C . PRO F 1 13 ? 24.799 30.312 74.331 1.00 50.77 7 PRO F C 1
ATOM 11437 O O . PRO F 1 13 ? 24.283 30.151 73.224 1.00 49.59 7 PRO F O 1
ATOM 11448 N N . PRO F 1 14 ? 24.072 30.435 75.462 1.00 49.58 8 PRO F N 1
ATOM 11449 C CA . PRO F 1 14 ? 22.621 30.241 75.385 1.00 46.71 8 PRO F CA 1
ATOM 11450 C C . PRO F 1 14 ? 21.951 31.235 74.432 1.00 42.57 8 PRO F C 1
ATOM 11451 O O . PRO F 1 14 ? 22.371 32.401 74.331 1.00 41.61 8 PRO F O 1
ATOM 11462 N N . THR F 1 15 ? 20.928 30.766 73.728 1.00 39.16 9 THR F N 1
ATOM 11463 C CA . THR F 1 15 ? 20.161 31.654 72.858 1.00 34.81 9 THR F CA 1
ATOM 11464 C C . THR F 1 15 ? 19.322 32.580 73.733 1.00 34.04 9 THR F C 1
ATOM 11465 O O . THR F 1 15 ? 19.113 32.309 74.939 1.00 35.14 9 THR F O 1
ATOM 11476 N N . ASN F 1 16 ? 18.844 33.667 73.136 1.00 31.52 10 ASN F N 1
ATOM 11477 C CA . ASN F 1 16 ? 18.015 34.619 73.855 1.00 30.31 10 ASN F CA 1
ATOM 11478 C C . ASN F 1 16 ? 16.709 33.991 74.350 1.00 30.38 10 ASN F C 1
ATOM 11479 O O . ASN F 1 16 ? 16.211 34.350 75.418 1.00 31.10 10 ASN F O 1
ATOM 11490 N N . ALA F 1 17 ? 16.181 33.039 73.585 1.00 29.46 11 ALA F N 1
ATOM 11491 C CA . ALA F 1 17 ? 15.003 32.290 74.009 1.00 30.33 11 ALA F CA 1
ATOM 11492 C C . ALA F 1 17 ? 15.319 31.486 75.265 1.00 32.40 11 ALA F C 1
ATOM 11493 O O . ALA F 1 17 ? 14.511 31.431 76.200 1.00 33.68 11 ALA F O 1
ATOM 11500 N N . GLU F 1 18 ? 16.500 30.871 75.285 1.00 33.07 12 GLU F N 1
ATOM 11501 C CA . GLU F 1 18 ? 16.937 30.051 76.411 1.00 35.01 12 GLU F CA 1
ATOM 11502 C C . GLU F 1 18 ? 17.164 30.924 77.645 1.00 35.62 12 GLU F C 1
ATOM 11503 O O . GLU F 1 18 ? 16.993 30.470 78.779 1.00 36.28 12 GLU F O 1
ATOM 11515 N N . ARG F 1 19 ? 17.528 32.185 77.411 1.00 33.71 13 ARG F N 1
ATOM 11516 C CA . ARG F 1 19 ? 17.672 33.164 78.481 1.00 34.71 13 ARG F CA 1
ATOM 11517 C C . ARG F 1 19 ? 16.335 33.503 79.140 1.00 34.41 13 ARG F C 1
ATOM 11518 O O . ARG F 1 19 ? 16.267 33.626 80.361 1.00 35.79 13 ARG F O 1
ATOM 11539 N N . LEU F 1 20 ? 15.266 33.615 78.351 1.00 32.51 14 LEU F N 1
ATOM 11540 C CA . LEU F 1 20 ? 13.945 33.834 78.934 1.00 32.53 14 LEU F CA 1
ATOM 11541 C C . LEU F 1 20 ? 13.467 32.647 79.795 1.00 33.99 14 LEU F C 1
ATOM 11542 O O . LEU F 1 20 ? 12.834 32.854 80.820 1.00 35.32 14 LEU F O 1
ATOM 11558 N N . HIS F 1 21 ? 13.787 31.425 79.373 1.00 34.12 15 HIS F N 1
ATOM 11559 C CA . HIS F 1 21 ? 13.421 30.226 80.119 1.00 36.40 15 HIS F CA 1
ATOM 11560 C C . HIS F 1 21 ? 14.190 30.205 81.447 1.00 38.26 15 HIS F C 1
ATOM 11561 O O . HIS F 1 21 ? 13.626 29.873 82.497 1.00 39.61 15 HIS F O 1
ATOM 11575 N N . GLU F 1 22 ? 15.470 30.587 81.387 1.00 38.34 16 GLU F N 1
ATOM 11576 C CA . GLU F 1 22 ? 16.313 30.678 82.578 1.00 40.78 16 GLU F CA 1
ATOM 11577 C C . GLU F 1 22 ? 15.776 31.758 83.530 1.00 41.04 16 GLU F C 1
ATOM 11578 O O . GLU F 1 22 ? 15.745 31.570 84.765 1.00 43.16 16 GLU F O 1
ATOM 11590 N N . PHE F 1 23 ? 15.351 32.882 82.947 1.00 38.87 17 PHE F N 1
ATOM 11591 C CA . PHE F 1 23 ? 14.770 33.974 83.720 1.00 40.01 17 PHE F CA 1
ATOM 11592 C C . PHE F 1 23 ? 13.464 33.584 84.418 1.00 41.20 17 PHE F C 1
ATOM 11593 O O . PHE F 1 23 ? 13.285 33.838 85.618 1.00 43.52 17 PHE F O 1
ATOM 11610 N N . HIS F 1 24 ? 12.546 32.966 83.673 1.00 40.51 18 HIS F N 1
ATOM 11611 C CA . HIS F 1 24 ? 11.256 32.577 84.245 1.00 41.32 18 HIS F CA 1
ATOM 11612 C C . HIS F 1 24 ? 11.402 31.571 85.376 1.00 43.99 18 HIS F C 1
ATOM 11613 O O . HIS F 1 24 ? 10.613 31.570 86.339 1.00 46.13 18 HIS F O 1
ATOM 11627 N N . ARG F 1 25 ? 12.429 30.734 85.285 1.00 44.27 19 ARG F N 1
ATOM 11628 C CA . ARG F 1 25 ? 12.739 29.827 86.381 1.00 47.80 19 ARG F CA 1
ATOM 11629 C C . ARG F 1 25 ? 13.203 30.604 87.623 1.00 48.83 19 ARG F C 1
ATOM 11630 O O . ARG F 1 25 ? 12.778 30.302 88.743 1.00 51.94 19 ARG F O 1
ATOM 11651 N N . ALA F 1 26 ? 14.036 31.625 87.421 1.00 47.85 20 ALA F N 1
ATOM 11652 C CA . ALA F 1 26 ? 14.576 32.414 88.525 1.00 48.81 20 ALA F CA 1
ATOM 11653 C C . ALA F 1 26 ? 13.519 33.213 89.285 1.00 49.73 20 ALA F C 1
ATOM 11654 O O . ALA F 1 26 ? 13.758 33.595 90.441 1.00 51.21 20 ALA F O 1
ATOM 11661 N N . ILE F 1 27 ? 12.354 33.455 88.653 1.00 48.59 21 ILE F N 1
ATOM 11662 C CA . ILE F 1 27 ? 11.371 34.343 89.266 1.00 50.08 21 ILE F CA 1
ATOM 11663 C C . ILE F 1 27 ? 10.223 33.578 89.931 1.00 52.99 21 ILE F C 1
ATOM 11664 O O . ILE F 1 27 ? 9.364 34.177 90.578 1.00 54.75 21 ILE F O 1
ATOM 11680 N N . GLY F 1 28 ? 10.239 32.255 89.793 1.00 54.05 22 GLY F N 1
ATOM 11681 C CA . GLY F 1 28 ? 9.262 31.405 90.464 1.00 56.81 22 GLY F CA 1
ATOM 11682 C C . GLY F 1 28 ? 8.813 30.278 89.557 1.00 56.77 22 GLY F C 1
ATOM 11683 O O . GLY F 1 28 ? 9.633 29.438 89.139 1.00 56.98 22 GLY F O 1
ATOM 11687 N N . ALA F 1 30 ? 7.468 29.478 86.884 1.00 56.43 24 ALA F N 1
ATOM 11688 C CA . ALA F 1 30 ? 8.187 28.591 85.994 1.00 55.00 24 ALA F CA 1
ATOM 11689 C C . ALA F 1 30 ? 7.269 28.107 84.873 1.00 53.95 24 ALA F C 1
ATOM 11690 O O . ALA F 1 30 ? 6.076 27.851 85.089 1.00 54.67 24 ALA F O 1
ATOM 11696 N N . THR F 1 31 ? 7.860 27.957 83.691 1.00 51.50 25 THR F N 1
ATOM 11697 C CA . THR F 1 31 ? 7.140 27.773 82.414 1.00 49.39 25 THR F CA 1
ATOM 11698 C C . THR F 1 31 ? 7.210 26.349 81.818 1.00 49.24 25 THR F C 1
ATOM 11699 O O . THR F 1 31 ? 8.202 25.637 82.006 1.00 50.04 25 THR F O 1
ATOM 11710 N N . PRO F 1 32 ? 6.159 25.936 81.078 1.00 47.76 26 PRO F N 1
ATOM 11711 C CA . PRO F 1 32 ? 6.140 24.576 80.536 1.00 47.57 26 PRO F CA 1
ATOM 11712 C C . PRO F 1 32 ? 7.156 24.386 79.419 1.00 45.73 26 PRO F C 1
ATOM 11713 O O . PRO F 1 32 ? 7.571 25.364 78.784 1.00 43.17 26 PRO F O 1
ATOM 11724 N N . GLU F 1 33 ? 7.561 23.143 79.196 1.00 46.47 27 GLU F N 1
ATOM 11725 C CA . GLU F 1 33 ? 8.530 22.822 78.151 1.00 45.67 27 GLU F CA 1
ATOM 11726 C C . GLU F 1 33 ? 7.885 22.559 76.790 1.00 43.70 27 GLU F C 1
ATOM 11727 O O . GLU F 1 33 ? 8.558 22.597 75.757 1.00 43.12 27 GLU F O 1
ATOM 11739 N N . ARG F 1 34 ? 6.576 22.328 76.797 1.00 42.76 28 ARG F N 1
ATOM 11740 C CA . ARG F 1 34 ? 5.830 22.069 75.573 1.00 40.76 28 ARG F CA 1
ATOM 11741 C C . ARG F 1 34 ? 4.643 23.027 75.418 1.00 38.42 28 ARG F C 1
ATOM 11742 O O . ARG F 1 34 ? 4.180 23.604 76.410 1.00 38.83 28 ARG F O 1
ATOM 11763 N N . PRO F 1 35 ? 4.153 23.217 74.171 1.00 35.52 29 PRO F N 1
ATOM 11764 C CA . PRO F 1 35 ? 3.064 24.170 73.959 1.00 34.49 29 PRO F CA 1
ATOM 11765 C C . PRO F 1 35 ? 1.842 23.923 74.851 1.00 35.77 29 PRO F C 1
ATOM 11766 O O . PRO F 1 35 ? 1.298 22.810 74.924 1.00 36.17 29 PRO F O 1
ATOM 11777 N N . THR F 1 36 ? 1.446 24.972 75.559 1.00 35.93 30 THR F N 1
ATOM 11778 C CA . THR F 1 36 ? 0.448 24.854 76.615 1.00 38.19 30 THR F CA 1
ATOM 11779 C C . THR F 1 36 ? -0.532 26.012 76.495 1.00 38.43 30 THR F C 1
ATOM 11780 O O . THR F 1 36 ? -0.136 27.172 76.617 1.00 37.97 30 THR F O 1
ATOM 11791 N N . PRO F 1 37 ? -1.812 25.709 76.239 1.00 40.04 31 PRO F N 1
ATOM 11792 C CA . PRO F 1 37 ? -2.832 26.757 76.144 1.00 40.37 31 PRO F CA 1
ATOM 11793 C C . PRO F 1 37 ? -2.888 27.595 77.427 1.00 40.95 31 PRO F C 1
ATOM 11794 O O . PRO F 1 37 ? -2.924 27.042 78.526 1.00 42.34 31 PRO F O 1
ATOM 11805 N N . PRO F 1 38 ? -2.849 28.926 77.290 1.00 40.37 32 PRO F N 1
ATOM 11806 C CA . PRO F 1 38 ? -2.788 29.764 78.486 1.00 41.74 32 PRO F CA 1
ATOM 11807 C C . PRO F 1 38 ? -4.158 30.159 79.028 1.00 43.73 32 PRO F C 1
ATOM 11808 O O . PRO F 1 38 ? -5.151 30.136 78.289 1.00 44.30 32 PRO F O 1
ATOM 11819 N N . PRO F 1 39 ? -4.205 30.532 80.320 1.00 45.80 33 PRO F N 1
ATOM 11820 C CA . PRO F 1 39 ? -5.350 31.197 80.936 1.00 47.96 33 PRO F CA 1
ATOM 11821 C C . PRO F 1 39 ? -5.579 32.590 80.334 1.00 46.69 33 PRO F C 1
ATOM 11822 O O . PRO F 1 39 ? -4.620 33.212 79.874 1.00 44.52 33 PRO F O 1
ATOM 11833 N N . PRO F 1 40 ? -6.837 33.079 80.333 1.00 48.00 34 PRO F N 1
ATOM 11834 C CA . PRO F 1 40 ? -7.148 34.370 79.711 1.00 47.26 34 PRO F CA 1
ATOM 11835 C C . PRO F 1 40 ? -6.327 35.507 80.322 1.00 47.00 34 PRO F C 1
ATOM 11836 O O . PRO F 1 40 ? -5.843 36.382 79.590 1.00 45.32 34 PRO F O 1
ATOM 11847 N N . GLU F 1 41 ? -6.148 35.464 81.643 1.00 48.82 35 GLU F N 1
ATOM 11848 C CA . GLU F 1 41 ? -5.361 36.484 82.353 1.00 49.17 35 GLU F CA 1
ATOM 11849 C C . GLU F 1 41 ? -3.905 36.560 81.859 1.00 46.58 35 GLU F C 1
ATOM 11850 O O . GLU F 1 41 ? -3.285 37.629 81.922 1.00 44.66 35 GLU F O 1
ATOM 11862 N N . LEU F 1 42 ? -3.373 35.436 81.370 1.00 45.25 36 LEU F N 1
ATOM 11863 C CA . LEU F 1 42 ? -2.016 35.413 80.782 1.00 44.20 36 LEU F CA 1
ATOM 11864 C C . LEU F 1 42 ? -1.952 36.178 79.462 1.00 41.90 36 LEU F C 1
ATOM 11865 O O . LEU F 1 42 ? -1.057 37.011 79.236 1.00 40.74 36 LEU F O 1
ATOM 11881 N N . LEU F 1 43 ? -2.914 35.899 78.592 1.00 41.36 37 LEU F N 1
ATOM 11882 C CA . LEU F 1 43 ? -3.005 36.612 77.323 1.00 39.00 37 LEU F CA 1
ATOM 11883 C C . LEU F 1 43 ? -3.150 38.127 77.553 1.00 39.00 37 LEU F C 1
ATOM 11884 O O . LEU F 1 43 ? -2.459 38.915 76.918 1.00 36.71 37 LEU F O 1
ATOM 11900 N N . ARG F 1 44 ? -4.007 38.530 78.493 1.00 40.30 38 ARG F N 1
ATOM 11901 C CA . ARG F 1 44 ? -4.153 39.959 78.822 1.00 40.79 38 ARG F CA 1
ATOM 11902 C C . ARG F 1 44 ? -2.848 40.586 79.326 1.00 40.02 38 ARG F C 1
ATOM 11903 O O . ARG F 1 44 ? -2.494 41.733 78.952 1.00 38.22 38 ARG F O 1
ATOM 11924 N N . LEU F 1 45 ? -2.131 39.823 80.149 1.00 39.52 39 LEU F N 1
ATOM 11925 C CA . LEU F 1 45 ? -0.871 40.274 80.725 1.00 39.38 39 LEU F CA 1
ATOM 11926 C C . LEU F 1 45 ? 0.196 40.440 79.673 1.00 36.55 39 LEU F C 1
ATOM 11927 O O . LEU F 1 45 ? 0.860 41.491 79.571 1.00 35.86 39 LEU F O 1
ATOM 11943 N N . ARG F 1 46 ? 0.401 39.387 78.891 1.00 34.66 40 ARG F N 1
ATOM 11944 C CA . ARG F 1 46 ? 1.422 39.482 77.857 1.00 31.93 40 ARG F CA 1
ATOM 11945 C C . ARG F 1 46 ? 1.068 40.598 76.894 1.00 31.18 40 ARG F C 1
ATOM 11946 O O . ARG F 1 46 ? 1.961 41.271 76.398 1.00 29.64 40 ARG F O 1
ATOM 11967 N N . GLN F 1 47 ? -0.221 40.827 76.644 1.00 32.70 41 GLN F N 1
ATOM 11968 C CA . GLN F 1 47 ? -0.572 41.960 75.788 1.00 33.67 41 GLN F CA 1
ATOM 11969 C C . GLN F 1 47 ? -0.139 43.268 76.377 1.00 33.57 41 GLN F C 1
ATOM 11970 O O . GLN F 1 47 ? 0.366 44.116 75.645 1.00 32.93 41 GLN F O 1
ATOM 11984 N N . THR F 1 48 ? -0.311 43.401 77.686 1.00 35.37 42 THR F N 1
ATOM 11985 C CA . THR F 1 48 ? 0.192 44.568 78.424 1.00 36.27 42 THR F CA 1
ATOM 11986 C C . THR F 1 48 ? 1.701 44.747 78.332 1.00 34.53 42 THR F C 1
ATOM 11987 O O . THR F 1 48 ? 2.162 45.866 78.096 1.00 34.58 42 THR F O 1
ATOM 11998 N N . LEU F 1 49 ? 2.467 43.680 78.556 1.00 33.66 43 LEU F N 1
ATOM 11999 C CA . LEU F 1 49 ? 3.933 43.780 78.514 1.00 33.19 43 LEU F CA 1
ATOM 12000 C C . LEU F 1 49 ? 4.431 44.219 77.144 1.00 31.42 43 LEU F C 1
ATOM 12001 O O . LEU F 1 49 ? 5.337 45.072 77.034 1.00 30.59 43 LEU F O 1
ATOM 12017 N N . LEU F 1 50 ? 3.817 43.661 76.108 1.00 30.64 44 LEU F N 1
ATOM 12018 C CA . LEU F 1 50 ? 4.161 44.010 74.738 1.00 29.20 44 LEU F CA 1
ATOM 12019 C C . LEU F 1 50 ? 3.772 45.456 74.449 1.00 29.85 44 LEU F C 1
ATOM 12020 O O . LEU F 1 50 ? 4.583 46.226 73.913 1.00 28.80 44 LEU F O 1
ATOM 12036 N N . ASP F 1 51 ? 2.562 45.848 74.854 1.00 31.88 45 ASP F N 1
ATOM 12037 C CA . ASP F 1 51 ? 2.103 47.228 74.653 1.00 33.10 45 ASP F CA 1
ATOM 12038 C C . ASP F 1 51 ? 3.020 48.232 75.355 1.00 33.67 45 ASP F C 1
ATOM 12039 O O . ASP F 1 51 ? 3.422 49.254 74.764 1.00 32.83 45 ASP F O 1
ATOM 12048 N N . GLU F 1 52 ? 3.383 47.932 76.598 1.00 35.11 46 GLU F N 1
ATOM 12049 C CA . GLU F 1 52 ? 4.204 48.876 77.361 1.00 36.39 46 GLU F CA 1
ATOM 12050 C C . GLU F 1 52 ? 5.587 49.056 76.702 1.00 34.53 46 GLU F C 1
ATOM 12051 O O . GLU F 1 52 ? 6.035 50.195 76.540 1.00 33.27 46 GLU F O 1
ATOM 12063 N N . GLU F 1 53 ? 6.220 47.963 76.258 1.00 33.07 47 GLU F N 1
ATOM 12064 C CA . GLU F 1 53 ? 7.534 48.089 75.627 1.00 31.93 47 GLU F CA 1
ATOM 12065 C C . GLU F 1 53 ? 7.458 48.715 74.239 1.00 30.39 47 GLU F C 1
ATOM 12066 O O . GLU F 1 53 ? 8.343 49.503 73.871 1.00 29.58 47 GLU F O 1
ATOM 12078 N N . SER F 1 54 ? 6.405 48.400 73.483 1.00 29.54 48 SER F N 1
ATOM 12079 C CA . SER F 1 54 ? 6.206 49.027 72.168 1.00 28.02 48 SER F CA 1
ATOM 12080 C C . SER F 1 54 ? 6.075 50.546 72.282 1.00 27.70 48 SER F C 1
ATOM 12081 O O . SER F 1 54 ? 6.633 51.297 71.472 1.00 26.11 48 SER F O 1
ATOM 12089 N N . ALA F 1 55 ? 5.352 51.018 73.294 1.00 28.40 49 ALA F N 1
ATOM 12090 C CA . ALA F 1 55 ? 5.250 52.466 73.486 1.00 28.81 49 ALA F CA 1
ATOM 12091 C C . ALA F 1 55 ? 6.592 53.119 73.829 1.00 28.42 49 ALA F C 1
ATOM 12092 O O . ALA F 1 55 ? 6.857 54.250 73.392 1.00 27.40 49 ALA F O 1
ATOM 12099 N N . GLU F 1 56 ? 7.426 52.424 74.611 1.00 27.92 50 GLU F N 1
ATOM 12100 C CA . GLU F 1 56 ? 8.774 52.924 74.957 1.00 28.13 50 GLU F CA 1
ATOM 12101 C C . GLU F 1 56 ? 9.680 52.974 73.731 1.00 25.95 50 GLU F C 1
ATOM 12102 O O . GLU F 1 56 ? 10.501 53.899 73.590 1.00 26.09 50 GLU F O 1
ATOM 12114 N N . VAL F 1 57 ? 9.543 51.984 72.848 1.00 24.09 51 VAL F N 1
ATOM 12115 C CA . VAL F 1 57 ? 10.300 52.003 71.595 1.00 22.36 51 VAL F CA 1
ATOM 12116 C C . VAL F 1 57 ? 9.857 53.190 70.749 1.00 22.78 51 VAL F C 1
ATOM 12117 O O . VAL F 1 57 ? 10.700 53.950 70.247 1.00 21.52 51 VAL F O 1
ATOM 12130 N N . ARG F 1 58 ? 8.547 53.357 70.596 1.00 23.16 52 ARG F N 1
ATOM 12131 C CA . ARG F 1 58 ? 8.014 54.462 69.805 1.00 24.65 52 ARG F CA 1
ATOM 12132 C C . ARG F 1 58 ? 8.516 55.803 70.337 1.00 25.38 52 ARG F C 1
ATOM 12133 O O . ARG F 1 58 ? 8.951 56.668 69.551 1.00 25.18 52 ARG F O 1
ATOM 12154 N N . ALA F 1 59 ? 8.481 55.972 71.663 1.00 25.92 53 ALA F N 1
ATOM 12155 C CA . ALA F 1 59 ? 8.998 57.193 72.287 1.00 26.44 53 ALA F CA 1
ATOM 12156 C C . ALA F 1 59 ? 10.440 57.460 71.879 1.00 25.68 53 ALA F C 1
ATOM 12157 O O . ALA F 1 59 ? 10.780 58.608 71.549 1.00 25.32 53 ALA F O 1
ATOM 12164 N N . GLU F 1 60 ? 11.287 56.429 71.924 1.00 24.14 54 GLU F N 1
ATOM 12165 C CA . GLU F 1 60 ? 12.702 56.617 71.584 1.00 23.53 54 GLU F CA 1
ATOM 12166 C C . GLU F 1 60 ? 12.912 56.941 70.114 1.00 22.07 54 GLU F C 1
ATOM 12167 O O . GLU F 1 60 ? 13.751 57.805 69.795 1.00 21.35 54 GLU F O 1
ATOM 12179 N N . ILE F 1 61 ? 12.162 56.280 69.223 1.00 20.22 55 ILE F N 1
ATOM 12180 C CA . ILE F 1 61 ? 12.235 56.632 67.783 1.00 18.80 55 ILE F CA 1
ATOM 12181 C C . ILE F 1 61 ? 11.780 58.087 67.561 1.00 19.88 55 ILE F C 1
ATOM 12182 O O . ILE F 1 61 ? 12.453 58.861 66.874 1.00 20.00 55 ILE F O 1
ATOM 12198 N N . ASP F 1 62 ? 10.673 58.474 68.188 1.00 20.92 56 ASP F N 1
ATOM 12199 C CA . ASP F 1 62 ? 10.178 59.847 68.077 1.00 21.57 56 ASP F CA 1
ATOM 12200 C C . ASP F 1 62 ? 11.197 60.859 68.526 1.00 22.09 56 ASP F C 1
ATOM 12201 O O . ASP F 1 62 ? 11.365 61.920 67.887 1.00 21.60 56 ASP F O 1
ATOM 12210 N N . HIS F 1 63 ? 11.887 60.536 69.617 1.00 21.55 57 HIS F N 1
ATOM 12211 C CA . HIS F 1 63 ? 12.891 61.451 70.157 1.00 23.46 57 HIS F CA 1
ATOM 12212 C C . HIS F 1 63 ? 14.047 61.637 69.181 1.00 22.49 57 HIS F C 1
ATOM 12213 O O . HIS F 1 63 ? 14.540 62.767 68.979 1.00 22.86 57 HIS F O 1
ATOM 12227 N N . LEU F 1 64 ? 14.478 60.545 68.569 1.00 20.47 58 LEU F N 1
ATOM 12228 C CA . LEU F 1 64 ? 15.545 60.643 67.555 1.00 20.03 58 LEU F CA 1
ATOM 12229 C C . LEU F 1 64 ? 15.100 61.437 66.337 1.00 19.38 58 LEU F C 1
ATOM 12230 O O . LEU F 1 64 ? 15.835 62.309 65.872 1.00 19.22 58 LEU F O 1
ATOM 12246 N N . LEU F 1 65 ? 13.901 61.134 65.825 1.00 18.61 59 LEU F N 1
ATOM 12247 C CA . LEU F 1 65 ? 13.360 61.850 64.669 1.00 18.74 59 LEU F CA 1
ATOM 12248 C C . LEU F 1 65 ? 13.243 63.346 64.928 1.00 19.32 59 LEU F C 1
ATOM 12249 O O . LEU F 1 65 ? 13.598 64.151 64.062 1.00 19.49 59 LEU F O 1
ATOM 12265 N N . ALA F 1 66 ? 12.775 63.712 66.118 1.00 19.41 60 ALA F N 1
ATOM 12266 C CA . ALA F 1 66 ? 12.653 65.129 66.498 1.00 20.64 60 ALA F CA 1
ATOM 12267 C C . ALA F 1 66 ? 13.989 65.867 66.415 1.00 20.78 60 ALA F C 1
ATOM 12268 O O . ALA F 1 66 ? 14.051 67.021 65.951 1.00 21.32 60 ALA F O 1
ATOM 12275 N N . ARG F 1 67 ? 15.051 65.223 66.892 1.00 19.91 61 ARG F N 1
ATOM 12276 C CA . ARG F 1 67 ? 16.375 65.837 66.862 1.00 20.78 61 ARG F CA 1
ATOM 12277 C C . ARG F 1 67 ? 16.857 65.968 65.427 1.00 18.73 61 ARG F C 1
ATOM 12278 O O . ARG F 1 67 ? 17.389 67.019 65.046 1.00 19.22 61 ARG F O 1
ATOM 12299 N N . GLN F 1 68 ? 16.675 64.924 64.633 1.00 18.85 62 GLN F N 1
ATOM 12300 C CA . GLN F 1 68 ? 16.991 65.010 63.212 1.00 17.37 62 GLN F CA 1
ATOM 12301 C C . GLN F 1 68 ? 16.174 66.090 62.483 1.00 18.34 62 GLN F C 1
ATOM 12302 O O . GLN F 1 68 ? 16.713 66.816 61.626 1.00 17.24 62 GLN F O 1
ATOM 12316 N N . ALA F 1 69 ? 14.892 66.229 62.831 1.00 17.50 63 ALA F N 1
ATOM 12317 C CA . ALA F 1 69 ? 14.074 67.274 62.204 1.00 18.75 63 ALA F CA 1
ATOM 12318 C C . ALA F 1 69 ? 14.589 68.652 62.540 1.00 18.94 63 ALA F C 1
ATOM 12319 O O . ALA F 1 69 ? 14.409 69.581 61.751 1.00 21.10 63 ALA F O 1
ATOM 12326 N N . ALA F 1 70 ? 15.221 68.802 63.714 1.00 17.92 64 ALA F N 1
ATOM 12327 C CA . ALA F 1 70 ? 15.765 70.080 64.137 1.00 19.54 64 ALA F CA 1
ATOM 12328 C C . ALA F 1 70 ? 17.138 70.354 63.524 1.00 18.54 64 ALA F C 1
ATOM 12329 O O . ALA F 1 70 ? 17.747 71.392 63.801 1.00 19.70 64 ALA F O 1
ATOM 12336 N N . GLY F 1 71 ? 17.617 69.394 62.735 1.00 18.10 65 GLY F N 1
ATOM 12337 C CA . GLY F 1 71 ? 18.876 69.531 61.985 1.00 19.23 65 GLY F CA 1
ATOM 12338 C C . GLY F 1 71 ? 20.101 68.906 62.647 1.00 20.22 65 GLY F C 1
ATOM 12339 O O . GLY F 1 71 ? 21.241 69.148 62.207 1.00 21.07 65 GLY F O 1
ATOM 12343 N N . GLU F 1 72 ? 19.880 68.094 63.690 1.00 20.02 66 GLU F N 1
ATOM 12344 C CA . GLU F 1 72 ? 21.004 67.510 64.422 1.00 20.72 66 GLU F CA 1
ATOM 12345 C C . GLU F 1 72 ? 21.470 66.250 63.707 1.00 20.13 66 GLU F C 1
ATOM 12346 O O . GLU F 1 72 ? 20.687 65.593 63.042 1.00 19.47 66 GLU F O 1
ATOM 12358 N N . ALA F 1 73 ? 22.770 65.964 63.846 1.00 21.67 67 ALA F N 1
ATOM 12359 C CA . ALA F 1 73 ? 23.330 64.678 63.403 1.00 22.46 67 ALA F CA 1
ATOM 12360 C C . ALA F 1 73 ? 23.421 63.731 64.600 1.00 23.04 67 ALA F C 1
ATOM 12361 O O . ALA F 1 73 ? 23.999 64.072 65.639 1.00 26.14 67 ALA F O 1
ATOM 12368 N N . LEU F 1 74 ? 22.856 62.541 64.455 1.00 22.55 68 LEU F N 1
ATOM 12369 C CA . LEU F 1 74 ? 22.861 61.570 65.551 1.00 23.89 68 LEU F CA 1
ATOM 12370 C C . LEU F 1 74 ? 24.235 60.942 65.634 1.00 24.57 68 LEU F C 1
ATOM 12371 O O . LEU F 1 74 ? 24.918 60.811 64.616 1.00 24.15 68 LEU F O 1
ATOM 12387 N N . SER F 1 75 ? 24.634 60.551 66.842 1.00 25.74 69 SER F N 1
ATOM 12388 C CA . SER F 1 75 ? 25.849 59.757 67.045 1.00 26.80 69 SER F CA 1
ATOM 12389 C C . SER F 1 75 ? 25.474 58.298 67.301 1.00 27.03 69 SER F C 1
ATOM 12390 O O . SER F 1 75 ? 24.301 57.998 67.541 1.00 26.81 69 SER F O 1
ATOM 12398 N N . ALA F 1 76 ? 26.452 57.389 67.270 1.00 27.35 70 ALA F N 1
ATOM 12399 C CA . ALA F 1 76 ? 26.179 55.986 67.643 1.00 26.83 70 ALA F CA 1
ATOM 12400 C C . ALA F 1 76 ? 25.678 55.882 69.082 1.00 27.36 70 ALA F C 1
ATOM 12401 O O . ALA F 1 76 ? 24.774 55.098 69.360 1.00 25.61 70 ALA F O 1
ATOM 12408 N N . GLY F 1 77 ? 26.243 56.689 69.988 1.00 28.17 71 GLY F N 1
ATOM 12409 C CA . GLY F 1 77 ? 25.848 56.662 71.400 1.00 28.93 71 GLY F CA 1
ATOM 12410 C C . GLY F 1 77 ? 24.433 57.155 71.640 1.00 28.10 71 GLY F C 1
ATOM 12411 O O . GLY F 1 77 ? 23.767 56.723 72.589 1.00 28.63 71 GLY F O 1
ATOM 12415 N N . ASP F 1 78 ? 23.955 58.044 70.765 1.00 26.46 72 ASP F N 1
ATOM 12416 C CA . ASP F 1 78 ? 22.567 58.515 70.845 1.00 25.66 72 ASP F CA 1
ATOM 12417 C C . ASP F 1 78 ? 21.549 57.399 70.669 1.00 24.24 72 ASP F C 1
ATOM 12418 O O . ASP F 1 78 ? 20.391 57.564 71.054 1.00 24.49 72 ASP F O 1
ATOM 12427 N N . LEU F 1 79 ? 21.988 56.291 70.074 1.00 22.75 73 LEU F N 1
ATOM 12428 C CA . LEU F 1 79 ? 21.121 55.145 69.762 1.00 21.45 73 LEU F CA 1
ATOM 12429 C C . LEU F 1 79 ? 20.898 54.227 70.983 1.00 22.28 73 LEU F C 1
ATOM 12430 O O . LEU F 1 79 ? 20.062 53.316 70.929 1.00 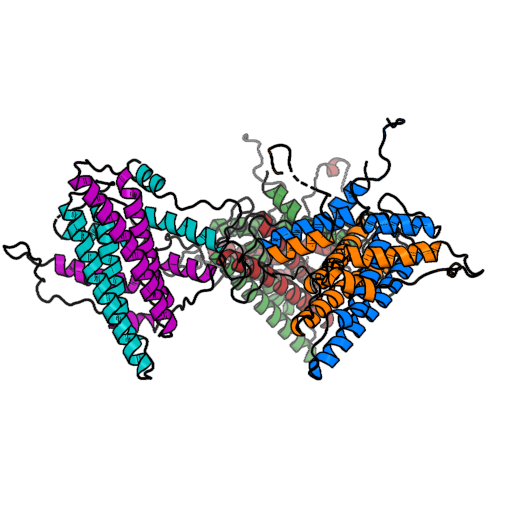22.04 73 LEU F O 1
ATOM 12446 N N . ALA F 1 80 ? 21.633 54.467 72.074 1.00 22.89 74 ALA F N 1
ATOM 12447 C CA . ALA F 1 80 ? 21.593 53.546 73.215 1.00 23.88 74 ALA F CA 1
ATOM 12448 C C . ALA F 1 80 ? 20.187 53.348 73.798 1.00 23.59 74 ALA F C 1
ATOM 12449 O O . ALA F 1 80 ? 19.764 52.192 73.968 1.00 23.40 74 ALA F O 1
ATOM 12456 N N . PRO F 1 81 ? 19.445 54.451 74.053 1.00 23.69 75 PRO F N 1
ATOM 12457 C CA . PRO F 1 81 ? 18.122 54.260 74.641 1.00 24.63 75 PRO F CA 1
ATOM 12458 C C . PRO F 1 81 ? 17.208 53.458 73.728 1.00 22.84 75 PRO F C 1
ATOM 12459 O O . PRO F 1 81 ? 16.498 52.554 74.213 1.00 23.44 75 PRO F O 1
ATOM 12470 N N . LEU F 1 82 ? 17.230 53.764 72.438 1.00 22.10 76 LEU F N 1
ATOM 12471 C CA . LEU F 1 82 ? 16.460 52.974 71.469 1.00 20.37 76 LEU F CA 1
ATOM 12472 C C . LEU F 1 82 ? 16.869 51.512 71.475 1.00 20.48 76 LEU F C 1
ATOM 12473 O O . LEU F 1 82 ? 15.996 50.626 71.529 1.00 19.77 76 LEU F O 1
ATOM 12489 N N . ALA F 1 83 ? 18.179 51.257 71.394 1.00 20.30 77 ALA F N 1
ATOM 12490 C CA . ALA F 1 83 ? 18.692 49.881 71.426 1.00 21.02 77 ALA F CA 1
ATOM 12491 C C . ALA F 1 83 ? 18.238 49.159 72.690 1.00 21.96 77 ALA F C 1
ATOM 12492 O O . ALA F 1 83 ? 17.853 47.981 72.621 1.00 22.25 77 ALA F O 1
ATOM 12499 N N . HIS F 1 84 ? 18.279 49.867 73.826 1.00 22.53 78 HIS F N 1
ATOM 12500 C CA . HIS F 1 84 ? 17.781 49.364 75.117 1.00 24.06 78 HIS F CA 1
ATOM 12501 C C . HIS F 1 84 ? 16.320 48.948 75.017 1.00 23.76 78 HIS F C 1
ATOM 12502 O O . HIS F 1 84 ? 15.962 47.825 75.404 1.00 24.10 78 HIS F O 1
ATOM 12516 N N . GLU F 1 85 ? 15.474 49.845 74.521 1.00 22.97 79 GLU F N 1
ATOM 12517 C CA . GLU F 1 85 ? 14.036 49.542 74.444 1.00 23.35 79 GLU F CA 1
ATOM 12518 C C . GLU F 1 85 ? 13.725 48.436 73.434 1.00 21.86 79 GLU F C 1
ATOM 12519 O O . GLU F 1 85 ? 12.830 47.633 73.660 1.00 21.42 79 GLU F O 1
ATOM 12531 N N . LEU F 1 86 ? 14.474 48.369 72.337 1.00 19.98 80 LEU F N 1
ATOM 12532 C CA . LEU F 1 86 ? 14.306 47.259 71.389 1.00 18.76 80 LEU F CA 1
ATOM 12533 C C . LEU F 1 86 ? 14.670 45.909 72.026 1.00 19.21 80 LEU F C 1
ATOM 12534 O O . LEU F 1 86 ? 13.989 44.903 71.814 1.00 20.50 80 LEU F O 1
ATOM 12550 N N . ALA F 1 87 ? 15.720 45.894 72.838 1.00 20.11 81 ALA F N 1
ATOM 12551 C CA . ALA F 1 87 ? 16.086 44.675 73.558 1.00 21.71 81 ALA F CA 1
ATOM 12552 C C . ALA F 1 87 ? 15.039 44.311 74.615 1.00 22.35 81 ALA F C 1
ATOM 12553 O O . ALA F 1 87 ? 14.727 43.133 74.791 1.00 22.61 81 ALA F O 1
ATOM 12560 N N . ASP F 1 88 ? 14.484 45.317 75.287 1.00 23.27 82 ASP F N 1
ATOM 12561 C CA . ASP F 1 88 ? 13.365 45.099 76.224 1.00 24.06 82 ASP F CA 1
ATOM 12562 C C . ASP F 1 88 ? 12.163 44.480 75.497 1.00 23.47 82 ASP F C 1
ATOM 12563 O O . ASP F 1 88 ? 11.461 43.625 76.056 1.00 23.64 82 ASP F O 1
ATOM 12572 N N . LEU F 1 89 ? 11.913 44.944 74.275 1.00 21.99 83 LEU F N 1
ATOM 12573 C CA . LEU F 1 89 ? 10.811 44.432 73.482 1.00 21.48 83 LEU F CA 1
ATOM 12574 C C . LEU F 1 89 ? 11.094 42.981 73.139 1.00 21.36 83 LEU F C 1
ATOM 12575 O O . LEU F 1 89 ? 10.204 42.131 73.245 1.00 21.88 83 LEU F O 1
ATOM 12591 N N . LEU F 1 90 ? 12.331 42.671 72.738 1.00 20.27 84 LEU F N 1
ATOM 12592 C CA . LEU F 1 90 ? 12.679 41.252 72.511 1.00 20.63 84 LEU F CA 1
ATOM 12593 C C . LEU F 1 90 ? 12.379 40.436 73.771 1.00 21.96 84 LEU F C 1
ATOM 12594 O O . LEU F 1 90 ? 11.778 39.341 73.708 1.00 22.28 84 LEU F O 1
ATOM 12610 N N . TYR F 1 91 ? 12.819 40.965 74.911 1.00 22.67 85 TYR F N 1
ATOM 12611 C CA . TYR F 1 91 ? 12.686 40.260 76.180 1.00 25.02 85 TYR F CA 1
ATOM 12612 C C . TYR F 1 91 ? 11.247 39.853 76.481 1.00 25.59 85 TYR F C 1
ATOM 12613 O O . TYR F 1 91 ? 10.996 38.710 76.911 1.00 26.33 85 TYR F O 1
ATOM 12631 N N . VAL F 1 92 ? 10.297 40.757 76.239 1.00 24.95 86 VAL F N 1
ATOM 12632 C CA . VAL F 1 92 ? 8.889 40.431 76.509 1.00 25.66 86 VAL F CA 1
ATOM 12633 C C . VAL F 1 92 ? 8.200 39.668 75.364 1.00 24.33 86 VAL F C 1
ATOM 12634 O O . VAL F 1 92 ? 7.155 39.045 75.583 1.00 25.48 86 VAL F O 1
ATOM 12647 N N . THR F 1 93 ? 8.781 39.692 74.166 1.00 22.72 87 THR F N 1
ATOM 12648 C CA . THR F 1 93 ? 8.254 38.891 73.041 1.00 22.62 87 THR F CA 1
ATOM 12649 C C . THR F 1 93 ? 8.654 37.430 73.202 1.00 23.26 87 THR F C 1
ATOM 12650 O O . THR F 1 93 ? 7.797 36.530 73.180 1.00 24.57 87 THR F O 1
ATOM 12661 N N . TYR F 1 94 ? 9.951 37.198 73.384 1.00 23.10 88 TYR F N 1
ATOM 12662 C CA . TYR F 1 94 ? 10.450 35.903 73.814 1.00 23.54 88 TYR F CA 1
ATOM 12663 C C . TYR F 1 94 ? 9.709 35.463 75.079 1.00 25.16 88 TYR F C 1
ATOM 12664 O O . TYR F 1 94 ? 9.354 34.298 75.203 1.00 26.24 88 TYR F O 1
ATOM 12682 N N . GLY F 1 95 ? 9.486 36.407 76.001 1.00 25.76 89 GLY F N 1
ATOM 12683 C CA . GLY F 1 95 ? 8.765 36.129 77.258 1.00 28.03 89 GLY F CA 1
ATOM 12684 C C . GLY F 1 95 ? 7.401 35.510 77.006 1.00 27.94 89 GLY F C 1
ATOM 12685 O O . GLY F 1 95 ? 7.023 34.537 77.672 1.00 30.00 89 GLY F O 1
ATOM 12689 N N . ALA F 1 96 ? 6.653 36.077 76.061 1.00 26.97 90 ALA F N 1
ATOM 12690 C CA . ALA F 1 96 ? 5.330 35.545 75.707 1.00 27.29 90 ALA F CA 1
ATOM 12691 C C . ALA F 1 96 ? 5.417 34.106 75.197 1.00 27.58 90 ALA F C 1
ATOM 12692 O O . ALA F 1 96 ? 4.715 33.219 75.708 1.00 28.25 90 ALA F O 1
ATOM 12699 N N . LEU F 1 97 ? 6.280 33.877 74.206 1.00 26.65 91 LEU F N 1
ATOM 12700 C CA . LEU F 1 97 ? 6.486 32.530 73.648 1.00 25.86 91 LEU F CA 1
ATOM 12701 C C . LEU F 1 97 ? 6.858 31.525 74.747 1.00 28.13 91 LEU F C 1
ATOM 12702 O O . LEU F 1 97 ? 6.235 30.466 74.879 1.00 28.40 91 LEU F O 1
ATOM 12718 N N . ASP F 1 98 ? 7.802 31.900 75.606 1.00 29.31 92 ASP F N 1
ATOM 12719 C CA . ASP F 1 98 ? 8.241 31.019 76.674 1.00 30.89 92 ASP F CA 1
ATOM 12720 C C . ASP F 1 98 ? 7.131 30.646 77.659 1.00 32.44 92 ASP F C 1
ATOM 12721 O O . ASP F 1 98 ? 7.033 29.478 78.073 1.00 33.29 92 ASP F O 1
ATOM 12730 N N . GLN F 1 99 ? 6.288 31.624 77.998 1.00 32.24 93 GLN F N 1
ATOM 12731 C CA . GLN F 1 99 ? 5.110 31.400 78.857 1.00 34.30 93 GLN F CA 1
ATOM 12732 C C . GLN F 1 99 ? 4.097 30.450 78.215 1.00 34.18 93 GLN F C 1
ATOM 12733 O O . GLN F 1 99 ? 3.386 29.716 78.929 1.00 35.94 93 GLN F O 1
ATOM 12747 N N . LEU F 1 100 ? 4.016 30.489 76.884 1.00 32.70 94 LEU F N 1
ATOM 12748 C CA . LEU F 1 100 ? 3.130 29.596 76.112 1.00 31.92 94 LEU F CA 1
ATOM 12749 C C . LEU F 1 100 ? 3.732 28.217 75.916 1.00 32.09 94 LEU F C 1
ATOM 12750 O O . LEU F 1 100 ? 3.128 27.367 75.249 1.00 31.75 94 LEU F O 1
ATOM 12766 N N . GLY F 1 101 ? 4.914 27.985 76.481 1.00 31.87 95 GLY F N 1
ATOM 12767 C CA . GLY F 1 101 ? 5.622 26.711 76.324 1.00 32.83 95 GLY F CA 1
ATOM 12768 C C . GLY F 1 101 ? 6.107 26.436 74.902 1.00 31.50 95 GLY F C 1
ATOM 12769 O O . GLY F 1 101 ? 6.383 25.290 74.542 1.00 32.10 95 GLY F O 1
ATOM 12773 N N . ILE F 1 102 ? 6.199 27.490 74.100 1.00 30.18 96 ILE F N 1
ATOM 12774 C CA . ILE F 1 102 ? 6.581 27.364 72.702 1.00 28.81 96 ILE F CA 1
ATOM 12775 C C . ILE F 1 102 ? 8.031 27.811 72.489 1.00 28.57 96 ILE F C 1
ATOM 12776 O O . ILE F 1 102 ? 8.361 28.968 72.735 1.00 28.30 96 ILE F O 1
ATOM 12792 N N . ASP F 1 103 ? 8.867 26.894 71.996 1.00 28.58 97 ASP F N 1
ATOM 12793 C CA . ASP F 1 103 ? 10.290 27.157 71.690 1.00 28.33 97 ASP F CA 1
ATOM 12794 C C . ASP F 1 103 ? 10.411 28.232 70.590 1.00 26.29 97 ASP F C 1
ATOM 12795 O O . ASP F 1 103 ? 10.185 27.967 69.396 1.00 25.48 97 ASP F O 1
ATOM 12804 N N . ALA F 1 104 ? 10.768 29.449 70.997 1.00 26.06 98 ALA F N 1
ATOM 12805 C CA . ALA F 1 104 ? 10.849 30.564 70.058 1.00 24.65 98 ALA F CA 1
ATOM 12806 C C . ALA F 1 104 ? 11.823 30.294 68.931 1.00 24.49 98 ALA F C 1
ATOM 12807 O O . ALA F 1 104 ? 11.601 30.748 67.812 1.00 23.20 98 ALA F O 1
ATOM 12814 N N . ASP F 1 105 ? 12.914 29.593 69.224 1.00 25.20 99 ASP F N 1
ATOM 12815 C CA . ASP F 1 105 ? 13.939 29.360 68.207 1.00 24.93 99 ASP F CA 1
ATOM 12816 C C . ASP F 1 105 ? 13.414 28.468 67.081 1.00 24.07 99 ASP F C 1
ATOM 12817 O O . ASP F 1 105 ? 13.721 28.719 65.913 1.00 23.42 99 ASP F O 1
ATOM 12826 N N . ALA F 1 106 ? 12.590 27.466 67.418 1.00 24.14 100 ALA F N 1
ATOM 12827 C CA . ALA F 1 106 ? 12.005 26.602 66.397 1.00 23.79 100 ALA F CA 1
ATOM 12828 C C . ALA F 1 106 ? 11.041 27.379 65.508 1.00 22.14 100 ALA F C 1
ATOM 12829 O O . ALA F 1 106 ? 11.020 27.163 64.311 1.00 21.01 100 ALA F O 1
ATOM 12836 N N . VAL F 1 107 ? 10.253 28.279 66.091 1.00 20.68 101 VAL F N 1
ATOM 12837 C CA . VAL F 1 107 ? 9.278 29.031 65.288 1.00 20.15 101 VAL F CA 1
ATOM 12838 C C . VAL F 1 107 ? 10.040 30.024 64.427 1.00 19.84 101 VAL F C 1
ATOM 12839 O O . VAL F 1 107 ? 9.798 30.123 63.215 1.00 19.01 101 VAL F O 1
ATOM 12852 N N . PHE F 1 108 ? 10.987 30.723 65.060 1.00 19.12 102 PHE F N 1
ATOM 12853 C CA . PHE F 1 108 ? 11.791 31.718 64.363 1.00 18.83 102 PHE F CA 1
ATOM 12854 C C . PHE F 1 108 ? 12.549 31.068 63.205 1.00 18.83 102 PHE F C 1
ATOM 12855 O O . PHE F 1 108 ? 12.603 31.646 62.116 1.00 17.61 102 PHE F O 1
ATOM 12872 N N . ALA F 1 109 ? 13.114 29.877 63.428 1.00 19.64 103 ALA F N 1
ATOM 12873 C CA . ALA F 1 109 ? 13.906 29.219 62.364 1.00 19.57 103 ALA F CA 1
ATOM 12874 C C . ALA F 1 109 ? 13.068 29.016 61.120 1.00 18.78 103 ALA F C 1
ATOM 12875 O O . ALA F 1 109 ? 13.552 29.180 60.002 1.00 17.61 103 ALA F O 1
ATOM 12882 N N . GLU F 1 110 ? 11.810 28.654 61.325 1.00 18.79 104 GLU F N 1
ATOM 12883 C CA . GLU F 1 110 ? 10.907 28.380 60.221 1.00 18.53 104 GLU F CA 1
ATOM 12884 C C . GLU F 1 110 ? 10.459 29.652 59.509 1.00 16.98 104 GLU F C 1
ATOM 12885 O O . GLU F 1 110 ? 10.354 29.673 58.278 1.00 16.40 104 GLU F O 1
ATOM 12897 N N . VAL F 1 111 ? 10.179 30.701 60.287 1.00 16.43 105 VAL F N 1
ATOM 12898 C CA . VAL F 1 111 ? 9.885 32.029 59.720 1.00 15.64 105 VAL F CA 1
ATOM 12899 C C . VAL F 1 111 ? 11.090 32.503 58.886 1.00 14.62 105 VAL F C 1
ATOM 12900 O O . VAL F 1 111 ? 10.941 32.904 57.720 1.00 14.74 105 VAL F O 1
ATOM 12913 N N . HIS F 1 112 ? 12.281 32.364 59.449 1.00 15.09 106 HIS F N 1
ATOM 12914 C CA . HIS F 1 112 ? 13.505 32.745 58.743 1.00 15.06 106 HIS F CA 1
ATOM 12915 C C . HIS F 1 112 ? 13.696 31.924 57.473 1.00 15.06 106 HIS F C 1
ATOM 12916 O O . HIS F 1 112 ? 14.042 32.489 56.415 1.00 15.09 106 HIS F O 1
ATOM 12930 N N . ARG F 1 113 ? 13.476 30.617 57.564 1.00 15.81 107 ARG F N 1
ATOM 12931 C CA . ARG F 1 113 ? 13.635 29.751 56.384 1.00 15.68 107 ARG F CA 1
ATOM 12932 C C . ARG F 1 113 ? 12.809 30.281 55.229 1.00 15.41 107 ARG F C 1
ATOM 12933 O O . ARG F 1 113 ? 13.331 30.435 54.118 1.00 15.18 107 ARG F O 1
ATOM 12954 N N . ALA F 1 114 ? 11.526 30.562 55.484 1.00 14.52 108 ALA F N 1
ATOM 12955 C CA . ALA F 1 114 ? 10.629 31.023 54.433 1.00 14.90 108 ALA F CA 1
ATOM 12956 C C . ALA F 1 114 ? 11.001 32.411 53.927 1.00 14.17 108 ALA F C 1
ATOM 12957 O O . ALA F 1 114 ? 10.943 32.652 52.708 1.00 14.46 108 ALA F O 1
ATOM 12964 N N . ASN F 1 115 ? 11.367 33.314 54.848 1.00 13.53 109 ASN F N 1
ATOM 12965 C CA . ASN F 1 115 ? 11.740 34.695 54.501 1.00 12.93 109 ASN F CA 1
ATOM 12966 C C . ASN F 1 115 ? 13.000 34.720 53.651 1.00 13.35 109 ASN F C 1
ATOM 12967 O O . ASN F 1 115 ? 13.066 35.431 52.647 1.00 12.65 109 ASN F O 1
ATOM 12978 N N . LEU F 1 116 ? 14.005 33.935 54.057 1.00 13.40 110 LEU F N 1
ATOM 12979 C CA . LEU F 1 116 ? 15.257 33.901 53.293 1.00 13.98 110 LEU F CA 1
ATOM 12980 C C . LEU F 1 116 ? 15.066 33.219 51.943 1.00 14.92 110 LEU F C 1
ATOM 12981 O O . LEU F 1 116 ? 15.624 33.657 50.925 1.00 14.84 110 LEU F O 1
ATOM 12997 N N . SER F 1 117 ? 14.276 32.149 51.926 1.00 14.67 111 SER F N 1
ATOM 12998 C CA . SER F 1 117 ? 13.938 31.504 50.670 1.00 15.01 111 SER F CA 1
ATOM 12999 C C . SER F 1 117 ? 13.279 32.529 49.736 1.00 14.38 111 SER F C 1
ATOM 13000 O O . SER F 1 117 ? 13.647 32.620 48.567 1.00 14.55 111 SER F O 1
ATOM 13008 N N . LYS F 1 118 ? 12.312 33.303 50.232 1.00 12.74 112 LYS F N 1
ATOM 13009 C CA . LYS F 1 118 ? 11.647 34.302 49.375 1.00 12.72 112 LYS F CA 1
ATOM 13010 C C . LYS F 1 118 ? 12.650 35.326 48.863 1.00 12.82 112 LYS F C 1
ATOM 13011 O O . LYS F 1 118 ? 12.617 35.732 47.696 1.00 13.79 112 LYS F O 1
ATOM 13030 N N . ALA F 1 119 ? 13.593 35.684 49.729 1.00 12.17 113 ALA F N 1
ATOM 13031 C CA . ALA F 1 119 ? 14.621 36.661 49.355 1.00 12.06 113 ALA F CA 1
ATOM 13032 C C . ALA F 1 119 ? 15.432 36.221 48.151 1.00 13.45 113 ALA F C 1
ATOM 13033 O O . ALA F 1 119 ? 15.942 37.070 47.416 1.00 13.81 113 ALA F O 1
ATOM 13040 N N . SER F 1 120 ? 15.570 34.907 47.946 1.00 12.62 114 SER F N 1
ATOM 13041 C CA . SER F 1 120 ? 16.391 34.382 46.851 1.00 13.24 114 SER F CA 1
ATOM 13042 C C . SER F 1 120 ? 15.669 34.361 45.487 1.00 13.58 114 SER F C 1
ATOM 13043 O O . SER F 1 120 ? 16.254 33.967 44.471 1.00 15.50 114 SER F O 1
ATOM 13051 N N . GLY F 1 121 ? 14.406 34.796 45.484 1.00 14.02 115 GLY F N 1
ATOM 13052 C CA . GLY F 1 121 ? 13.610 34.871 44.250 1.00 13.66 115 GLY F CA 1
ATOM 13053 C C . GLY F 1 121 ? 14.004 36.096 43.411 1.00 13.31 115 GLY F C 1
ATOM 13054 O O . GLY F 1 121 ? 14.771 36.954 43.889 1.00 13.90 115 GLY F O 1
ATOM 13058 N N . PRO F 1 122 ? 13.453 36.209 42.193 1.00 14.02 116 PRO F N 1
ATOM 13059 C CA . PRO F 1 122 ? 13.685 37.346 41.291 1.00 14.42 116 PRO F CA 1
ATOM 13060 C C . PRO F 1 122 ? 12.863 38.545 41.754 1.00 15.34 116 PRO F C 1
ATOM 13061 O O . PRO F 1 122 ? 12.010 38.429 42.648 1.00 15.21 116 PRO F O 1
ATOM 13072 N N . ARG F 1 123 ? 13.124 39.695 41.154 1.00 15.41 117 ARG F N 1
ATOM 13073 C CA . ARG F 1 123 ? 12.403 40.908 41.498 1.00 16.69 117 ARG F CA 1
ATOM 13074 C C . ARG F 1 123 ? 11.487 41.244 40.341 1.00 16.64 117 ARG F C 1
ATOM 13075 O O . ARG F 1 123 ? 11.869 41.136 39.174 1.00 15.98 117 ARG F O 1
ATOM 13096 N N . ARG F 1 124 ? 10.293 41.710 40.663 1.00 15.96 118 ARG F N 1
ATOM 13097 C CA . ARG F 1 124 ? 9.363 42.168 39.646 1.00 16.94 118 ARG F CA 1
ATOM 13098 C C . ARG F 1 124 ? 9.809 43.577 39.150 1.00 17.43 118 ARG F C 1
ATOM 13099 O O . ARG F 1 124 ? 10.622 44.211 39.794 1.00 17.19 118 ARG F O 1
ATOM 13120 N N . ALA F 1 125 ? 9.295 44.038 38.007 1.00 20.13 119 ALA F N 1
ATOM 13121 C CA . ALA F 1 125 ? 9.669 45.366 37.453 1.00 21.91 119 ALA F CA 1
ATOM 13122 C C . ALA F 1 125 ? 9.465 46.523 38.437 1.00 22.42 119 ALA F C 1
ATOM 13123 O O . ALA F 1 125 ? 10.256 47.487 38.466 1.00 22.55 119 ALA F O 1
ATOM 13130 N N . ASP F 1 126 ? 8.420 46.430 39.270 1.00 21.77 120 ASP F N 1
ATOM 13131 C CA . ASP F 1 126 ? 8.110 47.471 40.250 1.00 21.73 120 ASP F CA 1
ATOM 13132 C C . ASP F 1 126 ? 8.863 47.324 41.566 1.00 20.57 120 ASP F C 1
ATOM 13133 O O . ASP F 1 126 ? 8.604 48.059 42.521 1.00 21.23 120 ASP F O 1
ATOM 13142 N N . GLY F 1 127 ? 9.791 46.363 41.616 1.00 19.07 121 GLY F N 1
ATOM 13143 C CA . GLY F 1 127 ? 10.613 46.116 42.784 1.00 18.44 121 GLY F CA 1
ATOM 13144 C C . GLY F 1 127 ? 10.104 45.046 43.737 1.00 17.71 121 GLY F C 1
ATOM 13145 O O . GLY F 1 127 ? 10.798 44.715 44.703 1.00 18.13 121 GLY F O 1
ATOM 13149 N N . LYS F 1 128 ? 8.904 44.515 43.488 1.00 17.44 122 LYS F N 1
ATOM 13150 C CA . LYS F 1 128 ? 8.312 43.530 44.407 1.00 16.54 122 LYS F CA 1
ATOM 13151 C C . LYS F 1 128 ? 9.193 42.284 44.460 1.00 16.17 122 LYS F C 1
ATOM 13152 O O . LYS F 1 128 ? 9.694 41.835 43.434 1.00 17.56 122 LYS F O 1
ATOM 13171 N N . GLN F 1 129 ? 9.395 41.758 45.662 1.00 15.18 123 GLN F N 1
ATOM 13172 C CA . GLN F 1 129 ? 10.145 40.520 45.828 1.00 14.62 123 GLN F CA 1
ATOM 13173 C C . GLN F 1 129 ? 9.238 39.354 45.434 1.00 14.76 123 GLN F C 1
ATOM 13174 O O . GLN F 1 129 ? 8.202 39.132 46.049 1.00 15.13 123 GLN F O 1
ATOM 13188 N N . LEU F 1 130 ? 9.665 38.602 44.437 1.00 13.91 124 LEU F N 1
ATOM 13189 C CA . LEU F 1 130 ? 8.974 37.385 44.006 1.00 13.51 124 LEU F CA 1
ATOM 13190 C C . LEU F 1 130 ? 9.634 36.160 44.620 1.00 13.62 124 LEU F C 1
ATOM 13191 O O . LEU F 1 130 ? 10.709 36.241 45.235 1.00 14.01 124 LEU F O 1
ATOM 13207 N N . LYS F 1 131 ? 8.990 35.006 44.470 1.00 14.06 125 LYS F N 1
ATOM 13208 C CA . LYS F 1 131 ? 9.457 33.818 45.149 1.00 13.44 125 LYS F CA 1
ATOM 13209 C C . LYS F 1 131 ? 10.152 32.890 44.176 1.00 14.25 125 LYS F C 1
ATOM 13210 O O . LYS F 1 131 ? 9.818 32.849 42.984 1.00 15.35 125 LYS F O 1
ATOM 13229 N N . PRO F 1 132 ? 11.093 32.076 44.672 1.00 14.47 126 PRO F N 1
ATOM 13230 C CA . PRO F 1 132 ? 11.710 31.115 43.778 1.00 14.87 126 PRO F CA 1
ATOM 13231 C C . PRO F 1 132 ? 10.804 29.917 43.521 1.00 15.90 126 PRO F C 1
ATOM 13232 O O . PRO F 1 132 ? 9.800 29.732 44.227 1.00 15.71 126 PRO F O 1
ATOM 13243 N N . GLU F 1 133 ? 11.154 29.120 42.517 1.00 18.29 127 GLU F N 1
ATOM 13244 C CA . GLU F 1 133 ? 10.498 27.838 42.252 1.00 20.14 127 GLU F CA 1
ATOM 13245 C C . GLU F 1 133 ? 10.507 27.006 43.522 1.00 20.20 127 GLU F C 1
ATOM 13246 O O . GLU F 1 133 ? 11.524 26.952 44.224 1.00 20.04 127 GLU F O 1
ATOM 13258 N N . GLY F 1 134 ? 9.371 26.400 43.856 1.00 19.18 128 GLY F N 1
ATOM 13259 C CA . GLY F 1 134 ? 9.296 25.510 45.017 1.00 19.39 128 GLY F CA 1
ATOM 13260 C C . GLY F 1 134 ? 9.183 26.157 46.394 1.00 18.50 128 GLY F C 1
ATOM 13261 O O . GLY F 1 134 ? 9.233 25.443 47.419 1.00 18.32 128 GLY F O 1
ATOM 13265 N N . TRP F 1 135 ? 9.019 27.481 46.437 1.00 16.43 129 TRP F N 1
ATOM 13266 C CA . TRP F 1 135 ? 8.923 28.187 47.699 1.00 16.68 129 TRP F CA 1
ATOM 13267 C C . TRP F 1 135 ? 7.775 27.611 48.548 1.00 16.39 129 TRP F C 1
ATOM 13268 O O . TRP F 1 135 ? 6.709 27.313 48.015 1.00 17.04 129 TRP F O 1
ATOM 13289 N N . ARG F 1 136 ? 8.040 27.453 49.837 1.00 17.13 130 ARG F N 1
ATOM 13290 C CA . ARG F 1 136 ? 7.061 26.936 50.825 1.00 19.26 130 ARG F CA 1
ATOM 13291 C C . ARG F 1 136 ? 6.943 27.954 51.955 1.00 18.17 130 ARG F C 1
ATOM 13292 O O . ARG F 1 136 ? 7.946 28.324 52.556 1.00 17.36 130 ARG F O 1
ATOM 13313 N N . PRO F 1 137 ? 5.712 28.383 52.284 1.00 18.27 131 PRO F N 1
ATOM 13314 C CA . PRO F 1 137 ? 5.514 29.326 53.382 1.00 17.87 131 PRO F CA 1
ATOM 13315 C C . PRO F 1 137 ? 5.915 28.709 54.722 1.00 17.76 131 PRO F C 1
ATOM 13316 O O . PRO F 1 137 ? 6.053 27.480 54.846 1.00 17.83 131 PRO F O 1
ATOM 13327 N N . ALA F 1 138 ? 6.096 29.574 55.710 1.00 17.76 132 ALA F N 1
ATOM 13328 C CA . ALA F 1 138 ? 6.394 29.124 57.067 1.00 17.72 132 ALA F CA 1
ATOM 13329 C C . ALA F 1 138 ? 5.272 28.210 57.547 1.00 19.09 132 ALA F C 1
ATOM 13330 O O . ALA F 1 138 ? 4.088 28.590 57.498 1.00 19.27 132 ALA F O 1
ATOM 13337 N N . ASP F 1 139 ? 5.640 27.006 57.974 1.00 18.16 133 ASP F N 1
ATOM 13338 C CA . ASP F 1 139 ? 4.661 26.047 58.482 1.00 19.54 133 ASP F CA 1
ATOM 13339 C C . ASP F 1 139 ? 4.714 26.051 60.005 1.00 19.88 133 ASP F C 1
ATOM 13340 O O . ASP F 1 139 ? 5.295 25.164 60.618 1.00 19.76 133 ASP F O 1
ATOM 13349 N N . VAL F 1 140 ? 4.125 27.073 60.627 1.00 19.70 134 VAL F N 1
ATOM 13350 C CA . VAL F 1 140 ? 4.188 27.148 62.074 1.00 20.61 134 VAL F CA 1
ATOM 13351 C C . VAL F 1 140 ? 3.250 26.130 62.726 1.00 21.75 134 VAL F C 1
ATOM 13352 O O . VAL F 1 140 ? 3.552 25.634 63.811 1.00 22.98 134 VAL F O 1
ATOM 13365 N N . ARG F 1 141 ? 2.157 25.771 62.051 1.00 22.12 135 ARG F N 1
ATOM 13366 C CA . ARG F 1 141 ? 1.279 24.724 62.554 1.00 23.85 135 ARG F CA 1
ATOM 13367 C C . ARG F 1 141 ? 2.117 23.464 62.748 1.00 23.88 135 ARG F C 1
ATOM 13368 O O . ARG F 1 141 ? 2.014 22.788 63.772 1.00 25.17 135 ARG F O 1
ATOM 13389 N N . GLY F 1 142 ? 2.963 23.186 61.752 1.00 22.29 136 GLY F N 1
ATOM 13390 C CA . GLY F 1 142 ? 3.831 22.019 61.764 1.00 23.12 136 GLY F CA 1
ATOM 13391 C C . GLY F 1 142 ? 4.851 22.055 62.885 1.00 23.36 136 GLY F C 1
ATOM 13392 O O . GLY F 1 142 ? 5.114 21.037 63.538 1.00 25.39 136 GLY F O 1
ATOM 13396 N N . VAL F 1 143 ? 5.430 23.227 63.099 1.00 22.48 137 VAL F N 1
ATOM 13397 C CA . VAL F 1 143 ? 6.433 23.409 64.144 1.00 22.94 137 VAL F CA 1
ATOM 13398 C C . VAL F 1 143 ? 5.792 23.107 65.510 1.00 24.39 137 VAL F C 1
ATOM 13399 O O . VAL F 1 143 ? 6.359 22.371 66.306 1.00 25.74 137 VAL F O 1
ATOM 13412 N N . ILE F 1 144 ? 4.627 23.706 65.764 1.00 24.77 138 ILE F N 1
ATOM 13413 C CA . ILE F 1 144 ? 3.893 23.535 67.036 1.00 27.21 138 ILE F CA 1
ATOM 13414 C C . ILE F 1 144 ? 3.542 22.062 67.270 1.00 29.04 138 ILE F C 1
ATOM 13415 O O . ILE F 1 144 ? 3.718 21.536 68.375 1.00 29.72 138 ILE F O 1
ATOM 13431 N N . GLU F 1 145 ? 3.053 21.395 66.226 1.00 29.68 139 GLU F N 1
ATOM 13432 C CA . GLU F 1 145 ? 2.739 19.980 66.333 1.00 32.89 139 GLU F CA 1
ATOM 13433 C C . GLU F 1 145 ? 3.981 19.138 66.698 1.00 33.21 139 GLU F C 1
ATOM 13434 O O . GLU F 1 145 ? 3.914 18.274 67.565 1.00 34.53 139 GLU F O 1
ATOM 13446 N N . ARG F 1 146 ? 5.112 19.421 66.068 1.00 32.65 140 ARG F N 1
ATOM 13447 C CA . ARG F 1 146 ? 6.356 18.701 66.335 1.00 33.88 140 ARG F CA 1
ATOM 13448 C C . ARG F 1 146 ? 6.921 18.997 67.731 1.00 34.76 140 ARG F C 1
ATOM 13449 O O . ARG F 1 146 ? 7.559 18.130 68.341 1.00 36.68 140 ARG F O 1
ATOM 13470 N N . LEU F 1 147 ? 6.666 20.202 68.243 1.00 33.24 141 LEU F N 1
ATOM 13471 C CA . LEU F 1 147 ? 7.097 20.565 69.596 1.00 34.93 141 LEU F CA 1
ATOM 13472 C C . LEU F 1 147 ? 6.351 19.745 70.654 1.00 37.98 141 LEU F C 1
ATOM 13473 O O . LEU F 1 147 ? 6.888 19.476 71.731 1.00 39.35 141 LEU F O 1
ATOM 13489 N N . GLN F 1 148 ? 5.128 19.337 70.325 1.00 40.03 142 GLN F N 1
ATOM 13490 C CA . GLN F 1 148 ? 4.278 18.585 71.256 1.00 44.16 142 GLN F CA 1
ATOM 13491 C C . GLN F 1 148 ? 4.757 17.157 71.521 1.00 47.32 142 GLN F C 1
ATOM 13492 O O . GLN F 1 148 ? 4.266 16.506 72.433 1.00 48.97 142 GLN F O 1
ATOM 13506 N N . HIS F 1 149 ? 5.726 16.688 70.735 1.00 49.18 143 HIS F N 1
ATOM 13507 C CA . HIS F 1 149 ? 6.240 15.317 70.845 1.00 53.04 143 HIS F CA 1
ATOM 13508 C C . HIS F 1 149 ? 7.773 15.307 70.943 1.00 53.98 143 HIS F C 1
ATOM 13509 O O . HIS F 1 149 ? 8.373 16.296 71.383 1.00 54.01 143 HIS F O 1
ATOM 13523 N N . ALA F 1 150 ? 8.392 14.194 70.531 1.00 55.86 144 ALA F N 1
ATOM 13524 C CA . ALA F 1 150 ? 9.862 14.031 70.506 1.00 56.63 144 ALA F CA 1
ATOM 13525 C C . ALA F 1 150 ? 10.515 14.208 71.879 1.00 57.98 144 ALA F C 1
ATOM 13526 O O . ALA F 1 150 ? 10.712 13.230 72.606 1.00 60.22 144 ALA F O 1
#

B-factor: mean 25.33, std 12.31, range [8.63, 97.64]

Organism: Deinococcus radiodurans (strain ATCC 13939 / DSM 20539 / JCM 16871 / CCUG 27074 / LMG 4051 / NBRC 15346 / NCIMB 9279 / VKM B-1422 / R1) (NCBI:txid243230)

Secondary structure (DSSP, 8-state):
---TT---S-SSPPPHHHHHHHHHHHHT----SS--PPPHHHHHHHHHHHHHHHHHHHHHHHHHHHHHHTT----GGGGHHHHHHHHHHHHHHHHHHHHTT--HHHHHHHHHHHHHHHTTSPBPTT--B---TT-----HHHHHHHHT--/---TT--PPPPHHHHHHHHHHHTT----SS--PPPHHHHHHHHHHHHHHHHHHHHHHHHHHHHHHTT----SGGGHHHHHHHHHHHHHHHHHHHHTT--HHHHHHHHHHHHHHHHTSPBPTTSPBPPPTT-----HHHHHHHHHH-/--TT---S-SSPPPHHHHHHHHHHHHT----SS--PPPHHHHHHHHHHHHHHHHHHHHHHHHHHHHHHTT----SGGGHHHHHHHHHHHHHHHHHHHHTT--HHHHHHHHHHHHHHHHTS-B-TT--B-PPTT-----HHHHHHHHT--/---GGGGG-PPPPPPHHHHHHHHHHHTT-PPPSS--PPPHHHHHHHHHHHHHHHHHHHHHHHHHHHHHHTT----SGGGHHHHHHHHHHHHHHHHHHHHTT--HHHHHHHHHHHHHHHHTSPBPTTS-B---TT-----HHHHHHHHTT-/--TT------SPPPHHHHHHHHHHHHT----SS--PPPHHHHHHHHHHHHHHHHHHHHHHHHHHHHHHTT----SGGGHHHHHHHHHHHHHHHHHHHHTT--HHHHHHHHHHHHHHHHTSPBPTTSPBPPPTT-----HHHHHHHHH--/--TT--PPPHHHHHHHHHHHT----SS--PPPHHHHHHHHHHHHHHHHHHHHHHHHHHHHHHTTPPPPSGGGHHHHHHHHHHHHHHHHHHHHTT--HHHHHHHHHHHHHHHHTS-B-TTSPBP--TT-----HHHHHHHHT--

Radius of gyration: 35.14 Å; Cα contacts (8 Å, |Δi|>4): 1245; chains: 6; bounding box: 95×84×117 Å

Foldseek 3Di:
DDDPPDDPDDPDDDDLLVVLCVVCVVVVNNAAQAFDDDDVVLVVVLVVQLVVLVVQLVVLVVVVVVCVVVVDDDDPVSCVSNVVSVVSNVSSVSNSCRNRNHRPCLQVVLQVVLVVQQQVADADPVGDGGGHPPRDHRDNVVSNVPRNDD/DDDPVDQPPDDVLSVLVVVCVVVVVPAAQAFDDDDVVLVVVLVVQLVVLVVQLVVLVVVVVVCVVVPDDDDPVSCVSNVVSVVSNVSSVSNSCRNRSHRPVLQVVLQVVLVVQQVPADADPVGHGGHDPPRDHRPNVVSSVVRNPD/DDPPDDPDDPDDDDLLRVLLVVCVVVVAAFAQAFADDDVVLVVVLVVQLVVLVVQLVVLVVVVVVVVVVPDDDDPVSCVSNVVSVVSNVSSVSNSCRNRNHRVVLQVVLQCVQVVQQQPDDADPVGHGGHHPPRDHRDVVVSNVVRNPD/DDDPVNVVDDDDDDDLLVVLQVVCVVVVNHAAQAFDDDDPVLVVVLVVQLVVLVVQLVVLVVVVVVCVVVVDDDDPVSCVSNVVSVVSNVSSVSNSCRNRNHRPVLQVVLQCVQVVQQQPADADPVRHGGGDPPRDHRDVVVSNVVRNPD/DDPVDDPDDPDDDDVLVVLLVVCVVVVHQFAQAQADDDVVLVVVLVVQLVVLVVQLVVLVVVVVVCVVVPDDDDPVSCVSNVVSVVSNVSSVSNSCRNRNHRVVLQVVLQVVLVVQQQPADADPVRHRGHHPPRDHRDNVVSNVVRNPD/DDPVDDDDDLLVVLQVVQVVVPHAAQAQDDDDPVLVVVLVVQLVVLVVQLVVLVVVVVVCVVVPDDDDPVSCVSNVVSVVSNVSSVSNSCRNRNHRPVLQVVLQCVLVVQQQPADADPVGHRGGDPPRDHRDVVVSNVPRNDD

InterPro domains:
  IPR021130 Phosphoribosyl-ATP pyrophosphohydrolase-like [PF01503] (14-109)
  IPR023292 NTP pyrophosphohydrolase-like domain superfamily [G3DSA:1.10.3420.10] (1-148)

CATH classification: 1.10.3420.10

Solvent-accessible surface area: 44727 Å² total; per-residue (Å²): 123,156,70,140,178,74,152,106,110,145,118,40,92,66,45,6,14,94,36,2,61,85,36,4,191,46,45,68,38,82,13,49,138,108,13,52,57,7,66,42,109,31,2,128,98,16,26,65,50,10,46,106,38,7,44,88,2,75,42,25,2,69,103,0,26,60,89,30,94,83,68,88,101,15,57,10,27,35,0,2,42,2,0,58,29,0,0,28,1,0,13,14,1,2,0,3,0,17,31,2,4,3,67,3,34,30,0,0,46,27,3,12,67,4,44,50,35,71,3,50,1,2,78,101,93,109,32,87,27,7,67,15,90,56,34,141,45,22,74,5,73,17,10,1,90,158,41,53,115,135,132,158,76,141,188,124,184,63,94,81,40,8,14,93,55,2,45,83,35,3,172,37,42,22,32,80,10,46,139,109,13,56,53,7,75,42,110,31,2,112,99,15,29,65,56,7,49,106,19,8,46,90,2,74,40,24,2,69,81,0,27,21,15,26,95,45,66,26,70,7,32,11,25,5,0,2,40,2,0,56,34,0,0,33,1,0,12,24,0,2,0,3,0,18,26,2,4,4,66,4,30,31,0,0,40,32,3,12,92,4,42,52,35,69,10,85,13,84,114,113,122,105,34,110,27,64,101,33,181,65,58,176,80,18,76,5,141,8,13,0,95,159,35,58,146,109,210,78,134,169,69,149,105,123,145,126,45,98,78,40,7,13,97,50,2,78,86,1,2,197,53,15,52,14,44,32,43,153,95,9,56,52,6,61,46,33,11,2,119,19,8,22,47,7,5,48,87,24,11,47,99,1,83,59,27,3,79,106,0,33,57,61,30,95,88,67,81,100,13,56,10,47,34,0,3,58,2,0,55,30,0,0,36,1,0,3,7,0,2,0,3,0,19,10,4,4,4,68,3,32,30,0,0,42,26,3,12,92,3,44,52,34,76,8,86,11,45,133,93,118,107,33,85,38,10,69,24,97,33,33,161,51,20,79,5,78,16,8,2,95,155,40,73,122,117,136,144,77,118,163,45,146,88,105,152,130,48,97,64,42,6,14,94,36,2,55,84,35,7,185,49,52,61,46,83,13,47,136,110,13,54,56,6,67,44,105,31,2,125,94,16,16,63,57,6,48,109,22,12,44,81,2,91,32,38,2,71,83,6,34,24,18,29,25,6,16,13,68,15,47,8,29,10,0,3,43,3,0,52,31,0,0,32,0,0,13,25,0,2,0,3,0,16,34,2,4,4,69,3,33,31,0,0,44,25,2,12,66,4,26,50,36,34,10,83,12,84,86,128,115,114,35,106,6,56,106,34,186,65,61,147,83,20,71,6,189,14,6,2,111,156,39,65,132,111,132,39,36,8,44,71,32,96,106,121,49,92,64,41,6,12,96,43,2,73,76,36,5,126,9,67,44,28,59,26,43,158,119,13,55,52,6,80,48,90,24,2,118,96,17,23,59,73,6,49,110,23,16,45,88,2,95,54,43,3,81,112,8,35,60,59,34,96,88,67,83,102,16,57,9,44,35,0,4,63,4,0,53,29,2,0,32,1,0,13,24,0,2,0,3,0,19,16,3,3,5,67,3,30,23,0,0,39,27,3,12,106,4,42,51,33,67,13,85,12,84,110,113,117,104,36,110,27,62,107,29,181,69,56,187,83,20,78,5,147,24,0,0,106,154,35,55,137,128,200,77,138,187,130,124,103,77,43,8,13,96,41,3,65,88,35,7,189,51,63,66,98,20,49,155,121,13,57,50,8,64,48,114,27,3,141,88,18,20,58,54,6,60,108,39,17,50,85,1,93,34,36,2,72,104,10,35,62,90,32,93,85,68,84,100,16,56,10,28,36,0,2,43,3,0,47,29,0,0,27,0,0,14,16,0,2,0,3,0,17,44,3,5,4,68,4,33,32,0,0,42,24,3,11,67,4,45,25,30,70,4,9,1,19,101,111,60,104,32,108,37,58,104,34,185,68,63,138,82,22,66,6,189,9,6,2,98,142,40,66,111,139